Protein 4Y66 (pdb70)

Foldseek 3Di:
DVVVVVVVVVVVVVVVVVVVVVVVVVVVVVVVVCVVPPDDPVVVVVVVVVVVVVVVVVVVVVVVVVVVPDDVVVVVVVVVVVVVVLVVVLVVVVVLVVVVVCCCVPVVDDPVVSCVVSVPDVVDDRDD/DVCCVVVVVCVVVVVVVVVVVVVVVVVVVVVVVVVVDDDPVVVVVVVVVVVVVVVVVVVVVVVCVVVVVDAAPLRVQVVLAVVVVVLCVVVPVVVVVVVVLVVVQCVVDHDSVVVCVVVVNDPDDDCVVSVVCCVVPNRDHHDPVNSVVSVD/DVLVLLLVLLVVVLAVVQDKAWLQRSLVCCVVSVPPSVCRSVSVVVCVVVPQWDWDDDDVIIIIGDYDCRVVVVVVVVVVVVVVVVVVVVVVVVVVVVVVVVVCVVPDDDDCVVVVVVVVVVVVVVVVVVVVVVVVVVVDDPVVVVVVVVVCVVVQVVVQVVLVVLVVVLVCCCPVVVDDPVVSCVVSVHDPPDHGD/DLVLLVVVQVVDQPAADQVVSCVPSPVPDDRVVSVVSQVVCVVVDCWDDNIGGNCVPPDDDDPVVVVVVVVCVVVVVVVVVVVVVVVVVCVVVVCVVVVDDDVVVVVVVVVVVVVVVVVVVVVVVVCVPVDPPADDVRVQVVLQVVQVVLVCVVVVVVVVVVVLVVVCVVVPHDSVVVCVVVVHDDDDDCVVSVVVCVVDPRDDHDDD/DVLLVLLLVVLQVPQDKAADQRLCVCCVSPDSVCSNVSVVVCVVVVQWDWDDNIIIGDYPCPVVVVVVVVVVVVVVVVVVVVVVVVVVVVVVCVVCVPDDDDPVVVVVVVVVVVVVVVVVVVVVVVVVVPVPDDCVVVVVVVVVVVVVVD/DVLVVLLVLQLVVFVVDQDKADLVRSCVVSPVPDDSVSSVVSQVVCVVVPQKPWDQDPVPDIIIGGRCVVPDDADPVRVVVVVVVVVVCVVVVVVVVVVVVVVVVVVVVVVPDDDPVVVVVVVVVVVVVVVVVVVVVVVHCVVVVLVVQLVVAVVVVVVVCVVPPRD

CATH classification: 1.10.10.10

InterPro domains:
  IPR005647 Meiotic nuclear division protein 1 [PIRSF026991] (1-203)
  IPR036388 Winged helix-like DNA-binding domain superfamily [G3DSA:1.10.10.10] (8-116)
  IPR036390 Winged helix DNA-binding domain superfamily [SSF46785] (6-76)
  IPR040453 Mnd1, HTH domain [PF03962] (16-73)
  IPR040661 Leucine zipper with capping helix domain [PF18517] (150-202)

Radius of gyration: 68.26 Å; Cα contacts (8 Å, |Δi|>4): 918; chains: 6; bounding box: 134×153×194 Å

Structure (mmCIF, N/CA/C/O backbone):
data_4Y66
#
_entry.id   4Y66
#
_cell.length_a   117.847
_cell.length_b   69.066
_cell.length_c   292.137
_cell.angle_alpha   90.00
_cell.angle_beta   95.34
_cell.angle_gamma   90.00
#
_symmetry.space_group_name_H-M   'C 1 2 1'
#
loop_
_entity.id
_entity.type
_entity.pdbx_description
1 polymer Mnd1
2 polymer 'Putative tbpip family protein'
#
loop_
_atom_site.group_PDB
_atom_site.id
_atom_site.type_symbol
_atom_site.label_atom_id
_atom_site.label_alt_id
_atom_site.label_comp_id
_atom_site.label_asym_id
_atom_site.label_entity_id
_atom_site.label_seq_id
_atom_site.pdbx_PDB_ins_code
_atom_site.Cartn_x
_atom_site.Cartn_y
_atom_site.Cartn_z
_atom_site.occupancy
_atom_site.B_iso_or_equiv
_atom_site.auth_seq_id
_atom_site.auth_comp_id
_atom_site.auth_asym_id
_atom_site.auth_atom_id
_atom_site.pdbx_PDB_model_num
ATOM 1 N N . ARG A 1 76 ? 58.621 113.728 -115.067 1.00 105.22 76 ARG A N 1
ATOM 2 C CA . ARG A 1 76 ? 57.460 112.873 -115.322 1.00 115.37 76 ARG A CA 1
ATOM 3 C C . ARG A 1 76 ? 57.870 111.515 -115.891 1.00 112.70 76 ARG A C 1
ATOM 4 O O . ARG A 1 76 ? 57.437 110.465 -115.410 1.00 106.14 76 ARG A O 1
ATOM 6 N N . SER A 1 77 ? 58.686 111.545 -116.937 1.00 144.80 77 SER A N 1
ATOM 7 C CA . SER A 1 77 ? 59.178 110.321 -117.552 1.00 139.21 77 SER A CA 1
ATOM 8 C C . SER A 1 77 ? 60.233 109.639 -116.687 1.00 141.85 77 SER A C 1
ATOM 9 O O . SER A 1 77 ? 60.106 108.456 -116.356 1.00 147.11 77 SER A O 1
ATOM 11 N N . GLN A 1 78 ? 61.271 110.386 -116.315 1.00 137.20 78 GLN A N 1
ATOM 12 C CA . GLN A 1 78 ? 62.352 109.830 -115.504 1.00 135.93 78 GLN A CA 1
ATOM 13 C C . GLN A 1 78 ? 61.865 109.552 -114.081 1.00 139.20 78 GLN A C 1
ATOM 14 O O . GLN A 1 78 ? 62.293 108.582 -113.439 1.00 146.12 78 GLN A O 1
ATOM 16 N N . ALA A 1 79 ? 60.960 110.404 -113.600 1.00 109.08 79 ALA A N 1
ATOM 17 C CA . ALA A 1 79 ? 60.335 110.219 -112.294 1.00 110.73 79 ALA A CA 1
ATOM 18 C C . ALA A 1 79 ? 59.625 108.864 -112.212 1.00 114.53 79 ALA A C 1
ATOM 19 O O . ALA A 1 79 ? 59.580 108.228 -111.157 1.00 116.51 79 ALA A O 1
ATOM 21 N N . ALA A 1 80 ? 59.071 108.431 -113.340 1.00 107.68 80 ALA A N 1
ATOM 22 C CA . ALA A 1 80 ? 58.418 107.133 -113.431 1.00 107.53 80 ALA A CA 1
ATOM 23 C C . ALA A 1 80 ? 59.402 106.045 -113.844 1.00 109.17 80 ALA A C 1
ATOM 24 O O . ALA A 1 80 ? 59.088 104.857 -113.777 1.00 107.50 80 ALA A O 1
ATOM 26 N N . ARG A 1 81 ? 60.589 106.456 -114.282 1.00 106.36 81 ARG A N 1
ATOM 27 C CA . ARG A 1 81 ? 61.638 105.509 -114.648 1.00 102.83 81 ARG A CA 1
ATOM 28 C C . ARG A 1 81 ? 62.364 104.986 -113.407 1.00 107.06 81 ARG A C 1
ATOM 29 O O . ARG A 1 81 ? 62.812 103.837 -113.372 1.00 105.64 81 ARG A O 1
ATOM 31 N N . THR A 1 82 ? 62.471 105.839 -112.392 1.00 116.68 82 THR A N 1
ATOM 32 C CA . THR A 1 82 ? 63.159 105.495 -111.146 1.00 116.11 82 THR A CA 1
ATOM 33 C C . THR A 1 82 ? 62.457 104.389 -110.350 1.00 118.88 82 THR A C 1
ATOM 34 O O . THR A 1 82 ? 63.106 103.521 -109.744 1.00 116.74 82 THR A O 1
ATOM 38 N N . GLU A 1 83 ? 61.126 104.426 -110.357 1.00 139.26 83 GLU A N 1
ATOM 39 C CA . GLU A 1 83 ? 60.327 103.447 -109.628 1.00 134.59 83 GLU A CA 1
ATOM 40 C C . GLU A 1 83 ? 60.562 102.039 -110.171 1.00 131.23 83 GLU A C 1
ATOM 41 O O . GLU A 1 83 ? 60.317 101.051 -109.479 1.00 129.31 83 GLU A O 1
ATOM 43 N N . LEU A 1 84 ? 61.014 101.953 -111.420 1.00 124.95 84 LEU A N 1
ATOM 44 C CA . LEU A 1 84 ? 61.383 100.672 -112.014 1.00 121.92 84 LEU A CA 1
ATOM 45 C C . LEU A 1 84 ? 62.825 100.304 -111.680 1.00 125.63 84 LEU A C 1
ATOM 46 O O . LEU A 1 84 ? 63.222 99.146 -111.809 1.00 124.87 84 LEU A O 1
ATOM 48 N N . ALA A 1 85 ? 63.609 101.292 -111.263 1.00 116.35 85 ALA A N 1
ATOM 49 C CA . ALA A 1 85 ? 64.978 101.039 -110.827 1.00 113.93 85 ALA A CA 1
ATOM 50 C C . ALA A 1 85 ? 65.021 100.593 -109.367 1.00 121.09 85 ALA A C 1
ATOM 51 O O . ALA A 1 85 ? 65.978 99.947 -108.932 1.00 115.19 85 ALA A O 1
ATOM 53 N N . ARG A 1 86 ? 63.976 100.935 -108.616 1.00 150.26 86 ARG A N 1
ATOM 54 C CA . ARG A 1 86 ? 63.868 100.523 -107.213 1.00 141.89 86 ARG A CA 1
ATOM 55 C C . ARG A 1 86 ? 63.540 99.036 -107.100 1.00 146.04 86 ARG A C 1
ATOM 56 O O . ARG A 1 86 ? 64.178 98.285 -106.346 1.00 149.14 86 ARG A O 1
ATOM 58 N N . LEU A 1 87 ? 62.544 98.629 -107.880 1.00 133.85 87 LEU A N 1
ATOM 59 C CA . LEU A 1 87 ? 62.007 97.271 -107.855 1.00 130.26 87 LEU A CA 1
ATOM 60 C C . LEU A 1 87 ? 62.919 96.190 -108.453 1.00 129.48 87 LEU A C 1
ATOM 61 O O . LEU A 1 87 ? 62.760 95.003 -108.144 1.00 127.40 87 LEU A O 1
ATOM 66 N N . GLN A 1 88 ? 63.866 96.582 -109.300 1.00 145.44 88 GLN A N 1
ATOM 67 C CA . GLN A 1 88 ? 64.849 95.626 -109.808 1.00 148.55 88 GLN A CA 1
ATOM 68 C C . GLN A 1 88 ? 65.811 95.228 -108.684 1.00 146.27 88 GLN A C 1
ATOM 69 O O . GLN A 1 88 ? 66.062 94.036 -108.438 1.00 144.31 88 GLN A O 1
ATOM 71 N N . LYS A 1 89 ? 66.329 96.243 -107.997 1.00 144.29 89 LYS A N 1
ATOM 72 C CA . LYS A 1 89 ? 67.212 96.037 -106.858 1.00 143.97 89 LYS A CA 1
ATOM 73 C C . LYS A 1 89 ? 66.485 95.263 -105.771 1.00 141.67 89 LYS A C 1
ATOM 74 O O . LYS A 1 89 ? 67.022 94.299 -105.204 1.00 145.50 89 LYS A O 1
ATOM 76 N N . ALA A 1 90 ? 65.259 95.688 -105.488 1.00 99.09 90 ALA A N 1
ATOM 77 C CA . ALA A 1 90 ? 64.437 94.989 -104.516 1.00 102.49 90 ALA A CA 1
ATOM 78 C C . ALA A 1 90 ? 64.293 93.508 -104.887 1.00 101.92 90 ALA A C 1
ATOM 79 O O . ALA A 1 90 ? 64.423 92.633 -104.030 1.00 105.88 90 ALA A O 1
ATOM 81 N N . LEU A 1 91 ? 64.049 93.229 -106.165 1.00 102.03 91 LEU A N 1
ATOM 82 C CA . LEU A 1 91 ? 63.912 91.849 -106.630 1.00 102.46 91 LEU A CA 1
ATOM 83 C C . LEU A 1 91 ? 65.185 91.042 -106.425 1.00 100.45 91 LEU A C 1
ATOM 84 O O . LEU A 1 91 ? 65.129 89.877 -106.032 1.00 98.96 91 LEU A O 1
ATOM 89 N N . GLU A 1 92 ? 66.331 91.649 -106.712 1.00 101.24 92 GLU A N 1
ATOM 90 C CA . GLU A 1 92 ? 67.592 90.949 -106.515 1.00 97.87 92 GLU A CA 1
ATOM 91 C C . GLU A 1 92 ? 67.748 90.588 -105.045 1.00 103.58 92 GLU A C 1
ATOM 92 O O . GLU A 1 92 ? 68.015 89.430 -104.705 1.00 100.42 92 GLU A O 1
ATOM 94 N N . GLU A 1 93 ? 67.553 91.581 -104.178 1.00 166.44 93 GLU A N 1
ATOM 95 C CA . GLU A 1 93 ? 67.695 91.399 -102.729 1.00 167.48 93 GLU A CA 1
ATOM 96 C C . GLU A 1 93 ? 66.776 90.302 -102.177 1.00 162.48 93 GLU A C 1
ATOM 97 O O . GLU A 1 93 ? 67.209 89.431 -101.414 1.00 158.67 93 GLU A O 1
ATOM 103 N N . GLN A 1 94 ? 65.511 90.350 -102.582 1.00 129.60 94 GLN A N 1
ATOM 104 C CA . GLN A 1 94 ? 64.531 89.335 -102.217 1.00 125.10 94 GLN A CA 1
ATOM 105 C C . GLN A 1 94 ? 64.919 87.947 -102.744 1.00 128.59 94 GLN A C 1
ATOM 106 O O . GLN A 1 94 ? 64.714 86.935 -102.067 1.00 127.17 94 GLN A O 1
ATOM 112 N N . THR A 1 95 ? 65.481 87.907 -103.951 1.00 100.45 95 THR A N 1
ATOM 113 C CA . THR A 1 95 ? 65.877 86.648 -104.574 1.00 98.27 95 THR A CA 1
ATOM 114 C C . THR A 1 95 ? 67.016 85.995 -103.799 1.00 103.42 95 THR A C 1
ATOM 115 O O . THR A 1 95 ? 66.978 84.795 -103.493 1.00 104.84 95 THR A O 1
ATOM 117 N N . ASN A 1 96 ? 68.025 86.797 -103.476 1.00 123.25 96 ASN A N 1
ATOM 118 C CA . ASN A 1 96 ? 69.155 86.322 -102.686 1.00 124.78 96 ASN A CA 1
ATOM 119 C C . ASN A 1 96 ? 68.703 85.888 -101.288 1.00 125.31 96 ASN A C 1
ATOM 120 O O . ASN A 1 96 ? 69.192 84.894 -100.745 1.00 131.74 96 ASN A O 1
ATOM 122 N N . PHE A 1 97 ? 67.763 86.634 -100.715 1.00 117.36 97 PHE A N 1
ATOM 123 C CA . PHE A 1 97 ? 67.178 86.290 -99.420 1.00 116.16 97 PHE A CA 1
ATOM 124 C C . PHE A 1 97 ? 66.508 84.912 -99.445 1.00 109.31 97 PHE A C 1
ATOM 125 O O . PHE A 1 97 ? 66.738 84.077 -98.560 1.00 106.29 97 PHE A O 1
ATOM 133 N N . ILE A 1 98 ? 65.679 84.683 -100.460 1.00 76.96 98 ILE A N 1
ATOM 134 C CA . ILE A 1 98 ? 65.023 83.392 -100.631 1.00 74.68 98 ILE A CA 1
ATOM 135 C C . ILE A 1 98 ? 66.055 82.277 -100.814 1.00 80.16 98 ILE A C 1
ATOM 136 O O . ILE A 1 98 ? 65.879 81.159 -100.307 1.00 73.17 98 ILE A O 1
ATOM 141 N N . ASP A 1 99 ? 67.139 82.588 -101.524 1.00 120.05 99 ASP A N 1
ATOM 142 C CA . ASP A 1 99 ? 68.219 81.619 -101.719 1.00 118.90 99 ASP A CA 1
ATOM 143 C C . ASP A 1 99 ? 68.832 81.196 -100.378 1.00 120.35 99 ASP A C 1
ATOM 144 O O . ASP A 1 99 ? 68.946 79.992 -100.080 1.00 122.03 99 ASP A O 1
ATOM 146 N N . LYS A 1 100 ? 69.204 82.194 -99.572 1.00 123.99 100 LYS A N 1
ATOM 147 C CA . LYS A 1 100 ? 69.768 81.965 -98.237 1.00 124.08 100 LYS A CA 1
ATOM 148 C C . LYS A 1 100 ? 68.820 81.138 -97.376 1.00 116.77 100 LYS A C 1
ATOM 149 O O . LYS A 1 100 ? 69.248 80.245 -96.633 1.00 113.79 100 LYS A O 1
ATOM 151 N N . ALA A 1 101 ? 67.528 81.439 -97.496 1.00 109.96 101 ALA A N 1
ATOM 152 C CA . ALA A 1 101 ? 66.499 80.728 -96.738 1.00 108.23 101 ALA A CA 1
ATOM 153 C C . ALA A 1 101 ? 66.393 79.247 -97.110 1.00 106.62 101 ALA A C 1
ATOM 154 O O . ALA A 1 101 ? 66.485 78.376 -96.234 1.00 105.21 101 ALA A O 1
ATOM 156 N N . THR A 1 102 ? 66.194 78.962 -98.396 1.00 95.48 102 THR A N 1
ATOM 157 C CA . THR A 1 102 ? 66.075 77.578 -98.851 1.00 95.41 102 THR A CA 1
ATOM 158 C C . THR A 1 102 ? 67.335 76.795 -98.475 1.00 97.38 102 THR A C 1
ATOM 159 O O . THR A 1 102 ? 67.272 75.596 -98.165 1.00 93.44 102 THR A O 1
ATOM 161 N N . ALA A 1 103 ? 68.475 77.489 -98.484 1.00 134.40 103 ALA A N 1
ATOM 162 C CA . ALA A 1 103 ? 69.747 76.882 -98.084 1.00 136.08 103 ALA A CA 1
ATOM 163 C C . ALA A 1 103 ? 69.741 76.465 -96.614 1.00 133.42 103 ALA A C 1
ATOM 164 O O . ALA A 1 103 ? 69.990 75.294 -96.280 1.00 133.45 103 ALA A O 1
ATOM 166 N N . ARG A 1 104 ? 69.454 77.432 -95.742 1.00 139.32 104 ARG A N 1
ATOM 167 C CA . ARG A 1 104 ? 69.407 77.181 -94.302 1.00 139.63 104 ARG A CA 1
ATOM 168 C C . ARG A 1 104 ? 68.407 76.074 -93.937 1.00 139.70 104 ARG A C 1
ATOM 169 O O . ARG A 1 104 ? 68.662 75.283 -93.025 1.00 142.50 104 ARG A O 1
ATOM 171 N N . ILE A 1 105 ? 67.274 76.010 -94.639 1.00 88.47 105 ILE A N 1
ATOM 172 C CA . ILE A 1 105 ? 66.327 74.925 -94.382 1.00 81.92 105 ILE A CA 1
ATOM 173 C C . ILE A 1 105 ? 66.949 73.616 -94.831 1.00 81.19 105 ILE A C 1
ATOM 174 O O . ILE A 1 105 ? 66.858 72.606 -94.133 1.00 80.37 105 ILE A O 1
ATOM 179 N N . GLU A 1 106 ? 67.591 73.640 -95.995 1.00 96.08 106 GLU A N 1
ATOM 180 C CA . GLU A 1 106 ? 68.201 72.429 -96.531 1.00 101.03 106 GLU A CA 1
ATOM 181 C C . GLU A 1 106 ? 69.180 71.833 -95.525 1.00 104.62 106 GLU A C 1
ATOM 182 O O . GLU A 1 106 ? 69.239 70.614 -95.360 1.00 99.87 106 GLU A O 1
ATOM 184 N N . GLU A 1 107 ? 69.920 72.699 -94.835 1.00 130.08 107 GLU A N 1
ATOM 185 C CA . GLU A 1 107 ? 70.860 72.243 -93.808 1.00 125.49 107 GLU A CA 1
ATOM 186 C C . GLU A 1 107 ? 70.137 71.847 -92.503 1.00 127.39 107 GLU A C 1
ATOM 187 O O . GLU A 1 107 ? 70.581 70.944 -91.798 1.00 130.58 107 GLU A O 1
ATOM 193 N N . LEU A 1 108 ? 69.023 72.507 -92.182 1.00 97.25 108 LEU A N 1
ATOM 194 C CA . LEU A 1 108 ? 68.346 72.256 -90.904 1.00 93.32 108 LEU A CA 1
ATOM 195 C C . LEU A 1 108 ? 67.514 70.977 -90.942 1.00 89.91 108 LEU A C 1
ATOM 196 O O . LEU A 1 108 ? 67.469 70.235 -89.968 1.00 90.83 108 LEU A O 1
ATOM 201 N N . LYS A 1 109 ? 66.879 70.713 -92.080 1.00 85.49 109 LYS A N 1
ATOM 202 C CA . LYS A 1 109 ? 66.036 69.530 -92.266 1.00 80.42 109 LYS A CA 1
ATOM 203 C C . LYS A 1 109 ? 66.852 68.242 -92.216 1.00 85.61 109 LYS A C 1
ATOM 204 O O . LYS A 1 109 ? 66.304 67.148 -92.357 1.00 78.12 109 LYS A O 1
ATOM 206 N N . VAL A 1 110 ? 68.166 68.383 -92.060 1.00 117.24 110 VAL A N 1
ATOM 207 C CA . VAL A 1 110 ? 69.076 67.246 -92.047 1.00 117.74 110 VAL A CA 1
ATOM 208 C C . VAL A 1 110 ? 68.898 66.423 -90.780 1.00 119.35 110 VAL A C 1
ATOM 209 O O . VAL A 1 110 ? 68.442 65.278 -90.841 1.00 118.17 110 VAL A O 1
ATOM 213 N N . GLY A 1 111 ? 69.249 67.008 -89.638 1.00 118.27 111 GLY A N 1
ATOM 214 C CA . GLY A 1 111 ? 69.081 66.333 -88.363 1.00 121.83 111 GLY A CA 1
ATOM 215 C C . GLY A 1 111 ? 67.626 65.999 -88.105 1.00 116.80 111 GLY A C 1
ATOM 216 O O . GLY A 1 111 ? 67.275 64.858 -87.800 1.00 117.49 111 GLY A O 1
ATOM 217 N N . ARG A 1 112 ? 66.769 66.998 -88.276 1.00 91.47 112 ARG A N 1
ATOM 218 C CA . ARG A 1 112 ? 65.360 66.846 -87.962 1.00 89.15 112 ARG A CA 1
ATOM 219 C C . ARG A 1 112 ? 64.629 66.322 -89.186 1.00 88.70 112 ARG A C 1
ATOM 220 O O . ARG A 1 112 ? 64.568 66.998 -90.202 1.00 91.74 112 ARG A O 1
ATOM 228 N N . GLU A 1 113 ? 64.093 65.112 -89.103 1.00 86.12 113 GLU A N 1
ATOM 229 C CA . GLU A 1 113 ? 63.378 64.533 -90.234 1.00 85.21 113 GLU A CA 1
ATOM 230 C C . GLU A 1 113 ? 62.067 63.907 -89.789 1.00 88.57 113 GLU A C 1
ATOM 231 O O . GLU A 1 113 ? 62.069 62.965 -88.995 1.00 92.91 113 GLU A O 1
ATOM 233 N N . GLU A 1 114 ? 60.952 64.417 -90.310 1.00 106.55 114 GLU A N 1
ATOM 234 C CA . GLU A 1 114 ? 59.627 63.928 -89.922 1.00 109.40 114 GLU A CA 1
ATOM 235 C C . GLU A 1 114 ? 59.451 62.444 -90.254 1.00 107.92 114 GLU A C 1
ATOM 236 O O . GLU A 1 114 ? 59.648 62.020 -91.391 1.00 112.98 114 GLU A O 1
ATOM 238 N N . THR A 1 115 ? 59.075 61.662 -89.249 1.00 121.71 115 THR A N 1
ATOM 239 C CA . THR A 1 115 ? 58.965 60.211 -89.379 1.00 124.40 115 THR A CA 1
ATOM 240 C C . THR A 1 115 ? 57.976 59.699 -88.336 1.00 120.22 115 THR A C 1
ATOM 241 O O . THR A 1 115 ? 57.735 60.381 -87.339 1.00 120.83 115 THR A O 1
ATOM 245 N N . GLU A 1 116 ? 57.413 58.508 -88.545 1.00 91.34 116 GLU A N 1
ATOM 246 C CA . GLU A 1 116 ? 56.567 57.887 -87.527 1.00 92.25 116 GLU A CA 1
ATOM 247 C C . GLU A 1 116 ? 57.358 57.723 -86.229 1.00 94.36 116 GLU A C 1
ATOM 248 O O . GLU A 1 116 ? 56.782 57.680 -85.135 1.00 94.75 116 GLU A O 1
ATOM 250 N N . GLU A 1 117 ? 58.683 57.681 -86.355 1.00 102.34 117 GLU A N 1
ATOM 251 C CA . GLU A 1 117 ? 59.563 57.564 -85.200 1.00 97.64 117 GLU A CA 1
ATOM 252 C C . GLU A 1 117 ? 59.585 58.866 -84.403 1.00 95.85 117 GLU A C 1
ATOM 253 O O . GLU A 1 117 ? 59.139 58.904 -83.254 1.00 99.24 117 GLU A O 1
ATOM 255 N N . ARG A 1 118 ? 60.098 59.930 -85.015 1.00 82.99 118 ARG A N 1
ATOM 256 C CA . ARG A 1 118 ? 60.154 61.238 -84.364 1.00 85.53 118 ARG A CA 1
ATOM 257 C C . ARG A 1 118 ? 58.778 61.697 -83.917 1.00 80.54 118 ARG A C 1
ATOM 258 O O . ARG A 1 118 ? 58.630 62.389 -82.897 1.00 74.40 118 ARG A O 1
ATOM 266 N N . SER A 1 119 ? 57.774 61.308 -84.692 1.00 91.12 119 SER A N 1
ATOM 267 C CA . SER A 1 119 ? 56.404 61.596 -84.335 1.00 91.86 119 SER A CA 1
ATOM 268 C C . SER A 1 119 ? 56.056 60.906 -83.021 1.00 97.13 119 SER A C 1
ATOM 269 O O . SER A 1 119 ? 55.650 61.570 -82.066 1.00 101.37 119 SER A O 1
ATOM 271 N N . SER A 1 120 ? 56.252 59.591 -82.939 1.00 95.73 120 SER A N 1
ATOM 272 C CA . SER A 1 120 ? 55.851 58.868 -81.728 1.00 90.85 120 SER A CA 1
ATOM 273 C C . SER A 1 120 ? 56.780 59.197 -80.563 1.00 85.16 120 SER A C 1
ATOM 274 O O . SER A 1 120 ? 56.562 58.770 -79.423 1.00 85.99 120 SER A O 1
ATOM 277 N N . LEU A 1 121 ? 57.822 59.957 -80.878 1.00 79.20 121 LEU A N 1
ATOM 278 C CA . LEU A 1 121 ? 58.846 60.338 -79.919 1.00 82.82 121 LEU A CA 1
ATOM 279 C C . LEU A 1 121 ? 58.510 61.650 -79.195 1.00 77.92 121 LEU A C 1
ATOM 280 O O . LEU A 1 121 ? 58.440 61.669 -77.965 1.00 74.49 121 LEU A O 1
ATOM 285 N N . LEU A 1 122 ? 58.347 62.745 -79.940 1.00 68.97 122 LEU A N 1
ATOM 286 C CA . LEU A 1 122 ? 57.965 64.035 -79.338 1.00 67.64 122 LEU A CA 1
ATOM 287 C C . LEU A 1 122 ? 56.787 63.898 -78.373 1.00 64.65 122 LEU A C 1
ATOM 288 O O . LEU A 1 122 ? 56.744 64.518 -77.293 1.00 60.20 122 LEU A O 1
ATOM 293 N N . LYS A 1 123 ? 55.835 63.068 -78.782 1.00 82.18 123 LYS A N 1
ATOM 294 C CA . LYS A 1 123 ? 54.666 62.779 -77.974 1.00 83.53 123 LYS A CA 1
ATOM 295 C C . LYS A 1 123 ? 55.093 62.214 -76.635 1.00 81.73 123 LYS A C 1
ATOM 296 O O . LYS A 1 123 ? 54.518 62.537 -75.595 1.00 77.92 123 LYS A O 1
ATOM 298 N N . GLU A 1 124 ? 56.120 61.380 -76.656 1.00 68.95 124 GLU A N 1
ATOM 299 C CA . GLU A 1 124 ? 56.591 60.815 -75.411 1.00 66.47 124 GLU A CA 1
ATOM 300 C C . GLU A 1 124 ? 57.383 61.825 -74.577 1.00 59.49 124 GLU A C 1
ATOM 301 O O . GLU A 1 124 ? 57.257 61.843 -73.354 1.00 53.39 124 GLU A O 1
ATOM 307 N N . LYS A 1 125 ? 58.181 62.678 -75.218 1.00 56.07 125 LYS A N 1
ATOM 308 C CA . LYS A 1 125 ? 58.910 63.693 -74.456 1.00 50.86 125 LYS A CA 1
ATOM 309 C C . LYS A 1 125 ? 57.920 64.621 -73.750 1.00 57.03 125 LYS A C 1
ATOM 310 O O . LYS A 1 125 ? 58.272 65.278 -72.767 1.00 56.92 125 LYS A O 1
ATOM 312 N N . LEU A 1 126 ? 56.688 64.694 -74.260 1.00 61.85 126 LEU A N 1
ATOM 313 C CA . LEU A 1 126 ? 55.630 65.403 -73.529 1.00 58.81 126 LEU A CA 1
ATOM 314 C C . LEU A 1 126 ? 54.983 64.537 -72.457 1.00 62.98 126 LEU A C 1
ATOM 315 O O . LEU A 1 126 ? 54.723 64.991 -71.345 1.00 54.88 126 LEU A O 1
ATOM 320 N N . ALA A 1 127 ? 54.704 63.288 -72.813 1.00 68.11 127 ALA A N 1
ATOM 321 C CA . ALA A 1 127 ? 53.972 62.391 -71.930 1.00 64.98 127 ALA A CA 1
ATOM 322 C C . ALA A 1 127 ? 54.711 62.249 -70.629 1.00 57.80 127 ALA A C 1
ATOM 323 O O . ALA A 1 127 ? 54.140 62.413 -69.552 1.00 58.14 127 ALA A O 1
ATOM 325 N N . LEU A 1 128 ? 55.995 61.954 -70.749 1.00 48.61 128 LEU A N 1
ATOM 326 C CA . LEU A 1 128 ? 56.820 61.734 -69.590 1.00 45.70 128 LEU A CA 1
ATOM 327 C C . LEU A 1 128 ? 56.854 63.012 -68.804 1.00 42.32 128 LEU A C 1
ATOM 328 O O . LEU A 1 128 ? 56.586 63.034 -67.594 1.00 38.64 128 LEU A O 1
ATOM 333 N N . GLN A 1 129 ? 57.122 64.084 -69.525 1.00 37.75 129 GLN A N 1
ATOM 334 C CA . GLN A 1 129 ? 57.245 65.391 -68.924 1.00 43.95 129 GLN A CA 1
ATOM 335 C C . GLN A 1 129 ? 56.078 65.689 -67.996 1.00 44.72 129 GLN A C 1
ATOM 336 O O . GLN A 1 129 ? 56.252 66.224 -66.903 1.00 41.32 129 GLN A O 1
ATOM 342 N N . VAL A 1 130 ? 54.888 65.301 -68.438 1.00 51.56 130 VAL A N 1
ATOM 343 C CA . VAL A 1 130 ? 53.672 65.527 -67.678 1.00 49.14 130 VAL A CA 1
ATOM 344 C C . VAL A 1 130 ? 53.609 64.564 -66.498 1.00 46.84 130 VAL A C 1
ATOM 345 O O . VAL A 1 130 ? 53.370 64.978 -65.348 1.00 42.59 130 VAL A O 1
ATOM 349 N N . LYS A 1 131 ? 53.859 63.283 -66.787 1.00 59.35 131 LYS A N 1
ATOM 350 C CA . LYS A 1 131 ? 53.823 62.226 -65.771 1.00 56.03 131 LYS A CA 1
ATOM 351 C C . LYS A 1 131 ? 54.648 62.614 -64.559 1.00 59.32 131 LYS A C 1
ATOM 352 O O . LYS A 1 131 ? 54.250 62.334 -63.428 1.00 59.38 131 LYS A O 1
ATOM 358 N N . LEU A 1 132 ? 55.780 63.282 -64.788 1.00 47.17 132 LEU A N 1
ATOM 359 C CA . LEU A 1 132 ? 56.551 63.830 -63.674 1.00 43.36 132 LEU A CA 1
ATOM 360 C C . LEU A 1 132 ? 55.717 64.750 -62.783 1.00 42.16 132 LEU A C 1
ATOM 361 O O . LEU A 1 132 ? 55.671 64.559 -61.571 1.00 44.24 132 LEU A O 1
ATOM 366 N N . GLU A 1 133 ? 55.078 65.750 -63.378 1.00 38.89 133 GLU A N 1
ATOM 367 C CA . GLU A 1 133 ? 54.345 66.742 -62.609 1.00 41.44 133 GLU A CA 1
ATOM 368 C C . GLU A 1 133 ? 53.255 66.070 -61.808 1.00 43.25 133 GLU A C 1
ATOM 369 O O . GLU A 1 133 ? 52.970 66.434 -60.649 1.00 40.56 133 GLU A O 1
ATOM 375 N N . GLU A 1 134 ? 52.664 65.059 -62.439 1.00 51.47 134 GLU A N 1
ATOM 376 C CA . GLU A 1 134 ? 51.658 64.223 -61.783 1.00 53.73 134 GLU A CA 1
ATOM 377 C C . GLU A 1 134 ? 52.252 63.532 -60.538 1.00 53.07 134 GLU A C 1
ATOM 378 O O . GLU A 1 134 ? 51.662 63.550 -59.457 1.00 45.59 134 GLU A O 1
ATOM 380 N N . GLN A 1 135 ? 53.441 62.955 -60.706 1.00 44.85 135 GLN A N 1
ATOM 381 C CA . GLN A 1 135 ? 54.156 62.290 -59.628 1.00 37.80 135 GLN A CA 1
ATOM 382 C C . GLN A 1 135 ? 54.452 63.217 -58.461 1.00 38.94 135 GLN A C 1
ATOM 383 O O . GLN A 1 135 ? 54.170 62.894 -57.311 1.00 41.66 135 GLN A O 1
ATOM 389 N N . ARG A 1 136 ? 55.012 64.384 -58.731 1.00 62.67 136 ARG A N 1
ATOM 390 C CA . ARG A 1 136 ? 55.348 65.258 -57.616 1.00 70.96 136 ARG A CA 1
ATOM 391 C C . ARG A 1 136 ? 54.095 65.752 -56.913 1.00 67.37 136 ARG A C 1
ATOM 392 O O . ARG A 1 136 ? 54.109 66.014 -55.702 1.00 63.28 136 ARG A O 1
ATOM 400 N N . GLY A 1 137 ? 53.005 65.847 -57.666 1.00 59.64 137 GLY A N 1
ATOM 401 C CA . GLY A 1 137 ? 51.720 66.095 -57.039 1.00 64.96 137 GLY A CA 1
ATOM 402 C C . GLY A 1 137 ? 51.307 64.974 -56.096 1.00 60.97 137 GLY A C 1
ATOM 403 O O . GLY A 1 137 ? 50.894 65.217 -54.949 1.00 61.14 137 GLY A O 1
ATOM 404 N N . THR A 1 138 ? 51.421 63.746 -56.593 1.00 40.22 138 THR A N 1
ATOM 405 C CA . THR A 1 138 ? 51.165 62.555 -55.803 1.00 38.21 138 THR A CA 1
ATOM 406 C C . THR A 1 138 ? 51.922 62.643 -54.480 1.00 40.54 138 THR A C 1
ATOM 407 O O . THR A 1 138 ? 51.325 62.546 -53.410 1.00 39.52 138 THR A O 1
ATOM 411 N N . PHE A 1 139 ? 53.229 62.863 -54.558 1.00 32.99 139 PHE A N 1
ATOM 412 C CA . PHE A 1 139 ? 54.037 62.993 -53.354 1.00 31.71 139 PHE A CA 1
ATOM 413 C C . PHE A 1 139 ? 53.473 64.032 -52.401 1.00 30.21 139 PHE A C 1
ATOM 414 O O . PHE A 1 139 ? 53.169 63.732 -51.241 1.00 29.99 139 PHE A O 1
ATOM 422 N N . ARG A 1 140 ? 53.327 65.248 -52.911 1.00 29.48 140 ARG A N 1
ATOM 423 C CA . ARG A 1 140 ? 52.902 66.367 -52.091 1.00 32.76 140 ARG A CA 1
ATOM 424 C C . ARG A 1 140 ? 51.709 65.966 -51.257 1.00 34.20 140 ARG A C 1
ATOM 425 O O . ARG A 1 140 ? 51.639 66.264 -50.051 1.00 29.79 140 ARG A O 1
ATOM 427 N N . ASP A 1 141 ? 50.803 65.239 -51.921 1.00 50.87 141 ASP A N 1
ATOM 428 C CA . ASP A 1 141 ? 49.504 64.872 -51.358 1.00 50.09 141 ASP A CA 1
ATOM 429 C C . ASP A 1 141 ? 49.610 63.749 -50.350 1.00 55.06 141 ASP A C 1
ATOM 430 O O . ASP A 1 141 ? 48.932 63.755 -49.315 1.00 59.64 141 ASP A O 1
ATOM 435 N N . LEU A 1 142 ? 50.472 62.791 -50.667 1.00 37.15 142 LEU A N 1
ATOM 436 C CA . LEU A 1 142 ? 50.791 61.682 -49.789 1.00 33.88 142 LEU A CA 1
ATOM 437 C C . LEU A 1 142 ? 51.376 62.113 -48.457 1.00 36.04 142 LEU A C 1
ATOM 438 O O . LEU A 1 142 ? 51.165 61.462 -47.439 1.00 43.66 142 LEU A O 1
ATOM 443 N N . LEU A 1 143 ? 52.120 63.207 -48.446 1.00 40.52 143 LEU A N 1
ATOM 444 C CA . LEU A 1 143 ? 52.732 63.608 -47.186 1.00 46.56 143 LEU A CA 1
ATOM 445 C C . LEU A 1 143 ? 51.740 64.351 -46.267 1.00 47.93 143 LEU A C 1
ATOM 446 O O . LEU A 1 143 ? 51.941 64.405 -45.053 1.00 51.35 143 LEU A O 1
ATOM 451 N N . LYS A 1 144 ? 50.622 64.813 -46.827 1.00 55.09 144 LYS A N 1
ATOM 452 C CA . LYS A 1 144 ? 49.550 65.463 -46.053 1.00 65.07 144 LYS A CA 1
ATOM 453 C C . LYS A 1 144 ? 49.131 64.671 -44.769 1.00 66.90 144 LYS A C 1
ATOM 454 O O . LYS A 1 144 ? 48.654 65.252 -43.772 1.00 65.52 144 LYS A O 1
ATOM 456 N N . ASN A 1 145 ? 49.324 63.350 -44.785 1.00 64.43 145 ASN A N 1
ATOM 457 C CA . ASN A 1 145 ? 48.721 62.498 -43.760 1.00 63.66 145 ASN A CA 1
ATOM 458 C C . ASN A 1 145 ? 49.635 62.192 -42.595 1.00 57.22 145 ASN A C 1
ATOM 459 O O . ASN A 1 145 ? 50.517 61.354 -42.719 1.00 53.94 145 ASN A O 1
ATOM 464 N N . ASP A 1 146 ? 49.350 62.793 -41.440 1.00 62.19 146 ASP A N 1
ATOM 465 C CA . ASP A 1 146 ? 50.257 62.716 -40.294 1.00 68.94 146 ASP A CA 1
ATOM 466 C C . ASP A 1 146 ? 50.343 61.327 -39.689 1.00 61.84 146 ASP A C 1
ATOM 467 O O . ASP A 1 146 ? 49.390 60.866 -39.055 1.00 64.57 146 ASP A O 1
ATOM 472 N N . PRO A 1 147 ? 51.521 60.694 -39.804 1.00 30.10 147 PRO A N 1
ATOM 473 C CA . PRO A 1 147 ? 51.638 59.317 -39.315 1.00 34.44 147 PRO A CA 1
ATOM 474 C C . PRO A 1 147 ? 51.594 59.243 -37.789 1.00 32.31 147 PRO A C 1
ATOM 475 O O . PRO A 1 147 ? 51.307 58.170 -37.260 1.00 29.79 147 PRO A O 1
ATOM 479 N N . ASP A 1 148 ? 51.853 60.351 -37.096 1.00 60.40 148 ASP A N 1
ATOM 480 C CA . ASP A 1 148 ? 51.687 60.369 -35.643 1.00 67.28 148 ASP A CA 1
ATOM 481 C C . ASP A 1 148 ? 50.211 60.092 -35.320 1.00 66.99 148 ASP A C 1
ATOM 482 O O . ASP A 1 148 ? 49.889 59.343 -34.391 1.00 66.15 148 ASP A O 1
ATOM 484 N N . VAL A 1 149 ? 49.317 60.666 -36.121 1.00 60.66 149 VAL A N 1
ATOM 485 C CA . VAL A 1 149 ? 47.896 60.391 -35.970 1.00 56.34 149 VAL A CA 1
ATOM 486 C C . VAL A 1 149 ? 47.577 58.952 -36.347 1.00 48.28 149 VAL A C 1
ATOM 487 O O . VAL A 1 149 ? 46.953 58.250 -35.576 1.00 48.69 149 VAL A O 1
ATOM 491 N N . ALA A 1 150 ? 48.017 58.511 -37.515 1.00 28.13 150 ALA A N 1
ATOM 492 C CA . ALA A 1 150 ? 47.831 57.124 -37.912 1.00 28.11 150 ALA A CA 1
ATOM 493 C C . ALA A 1 150 ? 48.216 56.160 -36.787 1.00 29.70 150 ALA A C 1
ATOM 494 O O . ALA A 1 150 ? 47.498 55.194 -36.497 1.00 26.66 150 ALA A O 1
ATOM 496 N N . GLN A 1 151 ? 49.329 56.440 -36.118 1.00 50.66 151 GLN A N 1
ATOM 497 C CA . GLN A 1 151 ? 49.728 55.567 -35.023 1.00 50.74 151 GLN A CA 1
ATOM 498 C C . GLN A 1 151 ? 48.821 55.746 -33.814 1.00 48.84 151 GLN A C 1
ATOM 499 O O . GLN A 1 151 ? 48.406 54.762 -33.223 1.00 50.45 151 GLN A O 1
ATOM 505 N N . LYS A 1 152 ? 48.483 56.981 -33.468 1.00 41.71 152 LYS A N 1
ATOM 506 C CA . LYS A 1 152 ? 47.592 57.208 -32.344 1.00 37.00 152 LYS A CA 1
ATOM 507 C C . LYS A 1 152 ? 46.309 56.376 -32.495 1.00 40.52 152 LYS A C 1
ATOM 508 O O . LYS A 1 152 ? 45.958 55.572 -31.618 1.00 40.28 152 LYS A O 1
ATOM 514 N N . LEU A 1 153 ? 45.655 56.534 -33.642 1.00 36.56 153 LEU A N 1
ATOM 515 C CA . LEU A 1 153 ? 44.544 55.682 -34.032 1.00 33.36 153 LEU A CA 1
ATOM 516 C C . LEU A 1 153 ? 44.880 54.209 -33.862 1.00 35.33 153 LEU A C 1
ATOM 517 O O . LEU A 1 153 ? 44.157 53.493 -33.170 1.00 36.89 153 LEU A O 1
ATOM 522 N N . ARG A 1 154 ? 45.987 53.766 -34.464 1.00 41.29 154 ARG A N 1
ATOM 523 C CA . ARG A 1 154 ? 46.341 52.350 -34.432 1.00 39.87 154 ARG A CA 1
ATOM 524 C C . ARG A 1 154 ? 46.361 51.810 -33.014 1.00 42.25 154 ARG A C 1
ATOM 525 O O . ARG A 1 154 ? 45.868 50.707 -32.779 1.00 44.85 154 ARG A O 1
ATOM 533 N N . ASN A 1 155 ? 46.886 52.603 -32.077 1.00 38.46 155 ASN A N 1
ATOM 534 C CA . ASN A 1 155 ? 47.048 52.197 -30.676 1.00 38.28 155 ASN A CA 1
ATOM 535 C C . ASN A 1 155 ? 45.730 52.192 -29.926 1.00 37.59 155 ASN A C 1
ATOM 536 O O . ASN A 1 155 ? 45.340 51.169 -29.305 1.00 44.15 155 ASN A O 1
ATOM 541 N N . TYR A 1 156 ? 45.027 53.327 -29.999 1.00 26.56 156 TYR A N 1
ATOM 542 C CA . TYR A 1 156 ? 43.701 53.407 -29.395 1.00 33.06 156 TYR A CA 1
ATOM 543 C C . TYR A 1 156 ? 42.817 52.256 -29.817 1.00 34.12 156 TYR A C 1
ATOM 544 O O . TYR A 1 156 ? 42.213 51.621 -28.961 1.00 31.68 156 TYR A O 1
ATOM 553 N N . THR A 1 157 ? 42.726 51.987 -31.121 1.00 33.24 157 THR A N 1
ATOM 554 C CA . THR A 1 157 ? 41.804 50.948 -31.541 1.00 33.38 157 THR A CA 1
ATOM 555 C C . THR A 1 157 ? 42.234 49.637 -30.909 1.00 37.88 157 THR A C 1
ATOM 556 O O . THR A 1 157 ? 41.398 48.953 -30.399 1.00 38.96 157 THR A O 1
ATOM 560 N N . ASP A 1 158 ? 43.522 49.310 -30.880 1.00 51.26 158 ASP A N 1
ATOM 561 C CA . ASP A 1 158 ? 43.965 48.059 -30.235 1.00 54.60 158 ASP A CA 1
ATOM 562 C C . ASP A 1 158 ? 43.439 47.926 -28.811 1.00 54.45 158 ASP A C 1
ATOM 563 O O . ASP A 1 158 ? 42.992 46.837 -28.389 1.00 54.23 158 ASP A O 1
ATOM 568 N N . ILE A 1 159 ? 43.497 49.049 -28.088 1.00 35.24 159 ILE A N 1
ATOM 569 C CA . ILE A 1 159 ? 42.939 49.138 -26.730 1.00 35.16 159 ILE A CA 1
ATOM 570 C C . ILE A 1 159 ? 41.448 48.850 -26.676 1.00 36.92 159 ILE A C 1
ATOM 571 O O . ILE A 1 159 ? 41.001 47.953 -25.950 1.00 38.97 159 ILE A O 1
ATOM 576 N N . ALA A 1 160 ? 40.683 49.622 -27.447 1.00 40.78 160 ALA A N 1
ATOM 577 C CA . ALA A 1 160 ? 39.241 49.473 -27.452 1.00 37.73 160 ALA A CA 1
ATOM 578 C C . ALA A 1 160 ? 38.883 48.066 -27.886 1.00 32.92 160 ALA A C 1
ATOM 579 O O . ALA A 1 160 ? 38.000 47.487 -27.311 1.00 33.96 160 ALA A O 1
ATOM 581 N N . LYS A 1 161 ? 39.565 47.486 -28.863 1.00 26.43 161 LYS A N 1
ATOM 582 C CA . LYS A 1 161 ? 39.166 46.149 -29.263 1.00 31.39 161 LYS A CA 1
ATOM 583 C C . LYS A 1 161 ? 39.487 45.150 -28.180 1.00 37.90 161 LYS A C 1
ATOM 584 O O . LYS A 1 161 ? 38.739 44.197 -28.014 1.00 42.36 161 LYS A O 1
ATOM 590 N N . GLN A 1 162 ? 40.583 45.315 -27.443 1.00 47.19 162 GLN A N 1
ATOM 591 C CA . GLN A 1 162 ? 40.797 44.330 -26.392 1.00 44.99 162 GLN A CA 1
ATOM 592 C C . GLN A 1 162 ? 39.711 44.514 -25.335 1.00 43.88 162 GLN A C 1
ATOM 593 O O . GLN A 1 162 ? 39.265 43.556 -24.741 1.00 46.59 162 GLN A O 1
ATOM 599 N N . GLU A 1 163 ? 39.242 45.739 -25.140 1.00 43.68 163 GLU A N 1
ATOM 600 C CA . GLU A 1 163 ? 38.179 45.989 -24.169 1.00 47.70 163 GLU A CA 1
ATOM 601 C C . GLU A 1 163 ? 36.812 45.434 -24.608 1.00 47.79 163 GLU A C 1
ATOM 602 O O . GLU A 1 163 ? 36.057 44.850 -23.820 1.00 45.98 163 GLU A O 1
ATOM 608 N N . ALA A 1 164 ? 36.504 45.637 -25.878 1.00 35.90 164 ALA A N 1
ATOM 609 C CA . ALA A 1 164 ? 35.328 45.100 -26.504 1.00 32.02 164 ALA A CA 1
ATOM 610 C C . ALA A 1 164 ? 35.394 43.591 -26.462 1.00 30.77 164 ALA A C 1
ATOM 611 O O . ALA A 1 164 ? 34.372 42.934 -26.356 1.00 35.12 164 ALA A O 1
ATOM 613 N N . ASN A 1 165 ? 36.590 43.029 -26.526 1.00 26.67 165 ASN A N 1
ATOM 614 C CA . ASN A 1 165 ? 36.711 41.579 -26.465 1.00 32.30 165 ASN A CA 1
ATOM 615 C C . ASN A 1 165 ? 36.546 41.097 -25.046 1.00 36.75 165 ASN A C 1
ATOM 616 O O . ASN A 1 165 ? 36.055 39.982 -24.816 1.00 39.13 165 ASN A O 1
ATOM 621 N N . LEU A 1 166 ? 36.964 41.945 -24.104 1.00 34.46 166 LEU A N 1
ATOM 622 C CA . LEU A 1 166 ? 36.749 41.701 -22.681 1.00 35.51 166 LEU A CA 1
ATOM 623 C C . LEU A 1 166 ? 35.264 41.556 -22.434 1.00 39.37 166 LEU A C 1
ATOM 624 O O . LEU A 1 166 ? 34.786 40.469 -22.125 1.00 40.32 166 LEU A O 1
ATOM 629 N N . TRP A 1 167 ? 34.520 42.639 -22.615 1.00 45.40 167 TRP A N 1
ATOM 630 C CA . TRP A 1 167 ? 33.082 42.552 -22.432 1.00 41.53 167 TRP A CA 1
ATOM 631 C C . TRP A 1 167 ? 32.398 41.502 -23.322 1.00 38.96 167 TRP A C 1
ATOM 632 O O . TRP A 1 167 ? 31.336 41.008 -22.961 1.00 42.72 167 TRP A O 1
ATOM 643 N N . THR A 1 168 ? 32.986 41.132 -24.459 1.00 29.96 168 THR A N 1
ATOM 644 C CA . THR A 1 168 ? 32.445 39.980 -25.173 1.00 31.51 168 THR A CA 1
ATOM 645 C C . THR A 1 168 ? 32.592 38.732 -24.319 1.00 38.55 168 THR A C 1
ATOM 646 O O . THR A 1 168 ? 31.641 37.960 -24.157 1.00 44.67 168 THR A O 1
ATOM 650 N N . ASP A 1 169 ? 33.779 38.534 -23.761 1.00 48.66 169 ASP A N 1
ATOM 651 C CA . ASP A 1 169 ? 34.022 37.351 -22.944 1.00 52.09 169 ASP A CA 1
ATOM 652 C C . ASP A 1 169 ? 33.069 37.340 -21.732 1.00 51.16 169 ASP A C 1
ATOM 653 O O . ASP A 1 169 ? 32.493 36.294 -21.389 1.00 53.09 169 ASP A O 1
ATOM 655 N N . ASN A 1 170 ? 32.869 38.509 -21.122 1.00 45.41 170 ASN A N 1
ATOM 656 C CA . ASN A 1 170 ? 31.927 38.648 -20.010 1.00 49.01 170 ASN A CA 1
ATOM 657 C C . ASN A 1 170 ? 30.505 38.290 -20.450 1.00 51.84 170 ASN A C 1
ATOM 658 O O . ASN A 1 170 ? 29.735 37.681 -19.702 1.00 60.91 170 ASN A O 1
ATOM 663 N N . ILE A 1 171 ? 30.159 38.638 -21.677 1.00 37.99 171 ILE A N 1
ATOM 664 C CA . ILE A 1 171 ? 28.822 38.346 -22.155 1.00 37.81 171 ILE A CA 1
ATOM 665 C C . ILE A 1 171 ? 28.634 36.849 -22.371 1.00 46.40 171 ILE A C 1
ATOM 666 O O . ILE A 1 171 ? 27.594 36.291 -22.007 1.00 55.60 171 ILE A O 1
ATOM 671 N N . PHE A 1 172 ? 29.632 36.178 -22.927 1.00 62.53 172 PHE A N 1
ATOM 672 C CA . PHE A 1 172 ? 29.507 34.728 -23.107 1.00 67.52 172 PHE A CA 1
ATOM 673 C C . PHE A 1 172 ? 29.469 33.977 -21.783 1.00 68.72 172 PHE A C 1
ATOM 674 O O . PHE A 1 172 ? 28.825 32.918 -21.653 1.00 71.15 172 PHE A O 1
ATOM 682 N N . CYS A 1 173 ? 30.166 34.540 -20.805 1.00 65.75 173 CYS A N 1
ATOM 683 C CA . CYS A 1 173 ? 30.136 34.020 -19.450 1.00 71.96 173 CYS A CA 1
ATOM 684 C C . CYS A 1 173 ? 28.750 34.185 -18.798 1.00 80.70 173 CYS A C 1
ATOM 685 O O . CYS A 1 173 ? 28.277 33.284 -18.100 1.00 87.68 173 CYS A O 1
ATOM 688 N N . LEU A 1 174 ? 28.095 35.323 -19.025 1.00 63.20 174 LEU A N 1
ATOM 689 C CA . LEU A 1 174 ? 26.713 35.478 -18.567 1.00 61.43 174 LEU A CA 1
ATOM 690 C C . LEU A 1 174 ? 25.768 34.541 -19.277 1.00 65.93 174 LEU A C 1
ATOM 691 O O . LEU A 1 174 ? 24.736 34.181 -18.723 1.00 71.83 174 LEU A O 1
ATOM 696 N N . GLN A 1 175 ? 26.084 34.199 -20.524 1.00 71.75 175 GLN A N 1
ATOM 697 C CA . GLN A 1 175 ? 25.318 33.179 -21.238 1.00 72.65 175 GLN A CA 1
ATOM 698 C C . GLN A 1 175 ? 25.440 31.816 -20.565 1.00 78.89 175 GLN A C 1
ATOM 699 O O . GLN A 1 175 ? 24.452 31.070 -20.456 1.00 85.09 175 GLN A O 1
ATOM 705 N N . LYS A 1 176 ? 26.649 31.482 -20.120 1.00 67.08 176 LYS A N 1
ATOM 706 C CA . LYS A 1 176 ? 26.827 30.190 -19.464 1.00 69.95 176 LYS A CA 1
ATOM 707 C C . LYS A 1 176 ? 25.940 30.129 -18.224 1.00 74.04 176 LYS A C 1
ATOM 708 O O . LYS A 1 176 ? 25.032 29.303 -18.162 1.00 70.82 176 LYS A O 1
ATOM 714 N N . TYR A 1 177 ? 26.167 31.042 -17.277 1.00 97.64 177 TYR A N 1
ATOM 715 C CA . TYR A 1 177 ? 25.390 31.105 -16.029 1.00 98.59 177 TYR A CA 1
ATOM 716 C C . TYR A 1 177 ? 23.888 31.156 -16.286 1.00 97.32 177 TYR A C 1
ATOM 717 O O . TYR A 1 177 ? 23.154 30.299 -15.812 1.00 95.16 177 TYR A O 1
ATOM 719 N N . MET A 1 178 ? 23.425 32.178 -16.999 1.00 118.98 178 MET A N 1
ATOM 720 C CA . MET A 1 178 ? 21.993 32.302 -17.289 1.00 120.45 178 MET A CA 1
ATOM 721 C C . MET A 1 178 ? 21.368 31.038 -17.912 1.00 123.16 178 MET A C 1
ATOM 722 O O . MET A 1 178 ? 20.250 30.653 -17.550 1.00 129.82 178 MET A O 1
ATOM 727 N N . LEU A 1 179 ? 22.078 30.370 -18.818 1.00 85.33 179 LEU A N 1
ATOM 728 C CA . LEU A 1 179 ? 21.498 29.168 -19.414 1.00 85.24 179 LEU A CA 1
ATOM 729 C C . LEU A 1 179 ? 21.551 27.948 -18.484 1.00 85.74 179 LEU A C 1
ATOM 730 O O . LEU A 1 179 ? 20.542 27.274 -18.313 1.00 89.69 179 LEU A O 1
ATOM 735 N N . THR A 1 180 ? 22.701 27.675 -17.869 1.00 80.49 180 THR A N 1
ATOM 736 C CA . THR A 1 180 ? 22.898 26.420 -17.132 1.00 83.20 180 THR A CA 1
ATOM 737 C C . THR A 1 180 ? 22.657 26.505 -15.614 1.00 81.30 180 THR A C 1
ATOM 738 O O . THR A 1 180 ? 22.769 25.499 -14.911 1.00 78.16 180 THR A O 1
ATOM 740 N N . LYS A 1 181 ? 22.331 27.688 -15.106 1.00 106.59 181 LYS A N 1
ATOM 741 C CA . LYS A 1 181 ? 22.078 27.852 -13.672 1.00 110.31 181 LYS A CA 1
ATOM 742 C C . LYS A 1 181 ? 20.663 28.389 -13.444 1.00 110.86 181 LYS A C 1
ATOM 743 O O . LYS A 1 181 ? 19.855 27.742 -12.774 1.00 114.05 181 LYS A O 1
ATOM 745 N N . LEU A 1 182 ? 20.364 29.565 -13.986 1.00 79.29 182 LEU A N 1
ATOM 746 C CA . LEU A 1 182 ? 19.041 30.167 -13.816 1.00 78.91 182 LEU A CA 1
ATOM 747 C C . LEU A 1 182 ? 18.056 29.579 -14.813 1.00 79.94 182 LEU A C 1
ATOM 748 O O . LEU A 1 182 ? 16.903 30.020 -14.887 1.00 78.15 182 LEU A O 1
ATOM 753 N N . GLN A 1 183 ? 18.537 28.613 -15.599 1.00 98.42 183 GLN A N 1
ATOM 754 C CA . GLN A 1 183 ? 17.718 27.861 -16.558 1.00 100.94 183 GLN A CA 1
ATOM 755 C C . GLN A 1 183 ? 16.832 28.769 -17.423 1.00 100.34 183 GLN A C 1
ATOM 756 O O . GLN A 1 183 ? 15.669 28.446 -17.705 1.00 99.47 183 GLN A O 1
ATOM 758 N N . MET A 1 184 ? 17.401 29.898 -17.846 1.00 132.17 184 MET A N 1
ATOM 759 C CA . MET A 1 184 ? 16.654 30.893 -18.604 1.00 130.56 184 MET A CA 1
ATOM 760 C C . MET A 1 184 ? 16.496 30.449 -20.041 1.00 130.41 184 MET A C 1
ATOM 761 O O . MET A 1 184 ? 17.123 29.476 -20.474 1.00 126.53 184 MET A O 1
ATOM 766 N N . ASP A 1 185 ? 15.719 31.222 -20.797 1.00 109.91 185 ASP A N 1
ATOM 767 C CA . ASP A 1 185 ? 15.300 30.800 -22.144 1.00 109.99 185 ASP A CA 1
ATOM 768 C C . ASP A 1 185 ? 16.392 31.059 -23.210 1.00 110.43 185 ASP A C 1
ATOM 769 O O . ASP A 1 185 ? 16.934 32.178 -23.328 1.00 110.54 185 ASP A O 1
ATOM 771 N N . LYS A 1 186 ? 16.732 30.023 -23.979 1.00 141.45 186 LYS A N 1
ATOM 772 C CA . LYS A 1 186 ? 17.792 30.162 -24.984 1.00 139.57 186 LYS A CA 1
ATOM 773 C C . LYS A 1 186 ? 17.418 31.230 -26.025 1.00 139.64 186 LYS A C 1
ATOM 774 O O . LYS A 1 186 ? 18.292 31.826 -26.656 1.00 136.46 186 LYS A O 1
ATOM 776 N N . LYS A 1 187 ? 16.121 31.476 -26.197 1.00 116.16 187 LYS A N 1
ATOM 777 C CA . LYS A 1 187 ? 15.674 32.578 -27.033 1.00 116.44 187 LYS A CA 1
ATOM 778 C C . LYS A 1 187 ? 15.794 33.896 -26.270 1.00 112.60 187 LYS A C 1
ATOM 779 O O . LYS A 1 187 ? 16.321 34.882 -26.794 1.00 113.34 187 LYS A O 1
ATOM 781 N N . THR A 1 188 ? 15.324 33.910 -25.026 1.00 94.05 188 THR A N 1
ATOM 782 C CA . THR A 1 188 ? 15.254 35.165 -24.287 1.00 93.19 188 THR A CA 1
ATOM 783 C C . THR A 1 188 ? 16.649 35.682 -23.984 1.00 92.63 188 THR A C 1
ATOM 784 O O . THR A 1 188 ? 16.860 36.889 -23.856 1.00 94.79 188 THR A O 1
ATOM 788 N N . VAL A 1 189 ? 17.605 34.763 -23.879 1.00 107.47 189 VAL A N 1
ATOM 789 C CA . VAL A 1 189 ? 18.942 35.118 -23.422 1.00 105.22 189 VAL A CA 1
ATOM 790 C C . VAL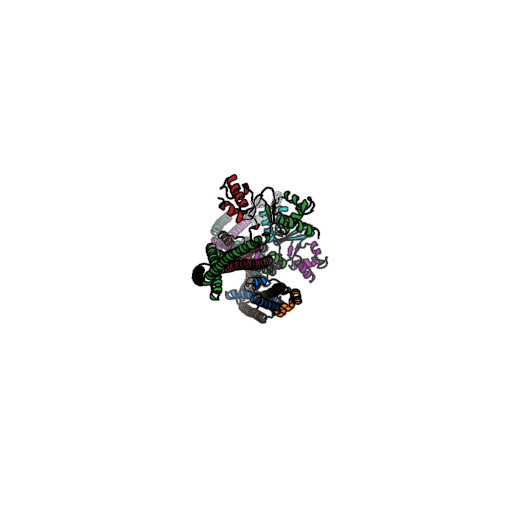 A 1 189 ? 19.639 35.982 -24.479 1.00 104.19 189 VAL A C 1
ATOM 791 O O . VAL A 1 189 ? 20.115 37.093 -24.174 1.00 101.43 189 VAL A O 1
ATOM 795 N N . SER A 1 190 ? 19.624 35.503 -25.723 1.00 100.95 190 SER A N 1
ATOM 796 C CA . SER A 1 190 ? 20.283 36.175 -26.829 1.00 94.49 190 SER A CA 1
ATOM 797 C C . SER A 1 190 ? 19.782 37.600 -26.898 1.00 94.18 190 SER A C 1
ATOM 798 O O . SER A 1 190 ? 20.550 38.545 -26.727 1.00 95.27 190 SER A O 1
ATOM 801 N N . THR A 1 191 ? 18.473 37.736 -27.069 1.00 90.90 191 THR A N 1
ATOM 802 C CA . THR A 1 191 ? 17.845 39.037 -27.249 1.00 92.55 191 THR A CA 1
ATOM 803 C C . THR A 1 191 ? 18.183 40.031 -26.121 1.00 94.58 191 THR A C 1
ATOM 804 O O . THR A 1 191 ? 18.304 41.236 -26.359 1.00 93.80 191 THR A O 1
ATOM 808 N N . ALA A 1 192 ? 18.351 39.523 -24.904 1.00 97.92 192 ALA A N 1
ATOM 809 C CA . ALA A 1 192 ? 18.585 40.381 -23.749 1.00 96.47 192 ALA A CA 1
ATOM 810 C C . ALA A 1 192 ? 20.037 40.829 -23.664 1.00 95.36 192 ALA A C 1
ATOM 811 O O . ALA A 1 192 ? 20.325 41.965 -23.264 1.00 92.04 192 ALA A O 1
ATOM 813 N N . LEU A 1 193 ? 20.943 39.923 -24.030 1.00 93.05 193 LEU A N 1
ATOM 814 C CA . LEU A 1 193 ? 22.379 40.188 -23.961 1.00 91.24 193 LEU A CA 1
ATOM 815 C C . LEU A 1 193 ? 22.823 41.098 -25.087 1.00 85.93 193 LEU A C 1
ATOM 816 O O . LEU A 1 193 ? 23.715 41.931 -24.914 1.00 78.48 193 LEU A O 1
ATOM 821 N N . GLY A 1 194 ? 22.169 40.933 -26.235 1.00 84.73 194 GLY A N 1
ATOM 822 C CA . GLY A 1 194 ? 22.565 41.592 -27.465 1.00 80.99 194 GLY A CA 1
ATOM 823 C C . GLY A 1 194 ? 23.269 40.667 -28.443 1.00 74.83 194 GLY A C 1
ATOM 824 O O . GLY A 1 194 ? 23.855 41.122 -29.428 1.00 81.44 194 GLY A O 1
ATOM 825 N N . ILE A 1 195 ? 23.217 39.365 -28.188 1.00 38.47 195 ILE A N 1
ATOM 826 C CA . ILE A 1 195 ? 23.841 38.432 -29.113 1.00 44.85 195 ILE A CA 1
ATOM 827 C C . ILE A 1 195 ? 23.068 38.378 -30.406 1.00 50.55 195 ILE A C 1
ATOM 828 O O . ILE A 1 195 ? 21.866 38.124 -30.437 1.00 54.49 195 ILE A O 1
ATOM 833 N N . THR A 1 196 ? 23.798 38.611 -31.478 1.00 93.33 196 THR A N 1
ATOM 834 C CA . THR A 1 196 ? 23.234 38.770 -32.795 1.00 94.48 196 THR A CA 1
ATOM 835 C C . THR A 1 196 ? 23.652 37.626 -33.711 1.00 96.06 196 THR A C 1
ATOM 836 O O . THR A 1 196 ? 24.348 36.687 -33.297 1.00 91.27 196 THR A O 1
ATOM 840 N N . GLY A 1 197 ? 23.186 37.690 -34.951 1.00 111.06 197 GLY A N 1
ATOM 841 C CA . GLY A 1 197 ? 23.723 36.833 -35.990 1.00 116.37 197 GLY A CA 1
ATOM 842 C C . GLY A 1 197 ? 25.081 37.373 -36.401 1.00 117.04 197 GLY A C 1
ATOM 843 O O . GLY A 1 197 ? 25.227 38.580 -36.642 1.00 120.05 197 GLY A O 1
ATOM 844 N N . GLU A 1 198 ? 26.058 36.478 -36.508 1.00 99.03 198 GLU A N 1
ATOM 845 C CA . GLU A 1 198 ? 27.445 36.863 -36.734 1.00 100.42 198 GLU A CA 1
ATOM 846 C C . GLU A 1 198 ? 27.988 37.736 -35.583 1.00 94.26 198 GLU A C 1
ATOM 847 O O . GLU A 1 19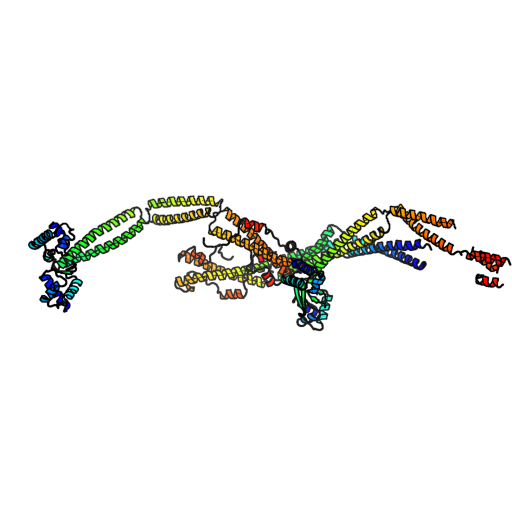8 ? 28.728 38.698 -35.807 1.00 94.52 198 GLU A O 1
ATOM 849 N N . PHE A 1 199 ? 27.629 37.383 -34.348 1.00 73.33 199 PHE A N 1
ATOM 850 C CA . PHE A 1 199 ? 28.244 37.980 -33.157 1.00 64.61 199 PHE A CA 1
ATOM 851 C C . PHE A 1 199 ? 29.589 37.334 -32.904 1.00 66.62 199 PHE A C 1
ATOM 852 O O . PHE A 1 199 ? 29.653 36.135 -32.632 1.00 71.14 199 PHE A O 1
ATOM 860 N N . ASP A 1 200 ? 30.657 38.122 -32.959 1.00 62.98 200 ASP A N 1
ATOM 861 C CA . ASP A 1 200 ? 31.998 37.547 -32.898 1.00 57.89 200 ASP A CA 1
ATOM 862 C C . ASP A 1 200 ? 32.950 38.488 -32.181 1.00 56.23 200 ASP A C 1
ATOM 863 O O . ASP A 1 200 ? 32.630 39.661 -31.970 1.00 54.77 200 ASP A O 1
ATOM 868 N N . TYR A 1 201 ? 34.101 37.948 -31.779 1.00 64.39 201 TYR A N 1
ATOM 869 C CA . TYR A 1 201 ? 35.189 38.738 -31.207 1.00 58.56 201 TYR A CA 1
ATOM 870 C C . TYR A 1 201 ? 35.864 39.547 -32.305 1.00 60.88 201 TYR A C 1
ATOM 871 O O . TYR A 1 201 ? 35.832 39.154 -33.473 1.00 65.76 201 TYR A O 1
ATOM 880 N N . LEU A 1 202 ? 36.519 40.645 -31.941 1.00 47.00 202 LEU A N 1
ATOM 881 C CA . LEU A 1 202 ? 37.172 41.469 -32.957 1.00 47.78 202 LEU A CA 1
ATOM 882 C C . LEU A 1 202 ? 38.642 41.103 -33.144 1.00 54.25 202 LEU A C 1
ATOM 883 O O . LEU A 1 202 ? 39.471 41.398 -32.282 1.00 55.25 202 LEU A O 1
ATOM 888 N N . GLU A 1 203 ? 38.948 40.491 -34.293 1.00 64.44 203 GLU A N 1
ATOM 889 C CA . GLU A 1 203 ? 40.300 40.041 -34.634 1.00 63.60 203 GLU A CA 1
ATOM 890 C C . GLU A 1 203 ? 41.007 41.093 -35.497 1.00 76.86 203 GLU A C 1
ATOM 891 O O . 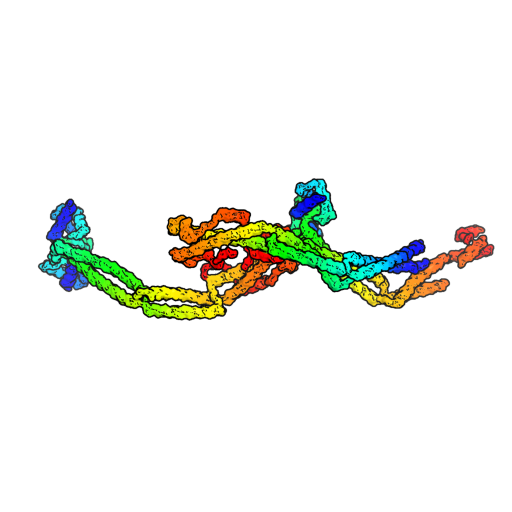GLU A 1 203 ? 40.925 42.302 -35.234 1.00 85.85 203 GLU A O 1
ATOM 893 N N . ALA B 2 79 ? 55.092 109.094 -124.691 1.00 74.36 79 ALA B N 1
ATOM 894 C CA . ALA B 2 79 ? 56.296 108.593 -125.344 1.00 81.24 79 ALA B CA 1
ATOM 895 C C . ALA B 2 79 ? 56.182 107.092 -125.540 1.00 92.10 79 ALA B C 1
ATOM 896 O O . ALA B 2 79 ? 57.196 106.379 -125.589 1.00 89.61 79 ALA B O 1
ATOM 898 N N . GLN B 2 80 ? 54.935 106.636 -125.663 1.00 105.65 80 GLN B N 1
ATOM 899 C CA . GLN B 2 80 ? 54.596 105.215 -125.694 1.00 105.86 80 GLN B CA 1
ATOM 900 C C . GLN B 2 80 ? 55.242 104.514 -124.514 1.00 107.81 80 GLN B C 1
ATOM 901 O O . GLN B 2 80 ? 55.870 103.465 -124.666 1.00 105.96 80 GLN B O 1
ATOM 903 N N . LEU B 2 81 ? 55.078 105.115 -123.337 1.00 117.02 81 LEU B N 1
ATOM 904 C CA . LEU B 2 81 ? 55.697 104.622 -122.114 1.00 114.91 81 LEU B CA 1
ATOM 905 C C . LEU B 2 81 ? 54.903 103.468 -121.546 1.00 111.16 81 LEU B C 1
ATOM 906 O O . LEU B 2 81 ? 55.317 102.859 -120.572 1.00 109.82 81 LEU B O 1
ATOM 911 N N . MET B 2 82 ? 53.761 103.177 -122.164 1.00 96.62 82 MET B N 1
ATOM 912 C CA . MET B 2 82 ? 52.961 102.014 -121.808 1.00 90.97 82 MET B CA 1
ATOM 913 C C . MET B 2 82 ? 53.829 100.767 -121.769 1.00 95.18 82 MET B C 1
ATOM 914 O O . MET B 2 82 ? 53.597 99.871 -120.966 1.00 93.87 82 MET B O 1
ATOM 919 N N . GLU B 2 83 ? 54.830 100.717 -122.642 1.00 161.35 83 GLU B N 1
ATOM 920 C CA . GLU B 2 83 ? 55.752 99.589 -122.675 1.00 163.75 83 GLU B CA 1
ATOM 921 C C . GLU B 2 83 ? 56.461 99.443 -121.334 1.00 162.10 83 GLU B C 1
ATOM 922 O O . GLU B 2 83 ? 56.500 98.353 -120.761 1.00 164.77 83 GLU B O 1
ATOM 924 N N . VAL B 2 84 ? 57.014 100.549 -120.841 1.00 106.06 84 VAL B N 1
ATOM 925 C CA . VAL B 2 84 ? 57.752 100.564 -119.576 1.00 103.63 84 VAL B CA 1
ATOM 926 C C . VAL B 2 84 ? 56.844 100.603 -118.328 1.00 96.40 84 VAL B C 1
ATOM 927 O O . VAL B 2 84 ? 57.048 99.836 -117.388 1.00 89.67 84 VAL B O 1
ATOM 931 N N . ASN B 2 85 ? 55.833 101.471 -118.328 1.00 106.74 85 ASN B N 1
ATOM 932 C CA . ASN B 2 85 ? 54.898 101.565 -117.201 1.00 99.82 85 ASN B CA 1
ATOM 933 C C . ASN B 2 85 ? 54.015 100.325 -117.054 1.00 100.02 85 ASN B C 1
ATOM 934 O O . ASN B 2 85 ? 53.283 100.205 -116.075 1.00 100.78 85 ASN B O 1
ATOM 936 N N . ALA B 2 86 ? 54.037 99.429 -118.038 1.00 103.39 86 ALA B N 1
ATOM 937 C CA . ALA B 2 86 ? 53.441 98.109 -117.850 1.00 103.08 86 ALA B CA 1
ATOM 938 C C . ALA B 2 86 ? 54.419 97.189 -117.130 1.00 101.86 86 ALA B C 1
ATOM 939 O O . ALA B 2 86 ? 54.036 96.449 -116.217 1.00 104.16 86 ALA B O 1
ATOM 941 N N . GLN B 2 87 ? 55.686 97.252 -117.531 1.00 111.43 87 GLN B N 1
ATOM 942 C CA . GLN B 2 87 ? 56.679 96.333 -116.997 1.00 111.40 87 GLN B CA 1
ATOM 943 C C . GLN B 2 87 ? 56.783 96.476 -115.489 1.00 115.86 87 GLN B C 1
ATOM 944 O O . GLN B 2 87 ? 56.774 95.463 -114.787 1.00 119.25 87 GLN B O 1
ATOM 950 N N . ILE B 2 88 ? 56.845 97.713 -114.989 1.00 96.95 88 ILE B N 1
ATOM 951 C CA . ILE B 2 88 ? 56.865 97.929 -113.544 1.00 95.51 88 ILE B CA 1
ATOM 952 C C . ILE B 2 88 ? 55.716 97.133 -112.910 1.00 94.48 88 ILE B C 1
ATOM 953 O O . ILE B 2 88 ? 55.962 96.295 -112.031 1.00 92.78 88 ILE B O 1
ATOM 958 N N . ASN B 2 89 ? 54.497 97.304 -113.430 1.00 97.49 89 ASN B N 1
ATOM 959 C CA . ASN B 2 89 ? 53.339 96.588 -112.902 1.00 96.87 89 ASN B CA 1
ATOM 960 C C . ASN B 2 89 ? 53.560 95.090 -112.912 1.00 96.00 89 ASN B C 1
ATOM 961 O O . ASN B 2 89 ? 53.337 94.437 -111.895 1.00 91.01 89 ASN B O 1
ATOM 966 N N . ASP B 2 90 ? 54.060 94.560 -114.027 1.00 99.87 90 ASP B N 1
ATOM 967 C CA . ASP B 2 90 ? 54.382 93.137 -114.109 1.00 100.05 90 ASP B CA 1
ATOM 968 C C . ASP B 2 90 ? 55.245 92.727 -112.932 1.00 103.20 90 ASP B C 1
ATOM 969 O O . ASP B 2 90 ? 54.869 91.854 -112.145 1.00 107.24 90 ASP B O 1
ATOM 971 N N . LEU B 2 91 ? 56.371 93.402 -112.755 1.00 103.65 91 LEU B N 1
ATOM 972 C CA . LEU B 2 91 ? 57.292 92.938 -111.738 1.00 100.04 91 LEU B CA 1
ATOM 973 C C . LEU B 2 91 ? 56.786 93.352 -110.349 1.00 100.44 91 LEU B C 1
ATOM 974 O O . LEU B 2 91 ? 57.148 92.731 -109.342 1.00 100.79 91 LEU B O 1
ATOM 979 N N . LYS B 2 92 ? 55.917 94.364 -110.288 1.00 102.65 92 LYS B N 1
ATOM 980 C CA . LYS B 2 92 ? 55.373 94.758 -108.992 1.00 97.06 92 LYS B CA 1
ATOM 981 C C . LYS B 2 92 ? 54.499 93.625 -108.494 1.00 95.77 92 LYS B C 1
ATOM 982 O O . LYS B 2 92 ? 54.280 93.481 -107.300 1.00 101.47 92 LYS B O 1
ATOM 984 N N . ALA B 2 93 ? 54.003 92.814 -109.422 1.00 75.33 93 ALA B N 1
ATOM 985 C CA . ALA B 2 93 ? 53.256 91.637 -109.034 1.00 75.27 93 ALA B CA 1
ATOM 986 C C . ALA B 2 93 ? 54.226 90.534 -108.662 1.00 81.44 93 ALA B C 1
ATOM 987 O O . ALA B 2 93 ? 53.984 89.785 -107.722 1.00 82.87 93 ALA B O 1
ATOM 989 N N . GLN B 2 94 ? 55.328 90.438 -109.400 1.00 132.07 94 GLN B N 1
ATOM 990 C CA . GLN B 2 94 ? 56.263 89.337 -109.194 1.00 127.79 94 GLN B CA 1
ATOM 991 C C . GLN B 2 94 ? 56.958 89.440 -107.842 1.00 124.26 94 GLN B C 1
ATOM 992 O O . GLN B 2 94 ? 56.878 88.502 -107.044 1.00 121.52 94 GLN B O 1
ATOM 994 N N . VAL B 2 95 ? 57.606 90.574 -107.572 1.00 105.49 95 VAL B N 1
ATOM 995 C CA . VAL B 2 95 ? 58.336 90.739 -106.318 1.00 104.72 95 VAL B CA 1
ATOM 996 C C . VAL B 2 95 ? 57.420 90.382 -105.155 1.00 107.20 95 VAL B C 1
ATOM 997 O O . VAL B 2 95 ? 57.773 89.511 -104.344 1.00 108.61 95 VAL B O 1
ATOM 1001 N N . GLU B 2 96 ? 56.221 90.977 -105.133 1.00 110.13 96 GLU B N 1
ATOM 1002 C CA . GLU B 2 96 ? 55.260 90.738 -104.059 1.00 110.16 96 GLU B CA 1
ATOM 1003 C C . GLU B 2 96 ? 55.082 89.245 -103.828 1.00 110.05 96 GLU B C 1
ATOM 1004 O O . GLU B 2 96 ? 55.238 88.784 -102.694 1.00 109.39 96 GLU B O 1
ATOM 1006 N N . LYS B 2 97 ? 54.836 88.488 -104.900 1.00 85.41 97 LYS B N 1
ATOM 1007 C CA . LYS B 2 97 ? 54.642 87.048 -104.762 1.00 82.55 97 LYS B CA 1
ATOM 1008 C C . LYS B 2 97 ? 55.789 86.459 -103.982 1.00 83.00 97 LYS B C 1
ATOM 1009 O O . LYS B 2 97 ? 55.568 85.915 -102.900 1.00 87.77 97 LYS B O 1
ATOM 1011 N N . LEU B 2 98 ? 57.018 86.642 -104.461 1.00 94.81 98 LEU B N 1
ATOM 1012 C CA . LEU B 2 98 ? 58.143 86.036 -103.758 1.00 97.12 98 LEU B CA 1
ATOM 1013 C C . LEU B 2 98 ? 58.240 86.516 -102.317 1.00 102.90 98 LEU B C 1
ATOM 1014 O O . LEU B 2 98 ? 58.453 85.692 -101.421 1.00 106.37 98 LEU B O 1
ATOM 1019 N N . THR B 2 99 ? 58.027 87.807 -102.058 1.00 82.46 99 THR B N 1
ATOM 1020 C CA . THR B 2 99 ? 58.157 88.250 -100.672 1.00 79.27 99 THR B CA 1
ATOM 1021 C C . THR B 2 99 ? 57.104 87.572 -99.794 1.00 77.32 99 THR B C 1
ATOM 1022 O O . THR B 2 99 ? 57.416 87.106 -98.701 1.00 79.07 99 THR B O 1
ATOM 1026 N N . GLN B 2 100 ? 55.880 87.448 -100.292 1.00 115.21 100 GLN B N 1
ATOM 1027 C CA . GLN B 2 100 ? 54.837 86.835 -99.480 1.00 118.68 100 GLN B CA 1
ATOM 1028 C C . GLN B 2 100 ? 55.066 85.335 -99.383 1.00 118.87 100 GLN B C 1
ATOM 1029 O O . GLN B 2 100 ? 54.508 84.672 -98.511 1.00 119.50 100 GLN B O 1
ATOM 1031 N N . GLN B 2 101 ? 55.856 84.797 -100.306 1.00 102.42 101 GLN B N 1
ATOM 1032 C CA . GLN B 2 101 ? 56.313 83.425 -100.183 1.00 101.62 101 GLN B CA 1
ATOM 1033 C C . GLN B 2 101 ? 57.520 83.393 -99.266 1.00 100.41 101 GLN B C 1
ATOM 1034 O O . GLN B 2 101 ? 57.668 82.474 -98.461 1.00 105.89 101 GLN B O 1
ATOM 1036 N N . GLY B 2 102 ? 58.364 84.418 -99.374 1.00 80.85 102 GLY B N 1
ATOM 1037 C CA . GLY B 2 102 ? 59.606 84.470 -98.622 1.00 80.59 102 GLY B CA 1
ATOM 1038 C C . GLY B 2 102 ? 59.367 84.321 -97.138 1.00 76.88 102 GLY B C 1
ATOM 1039 O O . GLY B 2 102 ? 59.894 83.397 -96.501 1.00 75.35 102 GLY B O 1
ATOM 1040 N N . GLU B 2 103 ? 58.523 85.203 -96.609 1.00 83.90 103 GLU B N 1
ATOM 1041 C CA . GLU B 2 103 ? 58.163 85.165 -95.204 1.00 85.06 103 GLU B CA 1
ATOM 1042 C C . GLU B 2 103 ? 57.717 83.767 -94.782 1.00 84.49 103 GLU B C 1
ATOM 1043 O O . GLU B 2 103 ? 58.062 83.344 -93.682 1.00 89.49 103 GLU B O 1
ATOM 1045 N N . THR B 2 104 ? 57.007 83.030 -95.645 1.00 84.02 104 THR B N 1
ATOM 1046 C CA . THR B 2 104 ? 56.508 81.712 -95.236 1.00 84.84 104 THR B CA 1
ATOM 1047 C C . THR B 2 104 ? 57.683 80.834 -94.859 1.00 90.28 104 THR B C 1
ATOM 1048 O O . THR B 2 104 ? 57.681 80.220 -93.782 1.00 92.73 104 THR B O 1
ATOM 1052 N N . LEU B 2 105 ? 58.700 80.813 -95.724 1.00 87.00 105 LEU B N 1
ATOM 1053 C CA . LEU B 2 105 ? 59.911 80.053 -95.448 1.00 86.60 105 LEU B CA 1
ATOM 1054 C C . LEU B 2 105 ? 60.429 80.417 -94.053 1.00 88.16 105 LEU B C 1
ATOM 1055 O O . LEU B 2 105 ? 60.639 79.525 -93.210 1.00 90.10 105 LEU B O 1
ATOM 1057 N N . ARG B 2 106 ? 60.554 81.725 -93.794 1.00 105.57 106 ARG B N 1
ATOM 1058 C CA . ARG B 2 106 ? 61.057 82.215 -92.507 1.00 106.02 106 ARG B CA 1
ATOM 1059 C C . ARG B 2 106 ? 60.296 81.539 -91.384 1.00 106.08 106 ARG B C 1
ATOM 1060 O O . ARG B 2 106 ? 60.908 80.912 -90.513 1.00 107.63 106 ARG B O 1
ATOM 1062 N N . ILE B 2 107 ? 58.967 81.603 -91.457 1.00 93.92 107 ILE B N 1
ATOM 1063 C CA . ILE B 2 107 ? 58.134 81.022 -90.422 1.00 91.45 107 ILE B CA 1
ATOM 1064 C C . ILE B 2 107 ? 58.559 79.583 -90.190 1.00 100.28 107 ILE B C 1
ATOM 1065 O O . ILE B 2 107 ? 58.929 79.237 -89.064 1.00 109.68 107 ILE B O 1
ATOM 1067 N N . THR B 2 108 ? 58.591 78.760 -91.237 1.00 147.28 108 THR B N 1
ATOM 1068 C CA . THR B 2 108 ? 58.896 77.344 -91.008 1.00 148.09 108 THR B CA 1
ATOM 1069 C C . THR B 2 108 ? 60.307 77.151 -90.458 1.00 152.14 108 THR B C 1
ATOM 1070 O O . THR B 2 108 ? 60.521 76.276 -89.606 1.00 155.49 108 THR B O 1
ATOM 1074 N N . GLN B 2 109 ? 61.262 77.970 -90.906 1.00 129.76 109 GLN B N 1
ATOM 1075 C CA . GLN B 2 109 ? 62.632 77.772 -90.438 1.00 133.58 109 GLN B CA 1
ATOM 1076 C C . GLN B 2 109 ? 62.702 78.144 -88.955 1.00 139.90 109 GLN B C 1
ATOM 1077 O O . GLN B 2 109 ? 63.465 77.533 -88.196 1.00 140.25 109 GLN B O 1
ATOM 1083 N N . ARG B 2 110 ? 61.875 79.107 -88.537 1.00 114.19 110 ARG B N 1
ATOM 1084 C CA . ARG B 2 110 ? 61.769 79.432 -87.119 1.00 112.02 110 ARG B CA 1
ATOM 1085 C C . ARG B 2 110 ? 61.357 78.170 -86.383 1.00 115.40 110 ARG B C 1
ATOM 1086 O O . ARG B 2 110 ? 61.995 77.783 -85.403 1.00 119.16 110 ARG B O 1
ATOM 1094 N N . ASN B 2 111 ? 60.324 77.501 -86.895 1.00 90.21 111 ASN B N 1
ATOM 1095 C CA . ASN B 2 111 ? 59.860 76.250 -86.308 1.00 87.92 111 ASN B CA 1
ATOM 1096 C C . ASN B 2 111 ? 60.953 75.195 -86.294 1.00 93.87 111 ASN B C 1
ATOM 1097 O O . ASN B 2 111 ? 61.005 74.351 -85.396 1.00 90.88 111 ASN B O 1
ATOM 1102 N N . LEU B 2 112 ? 61.832 75.252 -87.289 1.00 129.57 112 LEU B N 1
ATOM 1103 C CA . LEU B 2 112 ? 62.927 74.298 -87.378 1.00 126.92 112 LEU B CA 1
ATOM 1104 C C . LEU B 2 112 ? 64.010 74.619 -86.345 1.00 122.93 112 LEU B C 1
ATOM 1105 O O . LEU B 2 112 ? 64.658 73.718 -85.809 1.00 121.83 112 LEU B O 1
ATOM 1107 N N . GLU B 2 113 ? 64.190 75.902 -86.049 1.00 90.76 113 GLU B N 1
ATOM 1108 C CA . GLU B 2 113 ? 65.227 76.302 -85.111 1.00 90.59 113 GLU B CA 1
ATOM 1109 C C . GLU B 2 113 ? 64.742 76.138 -83.674 1.00 93.51 113 GLU B C 1
ATOM 1110 O O . GLU B 2 113 ? 65.536 76.140 -82.736 1.00 92.80 113 GLU B O 1
ATOM 1112 N N . ALA B 2 114 ? 63.431 75.988 -83.513 1.00 142.00 114 ALA B N 1
ATOM 1113 C CA . ALA B 2 114 ? 62.820 75.867 -82.192 1.00 144.73 114 ALA B CA 1
ATOM 1114 C C . ALA B 2 114 ? 62.609 74.408 -81.781 1.00 146.86 114 ALA B C 1
ATOM 1115 O O . ALA B 2 114 ? 62.060 74.130 -80.714 1.00 150.73 114 ALA B O 1
ATOM 1117 N N . ALA B 2 115 ? 63.044 73.477 -82.626 1.00 132.00 115 ALA B N 1
ATOM 1118 C CA . ALA B 2 115 ? 62.903 72.054 -82.322 1.00 123.23 115 ALA B CA 1
ATOM 1119 C C . ALA B 2 115 ? 64.267 71.363 -82.217 1.00 119.63 115 ALA B C 1
ATOM 1120 O O . ALA B 2 115 ? 65.219 71.757 -82.899 1.00 116.98 115 ALA B O 1
ATOM 1122 N N . PRO B 2 116 ? 64.368 70.340 -81.344 1.00 101.37 116 PRO B N 1
ATOM 1123 C CA . PRO B 2 116 ? 65.602 69.575 -81.148 1.00 96.79 116 PRO B CA 1
ATOM 1124 C C . PRO B 2 116 ? 65.785 68.567 -82.266 1.00 96.72 116 PRO B C 1
ATOM 1125 O O . PRO B 2 116 ? 64.796 68.209 -82.905 1.00 97.18 116 PRO B O 1
ATOM 1129 N N . ILE B 2 117 ? 67.002 68.089 -82.493 1.00 99.34 117 ILE B N 1
ATOM 1130 C CA . ILE B 2 117 ? 67.183 67.065 -83.512 1.00 98.22 117 ILE B CA 1
ATOM 1131 C C . ILE B 2 117 ? 66.574 65.753 -83.034 1.00 98.65 117 ILE B C 1
ATOM 1132 O O . ILE B 2 117 ? 66.057 65.675 -81.928 1.00 100.20 117 ILE B O 1
ATOM 1137 N N . THR B 2 118 ? 66.629 64.722 -83.863 1.00 81.50 118 THR B N 1
ATOM 1138 C CA . THR B 2 118 ? 65.984 63.467 -83.506 1.00 81.51 118 THR B CA 1
ATOM 1139 C C . THR B 2 118 ? 66.930 62.519 -82.760 1.00 80.19 118 THR B C 1
ATOM 1140 O O . THR B 2 118 ? 66.500 61.501 -82.212 1.00 81.27 118 THR B O 1
ATOM 1144 N N . GLU B 2 119 ? 68.217 62.839 -82.731 1.00 96.52 119 GLU B N 1
ATOM 1145 C CA . GLU B 2 119 ? 69.132 62.098 -81.865 1.00 97.74 119 GLU B CA 1
ATOM 1146 C C . GLU B 2 119 ? 69.095 62.626 -80.433 1.00 93.55 119 GLU B C 1
ATOM 1147 O O . GLU B 2 119 ? 69.153 61.848 -79.486 1.00 95.23 119 GLU B O 1
ATOM 1153 N N . VAL B 2 120 ? 69.005 63.945 -80.277 1.00 64.50 120 VAL B N 1
ATOM 1154 C CA . VAL B 2 120 ? 68.915 64.553 -78.950 1.00 64.42 120 VAL B CA 1
ATOM 1155 C C . VAL B 2 120 ? 67.547 64.297 -78.304 1.00 68.05 120 VAL B C 1
ATOM 1156 O O . VAL B 2 120 ? 67.425 64.101 -77.079 1.00 64.67 120 VAL B O 1
ATOM 1160 N N . LEU B 2 121 ? 66.512 64.278 -79.130 1.00 94.20 121 LEU B N 1
ATOM 1161 C CA . LEU B 2 121 ? 65.187 64.006 -78.617 1.00 94.35 121 LEU B CA 1
ATOM 1162 C C . LEU B 2 121 ? 65.118 62.543 -78.210 1.00 90.38 121 LEU B C 1
ATOM 1163 O O . LEU B 2 121 ? 64.360 62.181 -77.321 1.00 93.88 121 LEU B O 1
ATOM 1165 N N . LYS B 2 122 ? 65.941 61.701 -78.821 1.00 83.26 122 LYS B N 1
ATOM 1166 C CA . LYS B 2 122 ? 65.944 60.292 -78.445 1.00 86.47 122 LYS B CA 1
ATOM 1167 C C . LYS B 2 122 ? 66.654 60.109 -77.094 1.00 84.51 122 LYS B C 1
ATOM 1168 O O . LYS B 2 122 ? 66.361 59.186 -76.336 1.00 84.34 122 LYS B O 1
ATOM 1174 N N . GLN B 2 123 ? 67.553 61.032 -76.780 1.00 99.69 123 GLN B N 1
ATOM 1175 C CA . GLN B 2 123 ? 68.229 61.029 -75.493 1.00 97.90 123 GLN B CA 1
ATOM 1176 C C . GLN B 2 123 ? 67.284 61.485 -74.400 1.00 101.64 123 GLN B C 1
ATOM 1177 O O . GLN B 2 123 ? 66.980 60.723 -73.483 1.00 109.73 123 GLN B O 1
ATOM 1183 N N . GLU B 2 124 ? 66.819 62.729 -74.501 1.00 85.67 124 GLU B N 1
ATOM 1184 C CA . GLU B 2 124 ? 66.006 63.339 -73.442 1.00 84.02 124 GLU B CA 1
ATOM 1185 C C . GLU B 2 124 ? 64.866 62.452 -72.962 1.00 81.53 124 GLU B C 1
ATOM 1186 O O . GLU B 2 124 ? 64.457 62.535 -71.800 1.00 81.74 124 GLU B O 1
ATOM 1192 N N . VAL B 2 125 ? 64.340 61.629 -73.870 1.00 73.41 125 VAL B N 1
ATOM 1193 C CA . VAL B 2 125 ? 63.295 60.669 -73.529 1.00 74.68 125 VAL B CA 1
ATOM 1194 C C . VAL B 2 125 ? 63.811 59.537 -72.652 1.00 76.96 125 VAL B C 1
ATOM 1195 O O . VAL B 2 125 ? 63.251 59.284 -71.601 1.00 76.70 125 VAL B O 1
ATOM 1199 N N . ASP B 2 126 ? 64.875 58.855 -73.073 1.00 120.08 126 ASP B N 1
ATOM 1200 C CA . ASP B 2 126 ? 65.414 57.750 -72.275 1.00 124.20 126 ASP B CA 1
ATOM 1201 C C . ASP B 2 126 ? 66.055 58.254 -70.984 1.00 118.16 126 ASP B C 1
ATOM 1202 O O . ASP B 2 126 ? 66.395 57.472 -70.108 1.00 120.26 126 ASP B O 1
ATOM 1207 N N . GLU B 2 127 ? 66.238 59.563 -70.876 1.00 76.84 127 GLU B N 1
ATOM 1208 C CA . GLU B 2 127 ? 66.544 60.164 -69.589 1.00 74.31 127 GLU B CA 1
ATOM 1209 C C . GLU B 2 127 ? 65.301 60.427 -68.743 1.00 73.59 127 GLU B C 1
ATOM 1210 O O . GLU B 2 127 ? 65.318 60.281 -67.523 1.00 73.47 127 GLU B O 1
ATOM 1216 N N . LEU B 2 128 ? 64.223 60.852 -69.385 1.00 79.47 128 LEU B N 1
ATOM 1217 C CA . LEU B 2 128 ? 62.985 61.080 -68.655 1.00 73.91 128 LEU B CA 1
ATOM 1218 C C . LEU B 2 128 ? 62.359 59.780 -68.180 1.00 70.46 128 LEU B C 1
ATOM 1219 O O . LEU B 2 128 ? 61.785 59.734 -67.108 1.00 73.65 128 LEU B O 1
ATOM 1224 N N . ARG B 2 129 ? 62.466 58.736 -68.988 1.00 54.44 129 ARG B N 1
ATOM 1225 C CA . ARG B 2 129 ? 62.024 57.405 -68.615 1.00 57.92 129 ARG B CA 1
ATOM 1226 C C . ARG B 2 129 ? 62.673 56.972 -67.304 1.00 61.80 129 ARG B C 1
ATOM 1227 O O . ARG B 2 129 ? 61.994 56.581 -66.345 1.00 59.68 129 ARG B O 1
ATOM 1235 N N . GLN B 2 130 ? 63.997 57.059 -67.271 1.00 60.37 130 GLN B N 1
ATOM 1236 C CA . GLN B 2 130 ? 64.739 56.726 -66.076 1.00 57.60 130 GLN B CA 1
ATOM 1237 C C . GLN B 2 130 ? 64.337 57.635 -64.920 1.00 58.21 130 GLN B C 1
ATOM 1238 O O . GLN B 2 130 ? 64.253 57.188 -63.776 1.00 65.79 130 GLN B O 1
ATOM 1244 N N . GLN B 2 131 ? 64.056 58.895 -65.230 1.00 56.40 131 GLN B N 1
ATOM 1245 C CA . GLN B 2 131 ? 63.706 59.885 -64.214 1.00 54.40 131 GLN B CA 1
ATOM 1246 C C . GLN B 2 131 ? 62.350 59.611 -63.570 1.00 57.29 131 GLN B C 1
ATOM 1247 O O . GLN B 2 131 ? 62.121 59.955 -62.411 1.00 57.03 131 GLN B O 1
ATOM 1253 N N . VAL B 2 132 ? 61.442 59.033 -64.352 1.00 77.43 132 VAL B N 1
ATOM 1254 C CA . VAL B 2 132 ? 60.111 58.655 -63.888 1.00 73.93 132 VAL B CA 1
ATOM 1255 C C . VAL B 2 132 ? 60.115 57.364 -63.117 1.00 75.40 132 VAL B C 1
ATOM 1256 O O . VAL B 2 132 ? 59.546 57.261 -62.022 1.00 73.45 132 VAL B O 1
ATOM 1260 N N . SER B 2 133 ? 60.758 56.375 -63.727 1.00 73.78 133 SER B N 1
ATOM 1261 C CA . SER B 2 133 ? 60.976 55.075 -63.115 1.00 71.61 133 SER B CA 1
ATOM 1262 C C . SER B 2 133 ? 61.595 55.255 -61.729 1.00 67.76 133 SER B C 1
ATOM 1263 O O . SER B 2 133 ? 61.252 54.544 -60.783 1.00 65.38 133 SER B O 1
ATOM 1266 N N . ALA B 2 134 ? 62.481 56.241 -61.626 1.00 36.42 134 ALA B N 1
ATOM 1267 C CA . ALA B 2 134 ? 63.034 56.683 -60.359 1.00 30.69 134 ALA B CA 1
ATOM 1268 C C . ALA B 2 134 ? 61.962 56.949 -59.315 1.00 34.14 134 ALA B C 1
ATOM 1269 O O . ALA B 2 134 ? 62.022 56.431 -58.208 1.00 35.47 134 ALA B O 1
ATOM 1271 N N . ASN B 2 135 ? 60.983 57.766 -59.662 1.00 57.75 135 ASN B N 1
ATOM 1272 C CA . ASN B 2 135 ? 59.907 58.095 -58.732 1.00 55.51 135 ASN B CA 1
ATOM 1273 C C . ASN B 2 135 ? 59.008 56.922 -58.429 1.00 55.15 135 ASN B C 1
ATOM 1274 O O . ASN B 2 135 ? 58.363 56.863 -57.384 1.00 48.78 135 ASN B O 1
ATOM 1279 N N . ASP B 2 136 ? 58.931 56.003 -59.379 1.00 87.06 136 ASP B N 1
ATOM 1280 C CA . ASP B 2 136 ? 58.139 54.812 -59.167 1.00 88.11 136 ASP B CA 1
ATOM 1281 C C . ASP B 2 136 ? 58.833 53.970 -58.089 1.00 84.79 136 ASP B C 1
ATOM 1282 O O . ASP B 2 136 ? 58.189 53.407 -57.206 1.00 85.08 136 ASP B O 1
ATOM 1284 N N . GLU B 2 137 ? 60.159 53.946 -58.123 1.00 69.15 137 GLU B N 1
ATOM 1285 C CA . GLU B 2 137 ? 60.924 53.267 -57.073 1.00 70.53 137 GLU B CA 1
ATOM 1286 C C . GLU B 2 137 ? 60.845 53.981 -55.721 1.00 67.35 137 GLU B C 1
ATOM 1287 O O . GLU B 2 137 ? 60.733 53.327 -54.688 1.00 69.59 137 GLU B O 1
ATOM 1293 N N . LYS B 2 138 ? 60.906 55.309 -55.719 1.00 46.02 138 LYS B N 1
ATOM 1294 C CA . LYS B 2 138 ? 60.822 56.058 -54.466 1.00 42.10 138 LYS B CA 1
ATOM 1295 C C . LYS B 2 138 ? 59.463 55.847 -53.840 1.00 47.68 138 LYS B C 1
ATOM 1296 O O . LYS B 2 138 ? 59.348 55.715 -52.616 1.00 47.44 138 LYS B O 1
ATOM 1302 N N . LEU B 2 139 ? 58.427 55.805 -54.673 1.00 68.29 139 LEU B N 1
ATOM 1303 C CA . LEU B 2 139 ? 57.093 55.516 -54.156 1.00 69.42 139 LEU B CA 1
ATOM 1304 C C . LEU B 2 139 ? 57.019 54.112 -53.604 1.00 68.31 139 LEU B C 1
ATOM 1305 O O . LEU B 2 139 ? 56.484 53.916 -52.504 1.00 68.41 139 LEU B O 1
ATOM 1310 N N . ARG B 2 140 ? 57.565 53.144 -54.339 1.00 37.72 140 ARG B N 1
ATOM 1311 C CA . ARG B 2 140 ? 57.554 51.773 -53.851 1.00 37.18 140 ARG B CA 1
ATOM 1312 C C . ARG B 2 140 ? 58.207 51.670 -52.480 1.00 42.61 140 ARG B C 1
ATOM 1313 O O . ARG B 2 140 ? 57.730 50.941 -51.623 1.00 40.82 140 ARG B O 1
ATOM 1321 N N . LEU B 2 141 ? 59.287 52.418 -52.271 1.00 61.59 141 LEU B N 1
ATOM 1322 C CA . LEU B 2 141 ? 60.031 52.360 -51.009 1.00 59.66 141 LEU B CA 1
ATOM 1323 C C . LEU B 2 141 ? 59.364 53.037 -49.820 1.00 55.07 141 LEU B C 1
ATOM 1324 O O . LEU B 2 141 ? 59.192 52.424 -48.770 1.00 57.39 141 LEU B O 1
ATOM 1329 N N . VAL B 2 142 ? 58.998 54.301 -49.970 1.00 51.98 142 VAL B N 1
ATOM 1330 C CA . VAL B 2 142 ? 58.358 54.973 -48.854 1.00 48.90 142 VAL B CA 1
ATOM 1331 C C . VAL B 2 142 ? 57.039 54.268 -48.545 1.00 57.06 142 VAL B C 1
ATOM 1332 O O . VAL B 2 142 ? 56.580 54.249 -47.392 1.00 57.72 142 VAL B O 1
ATOM 1336 N N . ARG B 2 143 ? 56.426 53.666 -49.565 1.00 91.83 143 ARG B N 1
ATOM 1337 C CA . ARG B 2 143 ? 55.235 52.877 -49.295 1.00 94.18 143 ARG B CA 1
ATOM 1338 C C . ARG B 2 143 ? 55.543 51.588 -48.546 1.00 94.69 143 ARG B C 1
ATOM 1339 O O . ARG B 2 143 ? 55.002 51.383 -47.459 1.00 100.41 143 ARG B O 1
ATOM 1347 N N . GLU B 2 144 ? 56.415 50.740 -49.099 1.00 46.52 144 GLU B N 1
ATOM 1348 C CA . GLU B 2 144 ? 56.749 49.447 -48.475 1.00 48.75 144 GLU B CA 1
ATOM 1349 C C . GLU B 2 144 ? 57.272 49.599 -47.037 1.00 49.61 144 GLU B C 1
ATOM 1350 O O . GLU B 2 144 ? 57.178 48.670 -46.229 1.00 51.33 144 GLU B O 1
ATOM 1352 N N . SER B 2 145 ? 57.801 50.771 -46.708 1.00 53.68 145 SER B N 1
ATOM 1353 C CA . SER B 2 145 ? 58.389 50.976 -45.395 1.00 52.93 145 SER B CA 1
ATOM 1354 C C . SER B 2 145 ? 57.391 51.541 -44.392 1.00 47.94 145 SER B C 1
ATOM 1355 O O . SER B 2 145 ? 57.760 51.838 -43.258 1.00 49.67 145 SER B O 1
ATOM 1358 N N . ASN B 2 146 ? 56.141 51.697 -44.813 1.00 45.50 146 ASN B N 1
ATOM 1359 C CA . ASN B 2 146 ? 55.092 52.247 -43.948 1.00 49.71 146 ASN B CA 1
ATOM 1360 C C . ASN B 2 146 ? 55.505 53.570 -43.323 1.00 51.30 146 ASN B C 1
ATOM 1361 O O . ASN B 2 146 ? 55.179 53.863 -42.165 1.00 48.13 146 ASN B O 1
ATOM 1366 N N . ALA B 2 147 ? 56.228 54.358 -44.114 1.00 42.84 147 ALA B N 1
ATOM 1367 C CA . ALA B 2 147 ? 56.685 55.677 -43.706 1.00 43.70 147 ALA B CA 1
ATOM 1368 C C . ALA B 2 147 ? 55.569 56.697 -43.835 1.00 43.04 147 ALA B C 1
ATOM 1369 O O . ALA B 2 147 ? 55.640 57.809 -43.303 1.00 44.29 147 ALA B O 1
ATOM 1371 N N . ILE B 2 148 ? 54.520 56.273 -44.529 1.00 58.03 148 ILE B N 1
ATOM 1372 C CA . ILE B 2 148 ? 53.487 57.156 -45.066 1.00 56.07 148 ILE B CA 1
ATOM 1373 C C . ILE B 2 148 ? 52.061 56.594 -44.938 1.00 56.21 148 ILE B C 1
ATOM 1374 O O . ILE B 2 148 ? 51.856 55.378 -44.870 1.00 57.99 148 ILE B O 1
ATOM 1379 N N . VAL B 2 149 ? 51.063 57.467 -44.905 1.00 52.36 149 VAL B N 1
ATOM 1380 C CA . VAL B 2 149 ? 49.690 56.972 -44.836 1.00 55.80 149 VAL B CA 1
ATOM 1381 C C . VAL B 2 149 ? 48.784 57.505 -45.946 1.00 55.54 149 VAL B C 1
ATOM 1382 O O . VAL B 2 149 ? 48.562 58.706 -46.044 1.00 50.39 149 VAL B O 1
ATOM 1386 N N . SER B 2 150 ? 48.253 56.606 -46.773 1.00 51.43 150 SER B N 1
ATOM 1387 C CA . SER B 2 150 ? 47.346 57.008 -47.842 1.00 49.93 150 SER B CA 1
ATOM 1388 C C . SER B 2 150 ? 46.001 57.429 -47.279 1.00 47.94 150 SER B C 1
ATOM 1389 O O . SER B 2 150 ? 45.608 56.963 -46.217 1.00 49.98 150 SER B O 1
ATOM 1392 N N . ASP B 2 151 ? 45.307 58.305 -48.006 1.00 55.76 151 ASP B N 1
ATOM 1393 C CA . ASP B 2 151 ? 43.973 58.819 -47.649 1.00 56.25 151 ASP B CA 1
ATOM 1394 C C . ASP B 2 151 ? 42.945 57.739 -47.340 1.00 52.42 151 ASP B C 1
ATOM 1395 O O . ASP B 2 151 ? 42.131 57.879 -46.426 1.00 50.35 151 ASP B O 1
ATOM 1400 N N . ALA B 2 152 ? 42.970 56.676 -48.130 1.00 40.01 152 ALA B N 1
ATOM 1401 C CA . ALA B 2 152 ? 42.123 55.521 -47.878 1.00 39.40 152 ALA B CA 1
ATOM 1402 C C . ALA B 2 152 ? 42.460 54.830 -46.555 1.00 39.64 152 ALA B C 1
ATOM 1403 O O . ALA B 2 152 ? 41.563 54.487 -45.792 1.00 35.09 152 ALA B O 1
ATOM 1405 N N . ASP B 2 153 ? 43.753 54.614 -46.305 1.00 46.69 153 ASP B N 1
ATOM 1406 C CA . ASP B 2 153 ? 44.227 54.006 -45.061 1.00 42.89 153 ASP B CA 1
ATOM 1407 C C . ASP B 2 153 ? 43.961 54.865 -43.852 1.00 40.00 153 ASP B C 1
ATOM 1408 O O . ASP B 2 153 ? 43.641 54.373 -42.766 1.00 42.54 153 ASP B O 1
ATOM 1413 N N . MET B 2 154 ? 44.105 56.161 -44.043 1.00 25.03 154 MET B N 1
ATOM 1414 C CA . MET B 2 154 ? 43.866 57.091 -42.973 1.00 23.99 154 MET B CA 1
ATOM 1415 C C . MET B 2 154 ? 42.381 57.095 -42.653 1.00 30.31 154 MET B C 1
ATOM 1416 O O . MET B 2 154 ? 41.988 57.398 -41.533 1.00 30.64 154 MET B O 1
ATOM 1421 N N . LEU B 2 155 ? 41.557 56.743 -43.639 1.00 45.45 155 LEU B N 1
ATOM 1422 C CA . LEU B 2 155 ? 40.117 56.576 -43.415 1.00 43.42 155 LEU B CA 1
ATOM 1423 C C . LEU B 2 155 ? 39.769 55.259 -42.718 1.00 37.28 155 LEU B C 1
ATOM 1424 O O . LEU B 2 155 ? 39.005 55.221 -41.762 1.00 37.04 155 LEU B O 1
ATOM 1429 N N . THR B 2 156 ? 40.340 54.181 -43.220 1.00 24.80 156 THR B N 1
ATOM 1430 C CA . THR B 2 156 ? 40.145 52.866 -42.648 1.00 23.05 156 THR B CA 1
ATOM 1431 C C . THR B 2 156 ? 40.555 52.766 -41.183 1.00 30.66 156 THR B C 1
ATOM 1432 O O . THR B 2 156 ? 39.779 52.258 -40.387 1.00 30.49 156 THR B O 1
ATOM 1436 N N . LEU B 2 157 ? 41.743 53.236 -40.802 1.00 33.65 157 LEU B N 1
ATOM 1437 C CA . LEU B 2 157 ? 42.090 53.203 -39.365 1.00 38.73 157 LEU B CA 1
ATOM 1438 C C . LEU B 2 157 ? 41.053 53.966 -38.562 1.00 37.80 157 LEU B C 1
ATOM 1439 O O . LEU B 2 157 ? 40.674 53.593 -37.448 1.00 44.19 157 LEU B O 1
ATOM 1444 N N . GLN B 2 158 ? 40.576 55.029 -39.177 1.00 34.68 158 GLN B N 1
ATOM 1445 C CA . GLN B 2 158 ? 39.665 55.944 -38.548 1.00 36.10 158 GLN B CA 1
ATOM 1446 C C . GLN B 2 158 ? 38.312 55.325 -38.272 1.00 33.06 158 GLN B C 1
ATOM 1447 O O . GLN B 2 158 ? 37.669 55.612 -37.250 1.00 33.07 158 GLN B O 1
ATOM 1453 N N . LYS B 2 159 ? 37.887 54.501 -39.223 1.00 31.47 159 LYS B N 1
ATOM 1454 C CA . LYS B 2 159 ? 36.643 53.770 -39.155 1.00 32.97 159 LYS B CA 1
ATOM 1455 C C . LYS B 2 159 ? 36.751 52.638 -38.167 1.00 39.87 159 LYS B C 1
ATOM 1456 O O . LYS B 2 159 ? 35.900 52.466 -37.308 1.00 42.80 159 LYS B O 1
ATOM 1462 N N . ASN B 2 160 ? 37.809 51.860 -38.289 1.00 34.79 160 ASN B N 1
ATOM 1463 C CA . ASN B 2 160 ? 38.039 50.753 -37.374 1.00 35.25 160 ASN B CA 1
ATOM 1464 C C . ASN B 2 160 ? 38.016 51.148 -35.911 1.00 35.29 160 ASN B C 1
ATOM 1465 O O . ASN B 2 160 ? 37.646 50.377 -35.026 1.00 31.58 160 ASN B O 1
ATOM 1470 N N . TYR B 2 161 ? 38.464 52.362 -35.676 1.00 31.44 161 TYR B N 1
ATOM 1471 C CA . TYR B 2 161 ? 38.407 52.933 -34.373 1.00 31.02 161 TYR B CA 1
ATOM 1472 C C . TYR B 2 161 ? 36.954 53.068 -33.974 1.00 33.60 161 TYR B C 1
ATOM 1473 O O . TYR B 2 161 ? 36.566 52.586 -32.916 1.00 37.16 161 TYR B O 1
ATOM 1482 N N . LYS B 2 162 ? 36.135 53.684 -34.821 1.00 42.60 162 LYS B N 1
ATOM 1483 C CA . LYS B 2 162 ? 34.719 53.816 -34.476 1.00 47.87 162 LYS B CA 1
ATOM 1484 C C . LYS B 2 162 ? 34.141 52.445 -34.193 1.00 45.81 162 LYS B C 1
ATOM 1485 O O . LYS B 2 162 ? 33.532 52.248 -33.162 1.00 45.76 162 LYS B O 1
ATOM 1491 N N . ASP B 2 163 ? 34.360 51.494 -35.085 1.00 40.60 163 ASP B N 1
ATOM 1492 C CA . ASP B 2 163 ? 33.882 50.146 -34.850 1.00 42.88 163 ASP B CA 1
ATOM 1493 C C . ASP B 2 163 ? 34.278 49.607 -33.496 1.00 46.65 163 ASP B C 1
ATOM 1494 O O . ASP B 2 163 ? 33.445 49.042 -32.794 1.00 51.46 163 ASP B O 1
ATOM 1499 N N . ALA B 2 164 ? 35.534 49.768 -33.107 1.00 37.82 164 ALA B N 1
ATOM 1500 C CA . ALA B 2 164 ? 35.922 49.194 -31.830 1.00 32.77 164 ALA B CA 1
ATOM 1501 C C . ALA B 2 164 ? 35.241 49.944 -30.700 1.00 34.03 164 ALA B C 1
ATOM 1502 O O . ALA B 2 164 ? 34.519 49.322 -29.947 1.00 37.91 164 ALA B O 1
ATOM 1504 N N . MET B 2 165 ? 35.420 51.262 -30.610 1.00 34.22 165 MET B N 1
ATOM 1505 C CA . MET B 2 165 ? 34.884 52.038 -29.485 1.00 36.85 165 MET B CA 1
ATOM 1506 C C . MET B 2 165 ? 33.363 51.868 -29.323 1.00 45.95 165 MET B C 1
ATOM 1507 O O . MET B 2 165 ? 32.835 51.836 -28.194 1.00 53.17 165 MET B O 1
ATOM 1512 N N . THR B 2 166 ? 32.666 51.751 -30.450 1.00 40.15 166 THR B N 1
ATOM 1513 C CA . THR B 2 166 ? 31.270 51.349 -30.439 1.00 38.95 166 THR B CA 1
ATOM 1514 C C . THR B 2 166 ? 31.121 49.950 -29.842 1.00 37.47 166 THR B C 1
ATOM 1515 O O . THR B 2 166 ? 30.401 49.785 -28.871 1.00 39.85 166 THR B O 1
ATOM 1519 N N . ALA B 2 167 ? 31.813 48.956 -30.395 1.00 33.05 167 ALA B N 1
ATOM 1520 C CA . ALA B 2 167 ? 31.662 47.573 -29.939 1.00 33.19 167 ALA B CA 1
ATOM 1521 C C . ALA B 2 167 ? 31.844 47.476 -28.435 1.00 36.13 167 ALA B C 1
ATOM 1522 O O . ALA B 2 167 ? 31.159 46.713 -27.740 1.00 36.00 167 ALA B O 1
ATOM 1524 N N . TRP B 2 168 ? 32.746 48.312 -27.942 1.00 43.43 168 TRP B N 1
ATOM 1525 C CA . TRP B 2 168 ? 33.132 48.326 -26.551 1.00 42.66 168 TRP B CA 1
ATOM 1526 C C . TRP B 2 168 ? 32.006 48.925 -25.736 1.00 46.24 168 TRP B C 1
ATOM 1527 O O . TRP B 2 168 ? 31.317 48.211 -24.987 1.00 47.27 168 TRP B O 1
ATOM 1538 N N . ALA B 2 169 ? 31.782 50.223 -25.924 1.00 47.64 169 ALA B N 1
ATOM 1539 C CA . ALA B 2 169 ? 30.753 50.926 -25.162 1.00 49.36 169 ALA B CA 1
ATOM 1540 C C . ALA B 2 169 ? 29.394 50.208 -25.210 1.00 45.69 169 ALA B C 1
ATOM 1541 O O . ALA B 2 169 ? 28.601 50.311 -24.279 1.00 48.69 169 ALA B O 1
ATOM 1543 N N . THR B 2 170 ? 29.166 49.454 -26.280 1.00 30.35 170 THR B N 1
ATOM 1544 C CA . THR B 2 170 ? 27.944 48.680 -26.476 1.00 30.34 170 THR B CA 1
ATOM 1545 C C . THR B 2 170 ? 27.900 47.408 -25.628 1.00 37.02 170 THR B C 1
ATOM 1546 O O . THR B 2 170 ? 26.939 47.193 -24.879 1.00 39.72 170 THR B O 1
ATOM 1550 N N . ARG B 2 171 ? 28.897 46.535 -25.800 1.00 41.64 171 ARG B N 1
ATOM 1551 C CA . ARG B 2 171 ? 28.936 45.255 -25.067 1.00 41.10 171 ARG B CA 1
ATOM 1552 C C . ARG B 2 171 ? 29.076 45.427 -23.553 1.00 43.43 171 ARG B C 1
ATOM 1553 O O . ARG B 2 171 ? 28.456 44.683 -22.775 1.00 40.63 171 ARG B O 1
ATOM 1561 N N . ARG B 2 172 ? 29.853 46.419 -23.135 1.00 45.86 172 ARG B N 1
ATOM 1562 C CA . ARG B 2 172 ? 29.800 46.780 -21.742 1.00 50.03 172 ARG B CA 1
ATOM 1563 C C . ARG B 2 172 ? 28.356 47.050 -21.317 1.00 55.94 172 ARG B C 1
ATOM 1564 O O . ARG B 2 172 ? 27.865 46.392 -20.414 1.00 61.12 172 ARG B O 1
ATOM 1572 N N . ALA B 2 173 ? 27.672 47.988 -21.974 1.00 40.66 173 ALA B N 1
ATOM 1573 C CA . ALA B 2 173 ? 26.343 48.412 -21.528 1.00 46.81 173 ALA B CA 1
ATOM 1574 C C . ALA B 2 173 ? 25.344 47.252 -21.479 1.00 45.61 173 ALA B C 1
ATOM 1575 O O . ALA B 2 173 ? 24.785 46.923 -20.428 1.00 47.47 173 ALA B O 1
ATOM 1577 N N . LYS B 2 174 ? 25.167 46.602 -22.621 1.00 50.54 174 LYS B N 1
ATOM 1578 C CA . LYS B 2 174 ? 24.230 45.495 -22.733 1.00 57.39 174 LYS B CA 1
ATOM 1579 C C . LYS B 2 174 ? 24.677 44.312 -21.878 1.00 60.78 174 LYS B C 1
ATOM 1580 O O . LYS B 2 174 ? 24.019 43.278 -21.866 1.00 65.21 174 LYS B O 1
ATOM 1582 N N . CYS B 2 175 ? 25.835 44.434 -21.229 1.00 58.90 175 CYS B N 1
ATOM 1583 C CA . CYS B 2 175 ? 26.218 43.476 -20.187 1.00 58.98 175 CYS B CA 1
ATOM 1584 C C . CYS B 2 175 ? 25.784 43.994 -18.801 1.00 65.65 175 CYS B C 1
ATOM 1585 O O . CYS B 2 175 ? 25.086 43.303 -18.070 1.00 71.37 175 CYS B O 1
ATOM 1588 N N . ARG B 2 176 ? 26.251 45.182 -18.423 1.00 74.84 176 ARG B N 1
ATOM 1589 C CA . ARG B 2 176 ? 25.958 45.782 -17.114 1.00 79.72 176 ARG B CA 1
ATOM 1590 C C . ARG B 2 176 ? 24.458 45.986 -16.843 1.00 87.64 176 ARG B C 1
ATOM 1591 O O . ARG B 2 176 ? 24.052 46.119 -15.683 1.00 89.55 176 ARG B O 1
ATOM 1593 N N . GLU B 2 177 ? 23.646 46.004 -17.904 1.00 99.24 177 GLU B N 1
ATOM 1594 C CA . GLU B 2 177 ? 22.187 46.131 -17.763 1.00 98.78 177 GLU B CA 1
ATOM 1595 C C . GLU B 2 177 ? 21.568 44.786 -17.354 1.00 104.00 177 GLU B C 1
ATOM 1596 O O . GLU B 2 177 ? 20.548 44.744 -16.663 1.00 114.19 177 GLU B O 1
ATOM 1602 N N . VAL B 2 178 ? 22.181 43.688 -17.782 1.00 61.51 178 VAL B N 1
ATOM 1603 C CA . VAL B 2 178 ? 21.736 42.374 -17.347 1.00 55.91 178 VAL B CA 1
ATOM 1604 C C . VAL B 2 178 ? 22.310 42.121 -15.958 1.00 61.22 178 VAL B C 1
ATOM 1605 O O . VAL B 2 178 ? 21.655 41.533 -15.092 1.00 73.50 178 VAL B O 1
ATOM 1609 N N . ILE B 2 179 ? 23.529 42.595 -15.737 1.00 84.97 179 ILE B N 1
ATOM 1610 C CA . ILE B 2 179 ? 24.142 42.494 -14.421 1.00 92.58 179 ILE B CA 1
ATOM 1611 C C . ILE B 2 179 ? 23.284 43.237 -13.405 1.00 97.49 179 ILE B C 1
ATOM 1612 O O . ILE B 2 179 ? 23.145 42.795 -12.270 1.00 103.08 179 ILE B O 1
ATOM 1617 N N . ASP B 2 180 ? 22.697 44.355 -13.819 1.00 95.52 180 ASP B N 1
ATOM 1618 C CA . ASP B 2 180 ? 21.769 45.092 -12.962 1.00 100.41 180 ASP B CA 1
ATOM 1619 C C . ASP B 2 180 ? 20.632 44.200 -12.431 1.00 101.40 180 ASP B C 1
ATOM 1620 O O . ASP B 2 180 ? 20.527 43.975 -11.216 1.00 102.24 180 ASP B O 1
ATOM 1622 N N . THR B 2 181 ? 19.788 43.699 -13.336 1.00 94.49 181 THR B N 1
ATOM 1623 C CA . THR B 2 181 ? 18.670 42.848 -12.934 1.00 95.80 181 THR B CA 1
ATOM 1624 C C . THR B 2 181 ? 19.184 41.674 -12.098 1.00 100.29 181 THR B C 1
ATOM 1625 O O . THR B 2 181 ? 18.735 41.458 -10.965 1.00 111.67 181 THR B O 1
ATOM 1629 N N . LEU B 2 182 ? 20.159 40.948 -12.634 1.00 76.49 182 LEU B N 1
ATOM 1630 C CA . LEU B 2 182 ? 20.659 39.756 -11.955 1.00 84.90 182 LEU B CA 1
ATOM 1631 C C . LEU B 2 182 ? 21.290 40.055 -10.567 1.00 91.99 182 LEU B C 1
ATOM 1632 O O . LEU B 2 182 ? 21.431 39.155 -9.742 1.00 94.88 182 LEU B O 1
ATOM 1637 N N . SER B 2 183 ? 21.654 41.308 -10.302 1.00 140.29 183 SER B N 1
ATOM 1638 C CA . SER B 2 183 ? 22.218 41.661 -8.994 1.00 139.92 183 SER B CA 1
ATOM 1639 C C . SER B 2 183 ? 21.193 41.590 -7.886 1.00 150.35 183 SER B C 1
ATOM 1640 O O . SER B 2 183 ? 21.441 40.980 -6.843 1.00 156.86 183 SER B O 1
ATOM 1643 N N . GLU B 2 184 ? 20.056 42.247 -8.102 1.00 121.02 184 GLU B N 1
ATOM 1644 C CA . GLU B 2 184 ? 19.009 42.297 -7.091 1.00 119.54 184 GLU B CA 1
ATOM 1645 C C . GLU B 2 184 ? 18.071 41.100 -7.217 1.00 117.44 184 GLU B C 1
ATOM 1646 O O . GLU B 2 184 ? 17.211 40.895 -6.359 1.00 116.25 184 GLU B O 1
ATOM 1652 N N . GLY B 2 185 ? 18.231 40.320 -8.288 1.00 83.89 185 GLY B N 1
ATOM 1653 C CA . GLY B 2 185 ? 17.567 39.031 -8.375 1.00 86.68 185 GLY B CA 1
ATOM 1654 C C . GLY B 2 185 ? 17.983 38.206 -7.168 1.00 92.37 185 GLY B C 1
ATOM 1655 O O . GLY B 2 185 ? 17.150 37.618 -6.474 1.00 92.35 185 GLY B O 1
ATOM 1656 N N . MET B 2 186 ? 19.288 38.190 -6.910 1.00 139.03 186 MET B N 1
ATOM 1657 C CA . MET B 2 186 ? 19.857 37.523 -5.741 1.00 136.87 186 MET B CA 1
ATOM 1658 C C . MET B 2 186 ? 19.968 38.481 -4.553 1.00 135.35 186 MET B C 1
ATOM 1659 O O . MET B 2 186 ? 20.499 38.109 -3.507 1.00 140.65 186 MET B O 1
ATOM 1661 N N . GLY B 2 187 ? 19.478 39.710 -4.726 1.00 129.38 187 GLY B N 1
ATOM 1662 C CA . GLY B 2 187 ? 19.531 40.737 -3.695 1.00 129.06 187 GLY B CA 1
ATOM 1663 C C . GLY B 2 187 ? 20.933 41.010 -3.170 1.00 135.83 187 GLY B C 1
ATOM 1664 O O . GLY B 2 187 ? 21.171 40.970 -1.960 1.00 133.86 187 GLY B O 1
ATOM 1665 N N . VAL B 2 188 ? 21.864 41.295 -4.077 1.00 130.82 188 VAL B N 1
ATOM 1666 C CA . VAL B 2 188 ? 23.267 41.462 -3.705 1.00 125.88 188 VAL B CA 1
ATOM 1667 C C . VAL B 2 188 ? 23.957 42.506 -4.605 1.00 123.96 188 VAL B C 1
ATOM 1668 O O . VAL B 2 188 ? 23.495 42.774 -5.723 1.00 125.03 188 VAL B O 1
ATOM 1672 N N . LYS B 2 189 ? 25.034 43.111 -4.092 1.00 112.31 189 LYS B N 1
ATOM 1673 C CA . LYS B 2 189 ? 25.843 44.083 -4.835 1.00 106.91 189 LYS B CA 1
ATOM 1674 C C . LYS B 2 189 ? 26.327 43.504 -6.175 1.00 112.04 189 LYS B C 1
ATOM 1675 O O . LYS B 2 189 ? 26.623 42.312 -6.275 1.00 113.57 189 LYS B O 1
ATOM 1677 N N . PRO B 2 190 ? 26.395 44.339 -7.221 1.00 98.70 190 PRO B N 1
ATOM 1678 C CA . PRO B 2 190 ? 26.862 43.802 -8.504 1.00 92.80 190 PRO B CA 1
ATOM 1679 C C . PRO B 2 190 ? 28.285 43.254 -8.434 1.00 89.83 190 PRO B C 1
ATOM 1680 O O . PRO B 2 190 ? 28.592 42.227 -9.058 1.00 81.80 190 PRO B O 1
ATOM 1684 N N . SER B 2 191 ? 29.127 43.945 -7.668 1.00 90.6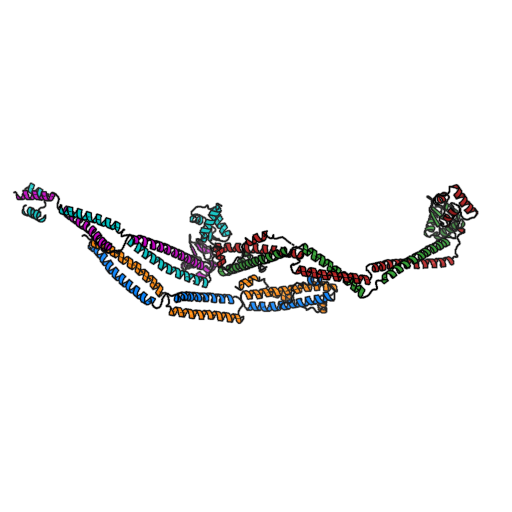5 191 SER B N 1
ATOM 1685 C CA . SER B 2 191 ? 30.533 43.604 -7.512 1.00 86.87 191 SER B CA 1
ATOM 1686 C C . SER B 2 191 ? 30.763 42.134 -7.160 1.00 86.34 191 SER B C 1
ATOM 1687 O O . SER B 2 191 ? 31.519 41.429 -7.845 1.00 84.40 191 SER B O 1
ATOM 1690 N N . ALA B 2 192 ? 30.103 41.669 -6.101 1.00 102.61 192 ALA B N 1
ATOM 1691 C CA . ALA B 2 192 ? 30.288 40.293 -5.640 1.00 100.38 192 ALA B CA 1
ATOM 1692 C C . ALA B 2 192 ? 29.695 39.286 -6.629 1.00 102.05 192 ALA B C 1
ATOM 1693 O O . ALA B 2 192 ? 30.136 38.134 -6.693 1.00 101.01 192 ALA B O 1
ATOM 1695 N N . PHE B 2 193 ? 28.698 39.727 -7.397 1.00 84.82 193 PHE B N 1
ATOM 1696 C CA . PHE B 2 193 ? 28.102 38.908 -8.453 1.00 82.03 193 PHE B CA 1
ATOM 1697 C C . PHE B 2 193 ? 29.111 38.644 -9.564 1.00 78.33 193 PHE B C 1
ATOM 1698 O O . PHE B 2 193 ? 29.236 37.520 -10.078 1.00 71.01 193 PHE B O 1
ATOM 1706 N N . MET B 2 194 ? 29.829 39.700 -9.927 1.00 99.11 194 MET B N 1
ATOM 1707 C CA . MET B 2 194 ? 30.888 39.589 -10.914 1.00 97.15 194 MET B CA 1
ATOM 1708 C C . MET B 2 194 ? 32.037 38.784 -10.324 1.00 91.91 194 MET B C 1
ATOM 1709 O O . MET B 2 194 ? 32.803 38.163 -11.061 1.00 90.79 194 MET B O 1
ATOM 1714 N N . ASP B 2 195 ? 32.157 38.796 -8.996 1.00 65.11 195 ASP B N 1
ATOM 1715 C CA . ASP B 2 195 ? 33.245 38.075 -8.345 1.00 66.06 195 ASP B CA 1
ATOM 1716 C C . ASP B 2 195 ? 32.950 36.585 -8.369 1.00 65.15 195 ASP B C 1
ATOM 1717 O O . ASP B 2 195 ? 33.851 35.752 -8.509 1.00 69.56 195 ASP B O 1
ATOM 1719 N N . GLN B 2 196 ? 31.670 36.258 -8.251 1.00 59.68 196 GLN B N 1
ATOM 1720 C CA . GLN B 2 196 ? 31.240 34.869 -8.206 1.00 62.61 196 GLN B CA 1
ATOM 1721 C C . GLN B 2 196 ? 31.233 34.250 -9.592 1.00 62.32 196 GLN B C 1
ATOM 1722 O O . GLN B 2 196 ? 31.737 33.144 -9.788 1.00 62.27 196 GLN B O 1
ATOM 1724 N N . LEU B 2 197 ? 30.660 34.966 -10.556 1.00 61.29 197 LEU B N 1
ATOM 1725 C CA . LEU B 2 197 ? 30.541 34.420 -11.899 1.00 58.30 197 LEU B CA 1
ATOM 1726 C C . LEU B 2 197 ? 31.868 34.419 -12.629 1.00 55.26 197 LEU B C 1
ATOM 1727 O O . LEU B 2 197 ? 32.026 33.735 -13.633 1.00 49.75 197 LEU B O 1
ATOM 1732 N N . GLY B 2 198 ? 32.840 35.157 -12.113 1.00 67.79 198 GLY B N 1
ATOM 1733 C CA . GLY B 2 198 ? 34.103 35.271 -12.809 1.00 70.02 198 GLY B CA 1
ATOM 1734 C C . GLY B 2 198 ? 33.939 36.141 -14.036 1.00 62.68 198 GLY B C 1
ATOM 1735 O O . GLY B 2 198 ? 34.225 35.718 -15.153 1.00 64.30 198 GLY B O 1
ATOM 1736 N N . LEU B 2 199 ? 33.411 37.342 -13.823 1.00 55.61 199 LEU B N 1
ATOM 1737 C CA . LEU B 2 199 ? 33.366 38.373 -14.852 1.00 55.46 199 LEU B CA 1
ATOM 1738 C C . LEU B 2 199 ? 34.467 39.375 -14.589 1.00 56.31 199 LEU B C 1
ATOM 1739 O O . LEU B 2 199 ? 34.748 39.689 -13.426 1.00 61.65 199 LEU B O 1
ATOM 1744 N N . GLU B 2 200 ? 35.087 39.890 -15.648 1.00 57.82 200 GLU B N 1
ATOM 1745 C CA . GLU B 2 200 ? 36.231 40.770 -15.451 1.00 57.85 200 GLU B CA 1
ATOM 1746 C C . GLU B 2 200 ? 35.809 42.207 -15.158 1.00 52.90 200 GLU B C 1
ATOM 1747 O O . GLU B 2 200 ? 34.803 42.709 -15.668 1.00 50.78 200 GLU B O 1
ATOM 1749 N N . GLU B 2 201 ? 36.630 42.837 -14.322 1.00 66.68 201 GLU B N 1
ATOM 1750 C CA . GLU B 2 201 ? 36.481 44.211 -13.875 1.00 67.97 201 GLU B CA 1
ATOM 1751 C C . GLU B 2 201 ? 36.151 45.128 -15.036 1.00 65.22 201 GLU B C 1
ATOM 1752 O O . GLU B 2 201 ? 35.237 45.962 -14.990 1.00 58.64 201 GLU B O 1
ATOM 1754 N N . GLY B 2 202 ? 36.912 44.933 -16.101 1.00 64.70 202 GLY B N 1
ATOM 1755 C CA . GLY B 2 202 ? 36.905 45.846 -17.216 1.00 64.79 202 GLY B CA 1
ATOM 1756 C C . GLY B 2 202 ? 38.008 46.855 -16.978 1.00 65.07 202 GLY B C 1
ATOM 1757 O O . GLY B 2 202 ? 38.842 46.734 -16.072 1.00 65.24 202 GLY B O 1
ATOM 1758 N N . LEU B 2 203 ? 38.014 47.847 -17.846 1.00 59.37 203 LEU B N 1
ATOM 1759 C CA . LEU B 2 203 ? 38.708 49.074 -17.604 1.00 59.53 203 LEU B CA 1
ATOM 1760 C C . LEU B 2 203 ? 37.599 50.043 -17.166 1.00 59.17 203 LEU B C 1
ATOM 1761 O O . LEU B 2 203 ? 36.399 49.730 -17.328 1.00 58.84 203 LEU B O 1
ATOM 1766 N N . PRO B 2 204 ? 37.967 51.238 -16.667 1.00 56.26 204 PRO B N 1
ATOM 1767 C CA . PRO B 2 204 ? 36.936 52.246 -16.350 1.00 55.94 204 PRO B CA 1
ATOM 1768 C C . PRO B 2 204 ? 36.386 52.971 -17.576 1.00 55.89 204 PRO B C 1
ATOM 1769 O O . PRO B 2 204 ? 37.044 53.010 -18.615 1.00 56.17 204 PRO B O 1
ATOM 1773 N N . MET B 2 205 ? 35.216 53.576 -17.449 1.00 78.05 205 MET B N 1
ATOM 1774 C CA . MET B 2 205 ? 34.739 54.429 -18.528 1.00 81.04 205 MET B CA 1
ATOM 1775 C C . MET B 2 205 ? 35.424 55.800 -18.480 1.00 81.92 205 MET B C 1
ATOM 1776 O O . MET B 2 205 ? 35.324 56.591 -19.428 1.00 77.85 205 MET B O 1
ATOM 1781 N N . THR B 2 206 ? 36.139 56.049 -17.381 1.00 96.83 206 THR B N 1
ATOM 1782 C CA . THR B 2 206 ? 36.895 57.288 -17.170 1.00 96.29 206 THR B CA 1
ATOM 1783 C C . THR B 2 206 ? 37.896 57.506 -18.277 1.00 96.42 206 THR B C 1
ATOM 1784 O O . THR B 2 206 ? 38.098 58.627 -18.759 1.00 98.73 206 THR B O 1
ATOM 1788 N N . THR B 2 207 ? 38.525 56.402 -18.657 1.00 87.07 207 THR B N 1
ATOM 1789 C CA . THR B 2 207 ? 39.479 56.372 -19.749 1.00 87.01 207 THR B CA 1
ATOM 1790 C C . THR B 2 207 ? 38.803 56.345 -21.126 1.00 84.87 207 THR B C 1
ATOM 1791 O O . THR B 2 207 ? 39.345 56.889 -22.083 1.00 86.25 207 THR B O 1
ATOM 1795 N N . TYR B 2 208 ? 37.625 55.729 -21.223 1.00 74.74 208 TYR B N 1
ATOM 1796 C CA . TYR B 2 208 ? 36.922 55.627 -22.508 1.00 72.30 208 TYR B CA 1
ATOM 1797 C C . TYR B 2 208 ? 36.497 56.990 -22.995 1.00 74.91 208 TYR B C 1
ATOM 1798 O O . TYR B 2 208 ? 36.682 57.345 -24.161 1.00 72.79 208 TYR B O 1
ATOM 1807 N N . THR B 2 209 ? 35.872 57.737 -22.098 1.00 89.63 209 THR B N 1
ATOM 1808 C CA . THR B 2 209 ? 35.329 59.027 -22.477 1.00 83.65 209 THR B CA 1
ATOM 1809 C C . THR B 2 209 ? 36.461 60.004 -22.704 1.00 89.20 209 THR B C 1
ATOM 1810 O O . THR B 2 209 ? 36.400 60.839 -23.605 1.00 85.57 209 THR B O 1
ATOM 1814 N N . GLU B 2 210 ? 37.508 59.887 -21.897 1.00 89.73 210 GLU B N 1
ATOM 1815 C CA . GLU B 2 210 ? 38.660 60.748 -22.081 1.00 85.90 210 GLU B CA 1
ATOM 1816 C C . GLU B 2 210 ? 39.369 60.354 -23.371 1.00 82.06 210 GLU B C 1
ATOM 1817 O O . GLU B 2 210 ? 40.148 61.136 -23.904 1.00 84.06 210 GLU B O 1
ATOM 1823 N N . MET B 2 211 ? 39.098 59.147 -23.870 1.00 63.91 211 MET B N 1
ATOM 1824 C CA . MET B 2 211 ? 39.633 58.717 -25.167 1.00 64.30 211 MET B CA 1
ATOM 1825 C C . MET B 2 211 ? 38.832 59.279 -26.335 1.00 61.74 211 MET B C 1
ATOM 1826 O O . MET B 2 211 ? 39.401 59.772 -27.313 1.00 58.27 211 MET B O 1
ATOM 1831 N N . LYS B 2 212 ? 37.511 59.211 -26.216 1.00 61.19 212 LYS B N 1
ATOM 1832 C CA . LYS B 2 212 ? 36.635 59.869 -27.165 1.00 62.64 212 LYS B CA 1
ATOM 1833 C C . LYS B 2 212 ? 36.992 61.358 -27.225 1.00 63.11 212 LYS B C 1
ATOM 1834 O O . LYS B 2 212 ? 36.934 61.989 -28.296 1.00 60.37 212 LYS B O 1
ATOM 1836 N N . LYS B 2 213 ? 37.384 61.907 -26.073 1.00 57.43 213 LYS B N 1
ATOM 1837 C CA . LYS B 2 213 ? 37.713 63.324 -25.978 1.00 53.06 213 LYS B CA 1
ATOM 1838 C C . LYS B 2 213 ? 39.037 63.600 -26.671 1.00 52.29 213 LYS B C 1
ATOM 1839 O O . LYS B 2 213 ? 39.108 64.420 -27.594 1.00 57.98 213 LYS B O 1
ATOM 1841 N N . ALA B 2 214 ? 40.067 62.877 -26.239 1.00 54.64 214 ALA B N 1
ATOM 1842 C CA . ALA B 2 214 ? 41.383 62.965 -26.847 1.00 58.08 214 ALA B CA 1
ATOM 1843 C C . ALA B 2 214 ? 41.237 62.842 -28.335 1.00 66.25 214 ALA B C 1
ATOM 1844 O O . ALA B 2 214 ? 41.380 63.815 -29.071 1.00 69.30 214 ALA B O 1
ATOM 1846 N N . LEU B 2 215 ? 40.902 61.635 -28.768 1.00 79.64 215 LEU B N 1
ATOM 1847 C CA . LEU B 2 215 ? 40.696 61.368 -30.184 1.00 75.66 215 LEU B CA 1
ATOM 1848 C C . LEU B 2 215 ? 39.238 61.001 -30.496 1.00 74.92 215 LEU B C 1
ATOM 1849 O O . LEU B 2 215 ? 38.796 59.876 -30.224 1.00 72.49 215 LEU B O 1
ATOM 1854 N N . PRO B 2 216 ? 38.489 61.953 -31.089 1.00 71.79 216 PRO B N 1
ATOM 1855 C CA . PRO B 2 216 ? 37.063 61.707 -31.355 1.00 71.47 216 PRO B CA 1
ATOM 1856 C C . PRO B 2 216 ? 36.821 60.681 -32.454 1.00 63.10 216 PRO B C 1
ATOM 1857 O O . PRO B 2 216 ? 37.332 60.844 -33.565 1.00 58.63 216 PRO B O 1
ATOM 1861 N N . PRO B 2 217 ? 35.993 59.665 -32.171 1.00 58.11 217 PRO B N 1
ATOM 1862 C CA . PRO B 2 217 ? 35.588 58.769 -33.253 1.00 59.45 217 PRO B CA 1
ATOM 1863 C C . PRO B 2 217 ? 34.763 59.564 -34.258 1.00 56.21 217 PRO B C 1
ATOM 1864 O O . PRO B 2 217 ? 34.422 60.724 -33.990 1.00 56.43 217 PRO B O 1
ATOM 1868 N N . VAL B 2 218 ? 34.547 58.986 -35.434 1.00 52.04 218 VAL B N 1
ATOM 1869 C CA . VAL B 2 218 ? 33.985 59.686 -36.583 1.00 45.58 218 VAL B CA 1
ATOM 1870 C C . VAL B 2 218 ? 33.350 58.572 -37.423 1.00 45.59 218 VAL B C 1
ATOM 1871 O O . VAL B 2 218 ? 33.675 57.399 -37.217 1.00 44.14 218 VAL B O 1
ATOM 1875 N N . ASN B 2 219 ? 32.436 58.901 -38.327 1.00 55.67 219 ASN B N 1
ATOM 1876 C CA . ASN B 2 219 ? 31.998 57.847 -39.133 1.00 55.31 219 ASN B CA 1
ATOM 1877 C C . ASN B 2 219 ? 32.454 57.973 -40.563 1.00 48.52 219 ASN B C 1
ATOM 1878 O O . ASN B 2 219 ? 32.613 59.072 -41.080 1.00 47.25 219 ASN B O 1
ATOM 1883 N N . VAL B 2 220 ? 32.714 56.818 -41.151 1.00 29.52 220 VAL B N 1
ATOM 1884 C CA . VAL B 2 220 ? 33.480 56.719 -42.357 1.00 27.87 220 VAL B CA 1
ATOM 1885 C C . VAL B 2 220 ? 32.737 55.713 -43.202 1.00 26.48 220 VAL B C 1
ATOM 1886 O O . VAL B 2 220 ? 32.622 54.557 -42.806 1.00 22.62 220 VAL B O 1
ATOM 1890 N N . SER B 2 221 ? 32.242 56.133 -44.363 1.00 20.20 221 SER B N 1
ATOM 1891 C CA . SER B 2 221 ? 31.560 55.198 -45.235 1.00 20.51 221 SER B CA 1
ATOM 1892 C C . SER B 2 221 ? 32.496 54.299 -45.977 1.00 22.20 221 SER B C 1
ATOM 1893 O O . SER B 2 221 ? 33.491 54.745 -46.501 1.00 23.13 221 SER B O 1
ATOM 1896 N N . LYS B 2 222 ? 32.140 53.033 -46.068 1.00 40.15 222 LYS B N 1
ATOM 1897 C CA . LYS B 2 222 ? 32.867 52.101 -46.906 1.00 42.38 222 LYS B CA 1
ATOM 1898 C C . LYS B 2 222 ? 33.012 52.613 -48.350 1.00 44.91 222 LYS B C 1
ATOM 1899 O O . LYS B 2 222 ? 34.026 52.384 -49.014 1.00 47.51 222 LYS B O 1
ATOM 1905 N N . ALA B 2 223 ? 32.004 53.319 -48.837 1.00 42.63 223 ALA B N 1
ATOM 1906 C CA . ALA B 2 223 ? 32.053 53.823 -50.208 1.00 44.55 223 ALA B CA 1
ATOM 1907 C C . ALA B 2 223 ? 33.045 54.972 -50.372 1.00 44.65 223 ALA B C 1
ATOM 1908 O O . ALA B 2 223 ? 33.673 55.119 -51.421 1.00 49.66 223 ALA B O 1
ATOM 1910 N N . ASP B 2 224 ? 33.143 55.794 -49.333 1.00 40.09 224 ASP B N 1
ATOM 1911 C CA . ASP B 2 224 ? 34.116 56.874 -49.236 1.00 36.51 224 ASP B CA 1
ATOM 1912 C C . ASP B 2 224 ? 35.529 56.309 -49.394 1.00 33.90 224 ASP B C 1
ATOM 1913 O O . ASP B 2 224 ? 36.353 56.824 -50.144 1.00 31.27 224 ASP B O 1
ATOM 1918 N N . ILE B 2 225 ? 35.779 55.229 -48.669 1.00 31.76 225 ILE B N 1
ATOM 1919 C CA . ILE B 2 225 ? 37.034 54.504 -48.717 1.00 31.85 225 ILE B CA 1
ATOM 1920 C C . ILE B 2 225 ? 37.283 53.892 -50.089 1.00 34.35 225 ILE B C 1
ATOM 1921 O O . ILE B 2 225 ? 38.411 53.878 -50.532 1.00 43.28 225 ILE B O 1
ATOM 1926 N N . LYS B 2 226 ? 36.260 53.392 -50.781 1.00 32.60 226 LYS B N 1
ATOM 1927 C CA . LYS B 2 226 ? 36.489 52.960 -52.172 1.00 29.79 226 LYS B CA 1
ATOM 1928 C C . LYS B 2 226 ? 36.820 54.149 -53.095 1.00 32.13 226 LYS B C 1
ATOM 1929 O O . LYS B 2 226 ? 37.597 54.028 -54.038 1.00 37.56 226 LYS B O 1
ATOM 1935 N N . ALA B 2 227 ? 36.238 55.304 -52.815 1.00 31.00 227 ALA B N 1
ATOM 1936 C CA . ALA B 2 227 ? 36.475 56.472 -53.649 1.00 31.18 227 ALA B CA 1
ATOM 1937 C C . ALA B 2 227 ? 37.870 56.994 -53.464 1.00 35.95 227 ALA B C 1
ATOM 1938 O O . ALA B 2 227 ? 38.473 57.465 -54.408 1.00 43.34 227 ALA B O 1
ATOM 1940 N N . ALA B 2 228 ? 38.382 56.929 -52.242 1.00 44.79 228 ALA B N 1
ATOM 1941 C CA . ALA B 2 228 ? 39.769 57.322 -51.975 1.00 42.02 228 ALA B CA 1
ATOM 1942 C C . ALA B 2 228 ? 40.794 56.394 -52.620 1.00 42.49 228 ALA B C 1
ATOM 1943 O O . ALA B 2 228 ? 41.883 56.832 -52.966 1.00 48.21 228 ALA B O 1
ATOM 1945 N N . LEU B 2 229 ? 40.433 55.132 -52.823 1.00 34.78 229 LEU B N 1
ATOM 1946 C CA . LEU B 2 229 ? 41.374 54.154 -53.353 1.00 38.47 229 LEU B CA 1
ATOM 1947 C C . LEU B 2 229 ? 41.501 54.245 -54.898 1.00 48.36 229 LEU B C 1
ATOM 1948 O O . LEU B 2 229 ? 42.170 53.418 -55.503 1.00 58.79 229 LEU B O 1
ATOM 1950 N N . LYS B 2 230 ? 40.870 55.227 -55.547 1.00 54.60 230 LYS B N 1
ATOM 1951 C CA . LYS B 2 230 ? 41.076 55.391 -56.999 1.00 64.23 230 LYS B CA 1
ATOM 1952 C C . LYS B 2 230 ? 41.443 56.822 -57.480 1.00 69.92 230 LYS B C 1
ATOM 1953 O O . LYS B 2 230 ? 41.959 57.003 -58.603 1.00 64.29 230 LYS B O 1
ATOM 1955 N N . THR C 1 6 ? -28.361 30.739 38.475 1.00 123.16 6 THR C N 1
ATOM 1956 C CA . THR C 1 6 ? -29.034 32.030 38.592 1.00 135.07 6 THR C CA 1
ATOM 1957 C C . THR C 1 6 ? -30.549 31.892 38.455 1.00 128.98 6 THR C C 1
ATOM 1958 O O . THR C 1 6 ? -31.092 30.786 38.501 1.00 122.70 6 THR C O 1
ATOM 1962 N N . SER C 1 7 ? -31.220 33.026 38.266 1.00 117.65 7 SER C N 1
ATOM 1963 C CA . SER C 1 7 ? -32.672 33.049 38.095 1.00 106.03 7 SER C CA 1
ATOM 1964 C C . SER C 1 7 ? -33.124 32.381 36.785 1.00 106.85 7 SER C C 1
ATOM 1965 O O . SER C 1 7 ? -34.113 31.629 36.787 1.00 101.26 7 SER C O 1
ATOM 1968 N N . LEU C 1 8 ? -32.406 32.641 35.682 1.00 79.84 8 LEU C N 1
ATOM 1969 C CA . LEU C 1 8 ? -32.840 32.174 34.356 1.00 70.34 8 LEU C CA 1
ATOM 1970 C C . LEU C 1 8 ? -32.803 30.656 34.289 1.00 63.41 8 LEU C C 1
ATOM 1971 O O . LEU C 1 8 ? -33.720 30.025 33.754 1.00 63.83 8 LEU C O 1
ATOM 1976 N N . ASP C 1 9 ? -31.779 30.063 34.879 1.00 63.12 9 ASP C N 1
ATOM 1977 C CA . ASP C 1 9 ? -31.694 28.616 34.859 1.00 65.02 9 ASP C CA 1
ATOM 1978 C C . ASP C 1 9 ? -32.768 27.964 35.740 1.00 66.48 9 ASP C C 1
ATOM 1979 O O . ASP C 1 9 ? -33.280 26.877 35.431 1.00 66.64 9 ASP C O 1
ATOM 1984 N N . GLU C 1 10 ? -33.126 28.641 36.822 1.00 89.64 10 GLU C N 1
ATOM 1985 C CA . GLU C 1 10 ? -34.223 28.168 37.653 1.00 92.29 10 GLU C CA 1
ATOM 1986 C C . GLU C 1 10 ? -35.513 28.177 36.859 1.00 85.20 10 GLU C C 1
ATOM 1987 O O . GLU C 1 10 ? -36.244 27.182 36.862 1.00 79.94 10 GLU C O 1
ATOM 1993 N N . LYS C 1 11 ? -35.780 29.295 36.179 1.00 59.10 11 LYS C N 1
ATOM 1994 C CA . LYS C 1 11 ? -36.984 29.419 35.360 1.00 58.18 11 LYS C CA 1
ATOM 1995 C C . LYS C 1 11 ? -37.045 28.271 34.342 1.00 58.80 11 LYS C C 1
ATOM 1996 O O . LYS C 1 11 ? -38.004 27.468 34.360 1.00 58.40 11 LYS C O 1
ATOM 2002 N N . LYS C 1 12 ? -35.997 28.155 33.515 1.00 46.20 12 LYS C N 1
ATOM 2003 C CA . LYS C 1 12 ? -35.884 27.071 32.531 1.00 38.29 12 LYS C CA 1
ATOM 2004 C C . LYS C 1 12 ? -36.223 25.709 33.146 1.00 42.20 12 LYS C C 1
ATOM 2005 O O . LYS C 1 12 ? -37.055 24.962 32.626 1.00 42.78 12 LYS C O 1
ATOM 2011 N N . GLU C 1 13 ? -35.578 25.414 34.272 1.00 58.29 13 GLU C N 1
ATOM 2012 C CA . GLU C 1 13 ? -35.683 24.112 34.926 1.00 62.02 13 GLU C CA 1
ATOM 2013 C C . GLU C 1 13 ? -37.111 23.834 35.341 1.00 60.50 13 GLU C C 1
ATOM 2014 O O . GLU C 1 13 ? -37.613 22.708 35.217 1.00 59.46 13 GLU C O 1
ATOM 2016 N N . ARG C 1 14 ? -37.753 24.890 35.827 1.00 60.47 14 ARG C N 1
ATOM 2017 C CA . ARG C 1 14 ? -39.107 24.806 36.344 1.00 63.36 14 ARG C CA 1
ATOM 2018 C C . ARG C 1 14 ? -40.068 24.458 35.216 1.00 61.89 14 ARG C C 1
ATOM 2019 O O . ARG C 1 14 ? -40.812 23.452 35.282 1.00 61.76 14 ARG C O 1
ATOM 2021 N N . LEU C 1 15 ? -40.010 25.292 34.174 1.00 54.09 15 LEU C N 1
ATOM 2022 C CA . LEU C 1 15 ? -40.889 25.178 33.002 1.00 50.03 15 LEU C CA 1
ATOM 2023 C C . LEU C 1 15 ? -40.746 23.843 32.294 1.00 48.91 15 LEU C C 1
ATOM 2024 O O . LEU C 1 15 ? -41.738 23.238 31.884 1.00 56.77 15 LEU C O 1
ATOM 2029 N N . LEU C 1 16 ? -39.509 23.390 32.148 1.00 48.87 16 LEU C N 1
ATOM 2030 C CA . LEU C 1 16 ? -39.270 22.056 31.630 1.00 47.60 16 LEU C CA 1
ATOM 2031 C C . LEU C 1 16 ? -39.859 20.960 32.523 1.00 54.24 16 LEU C C 1
ATOM 2032 O O . LEU C 1 16 ? -40.519 20.055 32.018 1.00 56.27 16 LEU C O 1
ATOM 2037 N N . GLU C 1 17 ? -39.624 21.026 33.835 1.00 72.07 17 GLU C N 1
ATOM 2038 C CA . GLU C 1 17 ? -40.081 19.932 34.700 1.00 73.80 17 GLU C CA 1
ATOM 2039 C C . GLU C 1 17 ? -41.595 19.824 34.616 1.00 77.19 17 GLU C C 1
ATOM 2040 O O . GLU C 1 17 ? -42.163 18.715 34.616 1.00 74.47 17 GLU C O 1
ATOM 2042 N N . GLU C 1 18 ? -42.236 20.985 34.498 1.00 77.23 18 GLU C N 1
ATOM 2043 C CA . GLU C 1 18 ? -43.658 21.018 34.188 1.00 76.97 18 GLU C CA 1
ATOM 2044 C C . GLU C 1 18 ? -43.998 20.379 32.834 1.00 81.18 18 GLU C C 1
ATOM 2045 O O . GLU C 1 18 ? -44.928 19.566 32.750 1.00 88.43 18 GLU C O 1
ATOM 2051 N N . MET C 1 19 ? -43.267 20.737 31.777 1.00 52.61 19 MET C N 1
ATOM 2052 C CA . MET C 1 19 ? -43.636 20.262 30.440 1.00 49.47 19 MET C CA 1
ATOM 2053 C C . MET C 1 19 ? -43.446 18.757 30.309 1.00 53.75 19 MET C C 1
ATOM 2054 O O . MET C 1 19 ? -44.193 18.076 29.600 1.00 58.12 19 MET C O 1
ATOM 2059 N N . LEU C 1 20 ? -42.428 18.252 30.987 1.00 51.33 20 LEU C N 1
ATOM 2060 C CA . LEU C 1 20 ? -42.246 16.828 31.140 1.00 55.67 20 LEU C CA 1
ATOM 2061 C C . LEU C 1 20 ? -43.463 16.225 31.804 1.00 61.21 20 LEU C C 1
ATOM 2062 O O . LEU C 1 20 ? -44.114 15.365 31.214 1.00 57.19 20 LEU C O 1
ATOM 2067 N N . LYS C 1 21 ? -43.772 16.708 33.016 1.00 72.79 21 LYS C N 1
ATOM 2068 C CA . LYS C 1 21 ? -44.863 16.155 33.839 1.00 69.79 21 LYS C CA 1
ATOM 2069 C C . LYS C 1 21 ? -46.219 16.102 33.142 1.00 72.32 21 LYS C C 1
ATOM 2070 O O . LYS C 1 21 ? -46.881 15.063 33.152 1.00 75.76 21 LYS C O 1
ATOM 2076 N N . ARG C 1 22 ? -46.640 17.224 32.560 1.00 80.04 22 ARG C N 1
ATOM 2077 C CA . ARG C 1 22 ? -47.946 17.276 31.919 1.00 81.15 22 ARG C CA 1
ATOM 2078 C C . ARG C 1 22 ? -47.923 16.521 30.605 1.00 85.79 22 ARG C C 1
ATOM 2079 O O . ARG C 1 22 ? -48.957 16.024 30.160 1.00 95.28 22 ARG C O 1
ATOM 2087 N N . GLY C 1 23 ? -46.745 16.425 29.992 1.00 72.88 23 GLY C N 1
ATOM 2088 C CA . GLY C 1 23 ? -46.566 15.647 28.774 1.00 64.66 23 GLY C CA 1
ATOM 2089 C C . GLY C 1 23 ? -47.534 16.069 27.690 1.00 58.76 23 GLY C C 1
ATOM 2090 O O . GLY C 1 23 ? -47.968 15.265 26.874 1.00 63.23 23 GLY C O 1
ATOM 2091 N N . GLU C 1 24 ? -47.868 17.351 27.703 1.00 70.04 24 GLU C N 1
ATOM 2092 C CA . GLU C 1 24 ? -48.899 17.907 26.845 1.00 69.72 24 GLU C CA 1
ATOM 2093 C C . GLU C 1 24 ? -48.229 18.707 25.723 1.00 61.39 24 GLU C C 1
ATOM 2094 O O . GLU C 1 24 ? -47.246 19.387 25.982 1.00 62.73 24 GLU C O 1
ATOM 2096 N N . ILE C 1 25 ? -48.706 18.627 24.478 1.00 30.65 25 ILE C N 1
ATOM 2097 C CA . ILE C 1 25 ? -48.159 19.534 23.451 1.00 31.24 25 ILE C CA 1
ATOM 2098 C C . ILE C 1 25 ? -48.609 20.952 23.835 1.00 28.75 25 ILE C C 1
ATOM 2099 O O . ILE C 1 25 ? -49.545 21.105 24.610 1.00 35.82 25 ILE C O 1
ATOM 2104 N N . TYR C 1 26 ? -47.932 21.987 23.349 1.00 46.01 26 TYR C N 1
ATOM 2105 C CA . TYR C 1 26 ? -48.342 23.365 23.658 1.00 50.03 26 TYR C CA 1
ATOM 2106 C C . TYR C 1 26 ? -48.345 24.254 22.424 1.00 51.21 26 TYR C C 1
ATOM 2107 O O . TYR C 1 26 ? -47.641 24.012 21.453 1.00 45.87 26 TYR C O 1
ATOM 2116 N N . SER C 1 27 ? -49.190 25.270 22.453 1.00 64.96 27 SER C N 1
ATOM 2117 C CA . SER C 1 27 ? -49.162 26.298 21.428 1.00 67.29 27 SER C CA 1
ATOM 2118 C C . SER C 1 27 ? -48.372 27.481 21.921 1.00 67.77 27 SER C C 1
ATOM 2119 O O . SER C 1 27 ? -47.927 27.511 23.078 1.00 65.59 27 SER C O 1
ATOM 2122 N N . ASN C 1 28 ? -48.235 28.460 21.036 1.00 62.09 28 ASN C N 1
ATOM 2123 C CA . ASN C 1 28 ? -47.653 29.735 21.378 1.00 66.28 28 ASN C CA 1
ATOM 2124 C C . ASN C 1 28 ? -48.279 30.285 22.641 1.00 74.31 28 ASN C C 1
ATOM 2125 O O . ASN C 1 28 ? -47.575 30.622 23.592 1.00 80.11 28 ASN C O 1
ATOM 2130 N N . LYS C 1 29 ? -49.605 30.389 22.647 1.00 110.59 29 LYS C N 1
ATOM 2131 C CA . LYS C 1 29 ? -50.294 30.914 23.817 1.00 117.26 29 LYS C CA 1
ATOM 2132 C C . LYS C 1 29 ? -50.725 29.851 24.838 1.00 112.24 29 LYS C C 1
ATOM 2133 O O . LYS C 1 29 ? -50.962 30.198 25.996 1.00 116.28 29 LYS C O 1
ATOM 2135 N N . THR C 1 30 ? -50.786 28.573 24.448 1.00 56.11 30 THR C N 1
ATOM 2136 C CA . THR C 1 30 ? -51.225 27.527 25.391 1.00 56.92 30 THR C CA 1
ATOM 2137 C C . THR C 1 30 ? -50.235 27.449 26.525 1.00 53.72 30 THR C C 1
ATOM 2138 O O . THR C 1 30 ? -50.594 27.166 27.668 1.00 49.14 30 THR C O 1
ATOM 2142 N N . ILE C 1 31 ? -48.978 27.716 26.176 1.00 67.45 31 ILE C N 1
ATOM 2143 C CA . ILE C 1 31 ? -47.850 27.580 27.081 1.00 64.30 31 ILE C CA 1
ATOM 2144 C C . ILE C 1 31 ? -47.989 28.503 28.283 1.00 66.11 31 ILE C C 1
ATOM 2145 O O . ILE C 1 31 ? -47.412 28.250 29.340 1.00 70.15 31 ILE C O 1
ATOM 2150 N N . GLU C 1 32 ? -48.783 29.558 28.122 1.00 69.36 32 GLU C N 1
ATOM 2151 C CA . GLU C 1 32 ? -49.006 30.531 29.185 1.00 69.89 32 GLU C CA 1
ATOM 2152 C C . GLU C 1 32 ? -49.899 29.971 30.283 1.00 61.71 32 GLU C C 1
ATOM 2153 O O . GLU C 1 32 ? -50.167 30.651 31.264 1.00 62.38 32 GLU C O 1
ATOM 2159 N N . THR C 1 33 ? -50.392 28.751 30.082 1.00 51.10 33 THR C N 1
ATOM 2160 C CA . THR C 1 33 ? -51.096 28.016 31.124 1.00 50.88 33 THR C CA 1
ATOM 2161 C C . THR C 1 33 ? -50.141 27.802 32.270 1.00 48.56 33 THR C C 1
ATOM 2162 O O . THR C 1 33 ? -50.502 27.861 33.446 1.00 51.22 33 THR C O 1
ATOM 2166 N N . LEU C 1 34 ? -48.898 27.544 31.883 1.00 58.45 34 LEU C N 1
ATOM 2167 C CA . LEU C 1 34 ? -47.888 27.040 32.793 1.00 61.37 34 LEU C CA 1
ATOM 2168 C C . LEU C 1 34 ? -47.257 28.169 33.582 1.00 62.26 34 LEU C C 1
ATOM 2169 O O . LEU C 1 34 ? -46.432 27.925 34.451 1.00 62.85 34 LEU C O 1
ATOM 2174 N N . SER C 1 35 ? -47.661 29.403 33.300 1.00 60.90 35 SER C N 1
ATOM 2175 C CA . SER C 1 35 ? -47.208 30.520 34.115 1.00 62.20 35 SER C CA 1
ATOM 2176 C C . SER C 1 35 ? -47.644 30.277 35.567 1.00 61.88 35 SER C C 1
ATOM 2177 O O . SER C 1 35 ? -46.914 30.595 36.519 1.00 58.43 35 SER C O 1
ATOM 2180 N N . LYS C 1 36 ? -48.823 29.666 35.713 1.00 100.56 36 LYS C N 1
ATOM 2181 C CA . LYS C 1 36 ? -49.380 29.379 37.033 1.00 105.46 36 LYS C CA 1
ATOM 2182 C C . LYS C 1 36 ? -48.494 28.382 37.819 1.00 102.46 36 LYS C C 1
ATOM 2183 O O . LYS C 1 36 ? -47.972 28.745 38.877 1.00 106.26 36 LYS C O 1
ATOM 2185 N N . PRO C 1 37 ? -48.270 27.154 37.297 1.00 73.96 37 PRO C N 1
ATOM 2186 C CA . PRO C 1 37 ? -47.421 26.244 38.084 1.00 77.07 37 PRO C CA 1
ATOM 2187 C C . PRO C 1 37 ? -45.930 26.607 38.134 1.00 70.55 37 PRO C C 1
ATOM 2188 O O . PRO C 1 37 ? -45.275 26.194 39.087 1.00 72.42 37 PRO C O 1
ATOM 2192 N N . THR C 1 38 ? -45.408 27.338 37.148 1.00 88.41 38 THR C N 1
ATOM 2193 C CA . THR C 1 38 ? -43.979 27.697 37.137 1.00 88.30 38 THR C CA 1
ATOM 2194 C C . THR C 1 38 ? -43.627 28.980 37.859 1.00 88.24 38 THR C C 1
ATOM 2195 O O . THR C 1 38 ? -42.445 29.233 38.112 1.00 86.64 38 THR C O 1
ATOM 2199 N N . GLY C 1 39 ? -44.638 29.796 38.156 1.00 82.47 39 GLY C N 1
ATOM 2200 C CA . GLY C 1 39 ? -44.417 31.118 38.727 1.00 80.02 39 GLY C CA 1
ATOM 2201 C C . GLY C 1 39 ? -43.566 32.032 37.851 1.00 73.68 39 GLY C C 1
ATOM 2202 O O . GLY C 1 39 ? -42.705 32.788 38.326 1.00 76.42 39 GLY C O 1
ATOM 2203 N N . ILE C 1 40 ? -43.798 31.969 36.550 1.00 57.34 40 ILE C N 1
ATOM 2204 C CA . ILE C 1 40 ? -43.083 32.860 35.655 1.00 63.17 40 ILE C CA 1
ATOM 2205 C C . ILE C 1 40 ? -44.096 33.830 35.037 1.00 60.05 40 ILE C C 1
ATOM 2206 O O . ILE C 1 40 ? -45.225 33.440 34.725 1.00 58.41 40 ILE C O 1
ATOM 2211 N N . SER C 1 41 ? -43.714 35.102 34.927 1.00 54.96 41 SER C N 1
ATOM 2212 C CA . SER C 1 41 ? -44.630 36.119 34.422 1.00 60.78 41 SER C CA 1
ATOM 2213 C C . SER C 1 41 ? -45.160 35.695 33.087 1.00 60.75 41 SER C C 1
ATOM 2214 O O . SER C 1 41 ? -44.376 35.403 32.193 1.00 64.33 41 SER C O 1
ATOM 2217 N N . SER C 1 42 ? -46.479 35.677 32.934 1.00 65.10 42 SER C N 1
ATOM 2218 C CA . SER C 1 42 ? -47.050 35.220 31.678 1.00 70.62 42 SER C CA 1
ATOM 2219 C C . SER C 1 42 ? -46.584 36.136 30.531 1.00 73.55 42 SER C C 1
ATOM 2220 O O . SER C 1 42 ? -46.719 35.778 29.361 1.00 70.47 42 SER C O 1
ATOM 2223 N N . MET C 1 43 ? -46.013 37.297 30.882 1.00 83.99 43 MET C N 1
ATOM 2224 C CA . MET C 1 43 ? -45.310 38.182 29.937 1.00 87.75 43 MET C CA 1
ATOM 2225 C C . MET C 1 43 ? -43.945 37.620 29.520 1.00 82.18 43 MET C C 1
ATOM 2226 O O . MET C 1 43 ? -43.482 37.834 28.397 1.00 81.16 43 MET C O 1
ATOM 2231 N N . VAL C 1 44 ? -43.272 36.951 30.448 1.00 67.30 44 VAL C N 1
ATOM 2232 C CA . VAL C 1 44 ? -41.974 36.362 30.133 1.00 63.86 44 VAL C CA 1
ATOM 2233 C C . VAL C 1 44 ? -41.915 34.857 29.722 1.00 62.24 44 VAL C C 1
ATOM 2234 O O . VAL C 1 44 ? -40.932 34.466 29.076 1.00 58.50 44 VAL C O 1
ATOM 2238 N N . ILE C 1 45 ? -42.959 34.048 29.977 1.00 44.90 45 ILE C N 1
ATOM 2239 C CA . ILE C 1 45 ? -42.875 32.590 29.703 1.00 38.27 45 ILE C CA 1
ATOM 2240 C C . ILE C 1 45 ? -42.371 32.272 28.309 1.00 39.45 45 ILE C C 1
ATOM 2241 O O . ILE C 1 45 ? -41.430 31.489 28.153 1.00 41.10 45 ILE C O 1
ATOM 2246 N N . LYS C 1 46 ? -42.993 32.912 27.314 1.00 55.59 46 LYS C N 1
ATOM 2247 C CA . LYS C 1 46 ? -42.695 32.701 25.900 1.00 57.26 46 LYS C CA 1
ATOM 2248 C C . LYS C 1 46 ? -41.181 32.759 25.694 1.00 53.45 46 LYS C C 1
ATOM 2249 O O . LYS C 1 46 ? -40.597 31.978 24.918 1.00 49.42 46 LYS C O 1
ATOM 2255 N N . ASN C 1 47 ? -40.557 33.670 26.437 1.00 49.20 47 ASN C N 1
ATOM 2256 C CA . ASN C 1 47 ? -39.129 33.910 26.356 1.00 49.77 47 ASN C CA 1
ATOM 2257 C C . ASN C 1 47 ? -38.306 32.804 27.008 1.00 43.31 47 ASN C C 1
ATOM 2258 O O . ASN C 1 47 ? -37.254 32.402 26.492 1.00 42.94 47 ASN C O 1
ATOM 2263 N N . VAL C 1 48 ? -38.798 32.294 28.126 1.00 36.63 48 VAL C N 1
ATOM 2264 C CA . VAL C 1 48 ? -38.175 31.135 28.751 1.00 33.41 48 VAL C CA 1
ATOM 2265 C C . VAL C 1 48 ? -38.269 29.922 27.807 1.00 39.59 48 VAL C C 1
ATOM 2266 O O . VAL C 1 48 ? -37.360 29.068 27.752 1.00 46.47 48 VAL C O 1
ATOM 2270 N N . LEU C 1 49 ? -39.350 29.863 27.034 1.00 36.11 49 LEU C N 1
ATOM 2271 C CA . LEU C 1 49 ? -39.500 28.807 26.041 1.00 30.54 49 LEU C CA 1
ATOM 2272 C C . LEU C 1 49 ? -38.397 28.964 25.003 1.00 28.21 49 LEU C C 1
ATOM 2273 O O . LEU C 1 49 ? -37.655 28.018 24.715 1.00 28.78 49 LEU C O 1
ATOM 2278 N N . GLN C 1 50 ? -38.277 30.185 24.484 1.00 50.97 50 GLN C N 1
ATOM 2279 C CA . GLN C 1 50 ? -37.307 30.469 23.438 1.00 51.35 50 GLN C CA 1
ATOM 2280 C C . GLN C 1 50 ? -35.917 30.060 23.877 1.00 56.22 50 GLN C C 1
ATOM 2281 O O . GLN C 1 50 ? -35.194 29.374 23.136 1.00 63.87 50 GLN C O 1
ATOM 2287 N N . ALA C 1 51 ? -35.534 30.456 25.087 1.00 60.09 51 ALA C N 1
ATOM 2288 C CA . ALA C 1 51 ? -34.242 30.001 25.601 1.00 63.74 51 ALA C CA 1
ATOM 2289 C C . ALA C 1 51 ? -34.167 28.450 25.665 1.00 58.27 51 ALA C C 1
ATOM 2290 O O . ALA C 1 51 ? -33.139 27.856 25.349 1.00 61.20 51 ALA C O 1
ATOM 2292 N N . LEU C 1 52 ? -35.258 27.792 26.032 1.00 30.11 52 LEU C N 1
ATOM 2293 C CA . LEU C 1 52 ? -35.229 26.342 26.019 1.00 32.78 52 LEU C CA 1
ATOM 2294 C C . LEU C 1 52 ? -34.988 25.723 24.620 1.00 40.03 52 LEU C C 1
ATOM 2295 O O . LEU C 1 52 ? -34.295 24.707 24.475 1.00 42.79 52 LEU C O 1
ATOM 2300 N N . VAL C 1 53 ? -35.573 26.311 23.584 1.00 50.67 53 VAL C N 1
ATOM 2301 C CA . VAL C 1 53 ? -35.474 25.692 22.264 1.00 46.61 53 VAL C CA 1
ATOM 2302 C C . VAL C 1 53 ? -34.098 25.961 21.676 1.00 47.98 53 VAL C C 1
ATOM 2303 O O . VAL C 1 53 ? -33.530 25.114 20.978 1.00 50.52 53 VAL C O 1
ATOM 2307 N N . ASN C 1 54 ? -33.560 27.138 21.978 1.00 34.12 54 ASN C N 1
ATOM 2308 C CA . ASN C 1 54 ? -32.200 27.451 21.576 1.00 34.63 54 ASN C CA 1
ATOM 2309 C C . ASN C 1 54 ? -31.217 26.358 22.035 1.00 36.76 54 ASN C C 1
ATOM 2310 O O . ASN C 1 54 ? -30.288 26.007 21.314 1.00 40.72 54 ASN C O 1
ATOM 2315 N N . GLU C 1 55 ? -31.456 25.816 23.229 1.00 48.92 55 GLU C N 1
ATOM 2316 C CA . GLU C 1 55 ? -30.649 24.745 23.829 1.00 46.41 55 GLU C CA 1
ATOM 2317 C C . GLU C 1 55 ? -31.192 23.331 23.590 1.00 41.35 55 GLU C C 1
ATOM 2318 O O . GLU C 1 55 ? -30.792 22.389 24.277 1.00 42.42 55 GLU C O 1
ATOM 2324 N N . ASP C 1 56 ? -32.166 23.212 22.692 1.00 34.80 56 ASP C N 1
ATOM 2325 C CA . ASP C 1 56 ? -32.668 21.915 22.242 1.00 36.58 56 ASP C CA 1
ATOM 2326 C C . ASP C 1 56 ? -32.947 20.997 23.409 1.00 38.13 56 ASP C C 1
ATOM 2327 O O . ASP C 1 56 ? -32.437 19.875 23.467 1.00 40.14 56 ASP C O 1
ATOM 2332 N N . LEU C 1 57 ? -33.678 21.512 24.389 1.00 38.31 57 LEU C N 1
ATOM 2333 C CA . LEU C 1 57 ? -34.143 20.665 25.481 1.00 40.42 57 LEU C CA 1
ATOM 2334 C C . LEU C 1 57 ? -35.594 20.231 25.296 1.00 45.10 57 LEU C C 1
ATOM 2335 O O . LEU C 1 57 ? -36.114 19.360 26.015 1.00 44.90 57 LEU C O 1
ATOM 2340 N N . VAL C 1 58 ? -36.204 20.809 24.271 1.00 52.18 58 VAL C N 1
ATOM 2341 C CA . VAL C 1 58 ? -37.630 20.710 24.019 1.00 44.95 58 VAL C CA 1
ATOM 2342 C C . VAL C 1 58 ? -37.889 20.588 22.518 1.00 49.64 58 VAL C C 1
ATOM 2343 O O . VAL C 1 58 ? -37.275 21.314 21.721 1.00 50.10 58 VAL C O 1
ATOM 2347 N N . ASP C 1 59 ? -38.752 19.653 22.121 1.00 36.30 59 ASP C N 1
ATOM 2348 C CA . ASP C 1 59 ? -39.085 19.485 20.700 1.00 39.21 59 ASP C CA 1
ATOM 2349 C C . ASP C 1 59 ? -40.013 20.571 20.166 1.00 37.94 59 ASP C C 1
ATOM 2350 O O . ASP C 1 59 ? -41.133 20.700 20.632 1.00 39.03 59 ASP C O 1
ATOM 2355 N N . THR C 1 60 ? -39.593 21.312 19.149 1.00 32.11 60 THR C N 1
ATOM 2356 C CA . THR C 1 60 ? -40.505 22.286 18.564 1.00 33.74 60 THR C CA 1
ATOM 2357 C C . THR C 1 60 ? -40.818 21.941 17.124 1.00 43.40 60 THR C C 1
ATOM 2358 O O . THR C 1 60 ? -40.081 21.181 16.484 1.00 44.17 60 THR C O 1
ATOM 2362 N N . ASP C 1 61 ? -41.915 22.505 16.622 1.00 68.92 61 ASP C N 1
ATOM 2363 C CA . ASP C 1 61 ? -42.277 22.334 15.222 1.00 70.58 61 ASP C CA 1
ATOM 2364 C C . ASP C 1 61 ? -43.489 23.155 14.818 1.00 68.73 61 ASP C C 1
ATOM 2365 O O . ASP C 1 61 ? -44.289 23.561 15.655 1.00 65.66 61 ASP C O 1
ATOM 2370 N N . LYS C 1 62 ? -43.631 23.369 13.512 1.00 66.66 62 LYS C N 1
ATOM 2371 C CA . LYS C 1 62 ? -44.739 24.158 12.994 1.00 65.69 62 LYS C CA 1
ATOM 2372 C C . LYS C 1 62 ? -45.737 23.304 12.219 1.00 69.08 62 LYS C C 1
ATOM 2373 O O . LYS C 1 62 ? -45.382 22.550 11.294 1.00 63.36 62 LYS C O 1
ATOM 2379 N N . ILE C 1 63 ? -46.998 23.440 12.601 1.00 75.54 63 ILE C N 1
ATOM 2380 C CA . ILE C 1 63 ? -48.060 22.823 11.842 1.00 72.06 63 ILE C CA 1
ATOM 2381 C C . ILE C 1 63 ? -48.805 23.917 11.070 1.00 78.43 63 ILE C C 1
ATOM 2382 O O . ILE C 1 63 ? -48.494 24.207 9.902 1.00 85.59 63 ILE C O 1
ATOM 2387 N N . GLY C 1 64 ? -49.693 24.612 11.773 1.00 53.97 64 GLY C N 1
ATOM 2388 C CA . GLY C 1 64 ? -50.565 25.602 11.166 1.00 57.10 64 GLY C CA 1
ATOM 2389 C C . GLY C 1 64 ? -49.875 26.944 11.044 1.00 58.97 64 GLY C C 1
ATOM 2390 O O . GLY C 1 64 ? -48.703 27.046 10.643 1.00 55.27 64 GLY C O 1
ATOM 2391 N N . ALA C 1 65 ? -50.654 27.990 11.286 1.00 77.09 65 ALA C N 1
ATOM 2392 C CA . ALA C 1 65 ? -50.074 29.295 11.584 1.00 77.13 65 ALA C CA 1
ATOM 2393 C C . ALA C 1 65 ? -49.363 29.228 12.915 1.00 71.54 65 ALA C C 1
ATOM 2394 O O . ALA C 1 65 ? -48.528 30.082 13.201 1.00 74.46 65 ALA C O 1
ATOM 2396 N N . SER C 1 66 ? -49.714 28.219 13.721 1.00 52.30 66 SER C N 1
ATOM 2397 C CA . SER C 1 66 ? -49.169 28.035 15.077 1.00 60.46 66 SER C CA 1
ATOM 2398 C C . SER C 1 66 ? -47.874 27.187 15.207 1.00 62.77 66 SER C C 1
ATOM 2399 O O . SER C 1 66 ? -47.619 26.230 14.453 1.00 64.92 66 SER C O 1
ATOM 2402 N N . THR C 1 67 ? -47.045 27.565 16.172 1.00 48.77 67 THR C N 1
ATOM 2403 C CA . THR C 1 67 ? -45.897 26.740 16.511 1.00 46.70 67 THR C CA 1
ATOM 2404 C C . THR C 1 67 ? -46.152 25.941 17.780 1.00 44.13 67 THR C C 1
ATOM 2405 O O . THR C 1 67 ? -46.717 26.436 18.757 1.00 47.91 67 THR C O 1
ATOM 2409 N N . TYR C 1 68 ? -45.751 24.685 17.757 1.00 51.55 68 TYR C N 1
ATOM 2410 C CA . TYR C 1 68 ? -46.093 23.801 18.840 1.00 51.94 68 TYR C CA 1
ATOM 2411 C C . TYR C 1 68 ? -44.821 23.268 19.494 1.00 53.39 68 TYR C C 1
ATOM 2412 O O . TYR C 1 68 ? -43.811 23.010 18.827 1.00 57.39 68 TYR C O 1
ATOM 2421 N N . TYR C 1 69 ? -44.889 23.159 20.820 1.00 43.49 69 TYR C N 1
ATOM 2422 C CA . TYR C 1 69 ? -43.753 22.892 21.686 1.00 36.96 69 TYR C CA 1
ATOM 2423 C C . TYR C 1 69 ? -44.100 21.720 22.561 1.00 34.84 69 TYR C C 1
ATOM 2424 O O . TYR C 1 69 ? -45.147 21.723 23.181 1.00 42.36 69 TYR C O 1
ATOM 2433 N N . TRP C 1 70 ? -43.239 20.720 22.642 1.00 32.98 70 TRP C N 1
ATOM 2434 C CA . TRP C 1 70 ? -43.542 19.598 23.519 1.00 32.83 70 TRP C CA 1
ATOM 2435 C C . TRP C 1 70 ? -42.290 18.886 23.993 1.00 34.03 70 TRP C C 1
ATOM 2436 O O . TRP C 1 70 ? -41.208 19.040 23.430 1.00 32.81 70 TRP C O 1
ATOM 2447 N N . CYS C 1 71 ? -42.441 18.119 25.063 1.00 51.16 71 CYS C N 1
ATOM 2448 C CA . CYS C 1 71 ? -41.281 17.467 25.651 1.00 50.55 71 CYS C CA 1
ATOM 2449 C C . CYS C 1 71 ? -41.553 16.184 26.424 1.00 49.87 71 CYS C C 1
ATOM 2450 O O . CYS C 1 71 ? -42.513 16.089 27.185 1.00 57.88 71 CYS C O 1
ATOM 2453 N N . PHE C 1 72 ? -40.658 15.223 26.284 1.00 33.17 72 PHE C N 1
ATOM 2454 C CA . PHE C 1 72 ? -40.794 13.984 27.022 1.00 36.39 72 PHE C CA 1
ATOM 2455 C C . PHE C 1 72 ? -39.434 13.433 27.421 1.00 42.96 72 PHE C C 1
ATOM 2456 O O . PHE C 1 72 ? -38.401 14.110 27.295 1.00 39.66 72 PHE C O 1
ATOM 2464 N N . ALA C 1 73 ? -39.463 12.186 27.901 1.00 49.61 73 ALA C N 1
ATOM 2465 C CA . ALA C 1 73 ? -38.287 11.508 28.440 1.00 45.27 73 ALA C CA 1
ATOM 2466 C C . ALA C 1 73 ? -37.401 11.017 27.349 1.00 43.22 73 ALA C C 1
ATOM 2467 O O . ALA C 1 73 ? -36.191 11.201 27.402 1.00 49.83 73 ALA C O 1
ATOM 2469 N N . SER C 1 74 ? -38.029 10.397 26.358 1.00 41.88 74 SER C N 1
ATOM 2470 C CA . SER C 1 74 ? -37.342 9.791 25.226 1.00 43.97 74 SER C CA 1
ATOM 2471 C C . SER C 1 74 ? -36.591 10.792 24.330 1.00 40.47 74 SER C C 1
ATOM 2472 O O . SER C 1 74 ? -35.920 10.394 23.405 1.00 38.79 74 SER C O 1
ATOM 2475 N N . LYS C 1 75 ? -36.724 12.082 24.596 1.00 31.11 75 LYS C N 1
ATOM 2476 C CA . LYS C 1 75 ? -36.188 13.107 23.722 1.00 26.37 75 LYS C CA 1
ATOM 2477 C C . LYS C 1 75 ? -34.768 12.827 23.272 1.00 30.20 75 LYS C C 1
ATOM 2478 O O . LYS C 1 75 ? -34.528 12.552 22.086 1.00 36.56 75 LYS C O 1
ATOM 2484 N N . ARG C 1 76 ? -33.833 12.873 24.219 1.00 48.66 76 ARG C N 1
ATOM 2485 C CA . ARG C 1 76 ? -32.405 12.727 23.909 1.00 47.85 76 ARG C CA 1
ATOM 2486 C C . ARG C 1 76 ? -32.123 11.315 23.427 1.00 43.16 76 ARG C C 1
ATOM 2487 O O . ARG C 1 76 ? -31.306 11.108 22.517 1.00 38.81 76 ARG C O 1
ATOM 2495 N N . SER C 1 77 ? -32.827 10.359 24.035 1.00 33.39 77 SER C N 1
ATOM 2496 C CA . SER C 1 77 ? -32.694 8.947 23.688 1.00 42.21 77 SER C CA 1
ATOM 2497 C C . SER C 1 77 ? -33.115 8.626 22.232 1.00 39.85 77 SER C C 1
ATOM 2498 O O . SER C 1 77 ? -32.675 7.633 21.642 1.00 38.55 77 SER C O 1
ATOM 2501 N N . GLN C 1 78 ? -33.940 9.498 21.663 1.00 39.27 78 GLN C N 1
ATOM 2502 C CA . GLN C 1 78 ? -34.471 9.344 20.321 1.00 34.77 78 GLN C CA 1
ATOM 2503 C C . GLN C 1 78 ? -33.564 10.057 19.389 1.00 34.30 78 GLN C C 1
ATOM 2504 O O . GLN C 1 78 ? -33.032 9.446 18.475 1.00 35.82 78 GLN C O 1
ATOM 2510 N N . ALA C 1 79 ? -33.408 11.359 19.607 1.00 27.76 79 ALA C N 1
ATOM 2511 C CA . ALA C 1 79 ? -32.527 12.151 18.764 1.00 28.45 79 ALA C CA 1
ATOM 2512 C C . ALA C 1 79 ? -31.192 11.433 18.558 1.00 32.74 79 ALA C C 1
ATOM 2513 O O . ALA C 1 79 ? -30.669 11.358 17.430 1.00 33.20 79 ALA C O 1
ATOM 2515 N N . ALA C 1 80 ? -30.677 10.860 19.651 1.00 49.91 80 ALA C N 1
ATOM 2516 C CA . ALA C 1 80 ? -29.446 10.056 19.623 1.00 44.28 80 ALA C CA 1
ATOM 2517 C C . ALA C 1 80 ? -29.521 8.882 18.626 1.00 41.97 80 ALA C C 1
ATOM 2518 O O . ALA C 1 80 ? -28.809 8.880 17.623 1.00 39.82 80 ALA C O 1
ATOM 2520 N N . ARG C 1 81 ? -30.391 7.908 18.894 1.00 33.39 81 ARG C N 1
ATOM 2521 C CA . ARG C 1 81 ? -30.547 6.748 18.017 1.00 36.82 81 ARG C CA 1
ATOM 2522 C C . ARG C 1 81 ? -30.705 7.136 16.556 1.00 38.58 81 ARG C C 1
ATOM 2523 O O . ARG C 1 81 ? -30.008 6.613 15.667 1.00 39.43 81 ARG C O 1
ATOM 2531 N N . THR C 1 82 ? -31.625 8.062 16.326 1.00 35.59 82 THR C N 1
ATOM 2532 C CA . THR C 1 82 ? -31.851 8.620 15.012 1.00 33.75 82 THR C CA 1
ATOM 2533 C C . THR C 1 82 ? -30.532 8.997 14.351 1.00 37.17 82 THR C C 1
ATOM 2534 O O . THR C 1 82 ? -30.223 8.581 13.227 1.00 40.92 82 THR C O 1
ATOM 2538 N N . GLU C 1 83 ? -29.744 9.767 15.087 1.00 55.77 83 GLU C N 1
ATOM 2539 C CA . GLU C 1 83 ? -28.444 10.217 14.631 1.00 54.76 83 GLU C CA 1
ATOM 2540 C C . GLU C 1 83 ? -27.449 9.099 14.326 1.00 56.03 83 GLU C C 1
ATOM 2541 O O . GLU C 1 83 ? -26.678 9.168 13.370 1.00 56.75 83 GLU C O 1
ATOM 2547 N N . LEU C 1 84 ? -27.458 8.077 15.167 1.00 30.36 84 LEU C N 1
ATOM 2548 C CA . LEU C 1 84 ? -26.585 6.929 14.981 1.00 29.61 84 LEU C CA 1
ATOM 2549 C C . LEU C 1 84 ? -26.902 6.245 13.677 1.00 30.27 84 LEU C C 1
ATOM 2550 O O . LEU C 1 84 ? -26.003 5.935 12.915 1.00 31.74 84 LEU C O 1
ATOM 2555 N N . ALA C 1 85 ? -28.177 5.971 13.422 1.00 36.96 85 ALA C N 1
ATOM 2556 C CA . ALA C 1 85 ? -28.488 5.129 12.264 1.00 37.36 85 ALA C CA 1
ATOM 2557 C C . ALA C 1 85 ? -28.427 5.931 10.959 1.00 37.57 85 ALA C C 1
ATOM 2558 O O . ALA C 1 85 ? -28.105 5.390 9.889 1.00 37.34 85 ALA C O 1
ATOM 2560 N N . ARG C 1 86 ? -28.707 7.227 11.065 1.00 36.66 86 ARG C N 1
ATOM 2561 C CA . ARG C 1 86 ? -28.470 8.139 9.959 1.00 31.93 86 ARG C CA 1
ATOM 2562 C C . ARG C 1 86 ? -27.015 8.118 9.530 1.00 40.20 86 ARG C C 1
ATOM 2563 O O . ARG C 1 86 ? -26.676 8.050 8.336 1.00 46.18 86 ARG C O 1
ATOM 2571 N N . LEU C 1 87 ? -26.160 8.211 10.540 1.00 38.70 87 LEU C N 1
ATOM 2572 C CA . LEU C 1 87 ? -24.752 8.502 10.330 1.00 35.89 87 LEU C CA 1
ATOM 2573 C C . LEU C 1 87 ? -24.045 7.215 9.951 1.00 43.23 87 LEU C C 1
ATOM 2574 O O . LEU C 1 87 ? -22.998 7.204 9.314 1.00 48.06 87 LEU C O 1
ATOM 2579 N N . GLN C 1 88 ? -24.681 6.122 10.341 1.00 45.24 88 GLN C N 1
ATOM 2580 C CA . GLN C 1 88 ? -24.190 4.791 10.104 1.00 49.96 88 GLN C CA 1
ATOM 2581 C C . GLN C 1 88 ? -24.550 4.298 8.705 1.00 58.27 88 GLN C C 1
ATOM 2582 O O . GLN C 1 88 ? -23.766 3.560 8.091 1.00 58.94 88 GLN C O 1
ATOM 2588 N N . LYS C 1 89 ? -25.715 4.722 8.191 1.00 43.14 89 LYS C N 1
ATOM 2589 C CA . LYS C 1 89 ? -26.054 4.455 6.779 1.00 45.11 89 LYS C CA 1
ATOM 2590 C C . LYS C 1 89 ? -25.297 5.427 5.886 1.00 44.87 89 LYS C C 1
ATOM 2591 O O . LYS C 1 89 ? -24.951 5.099 4.768 1.00 51.98 89 LYS C O 1
ATOM 2593 N N . ALA C 1 90 ? -25.047 6.628 6.384 1.00 36.43 90 ALA C N 1
ATOM 2594 C CA . ALA C 1 90 ? -24.151 7.548 5.696 1.00 34.29 90 ALA C CA 1
ATOM 2595 C C . ALA C 1 90 ? -22.810 6.888 5.479 1.00 37.63 90 ALA C C 1
ATOM 2596 O O . ALA C 1 90 ? -22.217 6.978 4.402 1.00 38.75 90 ALA C O 1
ATOM 2598 N N . LEU C 1 91 ? -22.339 6.207 6.513 1.00 43.68 91 LEU C N 1
ATOM 2599 C CA . LEU C 1 91 ? -21.060 5.509 6.423 1.00 44.61 91 LEU C CA 1
ATOM 2600 C C . LEU C 1 91 ? -21.098 4.267 5.524 1.00 50.60 91 LEU C C 1
ATOM 2601 O O . LEU C 1 91 ? -20.178 4.021 4.719 1.00 51.56 91 LEU C O 1
ATOM 2606 N N . GLU C 1 92 ? -22.158 3.478 5.685 1.00 77.44 92 GLU C N 1
ATOM 2607 C CA . GLU C 1 92 ? -22.407 2.296 4.850 1.00 79.17 92 GLU C CA 1
ATOM 2608 C C . GLU C 1 92 ? -22.524 2.640 3.336 1.00 75.04 92 GLU C C 1
ATOM 2609 O O . GLU C 1 92 ? -22.157 1.834 2.482 1.00 78.74 92 GLU C O 1
ATOM 2615 N N . GLU C 1 93 ? -23.044 3.824 3.008 1.00 64.83 93 GLU C N 1
ATOM 2616 C CA . GLU C 1 93 ? -23.128 4.272 1.618 1.00 64.17 93 GLU C CA 1
ATOM 2617 C C . GLU C 1 93 ? -21.833 4.858 1.113 1.00 67.94 93 GLU C C 1
ATOM 2618 O O . GLU C 1 93 ? -21.521 4.729 -0.059 1.00 75.99 93 GLU C O 1
ATOM 2624 N N . GLN C 1 94 ? -21.093 5.538 1.979 1.00 50.93 94 GLN C N 1
ATOM 2625 C CA . GLN C 1 94 ? -19.819 6.121 1.556 1.00 46.38 94 GLN C CA 1
ATOM 2626 C C . GLN C 1 94 ? -18.741 5.077 1.289 1.00 50.32 94 GLN C C 1
ATOM 2627 O O . GLN C 1 94 ? -17.921 5.243 0.391 1.00 56.82 94 GLN C O 1
ATOM 2633 N N . THR C 1 95 ? -18.719 4.013 2.082 1.00 38.73 95 THR C N 1
ATOM 2634 C CA . THR C 1 95 ? -17.698 2.987 1.890 1.00 37.26 95 THR C CA 1
ATOM 2635 C C . THR C 1 95 ? -17.855 2.308 0.543 1.00 40.88 95 THR C C 1
ATOM 2636 O O . THR C 1 95 ? -16.872 2.000 -0.130 1.00 41.83 95 THR C O 1
ATOM 2640 N N . ASN C 1 96 ? -19.103 2.090 0.149 1.00 75.78 96 ASN C N 1
ATOM 2641 C CA . ASN C 1 96 ? -19.410 1.650 -1.203 1.00 78.75 96 ASN C CA 1
ATOM 2642 C C . ASN C 1 96 ? -18.774 2.594 -2.252 1.00 77.83 96 ASN C C 1
ATOM 2643 O O . ASN C 1 96 ? -18.008 2.144 -3.098 1.00 79.32 96 ASN C O 1
ATOM 2648 N N . PHE C 1 97 ? -19.041 3.895 -2.166 1.00 54.75 97 PHE C N 1
ATOM 2649 C CA . PHE C 1 97 ? -18.482 4.852 -3.125 1.00 56.58 97 PHE C CA 1
ATOM 2650 C C . PHE C 1 97 ? -16.945 4.923 -3.150 1.00 54.12 97 PHE C C 1
ATOM 2651 O O . PHE C 1 97 ? -16.339 5.113 -4.213 1.00 57.18 97 PHE C O 1
ATOM 2659 N N . ILE C 1 98 ? -16.298 4.759 -2.008 1.00 44.47 98 ILE C N 1
ATOM 2660 C CA . ILE C 1 98 ? -14.840 4.811 -2.030 1.00 44.93 98 ILE C CA 1
ATOM 2661 C C . ILE C 1 98 ? -14.275 3.508 -2.590 1.00 48.04 98 ILE C C 1
ATOM 2662 O O . ILE C 1 98 ? -13.223 3.497 -3.251 1.00 47.01 98 ILE C O 1
ATOM 2667 N N . ASP C 1 99 ? -14.995 2.417 -2.344 1.00 48.52 99 ASP C N 1
ATOM 2668 C CA . ASP C 1 99 ? -14.557 1.116 -2.802 1.00 49.55 99 ASP C CA 1
ATO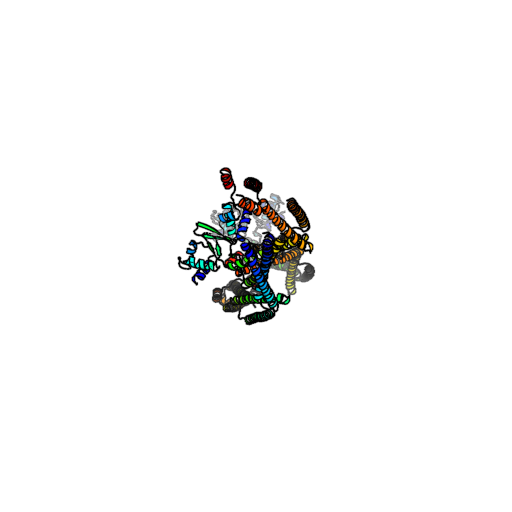M 2669 C C . ASP C 1 99 ? -14.658 1.078 -4.303 1.00 53.65 99 ASP C C 1
ATOM 2670 O O . ASP C 1 99 ? -13.777 0.559 -4.979 1.00 61.08 99 ASP C O 1
ATOM 2675 N N . LYS C 1 100 ? -15.730 1.659 -4.819 1.00 53.31 100 LYS C N 1
ATOM 2676 C CA . LYS C 1 100 ? -15.896 1.804 -6.251 1.00 49.43 100 LYS C CA 1
ATOM 2677 C C . LYS C 1 100 ? -14.801 2.663 -6.818 1.00 46.56 100 LYS C C 1
ATOM 2678 O O . LYS C 1 100 ? -14.298 2.388 -7.905 1.00 49.87 100 LYS C O 1
ATOM 2684 N N . ALA C 1 101 ? -14.428 3.706 -6.089 1.00 35.60 101 ALA C N 1
ATOM 2685 C CA . ALA C 1 101 ? -13.377 4.589 -6.589 1.00 38.21 101 ALA C CA 1
ATOM 2686 C C . ALA C 1 101 ? -12.030 3.889 -6.728 1.00 37.29 101 ALA C C 1
ATOM 2687 O O . ALA C 1 101 ? -11.383 3.995 -7.779 1.00 36.83 101 ALA C O 1
ATOM 2689 N N . THR C 1 102 ? -11.590 3.190 -5.682 1.00 39.76 102 THR C N 1
ATOM 2690 C CA . THR C 1 102 ? -10.309 2.494 -5.784 1.00 43.13 102 THR C CA 1
ATOM 2691 C C . THR C 1 102 ? -10.405 1.331 -6.758 1.00 42.57 102 THR C C 1
ATOM 2692 O O . THR C 1 102 ? -9.405 0.906 -7.314 1.00 41.38 102 THR C O 1
ATOM 2696 N N . ALA C 1 103 ? -11.605 0.806 -6.965 1.00 64.30 103 ALA C N 1
ATOM 2697 C CA . ALA C 1 103 ? -11.754 -0.192 -8.003 1.00 60.78 103 ALA C CA 1
ATOM 2698 C C . ALA C 1 103 ? -11.418 0.452 -9.327 1.00 62.25 103 ALA C C 1
ATOM 2699 O O . ALA C 1 103 ? -10.498 0.006 -10.004 1.00 66.50 103 ALA C O 1
ATOM 2701 N N . ARG C 1 104 ? -12.124 1.521 -9.688 1.00 66.03 104 ARG C N 1
ATOM 2702 C CA . ARG C 1 104 ? -11.919 2.111 -11.013 1.00 69.24 104 ARG C CA 1
ATOM 2703 C C . ARG C 1 104 ? -10.479 2.629 -11.203 1.00 67.47 104 ARG C C 1
ATOM 2704 O O . ARG C 1 104 ? -9.911 2.505 -12.307 1.00 68.23 104 ARG C O 1
ATOM 2706 N N . ILE C 1 105 ? -9.869 3.159 -10.138 1.00 52.72 105 ILE C N 1
ATOM 2707 C CA . ILE C 1 105 ? -8.437 3.487 -10.193 1.00 43.55 105 ILE C CA 1
ATOM 2708 C C . ILE C 1 105 ? -7.567 2.252 -10.398 1.00 44.95 105 ILE C C 1
ATOM 2709 O O . ILE C 1 105 ? -6.607 2.289 -11.160 1.00 48.49 105 ILE C O 1
ATOM 2714 N N . GLU C 1 106 ? -7.888 1.157 -9.721 1.00 46.35 106 GLU C N 1
ATOM 2715 C CA . GLU C 1 106 ? -7.068 -0.045 -9.861 1.00 54.85 106 GLU C CA 1
ATOM 2716 C C . GLU C 1 106 ? -7.136 -0.597 -11.277 1.00 50.62 106 GLU C C 1
ATOM 2717 O O . GLU C 1 106 ? -6.131 -1.077 -11.818 1.00 48.91 106 GLU C O 1
ATOM 2723 N N . GLU C 1 107 ? -8.326 -0.513 -11.864 1.00 46.03 107 GLU C N 1
ATOM 2724 C CA . GLU C 1 107 ? -8.529 -0.873 -13.255 1.00 45.30 107 GLU C CA 1
ATOM 2725 C C . GLU C 1 107 ? -7.667 0.003 -14.148 1.00 40.18 107 GLU C C 1
ATOM 2726 O O . GLU C 1 107 ? -7.066 -0.481 -15.101 1.00 37.99 107 GLU C O 1
ATOM 2728 N N . LEU C 1 108 ? -7.594 1.294 -13.852 1.00 33.33 108 LEU C N 1
ATOM 2729 C CA . LEU C 1 108 ? -6.778 2.151 -14.711 1.00 32.01 108 LEU C CA 1
ATOM 2730 C C . LEU C 1 108 ? -5.282 1.864 -14.614 1.00 36.36 108 LEU C C 1
ATOM 2731 O O . LEU C 1 108 ? -4.621 1.670 -15.640 1.00 39.68 108 LEU C O 1
ATOM 2736 N N . LYS C 1 109 ? -4.772 1.771 -13.384 1.00 66.79 109 LYS C N 1
ATOM 2737 C CA . LYS C 1 109 ? -3.336 1.645 -13.124 1.00 65.13 109 LYS C CA 1
ATOM 2738 C C . LYS C 1 109 ? -2.748 0.499 -13.930 1.00 72.01 109 LYS C C 1
ATOM 2739 O O . LYS C 1 109 ? -1.527 0.437 -14.103 1.00 75.43 109 LYS C O 1
ATOM 2745 N N . VAL C 1 110 ? -3.619 -0.404 -14.404 1.00 61.04 110 VAL C N 1
ATOM 2746 C CA . VAL C 1 110 ? -3.199 -1.581 -15.159 1.00 52.95 110 VAL C CA 1
ATOM 2747 C C . VAL C 1 110 ? -2.296 -1.151 -16.280 1.00 60.37 110 VAL C C 1
ATOM 2748 O O . VAL C 1 110 ? -1.072 -1.298 -16.198 1.00 68.55 110 VAL C O 1
ATOM 2752 N N . GLY C 1 111 ? -2.894 -0.546 -17.296 1.00 63.95 111 GLY C N 1
ATOM 2753 C CA . GLY C 1 111 ? -2.148 -0.203 -18.485 1.00 64.72 111 GLY C CA 1
ATOM 2754 C C . GLY C 1 111 ? -1.015 0.787 -18.283 1.00 64.18 111 GLY C C 1
ATOM 2755 O O . GLY C 1 111 ? -0.142 0.880 -19.139 1.00 67.38 111 GLY C O 1
ATOM 2756 N N . ARG C 1 112 ? -1.026 1.550 -17.202 1.00 47.52 112 ARG C N 1
ATOM 2757 C CA . ARG C 1 112 ? -0.032 2.604 -17.031 1.00 51.03 112 ARG C CA 1
ATOM 2758 C C . ARG C 1 112 ? 0.803 2.492 -15.773 1.00 52.33 112 ARG C C 1
ATOM 2759 O O . ARG C 1 112 ? 0.367 2.855 -14.690 1.00 48.90 112 ARG C O 1
ATOM 2767 N N . GLU C 1 113 ? 2.042 2.088 -15.919 1.00 77.80 113 GLU C N 1
ATOM 2768 C CA . GLU C 1 113 ? 2.927 2.029 -14.779 1.00 78.49 113 GLU C CA 1
ATOM 2769 C C . GLU C 1 113 ? 3.991 3.087 -14.943 1.00 80.84 113 GLU C C 1
ATOM 2770 O O . GLU C 1 113 ? 4.775 2.992 -15.884 1.00 88.09 113 GLU C O 1
ATOM 2776 N N . GLU C 1 114 ? 4.024 4.083 -14.052 1.00 51.18 114 GLU C N 1
ATOM 2777 C CA . GLU C 1 114 ? 5.019 5.150 -14.153 1.00 49.92 114 GLU C CA 1
ATOM 2778 C C . GLU C 1 114 ? 6.397 4.516 -14.274 1.00 53.29 114 GLU C C 1
ATOM 2779 O O . GLU C 1 114 ? 6.675 3.490 -13.657 1.00 54.82 114 GLU C O 1
ATOM 2785 N N . THR C 1 115 ? 7.204 5.071 -15.172 1.00 64.21 115 THR C N 1
ATOM 2786 C CA . THR C 1 115 ? 8.519 4.539 -15.512 1.00 65.30 115 THR C CA 1
ATOM 2787 C C . THR C 1 115 ? 9.257 5.518 -16.429 1.00 72.96 115 THR C C 1
ATOM 2788 O O . THR C 1 115 ? 8.766 6.616 -16.696 1.00 72.09 115 THR C O 1
ATOM 2792 N N . GLU C 1 116 ? 10.443 5.122 -16.891 1.00 96.10 116 GLU C N 1
ATOM 2793 C CA . GLU C 1 116 ? 11.180 5.918 -17.867 1.00 95.97 116 GLU C CA 1
ATOM 2794 C C . GLU C 1 116 ? 10.512 5.862 -19.236 1.00 90.85 116 GLU C C 1
ATOM 2795 O O . GLU C 1 116 ? 10.297 6.907 -19.853 1.00 86.96 116 GLU C O 1
ATOM 2797 N N . GLU C 1 117 ? 10.197 4.652 -19.711 1.00 78.60 117 GLU C N 1
ATOM 2798 C CA . GLU C 1 117 ? 9.531 4.500 -21.004 1.00 74.14 117 GLU C CA 1
ATOM 2799 C C . GLU C 1 117 ? 8.302 5.398 -21.050 1.00 75.40 117 GLU C C 1
ATOM 2800 O O . GLU C 1 117 ? 8.084 6.072 -22.043 1.00 72.70 117 GLU C O 1
ATOM 2802 N N . ARG C 1 118 ? 7.527 5.438 -19.965 1.00 71.49 118 ARG C N 1
ATOM 2803 C CA . ARG C 1 118 ? 6.343 6.297 -19.898 1.00 62.74 118 ARG C CA 1
ATOM 2804 C C . ARG C 1 118 ? 6.617 7.793 -19.973 1.00 59.13 118 ARG C C 1
ATOM 2805 O O . ARG C 1 118 ? 6.122 8.475 -20.859 1.00 58.59 118 ARG C O 1
ATOM 2813 N N . SER C 1 119 ? 7.388 8.323 -19.049 1.00 91.57 119 SER C N 1
ATOM 2814 C CA . SER C 1 119 ? 7.643 9.754 -19.083 1.00 97.66 119 SER C CA 1
ATOM 2815 C C . SER C 1 119 ? 8.324 10.196 -20.396 1.00 97.64 119 SER C C 1
ATOM 2816 O O . SER C 1 119 ? 8.091 11.304 -20.905 1.00 93.46 119 SER C O 1
ATOM 2819 N N . SER C 1 120 ? 9.126 9.297 -20.957 1.00 82.86 120 SER C N 1
ATOM 2820 C CA . SER C 1 120 ? 9.837 9.551 -22.208 1.00 82.18 120 SER C CA 1
ATOM 2821 C C . SER C 1 120 ? 8.893 9.570 -23.407 1.00 81.90 120 SER C C 1
ATOM 2822 O O . SER C 1 120 ? 8.924 10.508 -24.211 1.00 77.66 120 SER C O 1
ATOM 2825 N N . LEU C 1 121 ? 8.073 8.523 -23.517 1.00 48.47 121 LEU C N 1
ATOM 2826 C CA . LEU C 1 121 ? 7.085 8.397 -24.578 1.00 37.44 121 LEU C CA 1
ATOM 2827 C C . LEU C 1 121 ? 6.147 9.579 -24.537 1.00 38.91 121 LEU C C 1
ATOM 2828 O O . LEU C 1 121 ? 5.804 10.126 -25.580 1.00 42.43 121 LEU C O 1
ATOM 2833 N N . LEU C 1 122 ? 5.757 10.000 -23.341 1.00 40.02 122 LEU C N 1
ATOM 2834 C CA . LEU C 1 122 ? 4.947 11.205 -23.218 1.00 38.81 122 LEU C CA 1
ATOM 2835 C C . LEU C 1 122 ? 5.650 12.438 -23.787 1.00 39.74 122 LEU C C 1
ATOM 2836 O O . LEU C 1 122 ? 5.092 13.127 -24.670 1.00 43.74 122 LEU C O 1
ATOM 2841 N N . LYS C 1 123 ? 6.855 12.736 -23.292 1.00 57.75 123 LYS C N 1
ATOM 2842 C CA . LYS C 1 123 ? 7.513 13.970 -23.738 1.00 59.02 123 LYS C CA 1
ATOM 2843 C C . LYS C 1 123 ? 7.698 13.947 -25.252 1.00 49.43 123 LYS C C 1
ATOM 2844 O O . LYS C 1 123 ? 7.538 14.977 -25.928 1.00 43.35 123 LYS C O 1
ATOM 2850 N N . GLU C 1 124 ? 7.991 12.755 -25.773 1.00 53.61 124 GLU C N 1
ATOM 2851 C CA . GLU C 1 124 ? 8.334 12.600 -27.183 1.00 54.31 124 GLU C CA 1
ATOM 2852 C C . GLU C 1 124 ? 7.127 12.739 -28.085 1.00 54.44 124 GLU C C 1
ATOM 2853 O O . GLU C 1 124 ? 7.212 13.395 -29.125 1.00 53.01 124 GLU C O 1
ATOM 2859 N N . LYS C 1 125 ? 6.018 12.107 -27.702 1.00 35.97 125 LYS C N 1
ATOM 2860 C CA . LYS C 1 125 ? 4.746 12.381 -28.362 1.00 31.99 125 LYS C CA 1
ATOM 2861 C C . LYS C 1 125 ? 4.555 13.898 -28.427 1.00 28.06 125 LYS C C 1
ATOM 2862 O O . LYS C 1 125 ? 4.648 14.466 -29.517 1.00 28.22 125 LYS C O 1
ATOM 2868 N N . LEU C 1 126 ? 4.393 14.563 -27.282 1.00 26.48 126 LEU C N 1
ATOM 2869 C CA . LEU C 1 126 ? 4.107 16.000 -27.319 1.00 25.01 126 LEU C CA 1
ATOM 2870 C C . LEU C 1 126 ? 5.103 16.747 -28.221 1.00 27.40 126 LEU C C 1
ATOM 2871 O O . LEU C 1 126 ? 4.759 17.720 -28.907 1.00 29.30 126 LEU C O 1
ATOM 2876 N N . ALA C 1 127 ? 6.329 16.243 -28.253 1.00 35.31 127 ALA C N 1
ATOM 2877 C CA . ALA C 1 127 ? 7.396 16.831 -29.053 1.00 34.12 127 ALA C CA 1
ATOM 2878 C C . ALA C 1 127 ? 7.121 16.721 -30.542 1.00 34.44 127 ALA C C 1
ATOM 2879 O O . ALA C 1 127 ? 7.197 17.718 -31.289 1.00 34.31 127 ALA C O 1
ATOM 2881 N N . LEU C 1 128 ? 6.806 15.496 -30.957 1.00 32.39 128 LEU C N 1
ATOM 2882 C CA . LEU C 1 128 ? 6.446 15.182 -32.331 1.00 30.45 128 LEU C CA 1
ATOM 2883 C C . LEU C 1 128 ? 5.279 16.039 -32.755 1.00 32.38 128 LEU C C 1
ATOM 2884 O O . LEU C 1 128 ? 5.312 16.665 -33.804 1.00 36.91 128 LEU C O 1
ATOM 2889 N N . GLN C 1 129 ? 4.257 16.076 -31.914 1.00 26.15 129 GLN C N 1
ATOM 2890 C CA . GLN C 1 129 ? 3.093 16.888 -32.182 1.00 22.85 129 GLN C CA 1
ATOM 2891 C C . GLN C 1 129 ? 3.502 18.307 -32.522 1.00 23.75 129 GLN C C 1
ATOM 2892 O O . GLN C 1 129 ? 3.173 18.806 -33.593 1.00 27.82 129 GLN C O 1
ATOM 2898 N N . VAL C 1 130 ? 4.262 18.941 -31.646 1.00 29.88 130 VAL C N 1
ATOM 2899 C CA . VAL C 1 130 ? 4.761 20.269 -31.983 1.00 35.00 130 VAL C CA 1
ATOM 2900 C C . VAL C 1 130 ? 5.443 20.344 -33.356 1.00 37.86 130 VAL C C 1
ATOM 2901 O O . VAL C 1 130 ? 5.179 21.268 -34.146 1.00 37.95 130 VAL C O 1
ATOM 2905 N N . LYS C 1 131 ? 6.325 19.389 -33.640 1.00 34.80 131 LYS C N 1
ATOM 2906 C CA . LYS C 1 131 ? 6.984 19.397 -34.945 1.00 34.30 131 LYS C CA 1
ATOM 2907 C C . LYS C 1 131 ? 5.920 19.437 -36.044 1.00 37.85 131 LYS C C 1
ATOM 2908 O O . LYS C 1 131 ? 5.912 20.345 -36.867 1.00 42.25 131 LYS C O 1
ATOM 2914 N N . LEU C 1 132 ? 4.991 18.485 -36.013 1.00 25.85 132 LEU C N 1
ATOM 2915 C CA . LEU C 1 132 ? 3.926 18.396 -37.006 1.00 22.94 132 LEU C CA 1
ATOM 2916 C C . LEU C 1 132 ? 3.103 19.676 -37.160 1.00 28.60 132 LEU C C 1
ATOM 2917 O O . LEU C 1 132 ? 2.769 20.054 -38.283 1.00 30.67 132 LEU C O 1
ATOM 2922 N N . GLU C 1 133 ? 2.770 20.342 -36.056 1.00 31.14 133 GLU C N 1
ATOM 2923 C CA . GLU C 1 133 ? 2.067 21.613 -36.179 1.00 32.97 133 GLU C CA 1
ATOM 2924 C C . GLU C 1 133 ? 2.955 22.593 -36.911 1.00 30.70 133 GLU C C 1
ATOM 2925 O O . GLU C 1 133 ? 2.479 23.373 -37.743 1.00 36.74 133 GLU C O 1
ATOM 2927 N N . GLU C 1 134 ? 4.250 22.543 -36.632 1.00 29.49 134 GLU C N 1
ATOM 2928 C CA . GLU C 1 134 ? 5.170 23.453 -37.314 1.00 34.33 134 GLU C CA 1
ATOM 2929 C C . GLU C 1 134 ? 5.206 23.202 -38.819 1.00 32.03 134 GLU C C 1
ATOM 2930 O O . GLU C 1 134 ? 5.199 24.148 -39.610 1.00 33.38 134 GLU C O 1
ATOM 2932 N N . GLN C 1 135 ? 5.247 21.921 -39.189 1.00 32.45 135 GLN C N 1
ATOM 2933 C CA . GLN C 1 135 ? 5.278 21.477 -40.576 1.00 30.61 135 GLN C CA 1
ATOM 2934 C C . GLN C 1 135 ? 4.028 21.840 -41.361 1.00 35.16 135 GLN C C 1
ATOM 2935 O O . GLN C 1 135 ? 4.122 22.290 -42.501 1.00 36.20 135 GLN C O 1
ATOM 2941 N N . ARG C 1 136 ? 2.856 21.600 -40.778 1.00 53.21 136 ARG C N 1
ATOM 2942 C CA . ARG C 1 136 ? 1.626 22.084 -41.394 1.00 48.05 136 ARG C CA 1
ATOM 2943 C C . ARG C 1 136 ? 1.829 23.569 -41.650 1.00 46.39 136 ARG C C 1
ATOM 2944 O O . ARG C 1 136 ? 1.676 23.994 -42.790 1.00 47.06 136 ARG C O 1
ATOM 2952 N N . GLY C 1 137 ? 2.246 24.329 -40.625 1.00 32.09 137 GLY C N 1
ATOM 2953 C CA . GLY C 1 137 ? 2.529 25.754 -40.792 1.00 37.23 137 GLY C CA 1
ATOM 2954 C C . GLY C 1 137 ? 3.402 26.036 -42.016 1.00 38.55 137 GLY C C 1
ATOM 2955 O O . GLY C 1 137 ? 3.154 26.960 -42.811 1.00 34.70 137 GLY C O 1
ATOM 2956 N N . THR C 1 138 ? 4.421 25.202 -42.186 1.00 44.32 138 THR C N 1
ATOM 2957 C CA . THR C 1 138 ? 5.351 25.338 -43.302 1.00 46.05 138 THR C CA 1
ATOM 2958 C C . THR C 1 138 ? 4.631 25.134 -44.639 1.00 44.97 138 THR C C 1
ATOM 2959 O O . THR C 1 138 ? 4.777 25.952 -45.542 1.00 50.49 138 THR C O 1
ATOM 2963 N N . PHE C 1 139 ? 3.843 24.068 -44.751 1.00 31.32 139 PHE C N 1
ATOM 2964 C CA . PHE C 1 139 ? 3.052 23.785 -45.950 1.00 29.58 139 PHE C CA 1
ATOM 2965 C C . PHE C 1 139 ? 2.029 24.894 -46.338 1.00 30.28 139 PHE C C 1
ATOM 2966 O O . PHE C 1 139 ? 1.942 25.297 -47.513 1.00 26.43 139 PHE C O 1
ATOM 2974 N N . ARG C 1 140 ? 1.248 25.358 -45.361 1.00 32.12 140 ARG C N 1
ATOM 2975 C CA . ARG C 1 140 ? 0.393 26.527 -45.554 1.00 33.55 140 ARG C CA 1
ATOM 2976 C C . ARG C 1 140 ? 1.231 27.653 -46.143 1.00 40.97 140 ARG C C 1
ATOM 2977 O O . ARG C 1 140 ? 0.825 28.370 -47.072 1.00 43.38 140 ARG C O 1
ATOM 2985 N N . ASP C 1 141 ? 2.415 27.838 -45.579 1.00 69.46 141 ASP C N 1
ATOM 2986 C CA . ASP C 1 141 ? 3.232 28.936 -46.053 1.00 68.79 141 ASP C CA 1
ATOM 2987 C C . ASP C 1 141 ? 3.641 28.666 -47.518 1.00 68.04 141 ASP C C 1
ATOM 2988 O O . ASP C 1 141 ? 3.623 29.571 -48.332 1.00 74.89 141 ASP C O 1
ATOM 2993 N N . LEU C 1 142 ? 3.916 27.411 -47.862 1.00 27.55 142 LEU C N 1
ATOM 2994 C CA . LEU C 1 142 ? 4.274 27.015 -49.226 1.00 23.41 142 LEU C CA 1
ATOM 2995 C C . LEU C 1 142 ? 3.179 27.278 -50.262 1.00 27.46 142 LEU C C 1
ATOM 2996 O O . LEU C 1 142 ? 3.464 27.462 -51.442 1.00 31.57 142 LEU C O 1
ATOM 3001 N N . LEU C 1 143 ? 1.920 27.250 -49.866 1.00 49.23 143 LEU C N 1
ATOM 3002 C CA . LEU C 1 143 ? 0.900 27.722 -50.813 1.00 48.63 143 LEU C CA 1
ATOM 3003 C C . LEU C 1 143 ? 0.830 29.247 -50.835 1.00 49.89 143 LEU C C 1
ATOM 3004 O O . LEU C 1 143 ? 0.941 29.868 -51.891 1.00 54.65 143 LEU C O 1
ATOM 3009 N N . LYS C 1 144 ? 0.700 29.838 -49.642 1.00 26.75 144 LYS C N 1
ATOM 3010 C CA . LYS C 1 144 ? 0.403 31.260 -49.501 1.00 29.40 144 LYS C CA 1
ATOM 3011 C C . LYS C 1 144 ? 1.390 32.196 -50.220 1.00 46.94 144 LYS C C 1
ATOM 3012 O O . LYS C 1 144 ? 0.982 33.260 -50.699 1.00 51.46 144 LYS C O 1
ATOM 3018 N N . ASN C 1 145 ? 2.674 31.801 -50.287 1.00 44.61 145 ASN C N 1
ATOM 3019 C CA . ASN C 1 145 ? 3.775 32.642 -50.809 1.00 35.98 145 ASN C CA 1
ATOM 3020 C C . ASN C 1 145 ? 4.494 32.032 -52.031 1.00 38.67 145 ASN C C 1
ATOM 3021 O O . ASN C 1 145 ? 5.307 31.111 -51.899 1.00 34.21 145 ASN C O 1
ATOM 3026 N N . ASP C 1 146 ? 4.238 32.609 -53.206 1.00 50.76 146 ASP C N 1
ATOM 3027 C CA . ASP C 1 146 ? 4.751 32.093 -54.483 1.00 52.64 146 ASP C CA 1
ATOM 3028 C C . ASP C 1 146 ? 6.269 32.189 -54.617 1.00 53.10 146 ASP C C 1
ATOM 3029 O O . ASP C 1 146 ? 6.825 33.286 -54.712 1.00 58.90 146 ASP C O 1
ATOM 3034 N N . PRO C 1 147 ? 6.939 31.033 -54.694 1.00 62.30 147 PRO C N 1
ATOM 3035 C CA . PRO C 1 147 ? 8.396 31.039 -54.849 1.00 67.66 147 PRO C CA 1
ATOM 3036 C C . PRO C 1 147 ? 8.890 31.945 -55.981 1.00 65.99 147 PRO C C 1
ATOM 3037 O O . PRO C 1 147 ? 9.775 32.774 -55.766 1.00 69.05 147 PRO C O 1
ATOM 3041 N N . ASP C 1 148 ? 8.280 31.837 -57.147 1.00 69.17 148 ASP C N 1
ATOM 3042 C CA . ASP C 1 148 ? 8.727 32.598 -58.299 1.00 71.95 148 ASP C CA 1
ATOM 3043 C C . ASP C 1 148 ? 8.583 34.118 -58.097 1.00 68.10 148 ASP C C 1
ATOM 3044 O O . ASP C 1 148 ? 9.345 34.900 -58.666 1.00 72.48 148 ASP C O 1
ATOM 3049 N N . VAL C 1 149 ? 7.629 34.538 -57.275 1.00 44.03 149 VAL C N 1
ATOM 3050 C CA . VAL C 1 149 ? 7.479 35.954 -56.965 1.00 39.61 149 VAL C CA 1
ATOM 3051 C C . VAL C 1 149 ? 8.543 36.425 -55.986 1.00 51.11 149 VAL C C 1
ATOM 3052 O O . VAL C 1 149 ? 9.072 37.525 -56.128 1.00 57.36 149 VAL C O 1
ATOM 3056 N N . ALA C 1 150 ? 8.868 35.604 -54.993 1.00 70.24 150 ALA C N 1
ATOM 3057 C CA . ALA C 1 150 ? 9.999 35.921 -54.115 1.00 68.27 150 ALA C CA 1
ATOM 3058 C C . ALA C 1 150 ? 11.285 36.071 -54.942 1.00 71.72 150 ALA C C 1
ATOM 3059 O O . ALA C 1 150 ? 12.014 37.042 -54.792 1.00 67.67 150 ALA C O 1
ATOM 3061 N N . GLN C 1 151 ? 11.541 35.114 -55.830 1.00 76.30 151 GLN C N 1
ATOM 3062 C CA . GLN C 1 151 ? 12.718 35.178 -56.693 1.00 78.35 151 GLN C CA 1
ATOM 3063 C C . GLN C 1 151 ? 12.715 36.458 -57.531 1.00 75.13 151 GLN C C 1
ATOM 3064 O O . GLN C 1 151 ? 13.713 37.155 -57.546 1.00 78.37 151 GLN C O 1
ATOM 3070 N N . LYS C 1 152 ? 11.606 36.790 -58.201 1.00 63.47 152 LYS C N 1
ATOM 3071 C CA . LYS C 1 152 ? 11.553 38.062 -58.953 1.00 64.79 152 LYS C CA 1
ATOM 3072 C C . LYS C 1 152 ? 11.765 39.260 -58.023 1.00 58.37 152 LYS C C 1
ATOM 3073 O O . LYS C 1 152 ? 12.259 40.315 -58.439 1.00 56.29 152 LYS C O 1
ATOM 3075 N N . LEU C 1 153 ? 11.432 39.086 -56.755 1.00 51.20 153 LEU C N 1
ATOM 3076 C CA . LEU C 1 153 ? 11.731 40.115 -55.776 1.00 49.96 153 LEU C CA 1
ATOM 3077 C C . LEU C 1 153 ? 13.233 40.235 -55.515 1.00 53.25 153 LEU C C 1
ATOM 3078 O O . LEU C 1 153 ? 13.775 41.331 -55.545 1.00 49.43 153 LEU C O 1
ATOM 3083 N N . ARG C 1 154 ? 13.901 39.119 -55.243 1.00 73.50 154 ARG C N 1
ATOM 3084 C CA . ARG C 1 154 ? 15.334 39.137 -54.974 1.00 71.38 154 ARG C CA 1
ATOM 3085 C C . ARG C 1 154 ? 16.105 39.624 -56.199 1.00 75.84 154 ARG C C 1
ATOM 3086 O O . ARG C 1 154 ? 16.893 40.541 -56.077 1.00 72.86 154 ARG C O 1
ATOM 3094 N N . ASN C 1 155 ? 15.856 39.050 -57.376 1.00 70.39 155 ASN C N 1
ATOM 3095 C CA . ASN C 1 155 ? 16.493 39.521 -58.610 1.00 69.21 155 ASN C CA 1
ATOM 3096 C C . ASN C 1 155 ? 16.269 41.011 -58.847 1.00 62.82 155 ASN C C 1
ATOM 3097 O O . ASN C 1 155 ? 17.237 41.771 -58.977 1.00 61.14 155 ASN C O 1
ATOM 3102 N N . TYR C 1 156 ? 15.017 41.452 -58.864 1.00 47.18 156 TYR C N 1
ATOM 3103 C CA . TYR C 1 156 ? 14.796 42.892 -58.977 1.00 47.45 156 TYR C CA 1
ATOM 3104 C C . TYR C 1 156 ? 15.485 43.714 -57.869 1.00 44.98 156 TYR C C 1
ATOM 3105 O O . TYR C 1 156 ? 15.848 44.868 -58.099 1.00 43.28 156 TYR C O 1
ATOM 3114 N N . THR C 1 157 ? 15.662 43.131 -56.682 1.00 46.23 157 THR C N 1
ATOM 3115 C CA . THR C 1 157 ? 16.232 43.869 -55.559 1.00 44.19 157 THR C CA 1
ATOM 3116 C C . THR C 1 157 ? 17.734 43.963 -55.669 1.00 46.01 157 THR C C 1
ATOM 3117 O O . THR C 1 157 ? 18.279 45.023 -55.451 1.00 46.27 157 THR C O 1
ATOM 3121 N N . ASP C 1 158 ? 18.400 42.865 -56.010 1.00 63.05 158 ASP C N 1
ATOM 3122 C CA . ASP C 1 158 ? 19.845 42.858 -56.232 1.00 59.08 158 ASP C CA 1
ATOM 3123 C C . ASP C 1 158 ? 20.172 43.848 -57.319 1.00 56.31 158 ASP C C 1
ATOM 3124 O O . ASP C 1 158 ? 21.061 44.682 -57.164 1.00 57.69 158 ASP C O 1
ATOM 3129 N N . ILE C 1 159 ? 19.423 43.766 -58.410 1.00 46.22 159 ILE C N 1
ATOM 3130 C CA . ILE C 1 159 ? 19.581 44.733 -59.477 1.00 44.09 159 ILE C CA 1
ATOM 3131 C C . ILE C 1 159 ? 19.424 46.171 -58.982 1.00 40.70 159 ILE C C 1
ATOM 3132 O O . ILE C 1 159 ? 20.356 46.969 -59.112 1.00 45.00 159 ILE C O 1
ATOM 3137 N N . ALA C 1 160 ? 18.282 46.497 -58.390 1.00 35.91 160 ALA C N 1
ATOM 3138 C CA . ALA C 1 160 ? 18.040 47.866 -57.948 1.00 35.47 160 ALA C CA 1
ATOM 3139 C C . ALA C 1 160 ? 19.117 48.325 -57.016 1.00 38.01 160 ALA C C 1
ATOM 3140 O O . ALA C 1 160 ? 19.598 49.450 -57.124 1.00 42.52 160 ALA C O 1
ATOM 3142 N N . LYS C 1 161 ? 19.491 47.434 -56.107 1.00 45.39 161 LYS C N 1
ATOM 3143 C CA . LYS C 1 161 ? 20.465 47.717 -55.056 1.00 47.11 161 LYS C CA 1
ATOM 3144 C C . LYS C 1 161 ? 21.772 48.128 -55.691 1.00 43.29 161 LYS C C 1
ATOM 3145 O O . LYS C 1 161 ? 22.256 49.237 -55.465 1.00 39.94 161 LYS C O 1
ATOM 3151 N N . GLN C 1 162 ? 22.299 47.234 -56.521 1.00 49.67 162 GLN C N 1
ATOM 3152 C CA . GLN C 1 162 ? 23.504 47.489 -57.272 1.00 47.21 162 GLN C CA 1
ATOM 3153 C C . GLN C 1 162 ? 23.408 48.898 -57.839 1.00 44.53 162 GLN C C 1
ATOM 3154 O O . GLN C 1 162 ? 24.145 49.772 -57.402 1.00 43.95 162 GLN C O 1
ATOM 3160 N N . GLU C 1 163 ? 22.444 49.142 -58.720 1.00 60.90 163 GLU C N 1
ATOM 3161 C CA . GLU C 1 163 ? 22.266 50.488 -59.288 1.00 66.59 163 GLU C CA 1
ATOM 3162 C C . GLU C 1 163 ? 22.333 51.638 -58.288 1.00 63.40 163 GLU C C 1
ATOM 3163 O O . GLU C 1 163 ? 22.916 52.690 -58.574 1.00 64.29 163 GLU C O 1
ATOM 3169 N N . ALA C 1 164 ? 21.736 51.445 -57.119 1.00 38.34 164 ALA C N 1
ATOM 3170 C CA . ALA C 1 164 ? 21.741 52.481 -56.096 1.00 33.67 164 ALA C CA 1
ATOM 3171 C C . ALA C 1 164 ? 23.159 52.722 -55.618 1.00 35.83 164 ALA C C 1
ATOM 3172 O O . ALA C 1 164 ? 23.606 53.867 -55.501 1.00 33.78 164 ALA C O 1
ATOM 3174 N N . ASN C 1 165 ? 23.858 51.619 -55.352 1.00 37.23 165 ASN C N 1
ATOM 3175 C CA . ASN C 1 165 ? 25.271 51.630 -54.979 1.00 35.65 165 ASN C CA 1
ATOM 3176 C C . ASN C 1 165 ? 26.124 52.391 -56.009 1.00 39.85 165 ASN C C 1
ATOM 3177 O O . ASN C 1 165 ? 26.870 53.295 -55.653 1.00 33.56 165 ASN C O 1
ATOM 3182 N N . LEU C 1 166 ? 25.978 52.038 -57.286 1.00 31.76 166 LEU C N 1
ATOM 3183 C CA . LEU C 1 166 ? 26.582 52.786 -58.397 1.00 23.34 166 LEU C CA 1
ATOM 3184 C C . LEU C 1 166 ? 26.304 54.285 -58.343 1.00 19.84 166 LEU C C 1
ATOM 3185 O O . LEU C 1 166 ? 27.171 55.085 -58.662 1.00 23.69 166 LEU C O 1
ATOM 3190 N N . TRP C 1 167 ? 25.105 54.705 -57.992 1.00 31.34 167 TRP C N 1
ATOM 3191 C CA . TRP C 1 167 ? 24.944 56.155 -57.954 1.00 33.02 167 TRP C CA 1
ATOM 3192 C C . TRP C 1 167 ? 25.624 56.739 -56.709 1.00 33.74 167 TRP C C 1
ATOM 3193 O O . TRP C 1 167 ? 26.032 57.894 -56.712 1.00 30.32 167 TRP C O 1
ATOM 3204 N N . THR C 1 168 ? 25.809 55.910 -55.684 1.00 33.32 168 THR C N 1
ATOM 3205 C CA . THR C 1 168 ? 26.596 56.296 -54.512 1.00 31.27 168 THR C CA 1
ATOM 3206 C C . THR C 1 168 ? 28.067 56.541 -54.926 1.00 32.36 168 THR C C 1
ATOM 3207 O O . THR C 1 168 ? 28.701 57.564 -54.559 1.00 30.57 168 THR C O 1
ATOM 3211 N N . ASP C 1 169 ? 28.597 55.596 -55.708 1.00 31.12 169 ASP C N 1
ATOM 3212 C CA . ASP C 1 169 ? 29.958 55.685 -56.233 1.00 28.22 169 ASP C CA 1
ATOM 3213 C C . ASP C 1 169 ? 30.110 57.001 -56.995 1.00 30.86 169 ASP C C 1
ATOM 3214 O O . ASP C 1 169 ? 30.950 57.853 -56.633 1.00 36.51 169 ASP C O 1
ATOM 3219 N N . ASN C 1 170 ? 29.244 57.204 -57.989 1.00 34.93 170 ASN C N 1
ATOM 3220 C CA . ASN C 1 170 ? 29.181 58.493 -58.686 1.00 33.93 170 ASN C CA 1
ATOM 3221 C C . ASN C 1 170 ? 29.138 59.730 -57.741 1.00 37.26 170 ASN C C 1
ATOM 3222 O O . ASN C 1 170 ? 29.889 60.703 -57.939 1.00 40.90 170 ASN C O 1
ATOM 3227 N N . ILE C 1 171 ? 28.301 59.703 -56.702 1.00 30.83 171 ILE C N 1
ATOM 3228 C CA . ILE C 1 171 ? 28.223 60.864 -55.811 1.00 30.97 171 ILE C CA 1
ATOM 3229 C C . ILE C 1 171 ? 29.572 61.139 -55.164 1.00 29.96 171 ILE C C 1
ATOM 3230 O O . ILE C 1 171 ? 29.965 62.314 -55.027 1.00 35.03 171 ILE C O 1
ATOM 3235 N N . PHE C 1 172 ? 30.308 60.081 -54.810 1.00 39.64 172 PHE C N 1
ATOM 3236 C CA . PHE C 1 172 ? 31.628 60.311 -54.190 1.00 45.15 172 PHE C CA 1
ATOM 3237 C C . PHE C 1 172 ? 32.715 60.808 -55.162 1.00 47.99 172 PHE C C 1
ATOM 3238 O O . PHE C 1 172 ? 33.588 61.604 -54.767 1.00 46.74 172 PHE C O 1
ATOM 3246 N N . CYS C 1 173 ? 32.644 60.359 -56.418 1.00 39.99 173 CYS C N 1
ATOM 3247 C CA . CYS C 1 173 ? 33.465 60.954 -57.471 1.00 35.72 173 CYS C CA 1
ATOM 3248 C C . CYS C 1 173 ? 33.251 62.445 -57.574 1.00 36.42 173 CYS C C 1
ATOM 3249 O O . CYS C 1 173 ? 34.198 63.243 -57.507 1.00 41.39 173 CYS C O 1
ATOM 3252 N N . LEU C 1 174 ? 31.993 62.814 -57.752 1.00 42.69 174 LEU C N 1
ATOM 3253 C CA . LEU C 1 174 ? 31.648 64.217 -57.805 1.00 45.69 174 LEU C CA 1
ATOM 3254 C C . LEU C 1 174 ? 32.291 64.928 -56.633 1.00 49.36 174 LEU C C 1
ATOM 3255 O O . LEU C 1 174 ? 32.902 65.978 -56.812 1.00 50.52 174 LEU C O 1
ATOM 3260 N N . GLN C 1 175 ? 32.190 64.328 -55.445 1.00 39.22 175 GLN C N 1
ATOM 3261 C CA . GLN C 1 175 ? 32.674 65.004 -54.250 1.00 37.83 175 GLN C CA 1
ATOM 3262 C C . GLN C 1 175 ? 34.163 65.276 -54.342 1.00 39.26 175 GLN C C 1
ATOM 3263 O O . GLN C 1 175 ? 34.649 66.371 -54.012 1.00 36.76 175 GLN C O 1
ATOM 3269 N N . LYS C 1 176 ? 34.885 64.257 -54.785 1.00 35.29 176 LYS C N 1
ATOM 3270 C CA . LYS C 1 176 ? 36.303 64.396 -55.059 1.00 30.58 176 LYS C CA 1
ATOM 3271 C C . LYS C 1 176 ? 36.534 65.640 -55.909 1.00 33.34 176 LYS C C 1
ATOM 3272 O O . LYS C 1 176 ? 37.179 66.590 -55.465 1.00 32.38 176 LYS C O 1
ATOM 3278 N N . TYR C 1 177 ? 35.957 65.638 -57.110 1.00 48.61 177 TYR C N 1
ATOM 3279 C CA . TYR C 1 177 ? 36.046 66.786 -58.025 1.00 45.23 177 TYR C CA 1
ATOM 3280 C C . TYR C 1 177 ? 35.719 68.145 -57.369 1.00 39.51 177 TYR C C 1
ATOM 3281 O O . TYR C 1 177 ? 36.449 69.109 -57.526 1.00 43.33 177 TYR C O 1
ATOM 3290 N N . MET C 1 178 ? 34.614 68.239 -56.658 1.00 33.12 178 MET C N 1
ATOM 3291 C CA . MET C 1 178 ? 34.210 69.516 -56.097 1.00 40.69 178 MET C CA 1
ATOM 3292 C C . MET C 1 178 ? 35.140 69.993 -54.996 1.00 43.53 178 MET C C 1
ATOM 3293 O O . MET C 1 178 ? 35.152 71.176 -54.642 1.00 43.27 178 MET C O 1
ATOM 3298 N N . LEU C 1 179 ? 35.883 69.043 -54.433 1.00 34.82 179 LEU C N 1
ATOM 3299 C CA . LEU C 1 179 ? 36.835 69.316 -53.360 1.00 30.50 179 LEU C CA 1
ATOM 3300 C C . LEU C 1 179 ? 38.150 69.786 -53.912 1.00 32.14 179 LEU C C 1
ATOM 3301 O O . LEU C 1 179 ? 38.631 70.860 -53.554 1.00 36.20 179 LEU C O 1
ATOM 3306 N N . THR C 1 180 ? 38.747 68.936 -54.739 1.00 33.44 180 THR C N 1
ATOM 3307 C CA . THR C 1 180 ? 40.038 69.214 -55.341 1.00 34.37 180 THR C CA 1
ATOM 3308 C C . THR C 1 180 ? 39.978 70.148 -56.573 1.00 41.08 180 THR C C 1
ATOM 3309 O O . THR C 1 180 ? 40.433 71.288 -56.507 1.00 43.58 180 THR C O 1
ATOM 3313 N N . LYS C 1 181 ? 39.427 69.687 -57.693 1.00 35.12 181 LYS C N 1
ATOM 3314 C CA . LYS C 1 181 ? 39.423 70.510 -58.896 1.00 30.66 181 LYS C CA 1
ATOM 3315 C C . LYS C 1 181 ? 38.548 71.752 -58.836 1.00 33.60 181 LYS C C 1
ATOM 3316 O O . LYS C 1 181 ? 38.745 72.661 -59.630 1.00 39.37 181 LYS C O 1
ATOM 3322 N N . LEU C 1 182 ? 37.554 71.800 -57.958 1.00 37.48 182 LEU C N 1
ATOM 3323 C CA . LEU C 1 182 ? 36.806 73.047 -57.833 1.00 41.86 182 LEU C CA 1
ATOM 3324 C C . LEU C 1 182 ? 37.171 73.855 -56.599 1.00 43.09 182 LEU C C 1
ATOM 3325 O O . LEU C 1 182 ? 36.765 75.010 -56.480 1.00 42.70 182 LEU C O 1
ATOM 3330 N N . GLN C 1 183 ? 37.975 73.263 -55.718 1.00 37.14 183 GLN C N 1
ATOM 3331 C CA . GLN C 1 183 ? 38.392 73.895 -54.454 1.00 40.74 183 GLN C CA 1
ATOM 3332 C C . GLN C 1 183 ? 37.270 74.449 -53.589 1.00 45.09 183 GLN C C 1
ATOM 3333 O O . GLN C 1 183 ? 37.185 75.654 -53.353 1.00 47.87 183 GLN C O 1
ATOM 3339 N N . MET C 1 184 ? 36.424 73.568 -53.087 1.00 60.64 184 MET C N 1
ATOM 3340 C CA . MET C 1 184 ? 35.204 74.030 -52.455 1.00 62.24 184 MET C CA 1
ATOM 3341 C C . MET C 1 184 ? 35.183 73.651 -50.974 1.00 65.37 184 MET C C 1
ATOM 3342 O O . MET C 1 184 ? 35.888 72.735 -50.537 1.00 60.22 184 MET C O 1
ATOM 3347 N N . ASP C 1 185 ? 34.391 74.381 -50.201 1.00 58.05 185 ASP C N 1
ATOM 3348 C CA . ASP C 1 185 ? 34.277 74.089 -48.784 1.00 60.18 185 ASP C CA 1
ATOM 3349 C C . ASP C 1 185 ? 33.732 72.683 -48.520 1.00 56.83 185 ASP C C 1
ATOM 3350 O O . ASP C 1 185 ? 32.761 72.255 -49.143 1.00 56.78 185 ASP C O 1
ATOM 3355 N N . LYS C 1 186 ? 34.354 71.986 -47.568 1.00 53.90 186 LYS C N 1
ATOM 3356 C CA . LYS C 1 186 ? 33.951 70.626 -47.176 1.00 54.57 186 LYS C CA 1
ATOM 3357 C C . LYS C 1 186 ? 32.482 70.514 -46.731 1.00 49.99 186 LYS C C 1
ATOM 3358 O O . LYS C 1 186 ? 31.752 69.629 -47.180 1.00 46.10 186 LYS C O 1
ATOM 3360 N N . LYS C 1 187 ? 32.064 71.408 -45.841 1.00 56.27 187 LYS C N 1
ATOM 3361 C CA . LYS C 1 187 ? 30.691 71.419 -45.360 1.00 57.81 187 LYS C CA 1
ATOM 3362 C C . LYS C 1 187 ? 29.759 71.780 -46.502 1.00 59.16 187 LYS C C 1
ATOM 3363 O O . LYS C 1 187 ? 28.644 71.266 -46.581 1.00 62.70 187 LYS C O 1
ATOM 3365 N N . THR C 1 188 ? 30.227 72.645 -47.400 1.00 54.59 188 THR C N 1
ATOM 3366 C CA . THR C 1 188 ? 29.420 73.067 -48.540 1.00 53.40 188 THR C CA 1
ATOM 3367 C C . THR C 1 188 ? 29.238 71.914 -49.526 1.00 51.17 188 THR C C 1
ATOM 3368 O O . THR C 1 188 ? 28.117 71.659 -49.984 1.00 58.18 188 THR C O 1
ATOM 3372 N N . VAL C 1 189 ? 30.311 71.185 -49.818 1.00 32.50 189 VAL C N 1
ATOM 3373 C CA . VAL C 1 189 ? 30.202 70.051 -50.733 1.00 30.20 189 VAL C CA 1
ATOM 3374 C C . VAL C 1 189 ? 29.379 68.931 -50.082 1.00 33.99 189 VAL C C 1
ATOM 3375 O O . VAL C 1 189 ? 28.636 68.203 -50.758 1.00 31.26 189 VAL C O 1
ATOM 3379 N N . SER C 1 190 ? 29.481 68.802 -48.763 1.00 52.84 190 SER C N 1
ATOM 3380 C CA . SER C 1 190 ? 28.849 67.665 -48.114 1.00 54.76 190 SER C CA 1
ATOM 3381 C C . SER C 1 190 ? 27.339 67.892 -47.965 1.00 55.90 190 SER C C 1
ATOM 3382 O O . SER C 1 190 ? 26.543 66.986 -48.248 1.00 55.43 190 SER C O 1
ATOM 3385 N N . THR C 1 191 ? 26.920 69.091 -47.567 1.00 51.50 191 THR C N 1
ATOM 3386 C CA . THR C 1 191 ? 25.482 69.296 -47.466 1.00 52.65 191 THR C CA 1
ATOM 3387 C C . THR C 1 191 ? 24.911 69.503 -48.855 1.00 49.63 191 THR C C 1
ATOM 3388 O O . THR C 1 191 ? 23.715 69.355 -49.046 1.00 59.44 191 THR C O 1
ATOM 3392 N N . ALA C 1 192 ? 25.758 69.790 -49.837 1.00 30.24 192 ALA C N 1
ATOM 3393 C CA . ALA C 1 192 ? 25.256 69.893 -51.211 1.00 30.84 192 ALA C CA 1
ATOM 3394 C C . ALA C 1 192 ? 24.940 68.510 -51.803 1.00 32.68 192 ALA C C 1
ATOM 3395 O O . ALA C 1 192 ? 23.822 68.263 -52.238 1.00 38.25 192 ALA C O 1
ATOM 3397 N N . LEU C 1 193 ? 25.931 67.627 -51.871 1.00 50.52 193 LEU C N 1
ATOM 3398 C CA . LEU C 1 193 ? 25.687 66.272 -52.365 1.00 46.42 193 LEU C CA 1
ATOM 3399 C C . LEU C 1 193 ? 24.731 65.519 -51.452 1.00 49.40 193 LEU C C 1
ATOM 3400 O O . LEU C 1 193 ? 24.268 64.431 -51.795 1.00 48.10 193 LEU C O 1
ATOM 3405 N N . GLY C 1 194 ? 24.457 66.088 -50.278 1.00 58.08 194 GLY C N 1
ATOM 3406 C CA . GLY C 1 194 ? 23.684 65.401 -49.255 1.00 57.73 194 GLY C CA 1
ATOM 3407 C C . GLY C 1 194 ? 24.397 64.175 -48.698 1.00 61.31 194 GLY C C 1
ATOM 3408 O O . GLY C 1 194 ? 23.874 63.054 -48.771 1.00 54.38 194 GLY C O 1
ATOM 3409 N N . ILE C 1 195 ? 25.603 64.391 -48.165 1.00 40.15 195 ILE C N 1
ATOM 3410 C CA . ILE C 1 195 ? 26.413 63.316 -47.608 1.00 35.42 195 ILE C CA 1
ATOM 3411 C C . ILE C 1 195 ? 26.577 63.494 -46.118 1.00 41.93 195 ILE C C 1
ATOM 3412 O O . ILE C 1 195 ? 26.738 64.624 -45.648 1.00 46.92 195 ILE C O 1
ATOM 3417 N N . THR C 1 196 ? 26.519 62.379 -45.384 1.00 71.23 196 THR C N 1
ATOM 3418 C CA . THR C 1 196 ? 26.978 62.323 -43.995 1.00 76.68 196 THR C CA 1
ATOM 3419 C C . THR C 1 196 ? 28.065 61.244 -43.887 1.00 74.07 196 THR C C 1
ATOM 3420 O O . THR C 1 196 ? 28.477 60.652 -44.888 1.00 64.93 196 THR C O 1
ATOM 3424 N N . GLY C 1 197 ? 28.526 60.961 -42.678 1.00 64.70 197 GLY C N 1
ATOM 3425 C CA . GLY C 1 197 ? 29.377 59.799 -42.507 1.00 58.86 197 GLY C CA 1
ATOM 3426 C C . GLY C 1 197 ? 28.600 58.492 -42.496 1.00 62.20 197 GLY C C 1
ATOM 3427 O O . GLY C 1 197 ? 29.187 57.409 -42.631 1.00 51.37 197 GLY C O 1
ATOM 3428 N N . GLU C 1 198 ? 27.283 58.599 -42.293 1.00 67.18 198 GLU C N 1
ATOM 3429 C CA . GLU C 1 198 ? 26.390 57.439 -42.347 1.00 56.89 198 GLU C CA 1
ATOM 3430 C C . GLU C 1 198 ? 25.972 57.076 -43.776 1.00 48.13 198 GLU C C 1
ATOM 3431 O O . GLU C 1 198 ? 25.633 55.928 -44.033 1.00 49.18 198 GLU C O 1
ATOM 3437 N N . PHE C 1 199 ? 26.022 58.030 -44.705 1.00 33.71 199 PHE C N 1
ATOM 3438 C CA . PHE C 1 199 ? 25.767 57.737 -46.121 1.00 33.11 199 PHE C CA 1
ATOM 3439 C C . PHE C 1 199 ? 26.664 56.583 -46.555 1.00 27.05 199 PHE C C 1
ATOM 3440 O O . PHE C 1 199 ? 27.849 56.665 -46.367 1.00 34.37 199 PHE C O 1
ATOM 3448 N N . ASP C 1 200 ? 26.121 55.528 -47.150 1.00 37.49 200 ASP C N 1
ATOM 3449 C CA . ASP C 1 200 ? 26.950 54.404 -47.600 1.00 38.49 200 ASP C CA 1
ATOM 3450 C C . ASP C 1 200 ? 26.250 53.518 -48.599 1.00 35.92 200 ASP C C 1
ATOM 3451 O O . ASP C 1 200 ? 25.158 53.825 -49.025 1.00 44.00 200 ASP C O 1
ATOM 3456 N N . TYR C 1 201 ? 26.869 52.390 -48.922 1.00 25.14 201 TYR C N 1
ATOM 3457 C CA . TYR C 1 201 ? 26.270 51.357 -49.761 1.00 27.98 201 TYR C CA 1
ATOM 3458 C C . TYR C 1 201 ? 25.014 50.750 -49.130 1.00 32.89 201 TYR C C 1
ATOM 3459 O O . TYR C 1 201 ? 24.722 50.962 -47.937 1.00 31.87 201 TYR C O 1
ATOM 3468 N N . LEU C 1 202 ? 24.239 50.037 -49.947 1.00 31.41 202 LEU C N 1
ATOM 3469 C CA . LEU C 1 202 ? 23.177 49.210 -49.395 1.00 33.98 202 LEU C CA 1
ATOM 3470 C C . LEU C 1 202 ? 23.657 47.764 -49.219 1.00 39.81 202 LEU C C 1
ATOM 3471 O O . LEU C 1 202 ? 24.412 47.251 -50.039 1.00 43.26 202 LEU C O 1
ATOM 3476 N N . ALA D 2 8 ? -54.581 2.000 5.079 1.00 108.42 8 ALA D N 1
ATOM 3477 C CA . ALA D 2 8 ? -55.528 2.023 6.189 1.00 117.69 8 ALA D CA 1
ATOM 3478 C C . ALA D 2 8 ? -54.873 2.463 7.528 1.00 123.02 8 ALA D C 1
ATOM 3479 O O . ALA D 2 8 ? -53.950 3.279 7.532 1.00 112.55 8 ALA D O 1
ATOM 3481 N N . PHE D 2 9 ? -55.378 1.931 8.647 1.00 110.24 9 PHE D N 1
ATOM 3482 C CA . PHE D 2 9 ? -54.925 2.244 10.017 1.00 94.60 9 PHE D CA 1
ATOM 3483 C C . PHE D 2 9 ? -53.416 2.147 10.091 1.00 83.35 9 PHE D C 1
ATOM 3484 O O . PHE D 2 9 ? -52.742 2.991 10.705 1.00 73.31 9 PHE D O 1
ATOM 3492 N N . ALA D 2 10 ? -52.885 1.133 9.414 1.00 140.69 10 ALA D N 1
ATOM 3493 C CA . ALA D 2 10 ? -51.440 0.922 9.341 1.00 144.43 10 ALA D CA 1
ATOM 3494 C C . ALA D 2 10 ? -50.748 1.852 8.322 1.00 145.59 10 ALA D C 1
ATOM 3495 O O . ALA D 2 10 ? -49.520 2.040 8.372 1.00 138.24 10 ALA D O 1
ATOM 3497 N N . ALA D 2 11 ? -51.530 2.443 7.417 1.00 104.51 11 ALA D N 1
ATOM 3498 C CA . ALA D 2 11 ? -50.988 3.407 6.461 1.00 102.59 11 ALA D CA 1
ATOM 3499 C C . ALA D 2 11 ? -50.749 4.774 7.131 1.00 104.65 11 ALA D C 1
ATOM 3500 O O . ALA D 2 11 ? -49.817 5.512 6.759 1.00 105.08 11 ALA D O 1
ATOM 3502 N N . VAL D 2 12 ? -51.589 5.107 8.117 1.00 133.24 12 VAL D N 1
ATOM 3503 C CA . VAL D 2 12 ? -51.356 6.292 8.954 1.00 133.55 12 VAL D CA 1
ATOM 3504 C C . VAL D 2 12 ? -50.240 5.976 9.948 1.00 131.47 12 VAL D C 1
ATOM 3505 O O . VAL D 2 12 ? -49.270 6.747 10.069 1.00 123.96 12 VAL D O 1
ATOM 3509 N N . LYS D 2 13 ? -50.360 4.830 10.629 1.00 91.91 13 LYS D N 1
ATOM 3510 C CA . LYS D 2 13 ? -49.373 4.466 11.635 1.00 82.57 13 LYS D CA 1
ATOM 3511 C C . LYS D 2 13 ? -47.978 4.564 11.023 1.00 75.33 13 LYS D C 1
ATOM 3512 O O . LYS D 2 13 ? -47.115 5.231 11.573 1.00 75.37 13 LYS D O 1
ATOM 3514 N N . GLU D 2 14 ? -47.787 3.980 9.844 1.00 89.34 14 GLU D N 1
ATOM 3515 C CA . GLU D 2 14 ? -46.454 3.959 9.236 1.00 94.79 14 GLU D CA 1
ATOM 3516 C C . GLU D 2 14 ? -45.916 5.364 8.988 1.00 90.28 14 GLU D C 1
ATOM 3517 O O . GLU D 2 14 ? -44.712 5.537 8.802 1.00 82.49 14 GLU D O 1
ATOM 3519 N N . LEU D 2 15 ? -46.816 6.349 8.958 1.00 159.19 15 LEU D N 1
ATOM 3520 C CA . LEU D 2 15 ? -46.436 7.766 8.859 1.00 156.51 15 LEU D CA 1
ATOM 3521 C C . LEU D 2 15 ? -46.026 8.330 10.199 1.00 155.65 15 LEU D C 1
ATOM 3522 O O . LEU D 2 15 ? -44.989 8.988 10.339 1.00 154.86 15 LEU D O 1
ATOM 3524 N N . MET D 2 16 ? -46.870 8.079 11.188 1.00 73.84 16 MET D N 1
ATOM 3525 C CA . MET D 2 16 ? -46.710 8.774 12.446 1.00 77.46 16 MET D CA 1
ATOM 3526 C C . MET D 2 16 ? -45.739 8.119 13.443 1.00 77.81 16 MET D C 1
ATOM 3527 O O . MET D 2 16 ? -45.335 8.743 14.428 1.00 78.19 16 MET D O 1
ATOM 3532 N N . GLN D 2 17 ? -45.381 6.864 13.206 1.00 85.38 17 GLN D N 1
ATOM 3533 C CA . GLN D 2 17 ? -44.264 6.256 13.917 1.00 79.43 17 GLN D CA 1
ATOM 3534 C C . GLN D 2 17 ? -42.934 6.654 13.279 1.00 73.07 17 GLN D C 1
ATOM 3535 O O . GLN D 2 17 ? -42.011 7.079 13.968 1.00 75.93 17 GLN D O 1
ATOM 3541 N N . THR D 2 18 ? -42.848 6.541 11.960 1.00 58.13 18 THR D N 1
ATOM 3542 C CA . THR D 2 18 ? -41.605 6.840 11.263 1.00 63.34 18 THR D CA 1
ATOM 3543 C C . THR D 2 18 ? -41.166 8.301 11.398 1.00 60.78 18 THR D C 1
ATOM 3544 O O . THR D 2 18 ? -39.976 8.603 11.342 1.00 62.84 18 THR D O 1
ATOM 3548 N N . SER D 2 19 ? -42.112 9.213 11.575 1.00 71.52 19 SER D N 1
ATOM 3549 C CA . SER D 2 19 ? -41.734 10.592 11.880 1.00 73.49 19 SER D CA 1
ATOM 3550 C C . SER D 2 19 ? -42.475 11.079 13.107 1.00 76.59 19 SER D C 1
ATOM 3551 O O . SER D 2 19 ? -43.707 11.149 13.112 1.00 78.24 19 SER D O 1
ATOM 3554 N N . ASN D 2 20 ? -41.708 11.438 14.132 1.00 73.79 20 ASN D N 1
ATOM 3555 C CA . ASN D 2 20 ? -42.273 11.857 15.406 1.00 72.43 20 ASN D CA 1
ATOM 3556 C C . ASN D 2 20 ? -42.737 13.280 15.368 1.00 75.68 20 ASN D C 1
ATOM 3557 O O . ASN D 2 20 ? -43.197 13.802 16.383 1.00 82.18 20 ASN D O 1
ATOM 3562 N N . LYS D 2 21 ? -42.568 13.938 14.231 1.00 71.11 21 LYS D N 1
ATOM 3563 C CA . LYS D 2 21 ? -43.190 15.238 14.075 1.00 72.24 21 LYS D CA 1
ATOM 3564 C C . LYS D 2 21 ? -44.733 15.036 14.181 1.00 72.66 21 LYS D C 1
ATOM 3565 O O . LYS D 2 21 ? -45.300 14.154 13.530 1.00 71.76 21 LYS D O 1
ATOM 3567 N N . PRO D 2 22 ? -45.396 15.811 15.057 1.00 66.04 22 PRO D N 1
ATOM 3568 C CA . PRO D 2 22 ? -46.774 15.594 15.540 1.00 70.35 22 PRO D CA 1
ATOM 3569 C C . PRO D 2 22 ? -47.847 15.962 14.529 1.00 73.84 22 PRO D C 1
ATOM 3570 O O . PRO D 2 22 ? -47.501 16.721 13.609 1.00 64.38 22 PRO D O 1
ATOM 3574 N N . GLN D 2 23 ? -49.083 15.450 14.686 1.00 57.92 23 GLN D N 1
ATOM 3575 C CA . GLN D 2 23 ? -50.156 15.743 13.726 1.00 54.96 23 GLN D CA 1
ATOM 3576 C C . GLN D 2 23 ? -51.645 15.628 14.178 1.00 55.73 23 GLN D C 1
ATOM 3577 O O . GLN D 2 23 ? -52.025 14.750 14.946 1.00 49.93 23 GLN D O 1
ATOM 3583 N N . ASN D 2 24 ? -52.478 16.505 13.606 1.00 89.96 24 ASN D N 1
ATOM 3584 C CA . ASN D 2 24 ? -53.947 16.577 13.802 1.00 103.07 24 ASN D CA 1
ATOM 3585 C C . ASN D 2 24 ? -54.689 15.637 12.808 1.00 105.36 24 ASN D C 1
ATOM 3586 O O . ASN D 2 24 ? -54.098 14.649 12.346 1.00 97.27 24 ASN D O 1
ATOM 3591 N N . VAL D 2 25 ? -55.992 15.856 12.575 1.00 76.60 25 VAL D N 1
ATOM 3592 C CA . VAL D 2 25 ? -56.747 15.146 11.494 1.00 76.78 25 VAL D CA 1
ATOM 3593 C C . VAL D 2 25 ? -56.465 15.606 9.987 1.00 76.69 25 VAL D C 1
ATOM 3594 O O . VAL D 2 25 ? -56.142 14.777 9.101 1.00 76.69 25 VAL D O 1
ATOM 3596 N N . GLN D 2 26 ? -56.566 16.893 9.664 1.00 71.84 26 GLN D N 1
ATOM 3597 C CA . GLN D 2 26 ? -56.360 17.221 8.254 1.00 65.21 26 GLN D CA 1
ATOM 3598 C C . GLN D 2 26 ? -54.917 17.050 7.876 1.00 61.88 26 GLN D C 1
ATOM 3599 O O . GLN D 2 26 ? -54.645 16.814 6.729 1.00 65.26 26 GLN D O 1
ATOM 3601 N N . THR D 2 27 ? -53.985 17.152 8.816 1.00 97.33 27 THR D N 1
ATOM 3602 C CA . THR D 2 27 ? -52.591 17.072 8.380 1.00 101.84 27 THR D CA 1
ATOM 3603 C C . THR D 2 27 ? -52.262 15.634 8.046 1.00 106.33 27 THR D C 1
ATOM 3604 O O . THR D 2 27 ? -51.436 15.355 7.153 1.00 111.43 27 THR D O 1
ATOM 3608 N N . ALA D 2 28 ? -52.936 14.727 8.749 1.00 75.43 28 ALA D N 1
ATOM 3609 C CA . ALA D 2 28 ? -52.820 13.317 8.442 1.00 81.56 28 ALA D CA 1
ATOM 3610 C C . ALA D 2 28 ? -53.191 13.119 6.968 1.00 87.75 28 ALA D C 1
ATOM 3611 O O . ALA D 2 28 ? -52.344 12.764 6.127 1.00 81.87 28 ALA D O 1
ATOM 3613 N N . ILE D 2 29 ? -54.430 13.474 6.649 1.00 102.37 29 ILE D N 1
ATOM 3614 C CA . ILE D 2 29 ? -54.980 13.293 5.317 1.00 99.70 29 ILE D CA 1
ATOM 3615 C C . ILE D 2 29 ? -54.297 14.199 4.259 1.00 99.57 29 ILE D C 1
ATOM 3616 O O . ILE D 2 29 ? -54.458 13.982 3.050 1.00 100.24 29 ILE D O 1
ATOM 3618 N N . ASN D 2 30 ? -53.537 15.203 4.718 1.00 71.00 30 ASN D N 1
ATOM 3619 C CA . ASN D 2 30 ? -52.818 16.121 3.811 1.00 70.76 30 ASN D CA 1
ATOM 3620 C C . ASN D 2 30 ? -51.862 15.350 2.900 1.00 70.63 30 ASN D C 1
ATOM 3621 O O . ASN D 2 30 ? -52.182 15.152 1.708 1.00 68.58 30 ASN D O 1
ATOM 3626 N N . ASN D 2 31 ? -50.736 14.854 3.413 1.00 92.87 31 ASN D N 1
ATOM 3627 C CA . ASN D 2 31 ? -50.182 13.744 2.672 1.00 97.65 31 ASN D CA 1
ATOM 3628 C C . ASN D 2 31 ? -50.194 12.534 3.587 1.00 98.31 31 ASN D C 1
ATOM 3629 O O . ASN D 2 31 ? -49.570 12.489 4.649 1.00 92.02 31 ASN D O 1
ATOM 3634 N N . THR D 2 32 ? -51.117 11.655 3.221 1.00 102.85 32 THR D N 1
ATOM 3635 C CA . THR D 2 32 ? -50.966 10.196 3.222 1.00 102.96 32 THR D CA 1
ATOM 3636 C C . THR D 2 32 ? -50.119 9.781 1.968 1.00 102.86 32 THR D C 1
ATOM 3637 O O . THR D 2 32 ? -49.037 9.159 2.138 1.00 102.75 32 THR D O 1
ATOM 3639 N N . GLY D 2 33 ? -50.488 10.218 0.738 1.00 120.51 33 GLY D N 1
ATOM 3640 C CA . GLY D 2 33 ? -51.550 11.187 0.450 1.00 122.77 33 GLY D CA 1
ATOM 3641 C C . GLY D 2 33 ? -52.998 10.791 0.127 1.00 120.87 33 GLY D C 1
ATOM 3642 O O . GLY D 2 33 ? -53.248 9.795 -0.595 1.00 121.01 33 GLY D O 1
ATOM 3643 N N . SER D 2 34 ? -53.939 11.625 0.613 1.00 89.11 34 SER D N 1
ATOM 3644 C CA . SER D 2 34 ? -55.339 11.742 0.140 1.00 73.05 34 SER D CA 1
ATOM 3645 C C . SER D 2 34 ? -56.132 10.440 0.051 1.00 72.53 34 SER D C 1
ATOM 3646 O O . SER D 2 34 ? -57.090 10.359 -0.696 1.00 77.86 34 SER D O 1
ATOM 3649 N N . LYS D 2 35 ? -55.758 9.433 0.828 1.00 93.08 35 LYS D N 1
ATOM 3650 C CA . LYS D 2 35 ? -56.354 8.108 0.668 1.00 103.31 35 LYS D CA 1
ATOM 3651 C C . LYS D 2 35 ? -57.575 7.884 1.564 1.00 105.48 35 LYS D C 1
ATOM 3652 O O . LYS D 2 35 ? -58.346 6.943 1.356 1.00 105.14 35 LYS D O 1
ATOM 3658 N N . TYR D 2 36 ? -57.784 8.771 2.525 1.00 55.01 36 TYR D N 1
ATOM 3659 C CA . TYR D 2 36 ? -58.801 8.523 3.532 1.00 49.73 36 TYR D CA 1
ATOM 3660 C C . TYR D 2 36 ? -59.623 9.788 3.798 1.00 48.61 36 TYR D C 1
ATOM 3661 O O . TYR D 2 36 ? -59.180 10.914 3.566 1.00 46.08 36 TYR D O 1
ATOM 3663 N N . GLY D 2 37 ? -60.839 9.595 4.278 1.00 66.76 37 GLY D N 1
ATOM 3664 C CA . GLY D 2 37 ? -61.743 10.706 4.465 1.00 69.40 37 GLY D CA 1
ATOM 3665 C C . GLY D 2 37 ? -61.344 11.525 5.666 1.00 70.09 37 GLY D C 1
ATOM 3666 O O . GLY D 2 37 ? -60.188 11.514 6.070 1.00 73.60 37 GLY D O 1
ATOM 3667 N N . LYS D 2 38 ? -62.288 12.286 6.208 1.00 103.77 38 LYS D N 1
ATOM 3668 C CA . LYS D 2 38 ? -62.050 13.032 7.441 1.00 101.67 38 LYS D CA 1
ATOM 3669 C C . LYS D 2 38 ? -62.159 12.136 8.677 1.00 107.19 38 LYS D C 1
ATOM 3670 O O . LYS D 2 38 ? -61.259 12.112 9.531 1.00 108.62 38 LYS D O 1
ATOM 3672 N N . THR D 2 39 ? -63.259 11.384 8.740 1.00 112.77 39 THR D N 1
ATOM 3673 C CA . THR D 2 39 ? -63.660 10.671 9.957 1.00 119.64 39 THR D CA 1
ATOM 3674 C C . THR D 2 39 ? -62.851 9.387 10.178 1.00 116.34 39 THR D C 1
ATOM 3675 O O . THR D 2 39 ? -62.368 9.118 11.293 1.00 113.42 39 THR D O 1
ATOM 3679 N N . THR D 2 40 ? -62.695 8.610 9.107 1.00 102.99 40 THR D N 1
ATOM 3680 C CA . THR D 2 40 ? -61.979 7.336 9.155 1.00 100.78 40 THR D CA 1
ATOM 3681 C C . THR D 2 40 ? -60.528 7.491 9.616 1.00 99.14 40 THR D C 1
ATOM 3682 O O . THR D 2 40 ? -59.934 6.548 10.123 1.00 91.95 40 THR D O 1
ATOM 3686 N N . VAL D 2 41 ? -59.965 8.681 9.442 1.00 79.53 41 VAL D N 1
ATOM 3687 C CA . VAL D 2 41 ? -58.647 8.977 9.965 1.00 70.82 41 VAL D CA 1
ATOM 3688 C C . VAL D 2 41 ? -58.743 9.109 11.491 1.00 77.95 41 VAL D C 1
ATOM 3689 O O . VAL D 2 41 ? -57.987 8.469 12.245 1.00 83.08 41 VAL D O 1
ATOM 3693 N N . GLN D 2 42 ? -59.708 9.907 11.942 1.00 104.00 42 GLN D N 1
ATOM 3694 C CA . GLN D 2 42 ? -59.879 10.172 13.370 1.00 109.95 42 GLN D CA 1
ATOM 3695 C C . GLN D 2 42 ? -60.171 8.916 14.199 1.00 113.90 42 GLN D C 1
ATOM 3696 O O . GLN D 2 42 ? -59.686 8.799 15.327 1.00 107.99 42 GLN D O 1
ATOM 3702 N N . LYS D 2 43 ? -60.971 7.999 13.645 1.00 123.25 43 LYS D N 1
ATOM 3703 C CA . LYS D 2 43 ? -61.202 6.678 14.253 1.00 119.89 43 LYS D CA 1
ATOM 3704 C C . LYS D 2 43 ? -59.885 5.978 14.567 1.00 121.55 43 LYS D C 1
ATOM 3705 O O . LYS D 2 43 ? -59.658 5.494 15.687 1.00 123.64 43 LYS D O 1
ATOM 3711 N N . ALA D 2 44 ? -59.031 5.927 13.549 1.00 84.56 44 ALA D N 1
ATOM 3712 C CA . ALA D 2 44 ? -57.717 5.331 13.662 1.00 80.46 44 ALA D CA 1
ATOM 3713 C C . ALA D 2 44 ? -56.932 5.986 14.778 1.00 82.92 44 ALA D C 1
ATOM 3714 O O . ALA D 2 44 ? -56.468 5.288 15.667 1.00 81.36 44 ALA D O 1
ATOM 3716 N N . LEU D 2 45 ? -56.798 7.315 14.748 1.00 84.99 45 LEU D N 1
ATOM 3717 C CA . LEU D 2 45 ? -56.019 8.013 15.791 1.00 86.43 45 LEU D CA 1
ATOM 3718 C C . LEU D 2 45 ? -56.569 7.841 17.212 1.00 84.06 45 LEU D C 1
ATOM 3719 O O . LEU D 2 45 ? -55.815 7.828 18.201 1.00 72.51 45 LEU D O 1
ATOM 3724 N N . ASP D 2 46 ? -57.884 7.692 17.299 1.00 123.89 46 ASP D N 1
ATOM 3725 C CA . ASP D 2 46 ? -58.558 7.462 18.570 1.00 126.93 46 ASP D CA 1
ATOM 3726 C C . ASP D 2 46 ? -58.271 6.052 19.120 1.00 120.33 46 ASP D C 1
ATOM 3727 O O . ASP D 2 46 ? -58.020 5.876 20.315 1.00 119.48 46 ASP D O 1
ATOM 3729 N N . GLU D 2 47 ? -58.307 5.048 18.249 1.00 86.98 47 GLU D N 1
ATOM 3730 C CA . GLU D 2 47 ? -57.992 3.692 18.681 1.00 88.44 47 GLU D CA 1
ATOM 3731 C C . GLU D 2 47 ? -56.503 3.621 18.972 1.00 90.43 47 GLU D C 1
ATOM 3732 O O . GLU D 2 47 ? -56.044 2.812 19.771 1.00 90.45 47 GLU D O 1
ATOM 3738 N N . LEU D 2 48 ? -55.756 4.500 18.322 1.00 86.04 48 LEU D N 1
ATOM 3739 C CA . LEU D 2 48 ? -54.354 4.684 18.631 1.00 82.17 48 LEU D CA 1
ATOM 3740 C C . LEU D 2 48 ? -54.226 5.153 20.077 1.00 86.16 48 LEU D C 1
ATOM 3741 O O . LEU D 2 48 ? -53.344 4.695 20.798 1.00 87.91 48 LEU D O 1
ATOM 3746 N N . VAL D 2 49 ? -55.131 6.030 20.512 1.00 121.40 49 VAL D N 1
ATOM 3747 C CA . VAL D 2 49 ? -55.095 6.534 21.899 1.00 122.03 49 VAL D CA 1
ATOM 3748 C C . VAL D 2 49 ? -55.684 5.567 22.965 1.00 122.34 49 VAL D C 1
ATOM 3749 O O . VAL D 2 49 ? -55.232 5.562 24.118 1.00 117.52 49 VAL D O 1
ATOM 3753 N N . ALA D 2 50 ? -56.667 4.747 22.590 1.00 118.77 50 ALA D N 1
ATOM 3754 C CA . ALA D 2 50 ? -57.250 3.772 23.525 1.00 117.67 50 ALA D CA 1
ATOM 3755 C C . ALA D 2 50 ? -56.231 2.706 23.909 1.00 117.81 50 ALA D C 1
ATOM 3756 O O . ALA D 2 50 ? -56.224 2.211 25.040 1.00 118.09 50 ALA D O 1
ATOM 3758 N N . GLN D 2 51 ? -55.383 2.364 22.940 1.00 112.44 51 GLN D N 1
ATOM 3759 C CA . GLN D 2 51 ? -54.282 1.418 23.111 1.00 114.42 51 GLN D CA 1
ATOM 3760 C C . GLN D 2 51 ? -53.014 2.159 23.559 1.00 111.76 51 GLN D C 1
ATOM 3761 O O . GLN D 2 51 ? -51.974 1.551 23.829 1.00 102.99 51 GLN D O 1
ATOM 3767 N N . ASN D 2 52 ? -53.136 3.481 23.644 1.00 112.15 52 ASN D N 1
ATOM 3768 C CA . ASN D 2 52 ? -52.033 4.380 23.961 1.00 105.72 52 ASN D CA 1
ATOM 3769 C C . ASN D 2 52 ? -50.898 4.267 22.954 1.00 107.99 52 ASN D C 1
ATOM 3770 O O . ASN D 2 52 ? -49.726 4.298 23.331 1.00 108.98 52 ASN D O 1
ATOM 3775 N N . LEU D 2 53 ? -51.249 4.132 21.675 1.00 110.04 53 LEU D N 1
ATOM 3776 C CA . LEU D 2 53 ? -50.253 4.156 20.608 1.00 106.69 53 LEU D CA 1
ATOM 3777 C C . LEU D 2 53 ? -50.097 5.561 20.053 1.00 103.70 53 LEU D C 1
ATOM 3778 O O . LEU D 2 53 ? -49.348 5.761 19.102 1.00 103.89 53 LEU D O 1
ATOM 3783 N N . CYS D 2 54 ? -50.814 6.516 20.650 1.00 84.51 54 CYS D N 1
ATOM 3784 C CA . CYS D 2 54 ? -50.651 7.950 20.365 1.00 86.52 54 CYS D CA 1
ATOM 3785 C C . CYS D 2 54 ? -51.107 8.811 21.543 1.00 84.55 54 CYS D C 1
ATOM 3786 O O . CYS D 2 54 ? -51.433 8.286 22.607 1.00 83.65 54 CYS D O 1
ATOM 3789 N N . ILE D 2 55 ? -51.146 10.128 21.342 1.00 97.30 55 ILE D N 1
ATOM 3790 C CA . ILE D 2 55 ? -51.458 11.058 22.431 1.00 103.34 55 ILE D CA 1
ATOM 3791 C C . ILE D 2 55 ? -52.156 12.341 21.928 1.00 103.27 55 ILE D C 1
ATOM 3792 O O . ILE D 2 55 ? -52.011 12.703 20.756 1.00 91.69 55 ILE D O 1
ATOM 3794 N N . TYR D 2 56 ? -52.926 13.007 22.801 1.00 94.15 56 TYR D N 1
ATOM 3795 C CA . TYR D 2 56 ? -53.589 14.266 22.424 1.00 93.90 56 TYR D CA 1
ATOM 3796 C C . TYR D 2 56 ? -53.482 15.381 23.474 1.00 85.75 56 TYR D C 1
ATOM 3797 O O . TYR D 2 56 ? -52.589 15.391 24.319 1.00 82.55 56 TYR D O 1
ATOM 3806 N N . LEU D 2 65 ? -54.853 17.690 19.417 1.00 57.11 65 LEU D N 1
ATOM 3807 C CA . LEU D 2 65 ? -53.731 17.501 18.508 1.00 61.33 65 LEU D CA 1
ATOM 3808 C C . LEU D 2 65 ? -53.018 16.200 18.844 1.00 65.67 65 LEU D C 1
ATOM 3809 O O . LEU D 2 65 ? -52.738 15.934 20.004 1.00 61.36 65 LEU D O 1
ATOM 3814 N N . TYR D 2 66 ? -52.715 15.385 17.844 1.00 90.58 66 TYR D N 1
ATOM 3815 C CA . TYR D 2 66 ? -52.233 14.049 18.161 1.00 92.86 66 TYR D CA 1
ATOM 3816 C C . TYR D 2 66 ? -50.824 13.693 17.640 1.00 91.27 66 TYR D C 1
ATOM 3817 O O . TYR D 2 66 ? -50.318 14.223 16.640 1.00 81.62 66 TYR D O 1
ATOM 3819 N N . LEU D 2 67 ? -50.192 12.774 18.356 1.00 92.43 67 LEU D N 1
ATOM 3820 C CA . LEU D 2 67 ? -48.778 12.496 18.150 1.00 95.14 67 LEU D CA 1
ATOM 3821 C C . LEU D 2 67 ? -48.459 11.063 18.577 1.00 92.13 67 LEU D C 1
ATOM 3822 O O . LEU D 2 67 ? -49.197 10.484 19.372 1.00 96.24 67 LEU D O 1
ATOM 3827 N N . TRP D 2 68 ? -47.388 10.488 18.027 1.00 73.62 68 TRP D N 1
ATOM 3828 C CA . TRP D 2 68 ? -46.920 9.169 18.433 1.00 79.63 68 TRP D CA 1
ATOM 3829 C C . TRP D 2 68 ? -46.543 9.199 19.898 1.00 70.44 68 TRP D C 1
ATOM 3830 O O . TRP D 2 68 ? -45.745 10.044 20.294 1.00 64.03 68 TRP D O 1
ATOM 3841 N N . ASN D 2 69 ? -47.067 8.286 20.710 1.00 57.33 69 ASN D N 1
ATOM 3842 C CA . ASN D 2 69 ? -46.896 8.509 22.134 1.00 60.27 69 ASN D CA 1
ATOM 3843 C C . ASN D 2 69 ? -45.419 8.375 22.474 1.00 63.57 69 ASN D C 1
ATOM 3844 O O . ASN D 2 69 ? -44.883 7.289 22.402 1.00 68.05 69 ASN D O 1
ATOM 3849 N N . GLN D 2 70 ? -44.773 9.450 22.932 1.00 69.04 70 GLN D N 1
ATOM 3850 C CA . GLN D 2 70 ? -43.331 9.346 23.131 1.00 65.43 70 GLN D CA 1
ATOM 3851 C C . GLN D 2 70 ? -42.928 8.477 24.272 1.00 60.77 70 GLN D C 1
ATOM 3852 O O . GLN D 2 70 ? -41.756 8.162 24.416 1.00 64.69 70 GLN D O 1
ATOM 3858 N N . ASN D 2 71 ? -43.874 8.075 25.090 1.00 80.84 71 ASN D N 1
ATOM 3859 C CA . ASN D 2 71 ? -43.500 7.335 26.271 1.00 89.80 71 ASN D CA 1
ATOM 3860 C C . ASN D 2 71 ? -43.248 5.889 25.929 1.00 89.59 71 ASN D C 1
ATOM 3861 O O . ASN D 2 71 ? -42.727 5.156 26.761 1.00 96.92 71 ASN D O 1
ATOM 3866 N N . LEU D 2 72 ? -43.600 5.489 24.702 1.00 59.03 72 LEU D N 1
ATOM 3867 C CA . LEU D 2 72 ? -43.315 4.136 24.196 1.00 67.87 72 LEU D CA 1
ATOM 3868 C C . LEU D 2 72 ? -41.849 3.957 23.771 1.00 68.92 72 LEU D C 1
ATOM 3869 O O . LEU D 2 72 ? -41.278 2.864 23.875 1.00 67.50 72 LEU D O 1
ATOM 3874 N N . LEU D 2 73 ? -41.243 5.044 23.308 1.00 57.96 73 LEU D N 1
ATOM 3875 C CA . LEU D 2 73 ? -39.862 5.021 22.863 1.00 50.48 73 LEU D CA 1
ATOM 3876 C C . LEU D 2 73 ? -38.940 4.800 24.048 1.00 52.93 73 LEU D C 1
ATOM 3877 O O . LEU D 2 73 ? -38.972 5.572 25.009 1.00 49.56 73 LEU D O 1
ATOM 3882 N N . GLU D 2 74 ? -38.125 3.744 23.975 1.00 77.37 74 GLU D N 1
ATOM 3883 C CA . GLU D 2 74 ? -37.217 3.388 25.069 1.00 78.88 74 GLU D CA 1
ATOM 3884 C C . GLU D 2 74 ? -36.314 4.541 25.423 1.00 71.57 74 GLU D C 1
ATOM 3885 O O . GLU D 2 74 ? -35.830 5.259 24.549 1.00 70.59 74 GLU D O 1
ATOM 3891 N N . VAL D 2 75 ? -36.086 4.711 26.717 1.00 58.82 75 VAL D N 1
ATOM 3892 C CA . VAL D 2 75 ? -35.218 5.777 27.176 1.00 58.35 75 VAL D CA 1
ATOM 3893 C C . VAL D 2 75 ? -33.903 5.222 27.690 1.00 59.75 75 VAL D C 1
ATOM 3894 O O . VAL D 2 75 ? -33.888 4.389 28.598 1.00 69.66 75 VAL D O 1
ATOM 3898 N N . LEU D 2 76 ? -32.800 5.672 27.094 1.00 52.56 76 LEU D N 1
ATOM 3899 C CA . LEU D 2 76 ? -31.498 5.115 27.431 1.00 55.41 76 LEU D CA 1
ATOM 3900 C C . LEU D 2 76 ? -31.021 5.639 28.782 1.00 57.22 76 LEU D C 1
ATOM 3901 O O . LEU D 2 76 ? -31.336 6.759 29.178 1.00 51.54 76 LEU D O 1
ATOM 3906 N N . SER D 2 77 ? -30.263 4.803 29.484 1.00 65.10 77 SER D N 1
ATOM 3907 C CA . SER D 2 77 ? -29.653 5.182 30.749 1.00 69.21 77 SER D CA 1
ATOM 3908 C C . SER D 2 77 ? -28.701 6.331 30.498 1.00 65.84 77 SER D C 1
ATOM 3909 O O . SER D 2 77 ? -28.218 6.501 29.378 1.00 68.42 77 SER D O 1
ATOM 3912 N N . ASP D 2 78 ? -28.430 7.107 31.542 1.00 49.87 78 ASP D N 1
ATOM 3913 C CA . ASP D 2 78 ? -27.588 8.290 31.430 1.00 55.92 78 ASP D CA 1
ATOM 3914 C C . ASP D 2 78 ? -26.181 7.880 30.983 1.00 56.82 78 ASP D C 1
ATOM 3915 O O . ASP D 2 78 ? -25.473 8.603 30.264 1.00 57.14 78 ASP D O 1
ATOM 3920 N N . ALA D 2 79 ? -25.819 6.673 31.401 1.00 66.81 79 ALA D N 1
ATOM 3921 C CA . ALA D 2 79 ? -24.581 6.026 31.008 1.00 63.59 79 ALA D CA 1
ATOM 3922 C C . ALA D 2 79 ? -24.557 5.582 29.535 1.00 72.91 79 ALA D C 1
ATOM 3923 O O . ALA D 2 79 ? -23.659 6.042 28.817 1.00 69.63 79 ALA D O 1
ATOM 3925 N N . GLN D 2 80 ? -25.538 4.752 29.099 1.00 56.25 80 GLN D N 1
ATOM 3926 C CA . GLN D 2 80 ? -25.780 4.357 27.669 1.00 49.61 80 GLN D CA 1
ATOM 3927 C C . GLN D 2 80 ? -25.685 5.494 26.648 1.00 45.71 80 GLN D C 1
ATOM 3928 O O . GLN D 2 80 ? -25.077 5.354 25.581 1.00 43.52 80 GLN D O 1
ATOM 3934 N N . LEU D 2 81 ? -26.274 6.631 26.991 1.00 75.01 81 LEU D N 1
ATOM 3935 C CA . LEU D 2 81 ? -26.306 7.747 26.059 1.00 74.21 81 LEU D CA 1
ATOM 3936 C C . LEU D 2 81 ? -24.894 8.247 25.820 1.00 74.05 81 LEU D C 1
ATOM 3937 O O . LEU D 2 81 ? -24.600 8.829 24.775 1.00 73.02 81 LEU D O 1
ATOM 3939 N N . MET D 2 82 ? -24.002 7.968 26.767 1.00 86.78 82 MET D N 1
ATOM 3940 C CA . MET D 2 82 ? -22.611 8.388 26.606 1.00 86.18 82 MET D CA 1
ATOM 3941 C C . MET D 2 82 ? -21.891 7.478 25.639 1.00 80.27 82 MET D C 1
ATOM 3942 O O . MET D 2 82 ? -21.138 7.945 24.784 1.00 74.23 82 MET D O 1
ATOM 3947 N N . GLU D 2 83 ? -22.141 6.182 25.767 1.00 53.14 83 GLU D N 1
ATOM 3948 C CA . GLU D 2 83 ? -21.569 5.225 24.837 1.00 57.45 83 GLU D CA 1
ATOM 3949 C C . GLU D 2 83 ? -22.112 5.477 23.433 1.00 53.28 83 GLU D C 1
ATOM 3950 O O . GLU D 2 83 ? -21.354 5.592 22.471 1.00 53.18 83 GLU D O 1
ATOM 3952 N N . VAL D 2 84 ? -23.428 5.587 23.316 1.00 64.83 84 VAL D N 1
ATOM 3953 C CA . VAL D 2 84 ? -24.041 5.842 22.017 1.00 57.38 84 VAL D CA 1
ATOM 3954 C C . VAL D 2 84 ? -23.465 7.109 21.418 1.00 54.79 84 VAL D C 1
ATOM 3955 O O . VAL D 2 84 ? -23.102 7.136 20.243 1.00 57.14 84 VAL D O 1
ATOM 3959 N N . ASN D 2 85 ? -23.339 8.148 22.228 1.00 46.27 85 ASN D N 1
ATOM 3960 C CA . ASN D 2 85 ? -22.694 9.341 21.730 1.00 48.62 85 ASN D CA 1
ATOM 3961 C C . ASN D 2 85 ? -21.218 9.125 21.392 1.00 51.10 85 ASN D C 1
ATOM 3962 O O . ASN D 2 85 ? -20.639 9.886 20.610 1.00 52.30 85 ASN D O 1
ATOM 3967 N N . ALA D 2 86 ? -20.606 8.086 21.956 1.00 45.82 86 ALA D N 1
ATOM 3968 C CA . ALA D 2 86 ? -19.237 7.760 21.563 1.00 53.04 86 ALA D CA 1
ATOM 3969 C C . ALA D 2 86 ? -19.240 7.260 20.131 1.00 51.02 86 ALA D C 1
ATOM 3970 O O . ALA D 2 86 ? -18.551 7.821 19.269 1.00 51.21 86 ALA D O 1
ATOM 3972 N N . GLN D 2 87 ? -20.052 6.233 19.886 1.00 46.45 87 GLN D N 1
ATOM 3973 C CA . GLN D 2 87 ? -20.212 5.675 18.541 1.00 44.70 87 GLN D CA 1
ATOM 3974 C C . GLN D 2 87 ? -20.469 6.788 17.524 1.00 45.44 87 GLN D C 1
ATOM 3975 O O . GLN D 2 87 ? -19.802 6.874 16.487 1.00 41.93 87 GLN D O 1
ATOM 3981 N N . ILE D 2 88 ? -21.410 7.667 17.859 1.00 28.30 88 ILE D N 1
ATOM 3982 C CA . ILE D 2 88 ? -21.775 8.770 16.974 1.00 29.57 88 ILE D CA 1
ATOM 3983 C C . ILE D 2 88 ? -20.637 9.774 16.775 1.00 32.94 88 ILE D C 1
ATOM 3984 O O . ILE D 2 88 ? -20.471 10.356 15.682 1.00 34.11 88 ILE D O 1
ATOM 3989 N N . ASN D 2 89 ? -19.858 9.992 17.828 1.00 48.32 89 ASN D N 1
ATOM 3990 C CA . ASN D 2 89 ? -18.805 10.979 17.722 1.00 54.35 89 ASN D CA 1
ATOM 3991 C C . ASN D 2 89 ? -17.696 10.394 16.863 1.00 54.06 89 ASN D C 1
ATOM 3992 O O . ASN D 2 89 ? -17.069 11.103 16.043 1.00 51.88 89 ASN D O 1
ATOM 3997 N N . ASP D 2 90 ? -17.513 9.079 17.022 1.00 62.13 90 ASP D N 1
ATOM 3998 C CA . ASP D 2 90 ? -16.555 8.309 16.222 1.00 72.10 90 ASP D CA 1
ATOM 3999 C C . ASP D 2 90 ? -17.021 8.158 14.805 1.00 67.51 90 ASP D C 1
ATOM 4000 O O . ASP D 2 90 ? -16.208 7.911 13.923 1.00 63.85 90 ASP D O 1
ATOM 4002 N N . LEU D 2 91 ? -18.337 8.221 14.599 1.00 40.19 91 LEU D N 1
ATOM 4003 C CA . LEU D 2 91 ? -18.873 7.919 13.283 1.00 32.95 91 LEU D CA 1
ATOM 4004 C C . LEU D 2 91 ? -18.749 9.098 12.351 1.00 30.84 91 LEU D C 1
ATOM 4005 O O . LEU D 2 91 ? -18.433 8.909 11.181 1.00 35.19 91 LEU D O 1
ATOM 4010 N N . LYS D 2 92 ? -18.945 10.311 12.857 1.00 65.43 92 LYS D N 1
ATOM 4011 C CA . LYS D 2 92 ? -18.715 11.481 12.013 1.00 67.07 92 LYS D CA 1
ATOM 4012 C C . LYS D 2 92 ? -17.263 11.494 11.592 1.00 71.16 92 LYS D C 1
ATOM 4013 O O . LYS D 2 92 ? -16.900 12.076 10.569 1.00 69.93 92 LYS D O 1
ATOM 4019 N N . ALA D 2 93 ? -16.437 10.862 12.423 1.00 52.84 93 ALA D N 1
ATOM 4020 C CA . ALA D 2 93 ? -15.007 10.743 12.177 1.00 53.35 93 ALA D CA 1
ATOM 4021 C C . ALA D 2 93 ? -14.713 9.945 10.892 1.00 57.96 93 ALA D C 1
ATOM 4022 O O . ALA D 2 93 ? -13.991 10.421 9.980 1.00 59.95 93 ALA D O 1
ATOM 4024 N N . GLN D 2 94 ? -15.305 8.748 10.814 1.00 46.42 94 GLN D N 1
ATOM 4025 C CA . GLN D 2 94 ? -15.127 7.876 9.657 1.00 40.88 94 GLN D CA 1
ATOM 4026 C C . GLN D 2 94 ? -15.626 8.627 8.416 1.00 48.80 94 GLN D C 1
ATOM 4027 O O . GLN D 2 94 ? -14.876 8.826 7.456 1.00 54.88 94 GLN D O 1
ATOM 4033 N N . VAL D 2 95 ? -16.862 9.109 8.468 1.00 38.34 95 VAL D N 1
ATOM 4034 C CA . VAL D 2 95 ? -17.462 9.803 7.335 1.00 38.69 95 VAL D CA 1
ATOM 4035 C C . VAL D 2 95 ? -16.651 10.996 6.862 1.00 47.74 95 VAL D C 1
ATOM 4036 O O . VAL D 2 95 ? -16.418 11.162 5.654 1.00 54.96 95 VAL D O 1
ATOM 4040 N N . GLU D 2 96 ? -16.213 11.820 7.806 1.00 39.37 96 GLU D N 1
ATOM 4041 C CA . GLU D 2 96 ? -15.472 13.027 7.462 1.00 41.69 96 GLU D CA 1
ATOM 4042 C C . GLU D 2 96 ? -14.197 12.648 6.714 1.00 43.97 96 GLU D C 1
ATOM 4043 O O . GLU D 2 96 ? -13.830 13.293 5.722 1.00 42.94 96 GLU D O 1
ATOM 4049 N N . LYS D 2 97 ? -13.553 11.570 7.168 1.00 58.11 97 LYS D N 1
ATOM 4050 C CA . LYS D 2 97 ? -12.346 11.078 6.495 1.00 64.30 97 LYS D CA 1
ATOM 4051 C C . LYS D 2 97 ? -12.627 10.603 5.058 1.00 68.19 97 LYS D C 1
ATOM 4052 O O . LYS D 2 97 ? -11.961 11.032 4.083 1.00 67.52 97 LYS D O 1
ATOM 4054 N N . LEU D 2 98 ? -13.611 9.708 4.952 1.00 54.29 98 LEU D N 1
ATOM 4055 C CA . LEU D 2 98 ? -14.045 9.149 3.677 1.00 49.12 98 LEU D CA 1
ATOM 4056 C C . LEU D 2 98 ? -14.366 10.204 2.640 1.00 51.49 98 LEU D C 1
ATOM 4057 O O . LEU D 2 98 ? -14.033 10.023 1.473 1.00 57.87 98 LEU D O 1
ATOM 4062 N N . THR D 2 99 ? -15.008 11.299 3.034 1.00 67.95 99 THR D N 1
ATOM 4063 C CA . THR D 2 99 ? -15.329 12.309 2.028 1.00 73.66 99 THR D CA 1
ATOM 4064 C C . THR D 2 99 ? -14.033 12.842 1.397 1.00 75.24 99 THR D C 1
ATOM 4065 O O . THR D 2 99 ? -13.845 12.753 0.177 1.00 76.81 99 THR D O 1
ATOM 4069 N N . GLN D 2 100 ? -13.131 13.352 2.232 1.00 85.38 100 GLN D N 1
ATOM 4070 C CA . GLN D 2 100 ? -11.845 13.871 1.761 1.00 90.32 100 GLN D CA 1
ATOM 4071 C C . GLN D 2 100 ? -11.130 12.893 0.830 1.00 91.79 100 GLN D C 1
ATOM 4072 O O . GLN D 2 100 ? -10.693 13.273 -0.269 1.00 90.12 100 GLN D O 1
ATOM 4078 N N . GLN D 2 101 ? -11.018 11.638 1.273 1.00 63.14 101 GLN D N 1
ATOM 4079 C CA . GLN D 2 101 ? -10.456 10.606 0.408 1.00 60.59 101 GLN D CA 1
ATOM 4080 C C . GLN D 2 101 ? -11.199 10.575 -0.917 1.00 59.21 101 GLN D C 1
ATOM 4081 O O . GLN D 2 101 ? -10.594 10.413 -1.961 1.00 60.15 101 GLN D O 1
ATOM 4087 N N . GLY D 2 102 ? -12.518 10.724 -0.870 1.00 65.38 102 GLY D N 1
ATOM 4088 C CA . GLY D 2 102 ? -13.321 10.675 -2.076 1.00 70.92 102 GLY D CA 1
ATOM 4089 C C . GLY D 2 102 ? -12.915 11.779 -3.029 1.00 76.64 102 GLY D C 1
ATOM 4090 O O . GLY D 2 102 ? -12.927 11.612 -4.259 1.00 75.81 102 GLY D O 1
ATOM 4091 N N . GLU D 2 103 ? -12.540 12.913 -2.447 1.00 88.37 103 GLU D N 1
ATOM 4092 C CA . GLU D 2 103 ? -12.064 14.040 -3.224 1.00 86.35 103 GLU D CA 1
ATOM 4093 C C . GLU D 2 103 ? -10.674 13.749 -3.834 1.00 85.51 103 GLU D C 1
ATOM 4094 O O . GLU D 2 103 ? -10.428 13.997 -5.030 1.00 86.67 103 GLU D O 1
ATOM 4100 N N . THR D 2 104 ? -9.777 13.190 -3.029 1.00 66.58 104 THR D N 1
ATOM 4101 C CA . THR D 2 104 ? -8.431 12.923 -3.515 1.00 67.13 104 THR D CA 1
ATOM 4102 C C . THR D 2 104 ? -8.464 11.835 -4.599 1.00 67.59 104 THR D C 1
ATOM 4103 O O . THR D 2 104 ? -7.685 11.865 -5.551 1.00 68.21 104 THR D O 1
ATOM 4107 N N . LEU D 2 105 ? -9.389 10.894 -4.474 1.00 50.56 105 LEU D N 1
ATOM 4108 C CA . LEU D 2 105 ? -9.564 9.877 -5.495 1.00 48.02 105 LEU D CA 1
ATOM 4109 C C . LEU D 2 105 ? -10.178 10.490 -6.762 1.00 53.18 105 LEU D C 1
ATOM 4110 O O . LEU D 2 105 ? -9.805 10.121 -7.884 1.00 50.62 105 LEU D O 1
ATOM 4115 N N . ARG D 2 106 ? -11.102 11.436 -6.586 1.00 95.85 106 ARG D N 1
ATOM 4116 C CA . ARG D 2 106 ? -11.638 12.179 -7.728 1.00 94.47 106 ARG D CA 1
ATOM 4117 C C . ARG D 2 106 ? -10.506 12.831 -8.508 1.00 93.83 106 ARG D C 1
ATOM 4118 O O . ARG D 2 106 ? -10.569 12.903 -9.734 1.00 93.89 106 ARG D O 1
ATOM 4126 N N . ILE D 2 107 ? -9.478 13.298 -7.794 1.00 82.22 107 ILE D N 1
ATOM 4127 C CA . ILE D 2 107 ? -8.268 13.856 -8.437 1.00 78.24 107 ILE D CA 1
ATOM 4128 C C . ILE D 2 107 ? -7.332 12.833 -9.121 1.00 75.75 107 ILE D C 1
ATOM 4129 O O . ILE D 2 107 ? -7.002 12.976 -10.317 1.00 77.94 107 ILE D O 1
ATOM 4134 N N . THR D 2 108 ? -6.896 11.810 -8.382 1.00 53.64 108 THR D N 1
ATOM 4135 C CA . THR D 2 108 ? -5.924 10.877 -8.951 1.00 55.86 108 THR D CA 1
ATOM 4136 C C . THR D 2 108 ? -6.540 10.135 -10.149 1.00 57.44 108 THR D C 1
ATOM 4137 O O . THR D 2 108 ? -5.825 9.749 -11.091 1.00 55.44 108 THR D O 1
ATOM 4141 N N . GLN D 2 109 ? -7.865 9.960 -10.117 1.00 48.55 109 GLN D N 1
ATOM 4142 C CA . GLN D 2 109 ? -8.570 9.332 -11.225 1.00 43.67 109 GLN D CA 1
ATOM 4143 C C . GLN D 2 109 ? -8.348 10.120 -12.492 1.00 45.77 109 GLN D C 1
ATOM 4144 O O . GLN D 2 109 ? -7.834 9.581 -13.476 1.00 47.83 109 GLN D O 1
ATOM 4150 N N . ARG D 2 110 ? -8.720 11.401 -12.448 1.00 62.31 110 ARG D N 1
ATOM 4151 C CA . ARG D 2 110 ? -8.548 12.311 -13.580 1.00 61.67 110 ARG D CA 1
ATOM 4152 C C . ARG D 2 110 ? -7.114 12.256 -14.080 1.00 61.80 110 ARG D C 1
ATOM 4153 O O . ARG D 2 110 ? -6.868 12.035 -15.277 1.00 60.54 110 ARG D O 1
ATOM 4161 N N . ASN D 2 111 ? -6.173 12.425 -13.148 1.00 53.01 111 ASN D N 1
ATOM 4162 C CA . ASN D 2 111 ? -4.753 12.438 -13.503 1.00 49.76 111 ASN D CA 1
ATOM 4163 C C . ASN D 2 111 ? -4.321 11.154 -14.188 1.00 40.94 111 ASN D C 1
ATOM 4164 O O . ASN D 2 111 ? -3.384 11.169 -14.967 1.00 47.61 111 ASN D O 1
ATOM 4169 N N . LEU D 2 112 ? -5.001 10.046 -13.918 1.00 47.42 112 LEU D N 1
ATOM 4170 C CA . LEU D 2 112 ? -4.700 8.826 -14.666 1.00 51.59 112 LEU D CA 1
ATOM 4171 C C . LEU D 2 112 ? -5.335 8.820 -16.052 1.00 50.89 112 LEU D C 1
ATOM 4172 O O . LEU D 2 112 ? -4.704 8.375 -17.011 1.00 48.16 112 LEU D O 1
ATOM 4177 N N . GLU D 2 113 ? -6.577 9.297 -16.166 1.00 59.55 113 GLU D N 1
ATOM 4178 C CA . GLU D 2 113 ? -7.273 9.211 -17.458 1.00 58.04 113 GLU D CA 1
ATOM 4179 C C . GLU D 2 113 ? -6.756 10.263 -18.449 1.00 61.19 113 GLU D C 1
ATOM 4180 O O . GLU D 2 113 ? -7.060 10.196 -19.651 1.00 60.49 113 GLU D O 1
ATOM 4186 N N . ALA D 2 114 ? -5.947 11.203 -17.956 1.00 47.21 114 ALA D N 1
ATOM 4187 C CA . ALA D 2 114 ? -5.400 12.271 -18.800 1.00 46.73 114 ALA D CA 1
ATOM 4188 C C . ALA D 2 114 ? -4.550 11.733 -19.944 1.00 46.97 114 ALA D C 1
ATOM 4189 O O . ALA D 2 114 ? -4.391 12.395 -20.956 1.00 48.16 114 ALA D O 1
ATOM 4191 N N . ALA D 2 115 ? -4.014 10.530 -19.774 1.00 53.46 115 ALA D N 1
ATOM 4192 C CA . ALA D 2 115 ? -3.137 9.909 -20.764 1.00 49.87 115 ALA D CA 1
ATOM 4193 C C . ALA D 2 115 ? -3.531 8.439 -20.989 1.00 43.45 115 ALA D C 1
ATOM 4194 O O . ALA D 2 115 ? -4.122 7.818 -20.111 1.00 44.57 115 ALA D O 1
ATOM 4196 N N . PRO D 2 116 ? -3.199 7.875 -22.161 1.00 21.81 116 PRO D N 1
ATOM 4197 C CA . PRO D 2 116 ? -3.551 6.493 -22.501 1.00 21.88 116 PRO D CA 1
ATOM 4198 C C . PRO D 2 116 ? -2.541 5.471 -21.983 1.00 32.93 116 PRO D C 1
ATOM 4199 O O . PRO D 2 116 ? -1.526 5.881 -21.426 1.00 34.02 116 PRO D O 1
ATOM 4203 N N . ILE D 2 117 ? -2.818 4.178 -22.200 1.00 45.18 117 ILE D N 1
ATOM 4204 C CA . ILE D 2 117 ? -1.939 3.041 -21.852 1.00 42.63 117 ILE D CA 1
ATOM 4205 C C . ILE D 2 117 ? -0.579 3.151 -22.528 1.00 50.26 117 ILE D C 1
ATOM 4206 O O . ILE D 2 117 ? -0.512 3.523 -23.700 1.00 52.19 117 ILE D O 1
ATOM 4211 N N . THR D 2 118 ? 0.496 2.785 -21.831 1.00 42.47 118 THR D N 1
ATOM 4212 C CA . THR D 2 118 ? 1.842 2.818 -22.421 1.00 44.11 118 THR D CA 1
ATOM 4213 C C . THR D 2 118 ? 1.993 1.939 -23.693 1.00 42.47 118 THR D C 1
ATOM 4214 O O . THR D 2 118 ? 2.785 2.256 -24.602 1.00 42.79 118 THR D O 1
ATOM 4218 N N . GLU D 2 119 ? 1.182 0.883 -23.774 1.00 56.02 119 GLU D N 1
ATOM 4219 C CA . GLU D 2 119 ? 1.154 -0.023 -24.928 1.00 60.41 119 GLU D CA 1
ATOM 4220 C C . GLU D 2 119 ? 0.478 0.545 -26.182 1.00 62.07 119 GLU D C 1
ATOM 4221 O O . GLU D 2 119 ? 0.835 0.151 -27.295 1.00 63.93 119 GLU D O 1
ATOM 4227 N N . VAL D 2 120 ? -0.528 1.409 -26.024 1.00 50.47 120 VAL D N 1
ATOM 4228 C CA . VAL D 2 120 ? -1.037 2.157 -27.182 1.00 47.93 120 VAL D CA 1
ATOM 4229 C C . VAL D 2 120 ? -0.155 3.366 -27.422 1.00 49.63 120 VAL D C 1
ATOM 4230 O O . VAL D 2 120 ? 0.017 3.810 -28.548 1.00 51.55 120 VAL D O 1
ATOM 4234 N N . LEU D 2 121 ? 0.404 3.886 -26.340 1.00 37.51 121 LEU D N 1
ATOM 4235 C CA . LEU D 2 121 ? 1.238 5.057 -26.384 1.00 31.40 121 LEU D CA 1
ATOM 4236 C C . LEU D 2 121 ? 2.411 4.839 -27.327 1.00 39.86 121 LEU D C 1
ATOM 4237 O O . LEU D 2 121 ? 2.800 5.731 -28.099 1.00 37.87 121 LEU D O 1
ATOM 4242 N N . LYS D 2 122 ? 2.966 3.633 -27.283 1.00 70.00 122 LYS D N 1
ATOM 4243 C CA . LYS D 2 122 ? 4.054 3.309 -28.200 1.00 70.76 122 LYS D CA 1
ATOM 4244 C C . LYS D 2 122 ? 3.544 3.207 -29.642 1.00 73.30 122 LYS D C 1
ATOM 4245 O O . LYS D 2 122 ? 4.278 3.483 -30.589 1.00 85.20 122 LYS D O 1
ATOM 4251 N N . GLN D 2 123 ? 2.283 2.842 -29.818 1.00 72.85 123 GLN D N 1
ATOM 4252 C CA . GLN D 2 123 ? 1.711 2.837 -31.159 1.00 77.70 123 GLN D CA 1
ATOM 4253 C C . GLN D 2 123 ? 1.634 4.257 -31.725 1.00 72.59 123 GLN D C 1
ATOM 4254 O O . GLN D 2 123 ? 2.080 4.535 -32.850 1.00 74.95 123 GLN D O 1
ATOM 4260 N N . GLU D 2 124 ? 1.086 5.148 -30.908 1.00 50.69 124 GLU D N 1
ATOM 4261 C CA . GLU D 2 124 ? 0.930 6.549 -31.252 1.00 49.55 124 GLU D CA 1
ATOM 4262 C C . GLU D 2 124 ? 2.258 7.226 -31.573 1.00 48.79 124 GLU D C 1
ATOM 4263 O O . GLU D 2 124 ? 2.348 8.012 -32.524 1.00 48.38 124 GLU D O 1
ATOM 4269 N N . VAL D 2 125 ? 3.298 6.949 -30.797 1.00 43.27 125 VAL D N 1
ATOM 4270 C CA . VAL D 2 125 ? 4.559 7.616 -31.114 1.00 46.29 125 VAL D CA 1
ATOM 4271 C C . VAL D 2 125 ? 5.222 6.916 -32.305 1.00 49.40 125 VAL D C 1
ATOM 4272 O O . VAL D 2 125 ? 5.935 7.551 -33.083 1.00 53.51 125 VAL D O 1
ATOM 4276 N N . ASP D 2 126 ? 4.953 5.632 -32.496 1.00 48.43 126 ASP D N 1
ATOM 4277 C CA . ASP D 2 126 ? 5.464 4.982 -33.694 1.00 54.50 126 ASP D CA 1
ATOM 4278 C C . ASP D 2 126 ? 4.963 5.685 -34.951 1.00 57.34 126 ASP D C 1
ATOM 4279 O O . ASP D 2 126 ? 5.767 6.152 -35.786 1.00 60.08 126 ASP D O 1
ATOM 4284 N N . GLU D 2 127 ? 3.642 5.792 -35.074 1.00 57.47 127 GLU D N 1
ATOM 4285 C CA . GLU D 2 127 ? 3.074 6.453 -36.247 1.00 60.82 127 GLU D CA 1
ATOM 4286 C C . GLU D 2 127 ? 3.471 7.914 -36.340 1.00 54.37 127 GLU D C 1
ATOM 4287 O O . GLU D 2 127 ? 3.828 8.369 -37.407 1.00 56.21 127 GLU D O 1
ATOM 4293 N N . LEU D 2 128 ? 3.400 8.652 -35.241 1.00 32.50 128 LEU D N 1
ATOM 4294 C CA . LEU D 2 128 ? 3.833 10.045 -35.276 1.00 31.66 128 LEU D CA 1
ATOM 4295 C C . LEU D 2 128 ? 5.247 10.218 -35.800 1.00 32.52 128 LEU D C 1
ATOM 4296 O O . LEU D 2 128 ? 5.525 11.148 -36.563 1.00 31.66 128 LEU D O 1
ATOM 4301 N N . ARG D 2 129 ? 6.144 9.334 -35.379 1.00 38.48 129 ARG D N 1
ATOM 4302 C CA . ARG D 2 129 ? 7.491 9.330 -35.921 1.00 42.96 129 ARG D CA 1
ATOM 4303 C C . ARG D 2 129 ? 7.389 9.195 -37.438 1.00 46.27 129 ARG D C 1
ATOM 4304 O O . ARG D 2 129 ? 7.834 10.075 -38.204 1.00 43.04 129 ARG D O 1
ATOM 4306 N N . GLN D 2 130 ? 6.726 8.116 -37.856 1.00 70.53 130 GLN D N 1
ATOM 4307 C CA . GLN D 2 130 ? 6.651 7.756 -39.272 1.00 69.97 130 GLN D CA 1
ATOM 4308 C C . GLN D 2 130 ? 6.004 8.841 -40.113 1.00 59.67 130 GLN D C 1
ATOM 4309 O O . GLN D 2 130 ? 6.218 8.898 -41.308 1.00 65.18 130 GLN D O 1
ATOM 4315 N N . GLN D 2 131 ? 5.237 9.717 -39.483 1.00 46.13 131 GLN D N 1
ATOM 4316 C CA . GLN D 2 131 ? 4.678 10.870 -40.171 1.00 46.32 131 GLN D CA 1
ATOM 4317 C C . GLN D 2 131 ? 5.742 11.931 -40.300 1.00 50.19 131 GLN D C 1
ATOM 4318 O O . GLN D 2 131 ? 6.151 12.238 -41.415 1.00 54.88 131 GLN D O 1
ATOM 4324 N N . VAL D 2 132 ? 6.203 12.479 -39.171 1.00 40.96 132 VAL D N 1
ATOM 4325 C CA . VAL D 2 132 ? 7.175 13.579 -39.223 1.00 43.59 132 VAL D CA 1
ATOM 4326 C C . VAL D 2 132 ? 8.344 13.306 -40.196 1.00 49.01 132 VAL D C 1
ATOM 4327 O O . VAL D 2 132 ? 8.787 14.214 -40.913 1.00 46.99 132 VAL D O 1
ATOM 4331 N N . SER D 2 133 ? 8.835 12.062 -40.210 1.00 56.22 133 SER D N 1
ATOM 4332 C CA . SER D 2 133 ? 9.887 11.656 -41.146 1.00 54.34 133 SER D CA 1
ATOM 4333 C C . SER D 2 133 ? 9.513 11.876 -42.619 1.00 54.18 133 SER D C 1
ATOM 4334 O O . SER D 2 133 ? 10.155 12.664 -43.337 1.00 53.18 133 SER D O 1
ATOM 4337 N N . ALA D 2 134 ? 8.484 11.155 -43.067 1.00 42.04 134 ALA D N 1
ATOM 4338 C CA . ALA D 2 134 ? 7.996 11.253 -44.443 1.00 43.63 134 ALA D CA 1
ATOM 4339 C C . ALA D 2 134 ? 7.682 12.708 -44.829 1.00 41.36 134 ALA D C 1
ATOM 4340 O O . ALA D 2 134 ? 8.031 13.176 -45.916 1.00 41.38 134 ALA D O 1
ATOM 4342 N N . ASN D 2 135 ? 7.037 13.417 -43.917 1.00 42.24 135 ASN D N 1
ATOM 4343 C CA . ASN D 2 135 ? 6.831 14.846 -44.053 1.00 40.75 135 ASN D CA 1
ATOM 4344 C C . ASN D 2 135 ? 8.132 15.590 -44.339 1.00 45.33 135 ASN D C 1
ATOM 4345 O O . ASN D 2 135 ? 8.186 16.523 -45.154 1.00 43.29 135 ASN D O 1
ATOM 4350 N N . ASP D 2 136 ? 9.190 15.180 -43.651 1.00 71.34 136 ASP D N 1
ATOM 4351 C CA . ASP D 2 136 ? 10.463 15.859 -43.822 1.00 70.15 136 ASP D CA 1
ATOM 4352 C C . ASP D 2 136 ? 10.952 15.586 -45.224 1.00 70.59 136 ASP D C 1
ATOM 4353 O O . ASP D 2 136 ? 11.353 16.517 -45.904 1.00 72.55 136 ASP D O 1
ATOM 4358 N N . GLU D 2 137 ? 10.873 14.338 -45.684 1.00 62.21 137 GLU D N 1
ATOM 4359 C CA . GLU D 2 137 ? 11.307 14.051 -47.060 1.00 63.09 137 GLU D CA 1
ATOM 4360 C C . GLU D 2 137 ? 10.532 14.837 -48.124 1.00 62.16 137 GLU D C 1
ATOM 4361 O O . GLU D 2 137 ? 11.131 15.424 -49.044 1.00 65.48 137 GLU D O 1
ATOM 4367 N N . LYS D 2 138 ? 9.211 14.852 -47.991 1.00 60.09 138 LYS D N 1
ATOM 4368 C CA . LYS D 2 138 ? 8.360 15.636 -48.886 1.00 62.77 138 LYS D CA 1
ATOM 4369 C C . LYS D 2 138 ? 8.846 17.071 -48.938 1.00 56.55 138 LYS D C 1
ATOM 4370 O O . LYS D 2 138 ? 9.076 17.641 -50.007 1.00 54.43 138 LYS D O 1
ATOM 4376 N N . LEU D 2 139 ? 9.013 17.633 -47.754 1.00 40.42 139 LEU D N 1
ATOM 4377 C CA . LEU D 2 139 ? 9.519 18.976 -47.620 1.00 41.65 139 LEU D CA 1
ATOM 4378 C C . LEU D 2 139 ? 10.905 19.214 -48.259 1.00 54.10 139 LEU D C 1
ATOM 4379 O O . LEU D 2 139 ? 11.160 20.283 -48.827 1.00 56.85 139 LEU D O 1
ATOM 4384 N N . ARG D 2 140 ? 11.801 18.235 -48.164 1.00 57.70 140 ARG D N 1
ATOM 4385 C CA . ARG D 2 140 ? 13.144 18.388 -48.719 1.00 62.65 140 ARG D CA 1
ATOM 4386 C C . ARG D 2 140 ? 13.079 18.480 -50.236 1.00 58.94 140 ARG D C 1
ATOM 4387 O O . ARG D 2 140 ? 13.611 19.422 -50.861 1.00 63.02 140 ARG D O 1
ATOM 4395 N N . LEU D 2 141 ? 12.426 17.478 -50.816 1.00 42.70 141 LEU D N 1
ATOM 4396 C CA . LEU D 2 141 ? 12.215 17.454 -52.247 1.00 48.96 141 LEU D CA 1
ATOM 4397 C C . LEU D 2 141 ? 11.618 18.764 -52.734 1.00 57.68 141 LEU D C 1
ATOM 4398 O O . LEU D 2 141 ? 12.100 19.327 -53.715 1.00 63.44 141 LEU D O 1
ATOM 4403 N N . VAL D 2 142 ? 10.586 19.259 -52.050 1.00 55.83 142 VAL D N 1
ATOM 4404 C CA . VAL D 2 142 ? 10.005 20.546 -52.443 1.00 53.95 142 VAL D CA 1
ATOM 4405 C C . VAL D 2 142 ? 11.018 21.664 -52.352 1.00 62.37 142 VAL D C 1
ATOM 4406 O O . VAL D 2 142 ? 11.024 22.581 -53.174 1.00 68.03 142 VAL D O 1
ATOM 4410 N N . ARG D 2 143 ? 11.885 21.565 -51.349 1.00 80.64 143 ARG D N 1
ATOM 4411 C CA . ARG D 2 143 ? 12.929 22.557 -51.130 1.00 81.81 143 ARG D CA 1
ATOM 4412 C C . ARG D 2 143 ? 14.028 22.524 -52.188 1.00 81.73 143 ARG D C 1
ATOM 4413 O O . ARG D 2 143 ? 14.849 23.444 -52.255 1.00 82.48 143 ARG D O 1
ATOM 4421 N N . GLU D 2 144 ? 14.049 21.495 -53.031 1.00 73.86 144 GLU D N 1
ATOM 4422 C CA . GLU D 2 144 ? 14.995 21.556 -54.143 1.00 77.87 144 GLU D CA 1
ATOM 4423 C C . GLU D 2 144 ? 14.529 22.612 -55.151 1.00 80.11 144 GLU D C 1
ATOM 4424 O O . GLU D 2 144 ? 15.112 23.690 -55.238 1.00 88.17 144 GLU D O 1
ATOM 4430 N N . SER D 2 145 ? 13.447 22.329 -55.863 1.00 65.27 145 SER D N 1
ATOM 4431 C CA . SER D 2 145 ? 12.974 23.212 -56.923 1.00 62.15 145 SER D CA 1
ATOM 4432 C C . SER D 2 145 ? 12.292 24.486 -56.406 1.00 57.97 145 SER D C 1
ATOM 4433 O O . SER D 2 145 ? 11.943 25.374 -57.189 1.00 56.63 145 SER D O 1
ATOM 4436 N N . ASN D 2 146 ? 12.087 24.565 -55.093 1.00 89.71 146 ASN D N 1
ATOM 4437 C CA . ASN D 2 146 ? 11.407 25.718 -54.493 1.00 96.28 146 ASN D CA 1
ATOM 4438 C C . ASN D 2 146 ? 12.177 26.264 -53.296 1.00 85.93 146 ASN D C 1
ATOM 4439 O O . ASN D 2 146 ? 13.039 25.582 -52.742 1.00 83.03 146 ASN D O 1
ATOM 4444 N N . ALA D 2 147 ? 11.882 27.511 -52.936 1.00 91.66 147 ALA D N 1
ATOM 4445 C CA . ALA D 2 147 ? 12.405 28.146 -51.727 1.00 89.98 147 ALA D CA 1
ATOM 4446 C C . ALA D 2 147 ? 11.602 27.825 -50.430 1.00 93.65 147 ALA D C 1
ATOM 4447 O O . ALA D 2 147 ? 12.178 27.665 -49.342 1.00 96.54 147 ALA D O 1
ATOM 4449 N N . ILE D 2 148 ? 10.283 27.717 -50.568 1.00 62.88 148 ILE D N 1
ATOM 4450 C CA . ILE D 2 148 ? 9.330 27.774 -49.444 1.00 59.52 148 ILE D CA 1
ATOM 4451 C C . ILE D 2 148 ? 9.647 28.937 -48.493 1.00 53.11 148 ILE D C 1
ATOM 4452 O O . ILE D 2 148 ? 10.230 28.760 -47.427 1.00 52.69 148 ILE D O 1
ATOM 4457 N N . VAL D 2 149 ? 9.303 30.131 -48.950 1.00 54.11 149 VAL D N 1
ATOM 4458 C CA . VAL D 2 149 ? 9.379 31.375 -48.201 1.00 49.86 149 VAL D CA 1
ATOM 4459 C C . VAL D 2 149 ? 8.256 31.557 -47.181 1.00 49.95 149 VAL D C 1
ATOM 4460 O O . VAL D 2 149 ? 7.097 31.279 -47.494 1.00 51.71 149 VAL D O 1
ATOM 4464 N N . SER D 2 150 ? 8.589 32.072 -45.993 1.00 42.02 150 SER D N 1
ATOM 4465 C CA . SER D 2 150 ? 7.602 32.319 -44.937 1.00 40.23 150 SER D CA 1
ATOM 4466 C C . SER D 2 150 ? 6.772 33.577 -45.166 1.00 37.50 150 SER D C 1
A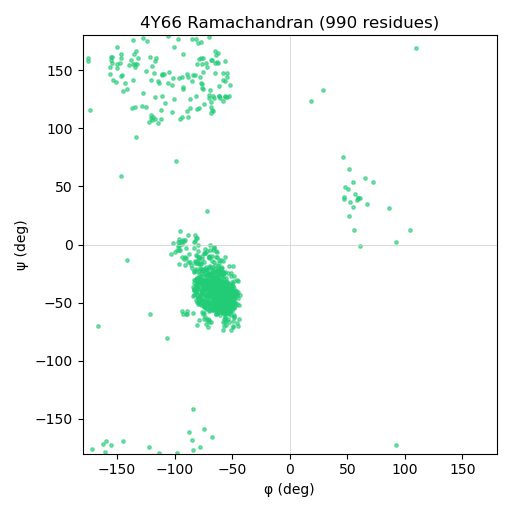TOM 4467 O O . SER D 2 150 ? 6.862 34.198 -46.209 1.00 35.47 150 SER D O 1
ATOM 4470 N N . ASP D 2 151 ? 5.940 33.925 -44.189 1.00 55.28 151 ASP D N 1
ATOM 4471 C CA . ASP D 2 151 ? 5.103 35.123 -44.248 1.00 56.13 151 ASP D CA 1
ATOM 4472 C C . ASP D 2 151 ? 5.901 36.405 -43.934 1.00 56.38 151 ASP D C 1
ATOM 4473 O O . ASP D 2 151 ? 5.892 37.383 -44.721 1.00 55.28 151 ASP D O 1
ATOM 4478 N N . ALA D 2 152 ? 6.620 36.381 -42.804 1.00 64.60 152 ALA D N 1
ATOM 4479 C CA . ALA D 2 152 ? 7.515 37.487 -42.430 1.00 65.94 152 ALA D CA 1
ATOM 4480 C C . ALA D 2 152 ? 8.651 37.599 -43.431 1.00 58.07 152 ALA D C 1
ATOM 4481 O O . ALA D 2 152 ? 9.116 38.692 -43.741 1.00 56.48 152 ALA D O 1
ATOM 4483 N N . ASP D 2 153 ? 9.082 36.453 -43.935 1.00 64.62 153 ASP D N 1
ATOM 4484 C CA . ASP D 2 153 ? 10.067 36.387 -44.999 1.00 65.58 153 ASP D CA 1
ATOM 4485 C C . ASP D 2 153 ? 9.711 37.243 -46.230 1.00 66.69 153 ASP D C 1
ATOM 4486 O O . ASP D 2 153 ? 10.527 38.035 -46.735 1.00 66.64 153 ASP D O 1
ATOM 4491 N N . MET D 2 154 ? 8.487 37.067 -46.714 1.00 51.19 154 MET D N 1
ATOM 4492 C CA . MET D 2 154 ? 8.021 37.747 -47.905 1.00 41.87 154 MET D CA 1
ATOM 4493 C C . MET D 2 154 ? 7.795 39.192 -47.564 1.00 41.94 154 MET D C 1
ATOM 4494 O O . MET D 2 154 ? 7.970 40.086 -48.402 1.00 39.89 154 MET D O 1
ATOM 4499 N N . LEU D 2 155 ? 7.439 39.424 -46.307 1.00 56.49 155 LEU D N 1
ATOM 4500 C CA . LEU D 2 155 ? 7.354 40.797 -45.821 1.00 60.01 155 LEU D CA 1
ATOM 4501 C C . LEU D 2 155 ? 8.659 41.585 -46.011 1.00 58.99 155 LEU D C 1
ATOM 4502 O O . LEU D 2 155 ? 8.693 42.584 -46.762 1.00 57.71 155 LEU D O 1
ATOM 4507 N N . THR D 2 156 ? 9.719 41.153 -45.316 1.00 49.47 156 THR D N 1
ATOM 4508 C CA . THR D 2 156 ? 11.027 41.803 -45.445 1.00 41.47 156 THR D CA 1
ATOM 4509 C C . THR D 2 156 ? 11.431 41.866 -46.888 1.00 40.98 156 THR D C 1
ATOM 4510 O O . THR D 2 156 ? 11.764 42.937 -47.381 1.00 44.23 156 THR D O 1
ATOM 4514 N N . LEU D 2 157 ? 11.378 40.717 -47.561 1.00 27.43 157 LEU D N 1
ATOM 4515 C CA . LEU D 2 157 ? 11.800 40.613 -48.947 1.00 26.15 157 LEU D CA 1
ATOM 4516 C C . LEU D 2 157 ? 11.227 41.746 -49.808 1.00 28.47 157 LEU D C 1
ATOM 4517 O O . LEU D 2 157 ? 11.922 42.326 -50.639 1.00 28.24 157 LEU D O 1
ATOM 4522 N N . GLN D 2 158 ? 9.969 42.094 -49.567 1.00 46.66 158 GLN D N 1
ATOM 4523 C CA . GLN D 2 158 ? 9.391 43.249 -50.245 1.00 46.40 158 GLN D CA 1
ATOM 4524 C C . GLN D 2 158 ? 9.901 44.568 -49.725 1.00 41.23 158 GLN D C 1
ATOM 4525 O O . GLN D 2 158 ? 10.184 45.464 -50.514 1.00 48.44 158 GLN D O 1
ATOM 4531 N N . LYS D 2 159 ? 10.004 44.714 -48.408 1.00 33.01 159 LYS D N 1
ATOM 4532 C CA . LYS D 2 159 ? 10.495 45.984 -47.861 1.00 37.35 159 LYS D CA 1
ATOM 4533 C C . LYS D 2 159 ? 11.824 46.377 -48.482 1.00 40.64 159 LYS D C 1
ATOM 4534 O O . LYS D 2 159 ? 12.079 47.552 -48.774 1.00 41.36 159 LYS D O 1
ATOM 4540 N N . ASN D 2 160 ? 12.660 45.366 -48.685 1.00 43.44 160 ASN D N 1
ATOM 4541 C CA . ASN D 2 160 ? 13.939 45.531 -49.349 1.00 40.26 160 ASN D CA 1
ATOM 4542 C C . ASN D 2 160 ? 13.807 46.120 -50.745 1.00 43.02 160 ASN D C 1
ATOM 4543 O O . ASN D 2 160 ? 14.400 47.152 -51.048 1.00 43.03 160 ASN D O 1
ATOM 4548 N N . TYR D 2 161 ? 13.019 45.473 -51.588 1.00 37.52 161 TYR D N 1
ATOM 4549 C CA . TYR D 2 161 ? 12.767 46.002 -52.917 1.00 36.72 161 TYR D CA 1
ATOM 4550 C C . TYR D 2 161 ? 12.284 47.465 -52.842 1.00 33.15 161 TYR D C 1
ATOM 4551 O O . TYR D 2 161 ? 12.639 48.299 -53.691 1.00 34.11 161 TYR D O 1
ATOM 4560 N N . LYS D 2 162 ? 11.521 47.795 -51.806 1.00 33.72 162 LYS D N 1
ATOM 4561 C CA . LYS D 2 162 ? 11.030 49.159 -51.714 1.00 37.38 162 LYS D CA 1
ATOM 4562 C C . LYS D 2 162 ? 12.131 50.140 -51.370 1.00 41.96 162 LYS D C 1
ATOM 4563 O O . LYS D 2 162 ? 12.144 51.258 -51.885 1.00 44.74 162 LYS D O 1
ATOM 4569 N N . ASP D 2 163 ? 13.035 49.745 -50.475 1.00 49.75 163 ASP D N 1
ATOM 4570 C CA . ASP D 2 163 ? 14.061 50.674 -49.996 1.00 47.13 163 ASP D CA 1
ATOM 4571 C C . ASP D 2 163 ? 15.234 50.785 -50.956 1.00 41.55 163 ASP D C 1
ATOM 4572 O O . ASP D 2 163 ? 15.820 51.867 -51.113 1.00 40.10 163 ASP D O 1
ATOM 4577 N N . ALA D 2 164 ? 15.562 49.660 -51.593 1.00 31.35 164 ALA D N 1
ATOM 4578 C CA . ALA D 2 164 ? 16.537 49.633 -52.676 1.00 33.89 164 ALA D CA 1
ATOM 4579 C C . ALA D 2 164 ? 16.044 50.571 -53.761 1.00 34.60 164 ALA D C 1
ATOM 4580 O O . ALA D 2 164 ? 16.761 51.479 -54.171 1.00 30.59 164 ALA D O 1
ATOM 4582 N N . MET D 2 165 ? 14.791 50.375 -54.177 1.00 42.07 165 MET D N 1
ATOM 4583 C CA . MET D 2 165 ? 14.203 51.181 -55.234 1.00 36.00 165 MET D CA 1
ATOM 4584 C C . MET D 2 165 ? 14.154 52.658 -54.847 1.00 36.83 165 MET D C 1
ATOM 4585 O O . MET D 2 165 ? 14.487 53.538 -55.653 1.00 41.07 165 MET D O 1
ATOM 4590 N N . THR D 2 166 ? 13.769 52.941 -53.612 1.00 26.94 166 THR D N 1
ATOM 4591 C CA . THR D 2 166 ? 13.693 54.330 -53.167 1.00 30.66 166 THR D CA 1
ATOM 4592 C C . THR D 2 166 ? 15.077 54.979 -53.242 1.00 37.43 166 THR D C 1
ATOM 4593 O O . THR D 2 166 ? 15.238 56.084 -53.786 1.00 33.84 166 THR D O 1
ATOM 4597 N N . ALA D 2 167 ? 16.063 54.271 -52.678 1.00 56.81 167 ALA D N 1
ATOM 4598 C CA . ALA D 2 167 ? 17.474 54.652 -52.752 1.00 51.81 167 ALA D CA 1
ATOM 4599 C C . ALA D 2 167 ? 17.829 55.055 -54.164 1.00 47.74 167 ALA D C 1
ATOM 4600 O O . ALA D 2 167 ? 18.001 56.233 -54.442 1.00 48.34 167 ALA D O 1
ATOM 4602 N N . TRP D 2 168 ? 17.851 54.077 -55.058 1.00 31.95 168 TRP D N 1
ATOM 4603 C CA . TRP D 2 168 ? 18.263 54.307 -56.423 1.00 35.36 168 TRP D CA 1
ATOM 4604 C C . TRP D 2 168 ? 17.653 55.588 -56.991 1.00 39.62 168 TRP D C 1
ATOM 4605 O O . TRP D 2 168 ? 18.383 56.462 -57.489 1.00 40.34 168 TRP D O 1
ATOM 4616 N N . ALA D 2 169 ? 16.335 55.733 -56.882 1.00 38.67 169 ALA D N 1
ATOM 4617 C CA . ALA D 2 169 ? 15.735 56.992 -57.325 1.00 37.48 169 ALA D CA 1
ATOM 4618 C C . ALA D 2 169 ? 16.321 58.249 -56.648 1.00 37.32 169 ALA D C 1
ATOM 4619 O O . ALA D 2 169 ? 16.629 59.209 -57.339 1.00 40.93 169 ALA D O 1
ATOM 4621 N N . THR D 2 170 ? 16.484 58.253 -55.323 1.00 32.81 170 THR D N 1
ATOM 4622 C CA . THR D 2 170 ? 16.850 59.498 -54.622 1.00 34.49 170 THR D CA 1
ATOM 4623 C C . THR D 2 170 ? 18.317 59.882 -54.769 1.00 41.79 170 THR D C 1
ATOM 4624 O O . THR D 2 170 ? 18.665 61.073 -54.871 1.00 42.60 170 THR D O 1
ATOM 4628 N N . ARG D 2 171 ? 19.166 58.857 -54.736 1.00 38.54 171 ARG D N 1
ATOM 4629 C CA . ARG D 2 171 ? 20.569 58.963 -55.086 1.00 32.07 171 ARG D CA 1
ATOM 4630 C C . ARG D 2 171 ? 20.720 59.542 -56.483 1.00 37.71 171 ARG D C 1
ATOM 4631 O O . ARG D 2 171 ? 21.137 60.691 -56.620 1.00 38.64 171 ARG D O 1
ATOM 4639 N N . ARG D 2 172 ? 20.336 58.777 -57.511 1.00 27.48 172 ARG D N 1
ATOM 4640 C CA . ARG D 2 172 ? 20.475 59.248 -58.896 1.00 26.41 172 ARG D CA 1
ATOM 4641 C C . ARG D 2 172 ? 19.901 60.655 -59.093 1.00 26.54 172 ARG D C 1
ATOM 4642 O O . ARG D 2 172 ? 20.447 61.482 -59.839 1.00 30.05 172 ARG D O 1
ATOM 4650 N N . ALA D 2 173 ? 18.813 60.925 -58.382 1.00 34.62 173 ALA D N 1
ATOM 4651 C CA . ALA D 2 173 ? 18.185 62.239 -58.375 1.00 35.44 173 ALA D CA 1
ATOM 4652 C C . ALA D 2 173 ? 19.109 63.342 -57.911 1.00 38.82 173 ALA D C 1
ATOM 4653 O O . ALA D 2 173 ? 19.258 64.341 -58.610 1.00 41.14 173 ALA D O 1
ATOM 4655 N N . LYS D 2 174 ? 19.701 63.183 -56.727 1.00 37.24 174 LYS D N 1
ATOM 4656 C CA . LYS D 2 174 ? 20.538 64.249 -56.175 1.00 37.32 174 LYS D CA 1
ATOM 4657 C C . LYS D 2 174 ? 21.845 64.384 -56.925 1.00 35.02 174 LYS D C 1
ATOM 4658 O O . LYS D 2 174 ? 22.395 65.491 -57.110 1.00 33.09 174 LYS D O 1
ATOM 4664 N N . CYS D 2 175 ? 22.329 63.238 -57.375 1.00 49.78 175 CYS D N 1
ATOM 4665 C CA . CYS D 2 175 ? 23.513 63.200 -58.202 1.00 52.03 175 CYS D CA 1
ATOM 4666 C C . CYS D 2 175 ? 23.333 64.099 -59.405 1.00 57.06 175 CYS D C 1
ATOM 4667 O O . CYS D 2 175 ? 24.094 65.047 -59.560 1.00 59.51 175 CYS D O 1
ATOM 4670 N N . ARG D 2 176 ? 22.320 63.848 -60.238 1.00 46.03 176 ARG D N 1
ATOM 4671 C CA . ARG D 2 176 ? 22.186 64.684 -61.439 1.00 43.27 176 ARG D CA 1
ATOM 4672 C C . ARG D 2 176 ? 21.685 66.080 -61.118 1.00 41.97 176 ARG D C 1
ATOM 4673 O O . ARG D 2 176 ? 21.892 66.996 -61.907 1.00 41.03 176 ARG D O 1
ATOM 4681 N N . GLU D 2 177 ? 21.047 66.240 -59.960 1.00 49.28 177 GLU D N 1
ATOM 4682 C CA . GLU D 2 177 ? 20.732 67.571 -59.450 1.00 48.98 177 GLU D CA 1
ATOM 4683 C C . GLU D 2 177 ? 21.984 68.410 -59.410 1.00 57.34 177 GLU D C 1
ATOM 4684 O O . GLU D 2 177 ? 21.937 69.564 -59.825 1.00 60.80 177 GLU D O 1
ATOM 4690 N N . VAL D 2 178 ? 23.096 67.868 -58.892 1.00 40.22 178 VAL D N 1
ATOM 4691 C CA . VAL D 2 178 ? 24.341 68.661 -58.928 1.00 36.47 178 VAL D CA 1
ATOM 4692 C C . VAL D 2 178 ? 25.095 68.576 -60.264 1.00 33.15 178 VAL D C 1
ATOM 4693 O O . VAL D 2 178 ? 25.592 69.585 -60.751 1.00 34.46 178 VAL D O 1
ATOM 4697 N N . ILE D 2 179 ? 25.134 67.390 -60.867 1.00 24.72 179 ILE D N 1
ATOM 4698 C CA . ILE D 2 179 ? 25.838 67.133 -62.114 1.00 23.11 179 ILE D CA 1
ATOM 4699 C C . ILE D 2 179 ? 25.433 68.169 -63.129 1.00 28.25 179 ILE D C 1
ATOM 4700 O O . ILE D 2 179 ? 26.223 68.604 -63.971 1.00 28.53 179 ILE D O 1
ATOM 4705 N N . ASP D 2 180 ? 24.176 68.577 -63.039 1.00 57.80 180 ASP D N 1
ATOM 4706 C CA . ASP D 2 180 ? 23.689 69.540 -63.994 1.00 60.17 180 ASP D CA 1
ATOM 4707 C C . ASP D 2 180 ? 24.257 70.912 -63.646 1.00 56.09 180 ASP D C 1
ATOM 4708 O O . ASP D 2 180 ? 24.834 71.539 -64.514 1.00 58.60 180 ASP D O 1
ATOM 4713 N N . THR D 2 181 ? 24.171 71.361 -62.398 1.00 31.27 181 THR D N 1
ATOM 4714 C CA . THR D 2 181 ? 24.714 72.687 -62.069 1.00 32.41 181 THR D CA 1
ATOM 4715 C C . THR D 2 181 ? 26.197 72.815 -62.433 1.00 30.83 181 THR D C 1
ATOM 4716 O O . THR D 2 181 ? 26.622 73.814 -63.032 1.00 33.74 181 THR D O 1
ATOM 4720 N N . LEU D 2 182 ? 26.977 71.788 -62.117 1.00 32.98 182 LEU D N 1
ATOM 4721 C CA . LEU D 2 182 ? 28.395 71.802 -62.473 1.00 33.65 182 LEU D CA 1
ATOM 4722 C C . LEU D 2 182 ? 28.608 71.779 -63.979 1.00 35.09 182 LEU D C 1
ATOM 4723 O O . LEU D 2 182 ? 29.371 72.586 -64.486 1.00 39.33 182 LEU D O 1
ATOM 4728 N N . SER D 2 183 ? 27.937 70.903 -64.712 1.00 35.43 183 SER D N 1
ATOM 4729 C CA . SER D 2 183 ? 28.199 70.897 -66.135 1.00 38.42 183 SER D CA 1
ATOM 4730 C C . SER D 2 183 ? 27.707 72.208 -66.816 1.00 39.22 183 SER D C 1
ATOM 4731 O O . SER D 2 183 ? 28.334 72.685 -67.759 1.00 40.81 183 SER D O 1
ATOM 4734 N N . GLU D 2 184 ? 26.639 72.835 -66.327 1.00 57.48 184 GLU D N 1
ATOM 4735 C CA . GLU D 2 184 ? 26.191 74.080 -66.973 1.00 62.47 184 GLU D CA 1
ATOM 4736 C C . GLU D 2 184 ? 27.105 75.219 -66.601 1.00 65.41 184 GLU D C 1
ATOM 4737 O O . GLU D 2 184 ? 27.138 76.211 -67.315 1.00 73.70 184 GLU D O 1
ATOM 4743 N N . GLY D 2 185 ? 27.831 75.101 -65.488 1.00 44.35 185 GLY D N 1
ATOM 4744 C CA . GLY D 2 185 ? 28.777 76.152 -65.123 1.00 46.31 185 GLY D CA 1
ATOM 4745 C C . GLY D 2 185 ? 29.984 76.137 -66.045 1.00 45.78 185 GLY D C 1
ATOM 4746 O O . GLY D 2 185 ? 30.631 77.156 -66.326 1.00 45.56 185 GLY D O 1
ATOM 4747 N N . MET D 2 186 ? 30.267 74.927 -66.505 1.00 41.34 186 MET D N 1
ATOM 4748 C CA . MET D 2 186 ? 31.436 74.605 -67.283 1.00 42.73 186 MET D CA 1
ATOM 4749 C C . MET D 2 186 ? 31.032 74.609 -68.723 1.00 45.63 186 MET D C 1
ATOM 4750 O O . MET D 2 186 ? 31.849 74.443 -69.618 1.00 46.19 186 MET D O 1
ATOM 4755 N N . GLY D 2 187 ? 29.734 74.794 -68.921 1.00 60.30 187 GLY D N 1
ATOM 4756 C CA . GLY D 2 187 ? 29.134 74.862 -70.238 1.00 58.11 187 GLY D CA 1
ATOM 4757 C C . GLY D 2 187 ? 29.345 73.636 -71.099 1.00 59.81 187 GLY D C 1
ATOM 4758 O O . GLY D 2 187 ? 29.550 73.753 -72.301 1.00 72.32 187 GLY D O 1
ATOM 4759 N N . VAL D 2 188 ? 29.305 72.454 -70.500 1.00 41.26 188 VAL D N 1
ATOM 4760 C CA . VAL D 2 188 ? 29.393 71.243 -71.294 1.00 44.33 188 VAL D CA 1
ATOM 4761 C C . VAL D 2 188 ? 28.151 70.397 -71.058 1.00 47.76 188 VAL D C 1
ATOM 4762 O O . VAL D 2 188 ? 27.416 70.601 -70.078 1.00 39.63 188 VAL D O 1
ATOM 4766 N N . LYS D 2 189 ? 27.896 69.470 -71.976 1.00 83.96 189 LYS D N 1
ATOM 4767 C CA . LYS D 2 189 ? 26.766 68.572 -71.814 1.00 87.62 189 LYS D CA 1
ATOM 4768 C C . LYS D 2 189 ? 27.046 67.612 -70.661 1.00 86.23 189 LYS D C 1
ATOM 4769 O O . LYS D 2 189 ? 28.145 67.037 -70.561 1.00 82.46 189 LYS D O 1
ATOM 4775 N N . PRO D 2 190 ? 26.045 67.450 -69.780 1.00 61.41 190 PRO D N 1
ATOM 4776 C CA . PRO D 2 190 ? 26.089 66.531 -68.641 1.00 58.14 190 PRO D CA 1
ATOM 4777 C C . PRO D 2 190 ? 26.434 65.114 -69.059 1.00 58.63 190 PRO D C 1
ATOM 4778 O O . PRO D 2 190 ? 26.949 64.361 -68.263 1.00 60.07 190 PRO D O 1
ATOM 4782 N N . SER D 2 191 ? 26.161 64.755 -70.299 1.00 51.66 191 SER D N 1
ATOM 4783 C CA . SER D 2 191 ? 26.514 63.429 -70.770 1.00 56.37 191 SER D CA 1
ATOM 4784 C C . SER D 2 191 ? 28.008 63.338 -71.092 1.00 52.72 191 SER D C 1
ATOM 4785 O O . SER D 2 191 ? 28.578 62.257 -71.129 1.00 55.63 191 SER D O 1
ATOM 4788 N N . ALA D 2 192 ? 28.639 64.484 -71.302 1.00 63.62 192 ALA D N 1
ATOM 4789 C CA . ALA D 2 192 ? 30.062 64.552 -71.662 1.00 72.10 192 ALA D CA 1
ATOM 4790 C C . ALA D 2 192 ? 30.907 64.612 -70.411 1.00 66.68 192 ALA D C 1
ATOM 4791 O O . ALA D 2 192 ? 31.827 63.820 -70.201 1.00 61.16 192 ALA D O 1
ATOM 4793 N N . PHE D 2 193 ? 30.584 65.633 -69.628 1.00 67.60 193 PHE D N 1
ATOM 4794 C CA . PHE D 2 193 ? 31.116 65.925 -68.299 1.00 63.06 193 PHE D CA 1
ATOM 4795 C C . PHE D 2 193 ? 31.168 64.647 -67.444 1.00 58.70 193 PHE D C 1
ATOM 4796 O O . PHE D 2 193 ? 32.036 64.497 -66.587 1.00 56.26 193 PHE D O 1
ATOM 4804 N N . MET D 2 194 ? 30.242 63.726 -67.677 1.00 56.52 194 MET D N 1
ATOM 4805 C CA . MET D 2 194 ? 30.298 62.435 -67.010 1.00 57.10 194 MET D CA 1
ATOM 4806 C C . MET D 2 194 ? 31.390 61.527 -67.572 1.00 56.79 194 MET D C 1
ATOM 4807 O O . MET D 2 194 ? 32.106 60.893 -66.810 1.00 58.24 194 MET D O 1
ATOM 4812 N N . ASP D 2 195 ? 31.544 61.459 -68.887 1.00 68.29 195 ASP D N 1
ATOM 4813 C CA . ASP D 2 195 ? 32.640 60.669 -69.439 1.00 72.65 195 ASP D CA 1
ATOM 4814 C C . ASP D 2 195 ? 33.979 61.267 -69.004 1.00 76.99 195 ASP D C 1
ATOM 4815 O O . ASP D 2 195 ? 34.991 60.560 -68.898 1.00 76.05 195 ASP D O 1
ATOM 4820 N N . GLN D 2 196 ? 33.956 62.567 -68.705 1.00 60.92 196 GLN D N 1
ATOM 4821 C CA . GLN D 2 196 ? 35.139 63.287 -68.251 1.00 62.85 196 GLN D CA 1
ATOM 4822 C C . GLN D 2 196 ? 35.462 62.826 -66.838 1.00 58.22 196 GLN D C 1
ATOM 4823 O O . GLN D 2 196 ? 36.490 62.192 -66.619 1.00 63.34 196 GLN D O 1
ATOM 4829 N N . LEU D 2 197 ? 34.569 63.097 -65.891 1.00 39.43 197 LEU D N 1
ATOM 4830 C CA . LEU D 2 197 ? 34.886 62.848 -64.487 1.00 31.35 197 LEU D CA 1
ATOM 4831 C C . LEU D 2 197 ? 34.985 61.376 -64.098 1.00 37.37 197 LEU D C 1
ATOM 4832 O O . LEU D 2 197 ? 35.342 61.072 -62.954 1.00 44.51 197 LEU D O 1
ATOM 4837 N N . GLY D 2 198 ? 34.686 60.470 -65.028 1.00 56.71 198 GLY D N 1
ATOM 4838 C CA . GLY D 2 198 ? 34.888 59.044 -64.799 1.00 60.52 198 GLY D CA 1
ATOM 4839 C C . GLY D 2 198 ? 33.657 58.341 -64.245 1.00 67.40 198 GLY D C 1
ATOM 4840 O O . GLY D 2 198 ? 33.690 57.142 -63.959 1.00 73.57 198 GLY D O 1
ATOM 4841 N N . LEU D 2 199 ? 32.576 59.109 -64.103 1.00 38.33 199 LEU D N 1
ATOM 4842 C CA . LEU D 2 199 ? 31.250 58.606 -63.767 1.00 32.59 199 LEU D CA 1
ATOM 4843 C C . LEU D 2 199 ? 30.709 57.702 -64.868 1.00 44.01 199 LEU D C 1
ATOM 4844 O O . LEU D 2 199 ? 31.221 57.689 -65.990 1.00 56.85 199 LEU D O 1
ATOM 4849 N N . GLU D 2 200 ? 29.692 56.918 -64.531 1.00 62.51 200 GLU D N 1
ATOM 4850 C CA . GLU D 2 200 ? 28.960 56.130 -65.517 1.00 67.20 200 GLU D CA 1
ATOM 4851 C C . GLU D 2 200 ? 27.547 55.985 -65.040 1.00 71.48 200 GLU D C 1
ATOM 4852 O O . GLU D 2 200 ? 27.327 56.027 -63.838 1.00 71.98 200 GLU D O 1
ATOM 4858 N N . GLU D 2 201 ? 26.588 55.827 -65.951 1.00 80.88 201 GLU D N 1
ATOM 4859 C CA . GLU D 2 201 ? 25.257 55.365 -65.549 1.00 79.63 201 GLU D CA 1
ATOM 4860 C C . GLU D 2 201 ? 24.945 54.076 -66.262 1.00 88.32 201 GLU D C 1
ATOM 4861 O O . GLU D 2 201 ? 24.789 54.092 -67.480 1.00 104.35 201 GLU D O 1
ATOM 4867 N N . GLY D 2 202 ? 24.871 52.955 -65.546 1.00 120.85 202 GLY D N 1
ATOM 4868 C CA . GLY D 2 202 ? 24.626 51.700 -66.238 1.00 122.75 202 GLY D CA 1
ATOM 4869 C C . GLY D 2 202 ? 23.222 51.561 -66.815 1.00 132.53 202 GLY D C 1
ATOM 4870 O O . GLY D 2 202 ? 23.037 51.528 -68.045 1.00 141.82 202 GLY D O 1
ATOM 4871 N N . LEU D 2 203 ? 22.232 51.524 -65.922 1.00 49.36 203 LEU D N 1
ATOM 4872 C CA . LEU D 2 203 ? 20.837 51.357 -66.301 1.00 30.27 203 LEU D CA 1
ATOM 4873 C C . LEU D 2 203 ? 20.162 52.715 -66.374 1.00 38.13 203 LEU D C 1
ATOM 4874 O O . LEU D 2 203 ? 20.506 53.605 -65.603 1.00 33.29 203 LEU D O 1
ATOM 4876 N N . PRO D 2 204 ? 19.235 52.899 -67.338 1.00 62.12 204 PRO D N 1
ATOM 4877 C CA . PRO D 2 204 ? 18.464 54.145 -67.453 1.00 53.93 204 PRO D CA 1
ATOM 4878 C C . PRO D 2 204 ? 17.251 54.124 -66.534 1.00 51.45 204 PRO D C 1
ATOM 4879 O O . PRO D 2 204 ? 17.090 53.159 -65.806 1.00 50.23 204 PRO D O 1
ATOM 4883 N N . MET D 2 205 ? 16.410 55.152 -66.559 1.00 71.10 205 MET D N 1
ATOM 4884 C CA . MET D 2 205 ? 15.183 55.112 -65.760 1.00 65.06 205 MET D CA 1
ATOM 4885 C C . MET D 2 205 ? 13.993 54.551 -66.563 1.00 67.09 205 MET D C 1
ATOM 4886 O O . MET D 2 205 ? 12.859 54.501 -66.075 1.00 69.58 205 MET D O 1
ATOM 4891 N N . THR D 2 206 ? 14.262 54.139 -67.799 1.00 71.94 206 THR D N 1
ATOM 4892 C CA . THR D 2 206 ? 13.353 53.269 -68.519 1.00 66.64 206 THR D CA 1
ATOM 4893 C C . THR D 2 206 ? 13.333 51.932 -67.783 1.00 74.79 206 THR D C 1
ATOM 4894 O O . THR D 2 206 ? 12.282 51.508 -67.326 1.00 82.02 206 THR D O 1
ATOM 4898 N N . THR D 2 207 ? 14.507 51.312 -67.614 1.00 44.82 207 THR D N 1
ATOM 4899 C CA . THR D 2 207 ? 14.655 49.987 -66.979 1.00 46.59 207 THR D CA 1
ATOM 4900 C C . THR D 2 207 ? 14.296 50.009 -65.483 1.00 41.34 207 THR D C 1
ATOM 4901 O O . THR D 2 207 ? 14.296 48.989 -64.801 1.00 40.38 207 THR D O 1
ATOM 4905 N N . TYR D 2 208 ? 14.015 51.191 -64.971 1.00 50.26 208 TYR D N 1
ATOM 4906 C CA . TYR D 2 208 ? 13.528 51.350 -63.615 1.00 51.29 208 TYR D CA 1
ATOM 4907 C C . TYR D 2 208 ? 12.030 51.281 -63.609 1.00 57.08 208 TYR D C 1
ATOM 4908 O O . TYR D 2 208 ? 11.418 50.443 -62.952 1.00 59.21 208 TYR D O 1
ATOM 4917 N N . THR D 2 209 ? 11.445 52.211 -64.345 1.00 68.91 209 THR D N 1
ATOM 4918 C CA . THR D 2 209 ? 10.007 52.391 -64.396 1.00 64.64 209 THR D CA 1
ATOM 4919 C C . THR D 2 209 ? 9.321 51.170 -65.043 1.00 59.22 209 THR D C 1
ATOM 4920 O O . THR D 2 209 ? 8.161 50.869 -64.760 1.00 60.24 209 THR D O 1
ATOM 4924 N N . GLU D 2 210 ? 10.070 50.444 -65.863 1.00 87.06 210 GLU D N 1
ATOM 4925 C CA . GLU D 2 210 ? 9.623 49.175 -66.423 1.00 100.65 210 GLU D CA 1
ATOM 4926 C C . GLU D 2 210 ? 9.696 48.071 -65.368 1.00 101.55 210 GLU D C 1
ATOM 4927 O O . GLU D 2 210 ? 9.028 47.040 -65.469 1.00 106.30 210 GLU D O 1
ATOM 4933 N N . MET D 2 211 ? 10.554 48.283 -64.378 1.00 72.15 211 MET D N 1
ATOM 4934 C CA . MET D 2 211 ? 10.736 47.345 -63.276 1.00 69.41 211 MET D CA 1
ATOM 4935 C C . MET D 2 211 ? 9.708 47.593 -62.172 1.00 62.79 211 MET D C 1
ATOM 4936 O O . MET D 2 211 ? 9.469 46.735 -61.334 1.00 59.61 211 MET D O 1
ATOM 4941 N N . LYS D 2 212 ? 9.143 48.795 -62.161 1.00 58.24 212 LYS D N 1
ATOM 4942 C CA . LYS D 2 212 ? 8.087 49.151 -61.225 1.00 55.93 212 LYS D CA 1
ATOM 4943 C C . LYS D 2 212 ? 6.714 48.648 -61.652 1.00 68.39 212 LYS D C 1
ATOM 4944 O O . LYS D 2 212 ? 5.894 48.304 -60.794 1.00 68.27 212 LYS D O 1
ATOM 4950 N N . LYS D 2 213 ? 6.439 48.632 -62.963 1.00 81.95 213 LYS D N 1
ATOM 4951 C CA . LYS D 2 213 ? 5.196 48.017 -63.431 1.00 78.72 213 LYS D CA 1
ATOM 4952 C C . LYS D 2 213 ? 5.245 46.527 -63.086 1.00 72.27 213 LYS D C 1
ATOM 4953 O O . LYS D 2 213 ? 4.465 46.077 -62.248 1.00 65.46 213 LYS D O 1
ATOM 4959 N N . ALA D 2 214 ? 6.244 45.816 -63.597 1.00 57.71 214 ALA D N 1
ATOM 4960 C CA . ALA D 2 214 ? 6.364 44.367 -63.461 1.00 58.20 214 ALA D CA 1
ATOM 4961 C C . ALA D 2 214 ? 6.356 43.931 -61.994 1.00 60.01 214 ALA D C 1
ATOM 4962 O O . ALA D 2 214 ? 6.223 42.744 -61.683 1.00 58.45 214 ALA D O 1
ATOM 4964 N N . LEU D 2 215 ? 6.463 44.908 -61.100 1.00 50.99 215 LEU D N 1
ATOM 4965 C CA . LEU D 2 215 ? 6.311 44.661 -59.688 1.00 42.81 215 LEU D CA 1
ATOM 4966 C C . LEU D 2 215 ? 6.322 45.936 -58.922 1.00 42.11 215 LEU D C 1
ATOM 4967 O O . LEU D 2 215 ? 7.359 46.554 -58.770 1.00 49.71 215 LEU D O 1
ATOM 4972 N N . PRO D 2 216 ? 5.206 46.242 -58.287 1.00 57.23 216 PRO D N 1
ATOM 4973 C CA . PRO D 2 216 ? 5.113 47.511 -57.569 1.00 59.09 216 PRO D CA 1
ATOM 4974 C C . PRO D 2 216 ? 5.817 47.467 -56.249 1.00 57.35 216 PRO D C 1
ATOM 4975 O O . PRO D 2 216 ? 5.813 46.425 -55.601 1.00 60.46 216 PRO D O 1
ATOM 4979 N N . PRO D 2 217 ? 6.429 48.588 -55.863 1.00 57.77 217 PRO D N 1
ATOM 4980 C CA . PRO D 2 217 ? 6.952 48.787 -54.507 1.00 64.95 217 PRO D CA 1
ATOM 4981 C C . PRO D 2 217 ? 5.816 48.854 -53.487 1.00 66.93 217 PRO D C 1
ATOM 4982 O O . PRO D 2 217 ? 4.915 49.669 -53.671 1.00 62.89 217 PRO D O 1
ATOM 4986 N N . VAL D 2 218 ? 5.877 48.062 -52.420 1.00 66.58 218 VAL D N 1
ATOM 4987 C CA . VAL D 2 218 ? 4.817 48.052 -51.416 1.00 63.10 218 VAL D CA 1
ATOM 4988 C C . VAL D 2 218 ? 5.357 48.652 -50.128 1.00 64.71 218 VAL D C 1
ATOM 4989 O O . VAL D 2 218 ? 6.532 48.471 -49.810 1.00 66.75 218 VAL D O 1
ATOM 4993 N N . ASN D 2 219 ? 4.520 49.348 -49.369 1.00 67.96 219 ASN D N 1
ATOM 4994 C CA . ASN D 2 219 ? 4.994 49.913 -48.106 1.00 75.51 219 ASN D CA 1
ATOM 4995 C C . ASN D 2 219 ? 4.739 48.980 -46.898 1.00 70.57 219 ASN D C 1
ATOM 4996 O O . ASN D 2 219 ? 3.655 48.430 -46.739 1.00 74.59 219 ASN D O 1
ATOM 5001 N N . VAL D 2 220 ? 5.747 48.798 -46.050 1.00 64.30 220 VAL D N 1
ATOM 5002 C CA . VAL D 2 220 ? 5.672 47.804 -44.973 1.00 57.20 220 VAL D CA 1
ATOM 5003 C C . VAL D 2 220 ? 6.011 48.407 -43.579 1.00 63.48 220 VAL D C 1
ATOM 5004 O O . VAL D 2 220 ? 6.976 48.028 -42.877 1.00 52.27 220 VAL D O 1
ATOM 5008 N N . ALA D 2 223 ? 5.177 43.618 -39.966 1.00 69.31 223 ALA D N 1
ATOM 5009 C CA . ALA D 2 223 ? 5.988 43.832 -38.763 1.00 91.86 223 ALA D CA 1
ATOM 5010 C C . ALA D 2 223 ? 6.114 42.550 -37.934 1.00 95.54 223 ALA D C 1
ATOM 5011 O O . ALA D 2 223 ? 7.195 41.942 -37.857 1.00 85.98 223 ALA D O 1
ATOM 5013 N N . ASP D 2 224 ? 4.999 42.148 -37.317 1.00 109.20 224 ASP D N 1
ATOM 5014 C CA . ASP D 2 224 ? 4.931 40.895 -36.553 1.00 111.07 224 ASP D CA 1
ATOM 5015 C C . ASP D 2 224 ? 4.028 39.856 -37.227 1.00 102.04 224 ASP D C 1
ATOM 5016 O O . ASP D 2 224 ? 2.798 39.976 -37.206 1.00 82.46 224 ASP D O 1
ATOM 5018 N N . ILE D 2 225 ? 4.653 38.820 -37.790 1.00 101.28 225 ILE D N 1
ATOM 5019 C CA . ILE D 2 225 ? 3.956 37.834 -38.623 1.00 94.42 225 ILE D CA 1
ATOM 5020 C C . ILE D 2 225 ? 4.747 36.529 -38.769 1.00 83.69 225 ILE D C 1
ATOM 5021 O O . ILE D 2 225 ? 4.806 35.943 -39.855 1.00 75.83 225 ILE D O 1
ATOM 5023 N N . ASP E 1 9 ? 55.096 94.777 -54.856 1.00 80.00 9 ASP E N 1
ATOM 5024 C CA . ASP E 1 9 ? 55.791 93.678 -54.186 1.00 92.28 9 ASP E CA 1
ATOM 5025 C C . ASP E 1 9 ? 54.888 92.917 -53.214 1.00 90.15 9 ASP E C 1
ATOM 5026 O O . ASP E 1 9 ? 53.867 92.383 -53.625 1.00 85.67 9 ASP E O 1
ATOM 5031 N N . GLU E 1 10 ? 55.263 92.846 -51.940 1.00 145.21 10 GLU E N 1
ATOM 5032 C CA . GLU E 1 10 ? 54.459 92.118 -50.955 1.00 147.26 10 GLU E CA 1
ATOM 5033 C C . GLU E 1 10 ? 53.038 92.644 -50.928 1.00 141.63 10 GLU E C 1
ATOM 5034 O O . GLU E 1 10 ? 52.092 91.866 -50.794 1.00 140.27 10 GLU E O 1
ATOM 5036 N N . LYS E 1 11 ? 52.898 93.961 -51.063 1.00 93.40 11 LYS E N 1
ATOM 5037 C CA . LYS E 1 11 ? 51.589 94.604 -51.112 1.00 90.09 11 LYS E CA 1
ATOM 5038 C C . LYS E 1 11 ? 50.651 93.916 -52.143 1.00 91.08 11 LYS E C 1
ATOM 5039 O O . LYS E 1 11 ? 49.491 93.561 -51.833 1.00 83.67 11 LYS E O 1
ATOM 5041 N N . LYS E 1 12 ? 51.184 93.691 -53.346 1.00 115.65 12 LYS E N 1
ATOM 5042 C CA . LYS E 1 12 ? 50.466 92.987 -54.401 1.00 108.38 12 LYS E CA 1
ATOM 5043 C C . LYS E 1 12 ? 49.944 91.637 -53.912 1.00 111.00 12 LYS E C 1
ATOM 5044 O O . LYS E 1 12 ? 48.742 91.407 -53.976 1.00 109.71 12 LYS E O 1
ATOM 5046 N N . GLU E 1 13 ? 50.802 90.755 -53.392 1.00 100.63 13 GLU E N 1
ATOM 5047 C CA . GLU E 1 13 ? 50.303 89.419 -53.045 1.00 96.28 13 GLU E CA 1
ATOM 5048 C C . GLU E 1 13 ? 49.395 89.429 -51.810 1.00 92.63 13 GLU E C 1
ATOM 5049 O O . GLU E 1 13 ? 48.561 88.528 -51.646 1.00 94.65 13 GLU E O 1
ATOM 5055 N N . ARG E 1 14 ? 49.515 90.453 -50.966 1.00 73.27 14 ARG E N 1
ATOM 5056 C CA . ARG E 1 14 ? 48.573 90.598 -49.858 1.00 73.07 14 ARG E CA 1
ATOM 5057 C C . ARG E 1 14 ? 47.174 90.910 -50.391 1.00 75.13 14 ARG E C 1
ATOM 5058 O O . ARG E 1 14 ? 46.215 90.170 -50.111 1.00 79.01 14 ARG E O 1
ATOM 5060 N N . LEU E 1 15 ? 47.059 91.982 -51.181 1.00 79.79 15 LEU E N 1
ATOM 5061 C CA . LEU E 1 15 ? 45.757 92.346 -51.754 1.00 72.67 15 LEU E CA 1
ATOM 5062 C C . LEU E 1 15 ? 45.188 91.196 -52.591 1.00 81.67 15 LEU E C 1
ATOM 5063 O O . LEU E 1 15 ? 44.063 90.753 -52.351 1.00 87.82 15 LEU E O 1
ATOM 5065 N N . LEU E 1 16 ? 45.975 90.703 -53.546 1.00 66.96 16 LEU E N 1
ATOM 5066 C CA . LEU E 1 16 ? 45.585 89.572 -54.387 1.00 62.58 16 LEU E CA 1
ATOM 5067 C C . LEU E 1 16 ? 45.065 88.382 -53.572 1.00 66.78 16 LEU E C 1
ATOM 5068 O O . LEU E 1 16 ? 44.038 87.770 -53.920 1.00 71.60 16 LEU E O 1
ATOM 5073 N N . GLU E 1 17 ? 45.764 88.062 -52.482 1.00 74.41 17 GLU E N 1
ATOM 5074 C CA . GLU E 1 17 ? 45.311 86.997 -51.596 1.00 77.76 17 GLU E CA 1
ATOM 5075 C C . GLU E 1 17 ? 43.939 87.341 -51.042 1.00 80.90 17 GLU E C 1
ATOM 5076 O O . GLU E 1 17 ? 43.073 86.474 -50.919 1.00 81.94 17 GLU E O 1
ATOM 5082 N N . GLU E 1 18 ? 43.732 88.617 -50.732 1.00 64.90 18 GLU E N 1
ATOM 5083 C CA . GLU E 1 18 ? 42.502 89.011 -50.054 1.00 63.01 18 GLU E CA 1
ATOM 5084 C C . GLU E 1 18 ? 41.292 89.058 -51.004 1.00 61.67 18 GLU E C 1
ATOM 5085 O O . GLU E 1 18 ? 40.144 88.860 -50.584 1.00 64.90 18 GLU E O 1
ATOM 5091 N N . MET E 1 19 ? 41.559 89.308 -52.281 1.00 65.38 19 MET E N 1
ATOM 5092 C CA . MET E 1 19 ? 40.530 89.258 -53.309 1.00 63.34 19 MET E CA 1
ATOM 5093 C C . MET E 1 19 ? 40.255 87.826 -53.673 1.00 67.20 19 MET E C 1
ATOM 5094 O O . MET E 1 19 ? 39.215 87.523 -54.250 1.00 65.93 19 MET E O 1
ATOM 5099 N N . LEU E 1 20 ? 41.220 86.951 -53.413 1.00 68.30 20 LEU E N 1
ATOM 5100 C CA . LEU E 1 20 ? 40.978 85.539 -53.648 1.00 68.94 20 LEU E CA 1
ATOM 5101 C C . LEU E 1 20 ? 40.106 85.010 -52.513 1.00 76.48 20 LEU E C 1
ATOM 5102 O O . LEU E 1 20 ? 39.176 84.232 -52.742 1.00 80.28 20 LEU E O 1
ATOM 5107 N N . LYS E 1 21 ? 40.397 85.463 -51.294 1.00 75.08 21 LYS E N 1
ATOM 5108 C CA . LYS E 1 21 ? 39.532 85.202 -50.143 1.00 71.46 21 LYS E CA 1
ATOM 5109 C C . LYS E 1 21 ? 38.086 85.619 -50.431 1.00 73.26 21 LYS E C 1
ATOM 5110 O O . LYS E 1 21 ? 37.212 84.768 -50.568 1.00 73.55 21 LYS E O 1
ATOM 5116 N N . ARG E 1 22 ? 37.857 86.920 -50.588 1.00 69.54 22 ARG E N 1
ATOM 5117 C CA . ARG E 1 22 ? 36.515 87.465 -50.773 1.00 68.53 22 ARG E CA 1
ATOM 5118 C C . ARG E 1 22 ? 36.119 87.488 -52.258 1.00 74.10 22 ARG E C 1
ATOM 5119 O O . ARG E 1 22 ? 36.613 88.312 -53.030 1.00 83.05 22 ARG E O 1
ATOM 5127 N N . GLY E 1 23 ? 35.185 86.640 -52.660 1.00 54.68 23 GLY E N 1
ATOM 5128 C CA . GLY E 1 23 ? 34.912 86.496 -54.080 1.00 52.09 23 GLY E CA 1
ATOM 5129 C C . GLY E 1 23 ? 34.388 87.731 -54.808 1.00 51.10 23 GLY E C 1
ATOM 5130 O O . GLY E 1 23 ? 34.251 87.730 -56.027 1.00 45.51 23 GLY E O 1
ATOM 5131 N N . GLU E 1 24 ? 34.105 88.795 -54.068 1.00 76.27 24 GLU E N 1
ATOM 5132 C CA . GLU E 1 24 ? 33.336 89.914 -54.606 1.00 80.91 24 GLU E CA 1
ATOM 5133 C C . GLU E 1 24 ? 34.038 90.663 -55.732 1.00 75.09 24 GLU E C 1
ATOM 5134 O O . GLU E 1 24 ? 35.260 90.620 -55.850 1.00 76.58 24 GLU E O 1
ATOM 5140 N N . ILE E 1 25 ? 33.235 91.321 -56.564 1.00 54.63 25 ILE E N 1
ATOM 5141 C CA . ILE E 1 25 ? 33.710 92.180 -57.647 1.00 55.63 25 ILE E CA 1
ATOM 5142 C C . ILE E 1 25 ? 33.962 93.603 -57.152 1.00 65.44 25 ILE E C 1
ATOM 5143 O O . ILE E 1 25 ? 33.058 94.234 -56.593 1.00 69.49 25 ILE E O 1
ATOM 5148 N N . TYR E 1 26 ? 35.173 94.119 -57.369 1.00 73.11 26 TYR E N 1
ATOM 5149 C CA . TYR E 1 26 ? 35.537 95.442 -56.848 1.00 71.59 26 TYR E CA 1
ATOM 5150 C C . TYR E 1 26 ? 35.569 96.529 -57.927 1.00 73.94 26 TYR E C 1
ATOM 5151 O O . TYR E 1 26 ? 35.852 96.255 -59.098 1.00 72.95 26 TYR E O 1
ATOM 5160 N N . SER E 1 27 ? 35.233 97.756 -57.524 1.00 63.82 27 SER E N 1
ATOM 5161 C CA . SER E 1 27 ? 35.087 98.885 -58.445 1.00 64.29 27 SER E CA 1
ATOM 5162 C C . SER E 1 27 ? 36.272 99.834 -58.321 1.00 64.75 27 SER E C 1
ATOM 5163 O O . SER E 1 27 ? 37.160 99.586 -57.520 1.00 62.72 27 SER E O 1
ATOM 5166 N N . ASN E 1 28 ? 36.290 100.904 -59.115 1.00 80.84 28 ASN E N 1
ATOM 5167 C CA . ASN E 1 28 ? 37.323 101.935 -58.998 1.00 84.20 28 ASN E CA 1
ATOM 5168 C C . ASN E 1 28 ? 37.488 102.380 -57.553 1.00 91.34 28 ASN E C 1
ATOM 5169 O O . ASN E 1 28 ? 38.487 102.070 -56.901 1.00 98.79 28 ASN E O 1
ATOM 5174 N N . LYS E 1 29 ? 36.485 103.093 -57.049 1.00 116.19 29 LYS E N 1
ATOM 5175 C CA . LYS E 1 29 ? 36.560 103.683 -55.711 1.00 122.73 29 LYS E CA 1
ATOM 5176 C C . LYS E 1 29 ? 36.284 102.649 -54.607 1.00 122.86 29 LYS E C 1
ATOM 5177 O O . LYS E 1 29 ? 36.742 102.803 -53.472 1.00 123.63 29 LYS E O 1
ATOM 5179 N N . THR E 1 30 ? 35.545 101.597 -54.957 1.00 91.05 30 THR E N 1
ATOM 5180 C CA . THR E 1 30 ? 35.212 100.504 -54.038 1.00 84.76 30 THR E CA 1
ATOM 5181 C C . THR E 1 30 ? 36.430 99.705 -53.569 1.00 81.58 30 THR E C 1
ATOM 5182 O O . THR E 1 30 ? 36.409 99.141 -52.482 1.00 82.02 30 THR E O 1
ATOM 5186 N N . ILE E 1 31 ? 37.497 99.672 -54.372 1.00 78.13 31 ILE E N 1
ATOM 5187 C CA . ILE E 1 31 ? 38.722 98.957 -54.001 1.00 74.29 31 ILE E CA 1
ATOM 5188 C C . ILE E 1 31 ? 39.333 99.584 -52.749 1.00 80.68 31 ILE E C 1
ATOM 5189 O O . ILE E 1 31 ? 40.250 99.025 -52.136 1.00 82.92 31 ILE E O 1
ATOM 5191 N N . GLU E 1 32 ? 38.806 100.750 -52.372 1.00 117.81 32 GLU E N 1
ATOM 5192 C CA . GLU E 1 32 ? 39.216 101.458 -51.160 1.00 116.36 32 GLU E CA 1
ATOM 5193 C C . GLU E 1 32 ? 38.675 100.790 -49.883 1.00 114.10 32 GLU E C 1
ATOM 5194 O O . GLU E 1 32 ? 39.037 101.186 -48.771 1.00 116.17 32 GLU E O 1
ATOM 5196 N N . THR E 1 33 ? 37.809 99.788 -50.035 1.00 94.15 33 THR E N 1
ATOM 5197 C CA . THR E 1 33 ? 37.397 98.997 -48.883 1.00 86.90 33 THR E CA 1
ATOM 5198 C C . THR E 1 33 ? 38.523 98.064 -48.486 1.00 83.10 33 THR E C 1
ATOM 5199 O O . THR E 1 33 ? 38.844 97.967 -47.309 1.00 69.66 33 THR E O 1
ATOM 5203 N N . LEU E 1 34 ? 39.187 97.445 -49.456 1.00 70.15 34 LEU E N 1
ATOM 5204 C CA . LEU E 1 34 ? 40.122 96.369 -49.134 1.00 71.36 34 LEU E CA 1
ATOM 5205 C C . LEU E 1 34 ? 41.503 96.901 -48.663 1.00 73.37 34 LEU E C 1
ATOM 5206 O O . LEU E 1 34 ? 42.452 96.125 -48.447 1.00 74.36 34 LEU E O 1
ATOM 5208 N N . SER E 1 35 ? 41.616 98.223 -48.505 1.00 139.22 35 SER E N 1
ATOM 5209 C CA . SER E 1 35 ? 42.856 98.828 -47.989 1.00 140.05 35 SER E CA 1
ATOM 5210 C C . SER E 1 35 ? 43.143 98.419 -46.543 1.00 139.86 35 SER E C 1
ATOM 5211 O O . SER E 1 35 ? 44.258 97.988 -46.245 1.00 138.40 35 SER E O 1
ATOM 5214 N N . LYS E 1 36 ? 42.143 98.549 -45.663 1.00 81.56 36 LYS E N 1
ATOM 5215 C CA . LYS E 1 36 ? 42.310 98.248 -44.234 1.00 82.60 36 LYS E CA 1
ATOM 5216 C C . LYS E 1 36 ? 42.761 96.792 -43.959 1.00 83.04 36 LYS E C 1
ATOM 5217 O O . LYS E 1 36 ? 43.703 96.576 -43.188 1.00 83.53 36 LYS E O 1
ATOM 5219 N N . PRO E 1 37 ? 42.101 95.788 -44.574 1.00 107.75 37 PRO E N 1
ATOM 5220 C CA . PRO E 1 37 ? 42.772 94.480 -44.572 1.00 107.57 37 PRO E CA 1
ATOM 5221 C C . PRO E 1 37 ? 43.986 94.479 -45.510 1.00 107.14 37 PRO E C 1
ATOM 5222 O O . PRO E 1 37 ? 44.418 93.418 -45.966 1.00 106.54 37 PRO E O 1
ATOM 5226 N N . ILE E 1 40 ? 46.714 97.913 -46.736 1.00 113.95 40 ILE E N 1
ATOM 5227 C CA . ILE E 1 40 ? 47.496 98.878 -47.505 1.00 113.20 40 ILE E CA 1
ATOM 5228 C C . ILE E 1 40 ? 46.911 100.299 -47.441 1.00 112.28 40 ILE E C 1
ATOM 5229 O O . ILE E 1 40 ? 45.784 100.514 -46.980 1.00 111.19 40 ILE E O 1
ATOM 5231 N N . SER E 1 41 ? 47.700 101.258 -47.923 1.00 146.40 41 SER E N 1
ATOM 5232 C CA . SER E 1 41 ? 47.346 102.678 -47.898 1.00 146.37 41 SER E CA 1
ATOM 5233 C C . SER E 1 41 ? 46.319 103.056 -48.965 1.00 147.03 41 SER E C 1
ATOM 5234 O O . SER E 1 41 ? 46.453 102.678 -50.128 1.00 146.30 41 SER E O 1
ATOM 5236 N N . SER E 1 42 ? 45.310 103.824 -48.564 1.00 99.57 42 SER E N 1
ATOM 5237 C CA . SER E 1 42 ? 44.229 104.221 -49.460 1.00 101.37 42 SER E CA 1
ATOM 5238 C C . SER E 1 42 ? 44.738 104.911 -50.721 1.00 102.99 42 SER E C 1
ATOM 5239 O O . SER E 1 42 ? 44.111 104.837 -51.777 1.00 103.30 42 SER E O 1
ATOM 5242 N N . MET E 1 43 ? 45.881 105.576 -50.603 1.00 135.47 43 MET E N 1
ATOM 5243 C CA . MET E 1 43 ? 46.532 106.198 -51.748 1.00 137.17 43 MET E CA 1
ATOM 5244 C C . MET E 1 43 ? 46.926 105.168 -52.795 1.00 136.94 43 MET E C 1
ATOM 5245 O O . MET E 1 43 ? 46.553 105.271 -53.968 1.00 137.71 43 MET E O 1
ATOM 5247 N N . VAL E 1 44 ? 47.686 104.174 -52.350 1.00 124.63 44 VAL E N 1
ATOM 5248 C CA . VAL E 1 44 ? 48.405 103.292 -53.259 1.00 124.60 44 VAL E CA 1
ATOM 5249 C C . VAL E 1 44 ? 47.696 101.978 -53.609 1.00 117.11 44 VAL E C 1
ATOM 5250 O O . VAL E 1 44 ? 48.192 101.206 -54.432 1.00 108.99 44 VAL E O 1
ATOM 5254 N N . ILE E 1 45 ? 46.546 101.721 -52.991 1.00 129.15 45 ILE E N 1
ATOM 5255 C CA . ILE E 1 45 ? 45.792 100.512 -53.299 1.00 125.79 45 ILE E CA 1
ATOM 5256 C C . ILE E 1 45 ? 45.536 100.464 -54.796 1.00 117.78 45 ILE E C 1
ATOM 5257 O O . ILE E 1 45 ? 45.775 99.443 -55.437 1.00 115.75 45 ILE E O 1
ATOM 5259 N N . LYS E 1 46 ? 45.099 101.586 -55.356 1.00 93.03 46 LYS E N 1
ATOM 5260 C CA . LYS E 1 46 ? 44.828 101.639 -56.781 1.00 92.95 46 LYS E CA 1
ATOM 5261 C C . LYS E 1 46 ? 46.105 101.353 -57.583 1.00 96.54 46 LYS E C 1
ATOM 5262 O O . LYS E 1 46 ? 46.052 100.671 -58.618 1.00 94.29 46 LYS E O 1
ATOM 5264 N N . ASN E 1 47 ? 47.249 101.829 -57.084 1.00 85.52 47 ASN E N 1
ATOM 5265 C CA . ASN E 1 47 ? 48.524 101.607 -57.772 1.00 84.22 47 ASN E CA 1
ATOM 5266 C C . ASN E 1 47 ? 48.897 100.121 -57.783 1.00 81.07 47 ASN E C 1
ATOM 5267 O O . ASN E 1 47 ? 49.299 99.579 -58.819 1.00 82.28 47 ASN E O 1
ATOM 5269 N N . VAL E 1 48 ? 48.741 99.460 -56.637 1.00 72.06 48 VAL E N 1
ATOM 5270 C CA . VAL E 1 48 ? 49.023 98.032 -56.533 1.00 71.05 48 VAL E CA 1
ATOM 5271 C C . VAL E 1 48 ? 48.069 97.216 -57.413 1.00 76.83 48 VAL E C 1
ATOM 5272 O O . VAL E 1 48 ? 48.457 96.218 -58.041 1.00 73.54 48 VAL E O 1
ATOM 5274 N N . LEU E 1 49 ? 46.816 97.650 -57.462 1.00 70.30 49 LEU E N 1
ATOM 5275 C CA . LEU E 1 49 ? 45.838 96.986 -58.300 1.00 63.09 49 LEU E CA 1
ATOM 5276 C C . LEU E 1 49 ? 46.269 97.070 -59.747 1.00 65.27 49 LEU E C 1
ATOM 5277 O O . LEU E 1 49 ? 46.282 96.055 -60.442 1.00 59.35 49 LEU E O 1
ATOM 5282 N N . GLN E 1 50 ? 46.645 98.275 -60.189 1.00 75.33 50 GLN E N 1
ATOM 5283 C CA . GLN E 1 50 ? 47.005 98.491 -61.593 1.00 68.79 50 GLN E CA 1
ATOM 5284 C C . GLN E 1 50 ? 48.252 97.700 -61.942 1.00 67.26 50 GLN E C 1
ATOM 5285 O O . GLN E 1 50 ? 48.386 97.203 -63.058 1.00 67.69 50 GLN E O 1
ATOM 5291 N N . ALA E 1 51 ? 49.147 97.563 -60.969 1.00 70.58 51 ALA E N 1
ATOM 5292 C CA . ALA E 1 51 ? 50.267 96.639 -61.102 1.00 78.00 51 ALA E CA 1
ATOM 5293 C C . ALA E 1 51 ? 49.750 95.250 -61.455 1.00 77.08 51 ALA E C 1
ATOM 5294 O O . ALA E 1 51 ? 50.141 94.636 -62.464 1.00 66.86 51 ALA E O 1
ATOM 5296 N N . LEU E 1 52 ? 48.834 94.787 -60.614 1.00 83.03 52 LEU E N 1
ATOM 5297 C CA . LEU E 1 52 ? 48.279 93.445 -60.715 1.00 78.26 52 LEU E CA 1
ATOM 5298 C C . LEU E 1 52 ? 47.524 93.189 -62.010 1.00 73.33 52 LEU E C 1
ATOM 5299 O O . LEU E 1 52 ? 47.467 92.053 -62.477 1.00 72.84 52 LEU E O 1
ATOM 5304 N N . VAL E 1 53 ? 46.940 94.247 -62.565 1.00 51.68 53 VAL E N 1
ATOM 5305 C CA . VAL E 1 53 ? 46.241 94.203 -63.843 1.00 51.72 53 VAL E CA 1
ATOM 5306 C C . VAL E 1 53 ? 47.231 94.094 -64.972 1.00 50.86 53 VAL E C 1
ATOM 5307 O O . VAL E 1 53 ? 47.002 93.381 -65.963 1.00 41.95 53 VAL E O 1
ATOM 5311 N N . ASN E 1 54 ? 48.340 94.810 -64.789 1.00 64.99 54 ASN E N 1
ATOM 5312 C CA . ASN E 1 54 ? 49.401 94.884 -65.775 1.00 67.09 54 ASN E CA 1
ATOM 5313 C C . ASN E 1 54 ? 50.106 93.552 -65.922 1.00 62.61 54 ASN E C 1
ATOM 5314 O O . ASN E 1 54 ? 50.632 93.230 -66.990 1.00 55.48 54 ASN E O 1
ATOM 5319 N N . GLU E 1 55 ? 50.089 92.772 -64.849 1.00 68.48 55 GLU E N 1
ATOM 5320 C CA . GLU E 1 55 ? 50.718 91.460 -64.850 1.00 69.35 55 GLU E CA 1
ATOM 5321 C C . GLU E 1 55 ? 49.718 90.347 -65.149 1.00 65.78 55 GLU E C 1
ATOM 5322 O O . GLU E 1 55 ? 50.063 89.161 -65.086 1.00 65.88 55 GLU E O 1
ATOM 5328 N N . ASP E 1 56 ? 48.479 90.740 -65.454 1.00 71.18 56 ASP E N 1
ATOM 5329 C CA . ASP E 1 56 ? 47.403 89.804 -65.798 1.00 70.28 56 ASP E CA 1
ATOM 5330 C C . ASP E 1 56 ? 47.179 88.768 -64.699 1.00 64.29 56 ASP E C 1
ATOM 5331 O O . ASP E 1 56 ? 47.093 87.580 -64.975 1.00 64.57 56 ASP E O 1
ATOM 5336 N N . LEU E 1 57 ? 47.170 89.212 -63.444 1.00 51.94 57 LEU E N 1
ATOM 5337 C CA . LEU E 1 57 ? 46.789 88.353 -62.315 1.00 51.43 57 LEU E CA 1
ATOM 5338 C C . LEU E 1 57 ? 45.365 88.590 -61.814 1.00 47.11 57 LEU E C 1
ATOM 5339 O O . LEU E 1 57 ? 44.916 87.985 -60.842 1.00 42.76 57 LEU E O 1
ATOM 5344 N N . VAL E 1 58 ? 44.677 89.502 -62.467 1.00 36.78 58 VAL E N 1
ATOM 5345 C CA . VAL E 1 58 ? 43.383 89.938 -62.024 1.00 33.60 58 VAL E CA 1
ATOM 5346 C C . VAL E 1 58 ? 42.535 90.170 -63.268 1.00 37.28 58 VAL E C 1
ATOM 5347 O O . VAL E 1 58 ? 43.039 90.658 -64.266 1.00 41.69 58 VAL E O 1
ATOM 5351 N N . ASP E 1 59 ? 41.267 89.784 -63.254 1.00 46.15 59 ASP E N 1
ATOM 5352 C CA . ASP E 1 59 ? 40.427 90.081 -64.402 1.00 42.03 59 ASP E CA 1
ATOM 5353 C C . ASP E 1 59 ? 39.874 91.501 -64.295 1.00 48.17 59 ASP E C 1
ATOM 5354 O O . ASP E 1 59 ? 39.606 91.987 -63.185 1.00 49.67 59 ASP E O 1
ATOM 5359 N N . THR E 1 60 ? 39.707 92.174 -65.435 1.00 44.30 60 THR E N 1
ATOM 5360 C CA . THR E 1 60 ? 39.208 93.554 -65.416 1.00 46.02 60 THR E CA 1
ATOM 5361 C C . THR E 1 60 ? 38.331 93.918 -66.601 1.00 47.69 60 THR E C 1
ATOM 5362 O O . THR E 1 60 ? 38.562 93.433 -67.710 1.00 52.18 60 THR E O 1
ATOM 5366 N N . ASP E 1 61 ? 37.330 94.776 -66.364 1.00 58.21 61 ASP E N 1
ATOM 5367 C CA . ASP E 1 61 ? 36.471 95.286 -67.457 1.00 64.47 61 ASP E CA 1
ATOM 5368 C C . ASP E 1 61 ? 35.703 96.574 -67.105 1.00 68.64 61 ASP E C 1
ATOM 5369 O O . ASP E 1 61 ? 35.861 97.093 -66.020 1.00 70.10 61 ASP E O 1
ATOM 5374 N N . LYS E 1 62 ? 34.884 97.099 -68.020 1.00 64.39 62 LYS E N 1
ATOM 5375 C CA . LYS E 1 62 ? 34.099 98.300 -67.712 1.00 67.84 62 LYS E CA 1
ATOM 5376 C C . LYS E 1 62 ? 32.872 98.507 -68.617 1.00 62.40 62 LYS E C 1
ATOM 5377 O O . LYS E 1 62 ? 31.854 99.084 -68.198 1.00 51.53 62 LYS E O 1
ATOM 5383 N N . SER E 1 66 ? 33.196 103.464 -65.849 1.00 70.52 66 SER E N 1
ATOM 5384 C CA . SER E 1 66 ? 33.677 102.902 -64.587 1.00 71.86 66 SER E CA 1
ATOM 5385 C C . SER E 1 66 ? 34.255 101.496 -64.780 1.00 71.38 66 SER E C 1
ATOM 5386 O O . SER E 1 66 ? 33.592 100.596 -65.295 1.00 73.56 66 SER E O 1
ATOM 5388 N N . THR E 1 67 ? 35.506 101.321 -64.376 1.00 74.25 67 THR E N 1
ATOM 5389 C CA . THR E 1 67 ? 36.154 100.015 -64.431 1.00 73.95 67 THR E CA 1
ATOM 5390 C C . THR E 1 67 ? 35.908 99.191 -63.152 1.00 78.73 67 THR E C 1
ATOM 5391 O O . THR E 1 67 ? 35.835 99.725 -62.044 1.00 79.03 67 THR E O 1
ATOM 5395 N N . TYR E 1 68 ? 35.763 97.883 -63.330 1.00 76.70 68 TYR E N 1
ATOM 5396 C CA . TYR E 1 68 ? 35.607 96.932 -62.239 1.00 72.69 68 TYR E CA 1
ATOM 5397 C C . TYR E 1 68 ? 36.689 95.855 -62.373 1.00 70.82 68 TYR E C 1
ATOM 5398 O O . TYR E 1 68 ? 37.130 95.525 -63.484 1.00 70.30 68 TYR E O 1
ATOM 5407 N N . TYR E 1 69 ? 37.111 95.311 -61.239 1.00 74.24 69 TYR E N 1
ATOM 5408 C CA . TYR E 1 69 ? 38.181 94.324 -61.196 1.00 68.07 69 TYR E CA 1
ATOM 5409 C C . TYR E 1 69 ? 37.747 93.156 -60.307 1.00 70.78 69 TYR E C 1
ATOM 5410 O O . TYR E 1 69 ? 36.931 93.343 -59.399 1.00 69.17 69 TYR E O 1
ATOM 5419 N N . TRP E 1 70 ? 38.317 91.971 -60.514 1.00 50.77 70 TRP E N 1
ATOM 5420 C CA . TRP E 1 70 ? 37.939 90.812 -59.693 1.00 48.06 70 TRP E CA 1
ATOM 5421 C C . TRP E 1 70 ? 38.782 89.588 -60.004 1.00 49.81 70 TRP E C 1
ATOM 5422 O O . TRP E 1 70 ? 39.285 89.449 -61.113 1.00 49.70 70 TRP E O 1
ATOM 5433 N N . CYS E 1 71 ? 38.871 88.650 -59.068 1.00 65.89 71 CYS E N 1
ATOM 5434 C CA . CYS E 1 71 ? 39.744 87.500 -59.289 1.00 64.08 71 CYS E CA 1
ATOM 5435 C C . CYS E 1 71 ? 39.307 86.213 -58.585 1.00 61.38 71 CYS E C 1
ATOM 5436 O O . CYS E 1 71 ? 38.919 86.235 -57.419 1.00 59.79 71 CYS E O 1
ATOM 5439 N N . PHE E 1 72 ? 39.440 85.089 -59.284 1.00 51.52 72 PHE E N 1
ATOM 5440 C CA . PHE E 1 72 ? 39.169 83.773 -58.707 1.00 47.74 72 PHE E CA 1
ATOM 5441 C C . PHE E 1 72 ? 40.232 82.754 -59.126 1.00 50.24 72 PHE E C 1
ATOM 5442 O O . PHE E 1 72 ? 40.898 82.918 -60.152 1.00 53.98 72 PHE E O 1
ATOM 5450 N N . ALA E 1 73 ? 40.352 81.676 -58.355 1.00 44.03 73 ALA E N 1
ATOM 5451 C CA . ALA E 1 73 ? 41.310 80.606 -58.649 1.00 42.63 73 ALA E CA 1
ATOM 5452 C C . ALA E 1 73 ? 41.085 79.948 -60.000 1.00 41.45 73 ALA E C 1
ATOM 5453 O O . ALA E 1 73 ? 41.934 79.194 -60.466 1.00 42.89 73 ALA E O 1
ATOM 5455 N N . SER E 1 74 ? 39.935 80.201 -60.615 1.00 48.24 74 SER E N 1
ATOM 5456 C CA . SER E 1 74 ? 39.603 79.550 -61.872 1.00 47.64 74 SER E CA 1
ATOM 5457 C C . SER E 1 74 ? 40.404 80.182 -62.988 1.00 55.64 74 SER E C 1
ATOM 5458 O O . SER E 1 74 ? 40.632 79.553 -64.027 1.00 56.73 74 SER E O 1
ATOM 5460 N N . LYS E 1 75 ? 40.869 81.410 -62.733 1.00 41.52 75 LYS E N 1
ATOM 5461 C CA . LYS E 1 75 ? 41.306 82.346 -63.780 1.00 36.92 75 LYS E CA 1
ATOM 5462 C C . LYS E 1 75 ? 42.256 81.774 -64.830 1.00 35.53 75 LYS E C 1
ATOM 5463 O O . LYS E 1 75 ? 41.947 81.801 -66.013 1.00 36.63 75 LYS E O 1
ATOM 5469 N N . ARG E 1 76 ? 43.423 81.301 -64.419 1.00 42.90 76 ARG E N 1
ATOM 5470 C CA . ARG E 1 76 ? 44.403 80.842 -65.396 1.00 45.46 76 ARG E CA 1
ATOM 5471 C C . ARG E 1 76 ? 43.864 79.688 -66.227 1.00 41.43 76 ARG E C 1
ATOM 5472 O O . ARG E 1 76 ? 44.080 79.617 -67.432 1.00 44.58 76 ARG E O 1
ATOM 5474 N N . SER E 1 77 ? 43.137 78.789 -65.595 1.00 42.20 77 SER E N 1
ATOM 5475 C CA . SER E 1 77 ? 42.710 77.597 -66.296 1.00 43.67 77 SER E CA 1
ATOM 5476 C C . SER E 1 77 ? 41.649 78.021 -67.323 1.00 44.90 77 SER E C 1
ATOM 5477 O O . SER E 1 77 ? 41.554 77.461 -68.427 1.00 44.27 77 SER E O 1
ATOM 5480 N N . GLN E 1 78 ? 40.893 79.062 -66.970 1.00 46.70 78 GLN E N 1
ATOM 5481 C CA . GLN E 1 78 ? 39.827 79.574 -67.823 1.00 48.51 78 GLN E CA 1
ATOM 5482 C C . GLN E 1 78 ? 40.368 80.508 -68.905 1.00 50.23 78 GLN E C 1
ATOM 5483 O O . GLN E 1 78 ? 39.679 80.820 -69.875 1.00 47.83 78 GLN E O 1
ATOM 5489 N N . ALA E 1 79 ? 41.603 80.964 -68.726 1.00 42.29 79 ALA E N 1
ATOM 5490 C CA . ALA E 1 79 ? 42.300 81.659 -69.793 1.00 39.38 79 ALA E CA 1
ATOM 5491 C C . ALA E 1 79 ? 42.811 80.642 -70.817 1.00 38.12 79 ALA E C 1
ATOM 5492 O O . ALA E 1 79 ? 42.600 80.790 -72.024 1.00 40.83 79 ALA E O 1
ATOM 5494 N N . ALA E 1 80 ? 43.451 79.591 -70.332 1.00 28.38 80 ALA E N 1
ATOM 5495 C CA . ALA E 1 80 ? 43.995 78.588 -71.229 1.00 30.11 80 ALA E CA 1
ATOM 5496 C C . ALA E 1 80 ? 42.904 77.926 -72.041 1.00 33.18 80 ALA E C 1
ATOM 5497 O O . ALA E 1 80 ? 43.076 77.677 -73.229 1.00 32.00 80 ALA E O 1
ATOM 5499 N N . ARG E 1 81 ? 41.779 77.642 -71.396 1.00 48.78 81 ARG E N 1
ATOM 5500 C CA . ARG E 1 81 ? 40.693 76.918 -72.054 1.00 50.57 81 ARG E CA 1
ATOM 5501 C C . ARG E 1 81 ? 40.082 77.721 -73.195 1.00 48.67 81 ARG E C 1
ATOM 5502 O O . ARG E 1 81 ? 39.913 77.219 -74.317 1.00 48.46 81 ARG E O 1
ATOM 5510 N N . THR E 1 82 ? 39.768 78.975 -72.899 1.00 38.43 82 THR E N 1
ATOM 5511 C CA . THR E 1 82 ? 39.226 79.879 -73.894 1.00 39.97 82 THR E CA 1
ATOM 5512 C C . THR E 1 82 ? 40.215 80.122 -75.039 1.00 41.42 82 THR E C 1
ATOM 5513 O O . THR E 1 82 ? 39.843 80.080 -76.207 1.00 43.06 82 THR E O 1
ATOM 5517 N N . GLU E 1 83 ? 41.474 80.356 -74.708 1.00 50.14 83 GLU E N 1
ATOM 5518 C CA . GLU E 1 83 ? 42.500 80.550 -75.726 1.00 50.09 83 GLU E CA 1
ATOM 5519 C C . GLU E 1 83 ? 42.618 79.343 -76.673 1.00 54.82 83 GLU E C 1
ATOM 5520 O O . GLU E 1 83 ? 42.818 79.478 -77.890 1.00 61.68 83 GLU E O 1
ATOM 5526 N N . LEU E 1 84 ? 42.473 78.154 -76.112 1.00 43.99 84 LEU E N 1
ATOM 5527 C CA . LEU E 1 84 ? 42.556 76.936 -76.903 1.00 43.06 84 LEU E CA 1
ATOM 5528 C C . LEU E 1 84 ? 41.363 76.923 -77.859 1.00 49.64 84 LEU E C 1
ATOM 5529 O O . LEU E 1 84 ? 41.493 76.634 -79.060 1.00 54.58 84 LEU E O 1
ATOM 5534 N N . ALA E 1 85 ? 40.200 77.269 -77.317 1.00 60.85 85 ALA E N 1
ATOM 5535 C CA . ALA E 1 85 ? 38.998 77.356 -78.137 1.00 63.27 85 ALA E CA 1
ATOM 5536 C C . ALA E 1 85 ? 39.195 78.290 -79.322 1.00 66.43 85 ALA E C 1
ATOM 5537 O O . ALA E 1 85 ? 38.871 77.933 -80.463 1.00 69.37 85 ALA E O 1
ATOM 5539 N N . ARG E 1 86 ? 39.729 79.479 -79.047 1.00 47.05 86 ARG E N 1
ATOM 5540 C CA . ARG E 1 86 ? 39.917 80.484 -80.083 1.00 45.96 86 ARG E CA 1
ATOM 5541 C C . ARG E 1 86 ? 40.820 79.936 -81.161 1.00 51.28 86 ARG E C 1
ATOM 5542 O O . ARG E 1 86 ? 40.618 80.226 -82.344 1.00 60.30 86 ARG E O 1
ATOM 5544 N N . LEU E 1 87 ? 41.794 79.119 -80.773 1.00 46.68 87 LEU E N 1
ATOM 5545 C CA . LEU E 1 87 ? 42.688 78.575 -81.793 1.00 50.10 87 LEU E CA 1
ATOM 5546 C C . LEU E 1 87 ? 42.064 77.462 -82.620 1.00 52.67 87 LEU E C 1
ATOM 5547 O O . LEU E 1 87 ? 42.397 77.304 -83.793 1.00 58.02 87 LEU E O 1
ATOM 5552 N N . GLN E 1 88 ? 41.189 76.666 -82.021 1.00 63.68 88 GLN E N 1
ATOM 5553 C CA . GLN E 1 88 ? 40.537 75.615 -82.799 1.00 69.00 88 GLN E CA 1
ATOM 5554 C C . GLN E 1 88 ? 39.548 76.236 -83.786 1.00 73.49 88 GLN E C 1
ATOM 5555 O O . GLN E 1 88 ? 39.402 75.757 -84.917 1.00 76.57 88 GLN E O 1
ATOM 5561 N N . LYS E 1 89 ? 38.870 77.301 -83.345 1.00 63.24 89 LYS E N 1
ATOM 5562 C CA . LYS E 1 89 ? 37.985 78.071 -84.220 1.00 64.30 89 LYS E CA 1
ATOM 5563 C C . LYS E 1 89 ? 38.772 78.622 -85.387 1.00 68.94 89 LYS E C 1
ATOM 5564 O O . LYS E 1 89 ? 38.419 78.365 -86.532 1.00 74.53 89 LYS E O 1
ATOM 5566 N N . ALA E 1 90 ? 39.838 79.375 -85.106 1.00 58.02 90 ALA E N 1
ATOM 5567 C CA . ALA E 1 90 ? 40.686 79.892 -86.184 1.00 54.91 90 ALA E CA 1
ATOM 5568 C C . ALA E 1 90 ? 41.204 78.781 -87.109 1.00 53.70 90 ALA E C 1
ATOM 5569 O O . ALA E 1 90 ? 41.244 78.956 -88.324 1.00 61.00 90 ALA E O 1
ATOM 5571 N N . LEU E 1 91 ? 41.581 77.636 -86.554 1.00 55.36 91 LEU E N 1
ATOM 5572 C CA . LEU E 1 91 ? 42.007 76.519 -87.392 1.00 55.16 91 LEU E CA 1
ATOM 5573 C C . LEU E 1 91 ? 40.913 76.092 -88.369 1.00 60.39 91 LEU E C 1
ATOM 5574 O O . LEU E 1 91 ? 41.179 75.969 -89.573 1.00 60.60 91 LEU E O 1
ATOM 5579 N N . GLU E 1 92 ? 39.695 75.860 -87.854 1.00 85.63 92 GLU E N 1
ATOM 5580 C CA . GLU E 1 92 ? 38.548 75.460 -88.701 1.00 89.13 92 GLU E CA 1
ATOM 5581 C C . GLU E 1 92 ? 38.233 76.552 -89.739 1.00 91.70 92 GLU E C 1
ATOM 5582 O O . GLU E 1 92 ? 37.837 76.246 -90.873 1.00 94.70 92 GLU E O 1
ATOM 5588 N N . GLU E 1 93 ? 38.487 77.816 -89.404 1.00 71.79 93 GLU E N 1
ATOM 5589 C CA . GLU E 1 93 ? 38.245 78.878 -90.373 1.00 67.93 93 GLU E CA 1
ATOM 5590 C C . GLU E 1 93 ? 39.251 78.738 -91.506 1.00 71.01 93 GLU E C 1
ATOM 5591 O O . GLU E 1 93 ? 38.873 78.368 -92.623 1.00 74.25 93 GLU E O 1
ATOM 5597 N N . GLN E 1 94 ? 40.532 78.963 -91.207 1.00 75.28 94 GLN E N 1
ATOM 5598 C CA . GLN E 1 94 ? 41.568 78.902 -92.237 1.00 73.46 94 GLN E CA 1
ATOM 5599 C C . GLN E 1 94 ? 41.489 77.616 -93.041 1.00 78.82 94 GLN E C 1
ATOM 5600 O O . GLN E 1 94 ? 41.956 77.588 -94.181 1.00 86.33 94 GLN E O 1
ATOM 5606 N N . THR E 1 95 ? 40.917 76.548 -92.490 1.00 60.49 95 THR E N 1
ATOM 5607 C CA . THR E 1 95 ? 40.748 75.377 -93.342 1.00 62.35 95 THR E CA 1
ATOM 5608 C C . THR E 1 95 ? 39.526 75.419 -94.264 1.00 67.01 95 THR E C 1
ATOM 5609 O O . THR E 1 95 ? 39.614 74.880 -95.361 1.00 70.07 95 THR E O 1
ATOM 5613 N N . ASN E 1 96 ? 38.425 76.087 -93.915 1.00 101.90 96 ASN E N 1
ATOM 5614 C CA . ASN E 1 96 ? 37.366 76.140 -94.933 1.00 105.05 96 ASN E CA 1
ATOM 5615 C C . ASN E 1 96 ? 37.750 77.221 -95.951 1.00 104.77 96 ASN E C 1
ATOM 5616 O O . ASN E 1 96 ? 37.388 77.125 -97.129 1.00 106.58 96 ASN E O 1
ATOM 5621 N N . PHE E 1 97 ? 38.487 78.249 -95.512 1.00 72.11 97 PHE E N 1
ATOM 5622 C CA . PHE E 1 97 ? 39.025 79.245 -96.456 1.00 70.37 97 PHE E CA 1
ATOM 5623 C C . PHE E 1 97 ? 40.002 78.629 -97.459 1.00 68.29 97 PHE E C 1
ATOM 5624 O O . PHE E 1 97 ? 39.888 78.850 -98.667 1.00 66.67 97 PHE E O 1
ATOM 5632 N N . ILE E 1 98 ? 40.996 77.900 -96.955 1.00 59.78 98 ILE E N 1
ATOM 5633 C CA . ILE E 1 98 ? 41.929 77.223 -97.843 1.00 60.92 98 ILE E CA 1
ATOM 5634 C C . ILE E 1 98 ? 41.199 76.179 -98.704 1.00 64.58 98 ILE E C 1
ATOM 5635 O O . ILE E 1 98 ? 41.599 75.928 -99.839 1.00 68.47 98 ILE E O 1
ATOM 5637 N N . ASP E 1 99 ? 40.121 75.586 -98.194 1.00 75.49 99 ASP E N 1
ATOM 5638 C CA . ASP E 1 99 ? 39.336 74.671 -99.023 1.00 78.05 99 ASP E CA 1
ATOM 5639 C C . ASP E 1 99 ? 38.698 75.405 -100.207 1.00 80.32 99 ASP E C 1
ATOM 5640 O O . ASP E 1 99 ? 38.872 75.001 -101.368 1.00 83.39 99 ASP E O 1
ATOM 5642 N N . LYS E 1 100 ? 37.978 76.489 -99.914 1.00 92.73 100 LYS E N 1
ATOM 5643 C CA . LYS E 1 100 ? 37.291 77.278 -100.948 1.00 93.41 100 LYS E CA 1
ATOM 5644 C C . LYS E 1 100 ? 38.262 77.850 -101.986 1.00 94.98 100 LYS E C 1
ATOM 5645 O O . LYS E 1 100 ? 37.968 77.858 -103.185 1.00 92.55 100 LYS E O 1
ATOM 5647 N N . ALA E 1 101 ? 39.418 78.324 -101.523 1.00 91.83 101 ALA E N 1
ATOM 5648 C CA . ALA E 1 101 ? 40.448 78.859 -102.419 1.00 87.19 101 ALA E CA 1
ATOM 5649 C C . ALA E 1 101 ? 41.037 77.772 -103.310 1.00 86.82 101 ALA E C 1
ATOM 5650 O O . ALA E 1 101 ? 41.252 77.986 -104.510 1.00 90.76 101 ALA E O 1
ATOM 5652 N N . THR E 1 102 ? 41.302 76.611 -102.713 1.00 110.38 102 THR E N 1
ATOM 5653 C CA . THR E 1 102 ? 41.721 75.432 -103.471 1.00 114.94 102 THR E CA 1
ATOM 5654 C C . THR E 1 102 ? 40.707 75.100 -104.563 1.00 115.04 102 THR E C 1
ATOM 5655 O O . THR E 1 102 ? 41.072 74.577 -105.619 1.00 113.84 102 THR E O 1
ATOM 5657 N N . ALA E 1 103 ? 39.436 75.408 -104.302 1.00 95.91 103 ALA E N 1
ATOM 5658 C CA . ALA E 1 103 ? 38.376 75.173 -105.287 1.00 101.33 103 ALA E CA 1
ATOM 5659 C C . ALA E 1 103 ? 38.389 76.205 -106.436 1.00 104.98 103 ALA E C 1
ATOM 5660 O O . ALA E 1 103 ? 38.500 75.838 -107.619 1.00 101.43 103 ALA E O 1
ATOM 5662 N N . ARG E 1 104 ? 38.235 77.484 -106.094 1.00 91.31 104 ARG E N 1
ATOM 5663 C CA . ARG E 1 104 ? 38.230 78.549 -107.103 1.00 88.67 104 ARG E CA 1
ATOM 5664 C C . ARG E 1 104 ? 39.510 78.597 -107.946 1.00 89.41 104 ARG E C 1
ATOM 5665 O O . ARG E 1 104 ? 39.484 79.098 -109.069 1.00 94.93 104 ARG E O 1
ATOM 5667 N N . ILE E 1 105 ? 40.624 78.092 -107.421 1.00 76.87 105 ILE E N 1
ATOM 5668 C CA . ILE E 1 105 ? 41.831 77.950 -108.243 1.00 76.54 105 ILE E CA 1
ATOM 5669 C C . ILE E 1 105 ? 41.612 76.953 -109.388 1.00 87.24 105 ILE E C 1
ATOM 5670 O O . ILE E 1 105 ? 41.921 77.251 -110.539 1.00 94.39 105 ILE E O 1
ATOM 5675 N N . GLU E 1 106 ? 41.078 75.773 -109.076 1.00 132.02 106 GLU E N 1
ATOM 5676 C CA . GLU E 1 106 ? 40.810 74.763 -110.103 1.00 133.57 106 GLU E CA 1
ATOM 5677 C C . GLU E 1 106 ? 39.755 75.266 -111.085 1.00 130.50 106 GLU E C 1
ATOM 5678 O O . GLU E 1 106 ? 39.876 75.080 -112.298 1.00 129.78 106 GLU E O 1
ATOM 5680 N N . GLU E 1 107 ? 38.730 75.923 -110.553 1.00 114.57 107 GLU E N 1
ATOM 5681 C CA . GLU E 1 107 ? 37.659 76.462 -111.386 1.00 115.59 107 GLU E CA 1
ATOM 5682 C C . GLU E 1 107 ? 38.124 77.595 -112.317 1.00 114.74 107 GLU E C 1
ATOM 5683 O O . GLU E 1 107 ? 37.561 77.778 -113.397 1.00 118.97 107 GLU E O 1
ATOM 5689 N N . LEU E 1 108 ? 39.131 78.362 -111.897 1.00 90.08 108 LEU E N 1
ATOM 5690 C CA . LEU E 1 108 ? 39.704 79.415 -112.748 1.00 91.90 108 LEU E CA 1
ATOM 5691 C C . LEU E 1 108 ? 40.705 78.869 -113.759 1.00 93.02 108 LEU E C 1
ATOM 5692 O O . LEU E 1 108 ? 40.744 79.305 -114.912 1.00 91.37 108 LEU E O 1
ATOM 5697 N N . LYS E 1 109 ? 41.523 77.926 -113.300 1.00 104.20 109 LYS E N 1
ATOM 5698 C CA . LYS E 1 109 ? 42.545 77.292 -114.120 1.00 108.46 109 LYS E CA 1
ATOM 5699 C C . LYS E 1 109 ? 41.915 76.327 -115.118 1.00 114.70 109 LYS E C 1
ATOM 5700 O O . LYS E 1 109 ? 42.602 75.780 -115.985 1.00 115.17 109 LYS E O 1
ATOM 5702 N N . VAL E 1 110 ? 40.609 76.105 -114.977 1.00 158.91 110 VAL E N 1
ATOM 5703 C CA . VAL E 1 110 ? 39.863 75.297 -115.941 1.00 154.98 110 VAL E CA 1
ATOM 5704 C C . VAL E 1 110 ? 39.899 75.931 -117.323 1.00 154.33 110 VAL E C 1
ATOM 5705 O O . VAL E 1 110 ? 40.373 75.320 -118.281 1.00 163.40 110 VAL E O 1
ATOM 5707 N N . GLY E 1 111 ? 39.403 77.162 -117.417 1.00 119.42 111 GLY E N 1
ATOM 5708 C CA . GLY E 1 111 ? 39.313 77.855 -118.698 1.00 122.28 111 GLY E CA 1
ATOM 5709 C C . GLY E 1 111 ? 40.654 78.457 -119.140 1.00 124.55 111 GLY E C 1
ATOM 5710 O O . GLY E 1 111 ? 41.058 78.315 -120.293 1.00 125.57 111 GLY E O 1
ATOM 5711 N N . ARG E 1 112 ? 41.346 79.122 -118.220 1.00 97.89 112 ARG E N 1
ATOM 5712 C CA . ARG E 1 112 ? 42.618 79.757 -118.546 1.00 93.82 112 ARG E CA 1
ATOM 5713 C C . ARG E 1 112 ? 43.742 78.735 -118.539 1.00 93.63 112 ARG E C 1
ATOM 5714 O O . ARG E 1 112 ? 44.057 78.162 -117.500 1.00 97.47 112 ARG E O 1
ATOM 5722 N N . GLU E 1 113 ? 44.371 78.525 -119.687 1.00 115.90 113 GLU E N 1
ATOM 5723 C CA . GLU E 1 113 ? 45.482 77.586 -119.759 1.00 119.28 113 GLU E CA 1
ATOM 5724 C C . GLU E 1 113 ? 46.818 78.323 -119.670 1.00 115.63 113 GLU E C 1
ATOM 5725 O O . GLU E 1 113 ? 46.860 79.544 -119.509 1.00 114.53 113 GLU E O 1
ATOM 5727 N N . GLU E 1 114 ? 47.908 77.570 -119.729 1.00 84.61 114 GLU E N 1
ATOM 5728 C CA . GLU E 1 114 ? 49.197 78.161 -120.033 1.00 91.22 114 GLU E CA 1
ATOM 5729 C C . GLU E 1 114 ? 49.731 77.487 -121.291 1.00 97.79 114 GLU E C 1
ATOM 5730 O O . GLU E 1 114 ? 50.151 76.329 -121.255 1.00 101.45 114 GLU E O 1
ATOM 5732 N N . THR E 1 115 ? 49.742 78.230 -122.396 1.00 118.57 115 THR E N 1
ATOM 5733 C CA . THR E 1 115 ? 50.132 77.680 -123.693 1.00 115.33 115 THR E CA 1
ATOM 5734 C C . THR E 1 115 ? 51.277 78.493 -124.286 1.00 116.35 115 THR E C 1
ATOM 5735 O O . THR E 1 115 ? 51.661 79.524 -123.734 1.00 116.31 115 THR E O 1
ATOM 5739 N N . GLU E 1 116 ? 51.804 78.042 -125.423 1.00 138.53 116 GLU E N 1
ATOM 5740 C CA . GLU E 1 116 ? 52.703 78.863 -126.224 1.00 134.91 116 GLU E CA 1
ATOM 5741 C C . GLU E 1 116 ? 51.875 79.970 -126.886 1.00 133.22 116 GLU E C 1
ATOM 5742 O O . GLU E 1 116 ? 52.386 81.056 -127.188 1.00 126.30 116 GLU E O 1
ATOM 5744 N N . GLU E 1 117 ? 50.587 79.677 -127.083 1.00 109.55 117 GLU E N 1
ATOM 5745 C CA . GLU E 1 117 ? 49.618 80.627 -127.628 1.00 102.29 117 GLU E CA 1
ATOM 5746 C C . GLU E 1 117 ? 49.453 81.869 -126.746 1.00 110.35 117 GLU E C 1
ATOM 5747 O O . GLU E 1 117 ? 49.676 83.006 -127.193 1.00 111.51 117 GLU E O 1
ATOM 5749 N N . ARG E 1 118 ? 49.088 81.636 -125.486 1.00 115.19 118 ARG E N 1
ATOM 5750 C CA . ARG E 1 118 ? 48.673 82.700 -124.573 1.00 109.01 118 ARG E CA 1
ATOM 5751 C C . ARG E 1 118 ? 49.786 83.719 -124.282 1.00 107.19 118 ARG E C 1
ATOM 5752 O O . ARG E 1 118 ? 49.505 84.910 -124.089 1.00 103.31 118 ARG E O 1
ATOM 5760 N N . SER E 1 119 ? 51.039 83.259 -124.273 1.00 114.59 119 SER E N 1
ATOM 5761 C CA . SER E 1 119 ? 52.192 84.132 -124.019 1.00 114.14 119 SER E CA 1
ATOM 5762 C C . SER E 1 119 ? 52.427 85.174 -125.129 1.00 121.49 119 SER E C 1
ATOM 5763 O O . SER E 1 119 ? 52.516 86.399 -124.866 1.00 123.59 119 SER E O 1
ATOM 5765 N N . SER E 1 120 ? 52.527 84.683 -126.368 1.00 161.06 120 SER E N 1
ATOM 5766 C CA . SER E 1 120 ? 52.744 85.543 -127.534 1.00 158.53 120 SER E CA 1
ATOM 5767 C C . SER E 1 120 ? 51.516 86.401 -127.830 1.00 158.22 120 SER E C 1
ATOM 5768 O O . SER E 1 120 ? 51.646 87.538 -128.293 1.00 162.73 120 SER E O 1
ATOM 5770 N N . LEU E 1 121 ? 50.329 85.859 -127.561 1.00 89.92 121 LEU E N 1
ATOM 5771 C CA . LEU E 1 121 ? 49.091 86.618 -127.720 1.00 80.76 121 LEU E CA 1
ATOM 5772 C C . LEU E 1 121 ? 48.936 87.760 -126.689 1.00 85.88 121 LEU E C 1
ATOM 5773 O O . LEU E 1 121 ? 48.374 88.821 -127.004 1.00 85.87 121 LEU E O 1
ATOM 5778 N N . LEU E 1 122 ? 49.435 87.564 -125.470 1.00 111.31 122 LEU E N 1
ATOM 5779 C CA . LEU E 1 122 ? 49.508 88.693 -124.533 1.00 109.68 122 LEU E CA 1
ATOM 5780 C C . LEU E 1 122 ? 50.506 89.739 -125.028 1.00 112.63 122 LEU E C 1
ATOM 5781 O O . LEU E 1 122 ? 50.206 90.943 -125.036 1.00 111.67 122 LEU E O 1
ATOM 5786 N N . LYS E 1 123 ? 51.686 89.270 -125.438 1.00 132.40 123 LYS E N 1
ATOM 5787 C CA . LYS E 1 123 ? 52.697 90.146 -126.038 1.00 137.46 123 LYS E CA 1
ATOM 5788 C C . LYS E 1 123 ? 52.106 91.064 -127.124 1.00 139.22 123 LYS E C 1
ATOM 5789 O O . LYS E 1 123 ? 52.319 92.290 -127.102 1.00 133.03 123 LYS E O 1
ATOM 5795 N N . GLU E 1 124 ? 51.349 90.480 -128.059 1.00 152.80 124 GLU E N 1
ATOM 5796 C CA . GLU E 1 124 ? 50.812 91.280 -129.161 1.00 150.28 124 GLU E CA 1
ATOM 5797 C C . GLU E 1 124 ? 49.640 92.137 -128.679 1.00 144.91 124 GLU E C 1
ATOM 5798 O O . GLU E 1 124 ? 49.439 93.220 -129.207 1.00 142.02 124 GLU E O 1
ATOM 5804 N N . LYS E 1 125 ? 48.881 91.674 -127.680 1.00 101.03 125 LYS E N 1
ATOM 5805 C CA . LYS E 1 125 ? 47.822 92.511 -127.102 1.00 95.28 125 LYS E CA 1
ATOM 5806 C C . LYS E 1 125 ? 48.359 93.816 -126.537 1.00 94.57 125 LYS E C 1
ATOM 5807 O O . LYS E 1 125 ? 47.846 94.906 -126.852 1.00 94.09 125 LYS E O 1
ATOM 5813 N N . LEU E 1 126 ? 49.392 93.708 -125.701 1.00 123.38 126 LEU E N 1
ATOM 5814 C CA . LEU E 1 126 ? 49.980 94.905 -125.120 1.00 119.64 126 LEU E CA 1
ATOM 5815 C C . LEU E 1 126 ? 50.565 95.725 -126.254 1.00 126.75 126 LEU E C 1
ATOM 5816 O O . LEU E 1 126 ? 50.409 96.940 -126.264 1.00 126.46 126 LEU E O 1
ATOM 5821 N N . ALA E 1 127 ? 51.212 95.062 -127.218 1.00 116.68 127 ALA E N 1
ATOM 5822 C CA . ALA E 1 127 ? 51.807 95.776 -128.352 1.00 113.01 127 ALA E CA 1
ATOM 5823 C C . ALA E 1 127 ? 50.762 96.599 -129.102 1.00 109.22 127 ALA E C 1
ATOM 5824 O O . ALA E 1 127 ? 51.051 97.703 -129.560 1.00 105.18 127 ALA E O 1
ATOM 5826 N N . LEU E 1 128 ? 49.550 96.055 -129.206 1.00 92.96 128 LEU E N 1
ATOM 5827 C CA . LEU E 1 128 ? 48.416 96.763 -129.790 1.00 90.18 128 LEU E CA 1
ATOM 5828 C C . LEU E 1 128 ? 48.032 97.984 -128.982 1.00 94.60 128 LEU E C 1
ATOM 5829 O O . LEU E 1 128 ? 47.904 99.079 -129.538 1.00 96.37 128 LEU E O 1
ATOM 5834 N N . GLN E 1 129 ? 47.836 97.818 -127.676 1.00 102.43 129 GLN E N 1
ATOM 5835 C CA . GLN E 1 129 ? 47.442 98.988 -126.896 1.00 101.65 129 GLN E CA 1
ATOM 5836 C C . GLN E 1 129 ? 48.599 99.988 -126.783 1.00 104.15 129 GLN E C 1
ATOM 5837 O O . GLN E 1 129 ? 48.390 101.118 -126.363 1.00 108.84 129 GLN E O 1
ATOM 5843 N N . VAL E 1 130 ? 49.808 99.584 -127.172 1.00 87.48 130 VAL E N 1
ATOM 5844 C CA . VAL E 1 130 ? 50.896 100.542 -127.357 1.00 90.74 130 VAL E CA 1
ATOM 5845 C C . VAL E 1 130 ? 50.696 101.301 -128.658 1.00 100.46 130 VAL E C 1
ATOM 5846 O O . VAL E 1 130 ? 50.813 102.534 -128.703 1.00 103.00 130 VAL E O 1
ATOM 5850 N N . LYS E 1 131 ? 50.393 100.552 -129.715 1.00 137.13 131 LYS E N 1
ATOM 5851 C CA . LYS E 1 131 ? 50.175 101.136 -131.032 1.00 133.47 131 LYS E CA 1
ATOM 5852 C C . LYS E 1 131 ? 49.083 102.192 -130.991 1.00 130.73 131 LYS E C 1
ATOM 5853 O O . LYS E 1 131 ? 49.278 103.279 -131.524 1.00 137.86 131 LYS E O 1
ATOM 5855 N N . LEU E 1 132 ? 47.952 101.895 -130.348 1.00 83.35 132 LEU E N 1
ATOM 5856 C CA . LEU E 1 132 ? 46.848 102.858 -130.304 1.00 90.28 132 LEU E CA 1
ATOM 5857 C C . LEU E 1 132 ? 47.271 104.225 -129.747 1.00 99.61 132 LEU E C 1
ATOM 5858 O O . LEU E 1 132 ? 46.788 105.259 -130.225 1.00 103.56 132 LEU E O 1
ATOM 5863 N N . GLU E 1 133 ? 48.172 104.232 -128.759 1.00 143.22 133 GLU E N 1
ATOM 5864 C CA . GLU E 1 133 ? 48.697 105.483 -128.186 1.00 140.29 133 GLU E CA 1
ATOM 5865 C C . GLU E 1 133 ? 49.801 106.105 -129.040 1.00 145.75 133 GLU E C 1
ATOM 5866 O O . GLU E 1 133 ? 49.986 107.333 -129.035 1.00 149.01 133 GLU E O 1
ATOM 5872 N N . GLU E 1 134 ? 50.540 105.261 -129.761 1.00 136.12 134 GLU E N 1
ATOM 5873 C CA . GLU E 1 134 ? 51.525 105.750 -130.724 1.00 132.52 134 GLU E CA 1
ATOM 5874 C C . GLU E 1 134 ? 50.822 106.569 -131.815 1.00 129.20 134 GLU E C 1
ATOM 5875 O O . GLU E 1 134 ? 51.233 107.695 -132.132 1.00 130.03 134 GLU E O 1
ATOM 5877 N N . GLN E 1 135 ? 49.746 106.010 -132.364 1.00 110.94 135 GLN E N 1
ATOM 5878 C CA . GLN E 1 135 ? 48.946 106.702 -133.372 1.00 114.56 135 GLN E CA 1
ATOM 5879 C C . GLN E 1 135 ? 48.091 107.839 -132.810 1.00 118.98 135 GLN E C 1
ATOM 5880 O O . GLN E 1 135 ? 47.844 108.826 -133.505 1.00 120.41 135 GLN E O 1
ATOM 5886 N N . ARG E 1 136 ? 47.636 107.719 -131.569 1.00 124.00 136 ARG E N 1
ATOM 5887 C CA . ARG E 1 136 ? 46.969 108.854 -130.944 1.00 120.92 136 ARG E CA 1
ATOM 5888 C C . ARG E 1 136 ? 47.944 110.034 -130.865 1.00 120.49 136 ARG E C 1
ATOM 5889 O O . ARG E 1 136 ? 47.557 111.186 -131.093 1.00 121.57 136 ARG E O 1
ATOM 5891 N N . GLY E 1 137 ? 49.212 109.728 -130.569 1.00 119.43 137 GLY E N 1
ATOM 5892 C CA . GLY E 1 137 ? 50.272 110.729 -130.483 1.00 122.55 137 GLY E CA 1
ATOM 5893 C C . GLY E 1 137 ? 50.686 111.324 -131.823 1.00 120.31 137 GLY E C 1
ATOM 5894 O O . GLY E 1 137 ? 51.100 112.499 -131.916 1.00 112.18 137 GLY E O 1
ATOM 5895 N N . THR E 1 138 ? 50.587 110.508 -132.868 1.00 119.17 138 THR E N 1
ATOM 5896 C CA . THR E 1 138 ? 50.733 111.011 -134.232 1.00 118.74 138 THR E CA 1
ATOM 5897 C C . THR E 1 138 ? 49.576 111.956 -134.586 1.00 120.12 138 THR E C 1
ATOM 5898 O O . THR E 1 138 ? 49.788 112.950 -135.280 1.00 122.71 138 THR E O 1
ATOM 5902 N N . PHE E 1 139 ? 48.367 111.640 -134.107 1.00 126.24 139 PHE E N 1
ATOM 5903 C CA . PHE E 1 139 ? 47.189 112.518 -134.245 1.00 127.37 139 PHE E CA 1
ATOM 5904 C C . PHE E 1 139 ? 47.389 113.882 -133.569 1.00 128.09 139 PHE E C 1
ATOM 5905 O O . PHE E 1 139 ? 47.046 114.942 -134.130 1.00 126.17 139 PHE E O 1
ATOM 5913 N N . ARG E 1 140 ? 47.915 113.844 -132.347 1.00 152.86 140 ARG E N 1
ATOM 5914 C CA . ARG E 1 140 ? 48.295 115.067 -131.650 1.00 155.79 140 ARG E CA 1
ATOM 5915 C C . ARG E 1 140 ? 49.296 115.857 -132.500 1.00 159.83 140 ARG E C 1
ATOM 5916 O O . ARG E 1 140 ? 49.175 117.087 -132.654 1.00 165.22 140 ARG E O 1
ATOM 5918 N N . ASP E 1 141 ? 50.264 115.144 -133.077 1.00 110.33 141 ASP E N 1
ATOM 5919 C CA . ASP E 1 141 ? 51.261 115.779 -133.942 1.00 111.60 141 ASP E CA 1
ATOM 5920 C C . ASP E 1 141 ? 50.661 116.425 -135.207 1.00 118.18 141 ASP E C 1
ATOM 5921 O O . ASP E 1 141 ? 51.146 117.460 -135.684 1.00 124.07 141 ASP E O 1
ATOM 5923 N N . LEU E 1 142 ? 49.615 115.809 -135.753 1.00 111.81 142 LEU E N 1
ATOM 5924 C CA . LEU E 1 142 ? 48.955 116.325 -136.954 1.00 114.26 142 LEU E CA 1
ATOM 5925 C C . LEU E 1 142 ? 48.142 117.586 -136.670 1.00 117.87 142 LEU E C 1
ATOM 5926 O O . LEU E 1 142 ? 48.302 118.600 -137.351 1.00 122.38 142 LEU E O 1
ATOM 5928 N N . LEU E 1 143 ? 47.267 117.529 -135.668 1.00 106.60 143 LEU E N 1
ATOM 5929 C CA . LEU E 1 143 ? 46.481 118.715 -135.335 1.00 103.16 143 LEU E CA 1
ATOM 5930 C C . LEU E 1 143 ? 47.379 119.845 -134.807 1.00 108.48 143 LEU E C 1
ATOM 5931 O O . LEU E 1 143 ? 46.940 120.998 -134.750 1.00 105.37 143 LEU E O 1
ATOM 5933 N N . LYS E 1 144 ? 48.625 119.516 -134.429 1.00 132.37 144 LYS E N 1
ATOM 5934 C CA . LYS E 1 144 ? 49.581 120.531 -133.930 1.00 132.25 144 LYS E CA 1
ATOM 5935 C C . LYS E 1 144 ? 50.175 121.362 -135.073 1.00 132.28 144 LYS E C 1
ATOM 5936 O O . LYS E 1 144 ? 50.662 122.491 -134.850 1.00 132.19 144 LYS E O 1
ATOM 5938 N N . ASN E 1 145 ? 50.143 120.799 -136.288 1.00 146.27 145 ASN E N 1
ATOM 5939 C CA . ASN E 1 145 ? 50.200 121.625 -137.506 1.00 146.33 145 ASN E CA 1
ATOM 5940 C C . ASN E 1 145 ? 49.022 122.628 -137.485 1.00 146.32 145 ASN E C 1
ATOM 5941 O O . ASN E 1 145 ? 47.911 122.327 -136.953 1.00 146.33 145 ASN E O 1
ATOM 5943 N N . ASP E 1 146 ? 49.259 123.812 -138.062 1.00 152.89 146 ASP E N 1
ATOM 5944 C CA . ASP E 1 146 ? 48.199 124.836 -138.162 1.00 152.89 146 ASP E CA 1
ATOM 5945 C C . ASP E 1 146 ? 46.995 124.435 -139.067 1.00 153.05 146 ASP E C 1
ATOM 5946 O O . ASP E 1 146 ? 47.156 123.700 -140.084 1.00 153.18 146 ASP E O 1
ATOM 5948 N N . PRO E 1 147 ? 45.786 124.934 -138.686 1.00 122.87 147 PRO E N 1
ATOM 5949 C CA . PRO E 1 147 ? 44.558 125.049 -139.522 1.00 128.29 147 PRO E CA 1
ATOM 5950 C C . PRO E 1 147 ? 44.702 126.103 -140.682 1.00 123.35 147 PRO E C 1
ATOM 5951 O O . PRO E 1 147 ? 45.827 126.531 -141.005 1.00 123.41 147 PRO E O 1
ATOM 5955 N N . ASP E 1 148 ? 43.598 126.502 -141.310 1.00 189.30 148 ASP E N 1
ATOM 5956 C CA . ASP E 1 148 ? 43.654 127.419 -142.463 1.00 187.30 148 ASP E CA 1
ATOM 5957 C C . ASP E 1 148 ? 44.527 128.670 -142.229 1.00 196.08 148 ASP E C 1
ATOM 5958 O O . ASP E 1 148 ? 44.904 129.354 -143.182 1.00 203.54 148 ASP E O 1
ATOM 5963 N N . VAL E 1 149 ? 44.800 128.977 -140.959 1.00 139.41 149 VAL E N 1
ATOM 5964 C CA . VAL E 1 149 ? 45.693 130.072 -140.569 1.00 151.65 149 VAL E CA 1
ATOM 5965 C C . VAL E 1 149 ? 47.034 130.067 -141.321 1.00 143.01 149 VAL E C 1
ATOM 5966 O O . VAL E 1 149 ? 47.499 131.111 -141.798 1.00 141.73 149 VAL E O 1
ATOM 5968 N N . ALA E 1 150 ? 47.649 128.895 -141.431 1.00 128.66 150 ALA E N 1
ATOM 5969 C CA . ALA E 1 150 ? 48.898 128.765 -142.169 1.00 128.08 150 ALA E CA 1
ATOM 5970 C C . ALA E 1 150 ? 48.692 129.177 -143.623 1.00 132.14 150 ALA E C 1
ATOM 5971 O O . ALA E 1 150 ? 49.576 129.778 -144.244 1.00 131.45 150 ALA E O 1
ATOM 5973 N N . GLN E 1 151 ? 47.510 128.865 -144.155 1.00 152.27 151 GLN E N 1
ATOM 5974 C CA . GLN E 1 151 ? 47.169 129.221 -145.530 1.00 153.53 151 GLN E CA 1
ATOM 5975 C C . GLN E 1 151 ? 46.872 130.709 -145.666 1.00 157.31 151 GLN E C 1
ATOM 5976 O O . GLN E 1 151 ? 46.968 131.248 -146.767 1.00 162.41 151 GLN E O 1
ATOM 5978 N N . LYS E 1 152 ? 46.502 131.368 -144.564 1.00 172.36 152 LYS E N 1
ATOM 5979 C CA . LYS E 1 152 ? 46.333 132.825 -144.579 1.00 167.03 152 LYS E CA 1
ATOM 5980 C C . LYS E 1 152 ? 47.694 133.491 -144.523 1.00 166.32 152 LYS E C 1
ATOM 5981 O O . LYS E 1 152 ? 47.894 134.556 -145.107 1.00 168.97 152 LYS E O 1
ATOM 5987 N N . LEU E 1 153 ? 48.635 132.858 -143.832 1.00 91.71 153 LEU E N 1
ATOM 5988 C CA . LEU E 1 153 ? 50.014 133.320 -143.873 1.00 101.23 153 LEU E CA 1
ATOM 5989 C C . LEU E 1 153 ? 50.594 133.111 -145.269 1.00 92.57 153 LEU E C 1
ATOM 5990 O O . LEU E 1 153 ? 51.489 133.841 -145.702 1.00 90.30 153 LEU E O 1
ATOM 5992 N N . ARG E 1 154 ? 50.073 132.110 -145.973 1.00 187.80 154 ARG E N 1
ATOM 5993 C CA . ARG E 1 154 ? 50.502 131.834 -147.345 1.00 190.44 154 ARG E CA 1
ATOM 5994 C C . ARG E 1 154 ? 50.011 132.894 -148.341 1.00 192.03 154 ARG E C 1
ATOM 5995 O O . ARG E 1 154 ? 50.789 133.380 -149.177 1.00 192.37 154 ARG E O 1
ATOM 5997 N N . ASN E 1 155 ? 48.731 133.255 -148.271 1.00 146.89 155 ASN E N 1
ATOM 5998 C CA . ASN E 1 155 ? 48.240 134.306 -149.150 1.00 142.16 155 ASN E CA 1
ATOM 5999 C C . ASN E 1 155 ? 48.927 135.614 -148.769 1.00 145.96 155 ASN E C 1
ATOM 6000 O O . ASN E 1 155 ? 49.262 136.432 -149.637 1.00 151.18 155 ASN E O 1
ATOM 6005 N N . TYR E 1 156 ? 49.180 135.781 -147.473 1.00 125.98 156 TYR E N 1
ATOM 6006 C CA . TYR E 1 156 ? 49.886 136.963 -146.984 1.00 127.21 156 TYR E CA 1
ATOM 6007 C C . TYR E 1 156 ? 51.289 137.107 -147.592 1.00 130.77 156 TYR E C 1
ATOM 6008 O O . TYR E 1 156 ? 51.660 138.192 -148.057 1.00 121.93 156 TYR E O 1
ATOM 6010 N N . THR E 1 157 ? 52.072 136.029 -147.599 1.00 144.41 157 THR E N 1
ATOM 6011 C CA . THR E 1 157 ? 53.421 136.127 -148.155 1.00 145.09 157 THR E CA 1
ATOM 6012 C C . THR E 1 157 ? 53.356 136.245 -149.685 1.00 150.55 157 THR E C 1
ATOM 6013 O O . THR E 1 157 ? 54.232 136.869 -150.294 1.00 153.36 157 THR E O 1
ATOM 6017 N N . ASP E 1 158 ? 52.306 135.692 -150.302 1.00 155.90 158 ASP E N 1
ATOM 6018 C CA . ASP E 1 158 ? 52.110 135.858 -151.752 1.00 155.96 158 ASP E CA 1
ATOM 6019 C C . ASP E 1 158 ? 51.906 137.336 -152.137 1.00 165.31 158 ASP E C 1
ATOM 6020 O O . ASP E 1 158 ? 52.457 137.827 -153.140 1.00 166.76 158 ASP E O 1
ATOM 6022 N N . ILE E 1 159 ? 51.126 138.038 -151.320 1.00 125.66 159 ILE E N 1
ATOM 6023 C CA . ILE E 1 159 ? 50.755 139.432 -151.579 1.00 119.50 159 ILE E CA 1
ATOM 6024 C C . ILE E 1 159 ? 51.840 140.427 -151.177 1.00 126.06 159 ILE E C 1
ATOM 6025 O O . ILE E 1 159 ? 52.014 141.470 -151.810 1.00 124.26 159 ILE E O 1
ATOM 6030 N N . ALA E 1 160 ? 52.572 140.095 -150.121 1.00 128.38 160 ALA E N 1
ATOM 6031 C CA . ALA E 1 160 ? 53.768 140.850 -149.774 1.00 130.38 160 ALA E CA 1
ATOM 6032 C C . ALA E 1 160 ? 54.794 140.739 -150.894 1.00 138.37 160 ALA E C 1
ATOM 6033 O O . ALA E 1 160 ? 55.331 141.748 -151.355 1.00 144.30 160 ALA E O 1
ATOM 6035 N N . LYS E 1 161 ? 55.058 139.506 -151.326 1.00 141.69 161 LYS E N 1
ATOM 6036 C CA . LYS E 1 161 ? 56.048 139.250 -152.370 1.00 138.55 161 LYS E CA 1
ATOM 6037 C C . LYS E 1 161 ? 55.662 139.903 -153.692 1.00 140.49 161 LYS E C 1
ATOM 6038 O O . LYS E 1 161 ? 56.537 140.327 -154.452 1.00 135.58 161 LYS E O 1
ATOM 6040 N N . GLN E 1 162 ? 54.356 139.971 -153.961 1.00 152.84 162 GLN E N 1
ATOM 6041 C CA . GLN E 1 162 ? 53.847 140.608 -155.181 1.00 157.74 162 GLN E CA 1
ATOM 6042 C C . GLN E 1 162 ? 54.413 142.019 -155.395 1.00 153.64 162 GLN E C 1
ATOM 6043 O O . GLN E 1 162 ? 54.907 142.337 -156.478 1.00 159.99 162 GLN E O 1
ATOM 6045 N N . GLU E 1 163 ? 54.348 142.853 -154.360 1.00 128.64 163 GLU E N 1
ATOM 6046 C CA . GLU E 1 163 ? 54.893 144.208 -154.420 1.00 131.12 163 GLU E CA 1
ATOM 6047 C C . GLU E 1 163 ? 56.417 144.191 -154.574 1.00 121.39 163 GLU E C 1
ATOM 6048 O O . GLU E 1 163 ? 57.083 143.227 -154.193 1.00 118.20 163 GLU E O 1
ATOM 6050 N N . ALA F 2 3 ? 6.318 81.194 -70.719 1.00 79.67 3 ALA F N 1
ATOM 6051 C CA . ALA F 2 3 ? 7.043 80.787 -71.923 1.00 89.39 3 ALA F CA 1
ATOM 6052 C C . ALA F 2 3 ? 7.554 81.998 -72.714 1.00 94.27 3 ALA F C 1
ATOM 6053 O O . ALA F 2 3 ? 8.328 81.862 -73.672 1.00 88.20 3 ALA F O 1
ATOM 6055 N N . ALA F 2 4 ? 7.111 83.184 -72.318 1.00 100.43 4 ALA F N 1
ATOM 6056 C CA . ALA F 2 4 ? 7.734 84.400 -72.817 1.00 99.04 4 ALA F CA 1
ATOM 6057 C C . ALA F 2 4 ? 9.018 84.642 -72.018 1.00 95.10 4 ALA F C 1
ATOM 6058 O O . ALA F 2 4 ? 9.988 85.215 -72.520 1.00 90.56 4 ALA F O 1
ATOM 6060 N N . TYR F 2 5 ? 9.014 84.174 -70.771 1.00 94.85 5 TYR F N 1
ATOM 6061 C CA . TYR F 2 5 ? 10.178 84.255 -69.891 1.00 87.92 5 TYR F CA 1
ATOM 6062 C C . TYR F 2 5 ? 11.251 83.239 -70.295 1.00 82.38 5 TYR F C 1
ATOM 6063 O O . TYR F 2 5 ? 12.441 83.542 -70.253 1.00 78.81 5 TYR F O 1
ATOM 6072 N N . LYS F 2 6 ? 10.824 82.042 -70.693 1.00 77.95 6 LYS F N 1
ATOM 6073 C CA . LYS F 2 6 ? 11.750 80.984 -71.079 1.00 78.18 6 LYS F CA 1
ATOM 6074 C C . LYS F 2 6 ? 12.725 81.418 -72.184 1.00 77.92 6 LYS F C 1
ATOM 6075 O O . LYS F 2 6 ? 13.932 81.146 -72.099 1.00 81.07 6 LYS F O 1
ATOM 6077 N N . GLU F 2 7 ? 12.212 82.108 -73.201 1.00 64.28 7 GLU F N 1
ATOM 6078 C CA . GLU F 2 7 ? 13.044 82.561 -74.312 1.00 58.56 7 GLU F CA 1
ATOM 6079 C C . GLU F 2 7 ? 14.047 83.622 -73.866 1.00 57.40 7 GLU F C 1
ATOM 6080 O O . GLU F 2 7 ? 15.134 83.740 -74.443 1.00 52.88 7 GLU F O 1
ATOM 6082 N N . ALA F 2 8 ? 13.665 84.394 -72.845 1.00 56.63 8 ALA F N 1
ATOM 6083 C CA . ALA F 2 8 ? 14.495 85.480 -72.309 1.00 52.57 8 ALA F CA 1
ATOM 6084 C C . ALA F 2 8 ? 15.590 84.951 -71.395 1.00 52.91 8 ALA F C 1
ATOM 6085 O O . ALA F 2 8 ? 16.750 85.359 -71.462 1.00 50.46 8 ALA F O 1
ATOM 6087 N N . PHE F 2 9 ? 15.209 84.043 -70.518 1.00 63.75 9 PHE F N 1
ATOM 6088 C CA . PHE F 2 9 ? 16.158 83.440 -69.612 1.00 59.65 9 PHE F CA 1
ATOM 6089 C C . PHE F 2 9 ? 17.207 82.707 -70.419 1.00 60.66 9 PHE F C 1
ATOM 6090 O O . PHE F 2 9 ? 18.405 82.937 -70.249 1.00 62.49 9 PHE F O 1
ATOM 6098 N N . ALA F 2 10 ? 16.763 81.852 -71.333 1.00 61.98 10 ALA F N 1
ATOM 6099 C CA . ALA F 2 10 ? 17.724 81.089 -72.113 1.00 59.05 10 ALA F CA 1
ATOM 6100 C C . ALA F 2 10 ? 18.628 82.001 -72.933 1.00 59.75 10 ALA F C 1
ATOM 6101 O O . ALA F 2 10 ? 19.663 81.563 -73.419 1.00 63.94 10 ALA F O 1
ATOM 6103 N N . ALA F 2 11 ? 18.229 83.261 -73.097 1.00 75.53 11 ALA F N 1
ATOM 6104 C CA . ALA F 2 11 ? 19.095 84.270 -73.717 1.00 77.94 11 ALA F CA 1
ATOM 6105 C C . ALA F 2 11 ? 20.119 84.874 -72.739 1.00 76.92 11 ALA F C 1
ATOM 6106 O O . ALA F 2 11 ? 21.263 85.131 -73.119 1.00 78.46 11 ALA F O 1
ATOM 6108 N N . VAL F 2 12 ? 19.714 85.109 -71.492 1.00 48.30 12 VAL F N 1
ATOM 6109 C CA . VAL F 2 12 ? 20.625 85.697 -70.508 1.00 39.90 12 VAL F CA 1
ATOM 6110 C C . VAL F 2 12 ? 21.693 84.714 -70.035 1.00 40.38 12 VAL F C 1
ATOM 6111 O O . VAL F 2 12 ? 22.864 85.067 -69.923 1.00 43.17 12 VAL F O 1
ATOM 6115 N N . LYS F 2 13 ? 21.306 83.480 -69.750 1.00 63.14 13 LYS F N 1
ATOM 6116 C CA . LYS F 2 13 ? 22.327 82.512 -69.369 1.00 61.59 13 LYS F CA 1
ATOM 6117 C C . LYS F 2 13 ? 23.247 82.316 -70.570 1.00 64.54 13 LYS F C 1
ATOM 6118 O O . LYS F 2 13 ? 24.440 82.082 -70.394 1.00 68.85 13 LYS F O 1
ATOM 6120 N N . GLU F 2 14 ? 22.711 82.456 -71.785 1.00 62.07 14 GLU F N 1
ATOM 6121 C CA . GLU F 2 14 ? 23.557 82.354 -72.977 1.00 68.51 14 GLU F CA 1
ATOM 6122 C C . GLU F 2 14 ? 24.584 83.493 -73.012 1.00 66.22 14 GLU F C 1
ATOM 6123 O O . GLU F 2 14 ? 25.753 83.254 -73.292 1.00 59.51 14 GLU F O 1
ATOM 6125 N N . LEU F 2 15 ? 24.154 84.722 -72.715 1.00 64.51 15 LEU F N 1
ATOM 6126 C CA . LEU F 2 15 ? 25.092 85.843 -72.621 1.00 60.60 15 LEU F CA 1
ATOM 6127 C C . LEU F 2 15 ? 26.177 85.522 -71.611 1.00 64.35 15 LEU F C 1
ATOM 6128 O O . LEU F 2 15 ? 27.356 85.503 -71.954 1.00 67.30 15 LEU F O 1
ATOM 6133 N N . MET F 2 16 ? 25.778 85.259 -70.374 1.00 48.30 16 MET F N 1
ATOM 6134 C CA . MET F 2 16 ? 26.740 85.209 -69.282 1.00 46.24 16 MET F CA 1
ATOM 6135 C C . MET F 2 16 ? 27.745 84.069 -69.382 1.00 44.32 16 MET F C 1
ATOM 6136 O O . MET F 2 16 ? 28.925 84.296 -69.152 1.00 44.88 16 MET F O 1
ATOM 6141 N N . GLN F 2 17 ? 27.298 82.852 -69.699 1.00 42.75 17 GLN F N 1
ATOM 6142 C CA . GLN F 2 17 ? 28.240 81.730 -69.800 1.00 46.52 17 GLN F CA 1
ATOM 6143 C C . GLN F 2 17 ? 29.148 81.939 -70.994 1.00 48.39 17 GLN F C 1
ATOM 6144 O O . GLN F 2 17 ? 30.305 81.547 -70.984 1.00 45.34 17 GLN F O 1
ATOM 6146 N N . THR F 2 18 ? 28.635 82.598 -72.017 1.00 48.21 18 THR F N 1
ATOM 6147 C CA . THR F 2 18 ? 29.401 82.734 -73.239 1.00 53.51 18 THR F CA 1
ATOM 6148 C C . THR F 2 18 ? 30.448 83.843 -73.115 1.00 50.96 18 THR F C 1
ATOM 6149 O O . THR F 2 18 ? 31.525 83.741 -73.690 1.00 52.45 18 THR F O 1
ATOM 6153 N N . SER F 2 19 ? 30.140 84.885 -72.349 1.00 50.58 19 SER F N 1
ATOM 6154 C CA . SER F 2 19 ? 31.118 85.925 -72.032 1.00 49.91 19 SER F CA 1
ATOM 6155 C C . SER F 2 19 ? 31.365 85.996 -70.537 1.00 54.35 19 SER F C 1
ATOM 6156 O O . SER F 2 19 ? 30.518 86.493 -69.801 1.00 56.76 19 SER F O 1
ATOM 6159 N N . ASN F 2 20 ? 32.531 85.596 -70.064 1.00 54.51 20 ASN F N 1
ATOM 6160 C CA . ASN F 2 20 ? 32.691 85.523 -68.621 1.00 49.50 20 ASN F CA 1
ATOM 6161 C C . ASN F 2 20 ? 32.715 86.890 -67.994 1.00 53.81 20 ASN F C 1
ATOM 6162 O O . ASN F 2 20 ? 32.849 87.016 -66.784 1.00 61.89 20 ASN F O 1
ATOM 6167 N N . LYS F 2 21 ? 32.608 87.914 -68.826 1.00 42.66 21 LYS F N 1
ATOM 6168 C CA . LYS F 2 21 ? 32.530 89.276 -68.348 1.00 41.44 21 LYS F CA 1
ATOM 6169 C C . LYS F 2 21 ? 31.358 89.436 -67.378 1.00 43.97 21 LYS F C 1
ATOM 6170 O O . LYS F 2 21 ? 30.427 88.608 -67.358 1.00 43.81 21 LYS F O 1
ATOM 6172 N N . PRO F 2 22 ? 31.429 90.470 -66.523 1.00 38.86 22 PRO F N 1
ATOM 6173 C CA . PRO F 2 22 ? 30.296 90.876 -65.688 1.00 39.29 22 PRO F CA 1
ATOM 6174 C C . PRO F 2 22 ? 29.277 91.620 -66.505 1.00 37.89 22 PRO F C 1
ATOM 6175 O O . PRO F 2 22 ? 29.625 92.188 -67.532 1.00 40.23 22 PRO F O 1
ATOM 6179 N N . GLN F 2 23 ? 28.034 91.600 -66.043 1.00 53.27 23 GLN F N 1
ATOM 6180 C CA . GLN F 2 23 ? 26.944 92.321 -66.685 1.00 56.29 23 GLN F CA 1
ATOM 6181 C C . GLN F 2 23 ? 26.076 93.028 -65.655 1.00 59.23 23 GLN F C 1
ATOM 6182 O O . GLN F 2 23 ? 26.245 92.877 -64.432 1.00 55.36 23 GLN F O 1
ATOM 6188 N N . ASN F 2 24 ? 25.111 93.771 -66.170 1.00 79.38 24 ASN F N 1
ATOM 6189 C CA . ASN F 2 24 ? 24.174 94.497 -65.337 1.00 82.14 24 ASN F CA 1
ATOM 6190 C C . ASN F 2 24 ? 22.794 94.546 -66.012 1.00 85.76 24 ASN F C 1
ATOM 6191 O O . ASN F 2 24 ? 22.684 94.340 -67.226 1.00 84.12 24 ASN F O 1
ATOM 6196 N N . VAL F 2 25 ? 21.748 94.807 -65.234 1.00 83.95 25 VAL F N 1
ATOM 6197 C CA . VAL F 2 25 ? 20.384 94.755 -65.752 1.00 84.18 25 VAL F CA 1
ATOM 6198 C C . VAL F 2 25 ? 20.176 95.507 -67.065 1.00 87.37 25 VAL F C 1
ATOM 6199 O O . VAL F 2 25 ? 19.475 95.011 -67.944 1.00 90.42 25 VAL F O 1
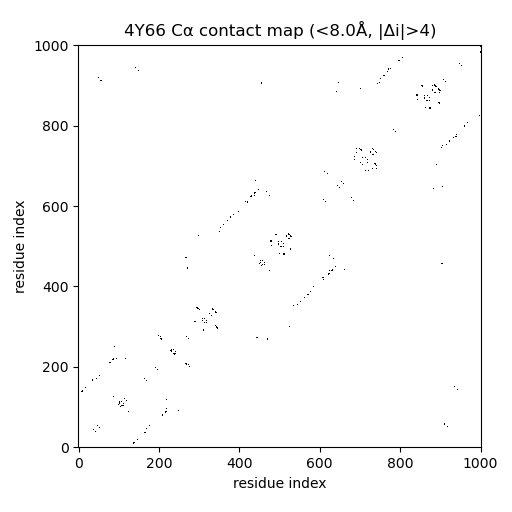ATOM 6203 N N . GLN F 2 26 ? 20.769 96.692 -67.205 1.00 66.06 26 GLN F N 1
ATOM 6204 C CA . GLN F 2 26 ? 20.670 97.415 -68.473 1.00 65.07 26 GLN F CA 1
ATOM 6205 C C . GLN F 2 26 ? 21.623 96.807 -69.505 1.00 65.95 26 GLN F C 1
ATOM 6206 O O . GLN F 2 26 ? 21.254 96.607 -70.673 1.00 66.54 26 GLN F O 1
ATOM 6208 N N . THR F 2 27 ? 22.839 96.498 -69.056 1.00 49.90 27 THR F N 1
ATOM 6209 C CA . THR F 2 27 ? 23.867 95.910 -69.908 1.00 47.27 27 THR F CA 1
ATOM 6210 C C . THR F 2 27 ? 23.309 94.690 -70.583 1.00 51.48 27 THR F C 1
ATOM 6211 O O . THR F 2 27 ? 23.452 94.495 -71.790 1.00 54.09 27 THR F O 1
ATOM 6215 N N . ALA F 2 28 ? 22.636 93.890 -69.768 1.00 57.46 28 ALA F N 1
ATOM 6216 C CA . ALA F 2 28 ? 22.004 92.657 -70.193 1.00 56.93 28 ALA F CA 1
ATOM 6217 C C . ALA F 2 28 ? 21.038 92.869 -71.359 1.00 57.88 28 ALA F C 1
ATOM 6218 O O . ALA F 2 28 ? 21.187 92.219 -72.405 1.00 60.83 28 ALA F O 1
ATOM 6220 N N . ILE F 2 29 ? 20.061 93.769 -71.192 1.00 74.46 29 ILE F N 1
ATOM 6221 C CA . ILE F 2 29 ? 19.072 93.980 -72.250 1.00 81.14 29 ILE F CA 1
ATOM 6222 C C . ILE F 2 29 ? 19.822 94.436 -73.485 1.00 84.11 29 ILE F C 1
ATOM 6223 O O . ILE F 2 29 ? 19.548 93.960 -74.583 1.00 85.80 29 ILE F O 1
ATOM 6228 N N . ASN F 2 30 ? 20.811 95.301 -73.298 1.00 62.89 30 ASN F N 1
ATOM 6229 C CA . ASN F 2 30 ? 21.568 95.794 -74.431 1.00 64.02 30 ASN F CA 1
ATOM 6230 C C . ASN F 2 30 ? 22.178 94.666 -75.263 1.00 73.21 30 ASN F C 1
ATOM 6231 O O . ASN F 2 30 ? 21.905 94.558 -76.465 1.00 77.39 30 ASN F O 1
ATOM 6236 N N . ASN F 2 31 ? 22.960 93.800 -74.623 1.00 90.11 31 ASN F N 1
ATOM 6237 C CA . ASN F 2 31 ? 23.694 92.772 -75.367 1.00 92.50 31 ASN F CA 1
ATOM 6238 C C . ASN F 2 31 ? 22.848 91.579 -75.780 1.00 92.65 31 ASN F C 1
ATOM 6239 O O . ASN F 2 31 ? 23.279 90.763 -76.594 1.00 91.90 31 ASN F O 1
ATOM 6244 N N . THR F 2 32 ? 21.640 91.487 -75.240 1.00 82.65 32 THR F N 1
ATOM 6245 C CA . THR F 2 32 ? 20.701 90.469 -75.691 1.00 87.07 32 THR F CA 1
ATOM 6246 C C . THR F 2 32 ? 19.867 90.997 -76.864 1.00 92.12 32 THR F C 1
ATOM 6247 O O . THR F 2 32 ? 18.900 90.356 -77.290 1.00 88.10 32 THR F O 1
ATOM 6251 N N . GLY F 2 33 ? 20.237 92.178 -77.362 1.00 84.32 33 GLY F N 1
ATOM 6252 C CA . GLY F 2 33 ? 19.625 92.729 -78.559 1.00 81.98 33 GLY F CA 1
ATOM 6253 C C . GLY F 2 33 ? 18.358 93.518 -78.315 1.00 74.95 33 GLY F C 1
ATOM 6254 O O . GLY F 2 33 ? 17.449 93.527 -79.150 1.00 74.93 33 GLY F O 1
ATOM 6255 N N . SER F 2 34 ? 18.311 94.153 -77.148 1.00 59.64 34 SER F N 1
ATOM 6256 C CA . SER F 2 34 ? 17.225 95.034 -76.719 1.00 54.08 34 SER F CA 1
ATOM 6257 C C . SER F 2 34 ? 15.847 94.434 -76.961 1.00 53.34 34 SER F C 1
ATOM 6258 O O . SER F 2 34 ? 14.929 95.133 -77.373 1.00 52.83 34 SER F O 1
ATOM 6261 N N . LYS F 2 35 ? 15.713 93.133 -76.721 1.00 77.75 35 LYS F N 1
ATOM 6262 C CA . LYS F 2 35 ? 14.434 92.469 -76.924 1.00 74.60 35 LYS F CA 1
ATOM 6263 C C . LYS F 2 35 ? 13.640 92.356 -75.636 1.00 73.99 35 LYS F C 1
ATOM 6264 O O . LYS F 2 35 ? 12.506 91.902 -75.676 1.00 76.33 35 LYS F O 1
ATOM 6270 N N . TYR F 2 36 ? 14.201 92.770 -74.499 1.00 74.38 36 TYR F N 1
ATOM 6271 C CA . TYR F 2 36 ? 13.585 92.387 -73.218 1.00 69.24 36 TYR F CA 1
ATOM 6272 C C . TYR F 2 36 ? 13.419 93.518 -72.188 1.00 71.28 36 TYR F C 1
ATOM 6273 O O . TYR F 2 36 ? 13.985 94.597 -72.352 1.00 76.40 36 TYR F O 1
ATOM 6282 N N . GLY F 2 37 ? 12.619 93.271 -71.143 1.00 61.00 37 GLY F N 1
ATOM 6283 C CA . GLY F 2 37 ? 12.247 94.320 -70.205 1.00 61.80 37 GLY F CA 1
ATOM 6284 C C . GLY F 2 37 ? 13.175 94.403 -69.009 1.00 64.78 37 GLY F C 1
ATOM 6285 O O . GLY F 2 37 ? 13.914 93.456 -68.761 1.00 63.62 37 GLY F O 1
ATOM 6286 N N . LYS F 2 38 ? 13.143 95.512 -68.264 1.00 62.72 38 LYS F N 1
ATOM 6287 C CA . LYS F 2 38 ? 13.960 95.637 -67.049 1.00 58.74 38 LYS F CA 1
ATOM 6288 C C . LYS F 2 38 ? 13.678 94.508 -66.048 1.00 60.39 38 LYS F C 1
ATOM 6289 O O . LYS F 2 38 ? 14.571 93.710 -65.722 1.00 61.09 38 LYS F O 1
ATOM 6291 N N . THR F 2 39 ? 12.428 94.413 -65.597 1.00 67.45 39 THR F N 1
ATOM 6292 C CA . THR F 2 39 ? 12.071 93.460 -64.551 1.00 66.77 39 THR F CA 1
ATOM 6293 C C . THR F 2 39 ? 12.230 92.010 -65.016 1.00 64.41 39 THR F C 1
ATOM 6294 O O . THR F 2 39 ? 12.547 91.131 -64.211 1.00 62.94 39 THR F O 1
ATOM 6298 N N . THR F 2 40 ? 12.008 91.774 -66.308 1.00 78.77 40 THR F N 1
ATOM 6299 C CA . THR F 2 40 ? 12.167 90.455 -66.929 1.00 77.40 40 THR F CA 1
ATOM 6300 C C . THR F 2 40 ? 13.582 89.914 -66.840 1.00 74.03 40 THR F C 1
ATOM 6301 O O . THR F 2 40 ? 13.848 88.789 -66.359 1.00 70.08 40 THR F O 1
ATOM 6305 N N . VAL F 2 41 ? 14.479 90.736 -67.371 1.00 53.56 41 VAL F N 1
ATOM 6306 C CA . VAL F 2 41 ? 15.892 90.463 -67.348 1.00 52.41 41 VAL F CA 1
ATOM 6307 C C . VAL F 2 41 ? 16.312 90.271 -65.907 1.00 44.29 41 VAL F C 1
ATOM 6308 O O . VAL F 2 41 ? 16.840 89.219 -65.559 1.00 42.64 41 VAL F O 1
ATOM 6312 N N . GLN F 2 42 ? 16.022 91.251 -65.059 1.00 51.15 42 GLN F N 1
ATOM 6313 C CA . GLN F 2 42 ? 16.447 91.184 -63.664 1.00 53.02 42 GLN F CA 1
ATOM 6314 C C . GLN F 2 42 ? 15.997 89.880 -62.994 1.00 57.71 42 GLN F C 1
ATOM 6315 O O . GLN F 2 42 ? 16.789 89.212 -62.326 1.00 58.98 42 GLN F O 1
ATOM 6321 N N . LYS F 2 43 ? 14.739 89.503 -63.215 1.00 74.40 43 LYS F N 1
ATOM 6322 C CA . LYS F 2 43 ? 14.209 88.214 -62.760 1.00 70.88 43 LYS F CA 1
ATOM 6323 C C . LYS F 2 43 ? 15.084 87.043 -63.236 1.00 69.41 43 LYS F C 1
ATOM 6324 O O . LYS F 2 43 ? 15.401 86.140 -62.451 1.00 71.24 43 LYS F O 1
ATOM 6326 N N . ALA F 2 44 ? 15.481 87.062 -64.512 1.00 71.01 44 ALA F N 1
ATOM 6327 C CA . ALA F 2 44 ? 16.333 85.987 -65.055 1.00 72.62 44 ALA F CA 1
ATOM 6328 C C . ALA F 2 44 ? 17.725 85.947 -64.381 1.00 71.38 44 ALA F C 1
ATOM 6329 O O . ALA F 2 44 ? 18.268 84.860 -64.074 1.00 65.33 44 ALA F O 1
ATOM 6331 N N . LEU F 2 45 ? 18.282 87.133 -64.133 1.00 61.42 45 LEU F N 1
ATOM 6332 C CA . LEU F 2 45 ? 19.566 87.243 -63.463 1.00 58.90 45 LEU F CA 1
ATOM 6333 C C . LEU F 2 45 ? 19.462 86.628 -62.082 1.00 55.01 45 LEU F C 1
ATOM 6334 O O . LEU F 2 45 ? 20.281 85.808 -61.690 1.00 54.82 45 LEU F O 1
ATOM 6339 N N . ASP F 2 46 ? 18.427 87.015 -61.353 1.00 57.45 46 ASP F N 1
ATOM 6340 C CA . ASP F 2 46 ? 18.279 86.578 -59.975 1.00 58.86 46 ASP F CA 1
ATOM 6341 C C . ASP F 2 46 ? 17.885 85.098 -59.839 1.00 58.46 46 ASP F C 1
ATOM 6342 O O . ASP F 2 46 ? 18.112 84.488 -58.789 1.00 58.84 46 ASP F O 1
ATOM 6347 N N . GLU F 2 47 ? 17.302 84.523 -60.890 1.00 64.58 47 GLU F N 1
ATOM 6348 C CA . GLU F 2 47 ? 17.063 83.083 -60.918 1.00 63.87 47 GLU F CA 1
ATOM 6349 C C . GLU F 2 47 ? 18.382 82.359 -61.183 1.00 64.47 47 GLU F C 1
ATOM 6350 O O . GLU F 2 47 ? 18.609 81.278 -60.644 1.00 62.53 47 GLU F O 1
ATOM 6356 N N . LEU F 2 48 ? 19.252 82.949 -62.010 1.00 55.17 48 LEU F N 1
ATOM 6357 C CA . LEU F 2 48 ? 20.594 82.377 -62.230 1.00 48.16 48 LEU F CA 1
ATOM 6358 C C . LEU F 2 48 ? 21.435 82.415 -60.958 1.00 43.33 48 LEU F C 1
ATOM 6359 O O . LEU F 2 48 ? 22.038 81.417 -60.573 1.00 46.04 48 LEU F O 1
ATOM 6364 N N . VAL F 2 49 ? 21.475 83.580 -60.322 1.00 41.35 49 VAL F N 1
ATOM 6365 C CA . VAL F 2 49 ? 22.107 83.731 -59.021 1.00 43.10 49 VAL F CA 1
ATOM 6366 C C . VAL F 2 49 ? 21.536 82.684 -58.070 1.00 46.95 49 VAL F C 1
ATOM 6367 O O . VAL F 2 49 ? 22.275 82.017 -57.346 1.00 47.48 49 VAL F O 1
ATOM 6371 N N . ALA F 2 50 ? 20.213 82.526 -58.122 1.00 52.74 50 ALA F N 1
ATOM 6372 C CA . ALA F 2 50 ? 19.491 81.533 -57.331 1.00 46.78 50 ALA F CA 1
ATOM 6373 C C . ALA F 2 50 ? 20.015 80.119 -57.524 1.00 43.47 50 ALA F C 1
ATOM 6374 O O . ALA F 2 50 ? 20.441 79.483 -56.556 1.00 43.16 50 ALA F O 1
ATOM 6376 N N . GLN F 2 51 ? 20.036 79.648 -58.767 1.00 36.87 51 GLN F N 1
ATOM 6377 C CA . GLN F 2 51 ? 20.467 78.277 -59.041 1.00 45.53 51 GLN F CA 1
ATOM 6378 C C . GLN F 2 51 ? 22.009 78.188 -59.102 1.00 46.13 51 GLN F C 1
ATOM 6379 O O . GLN F 2 51 ? 22.584 77.161 -59.499 1.00 42.47 51 GLN F O 1
ATOM 6385 N N . ASN F 2 52 ? 22.636 79.309 -58.733 1.00 52.37 52 ASN F N 1
ATOM 6386 C CA . ASN F 2 52 ? 24.062 79.429 -58.411 1.00 54.91 52 ASN F CA 1
ATOM 6387 C C . ASN F 2 52 ? 24.966 79.196 -59.626 1.00 54.98 52 ASN F C 1
ATOM 6388 O O . ASN F 2 52 ? 26.067 78.638 -59.532 1.00 52.45 52 ASN F O 1
ATOM 6393 N N . LEU F 2 53 ? 24.468 79.645 -60.774 1.00 44.22 53 LEU F N 1
ATOM 6394 C CA . LEU F 2 53 ? 25.258 79.726 -61.997 1.00 41.76 53 LEU F CA 1
ATOM 6395 C C . LEU F 2 53 ? 25.794 81.147 -62.185 1.00 36.99 53 LEU F C 1
ATOM 6396 O O . LEU F 2 53 ? 26.444 81.457 -63.175 1.00 34.86 53 LEU F O 1
ATOM 6401 N N . CYS F 2 54 ? 25.495 82.008 -61.226 1.00 31.83 54 CYS F N 1
ATOM 6402 C CA . CYS F 2 54 ? 26.004 83.355 -61.249 1.00 32.29 54 CYS F CA 1
ATOM 6403 C C . CYS F 2 54 ? 26.281 83.816 -59.833 1.00 37.61 54 CYS F C 1
ATOM 6404 O O . CYS F 2 54 ? 25.459 83.631 -58.956 1.00 43.58 54 CYS F O 1
ATOM 6407 N N . ILE F 2 55 ? 27.454 84.393 -59.608 1.00 30.44 55 ILE F N 1
ATOM 6408 C CA . ILE F 2 55 ? 27.702 85.161 -58.414 1.00 26.46 55 ILE F CA 1
ATOM 6409 C C . ILE F 2 55 ? 27.082 86.540 -58.624 1.00 32.07 55 ILE F C 1
ATOM 6410 O O . ILE F 2 55 ? 26.622 86.881 -59.729 1.00 33.46 55 ILE F O 1
ATOM 6412 N N . TYR F 2 56 ? 27.090 87.345 -57.570 1.00 58.65 56 TYR F N 1
ATOM 6413 C CA . TYR F 2 56 ? 26.739 88.755 -57.695 1.00 63.53 56 TYR F CA 1
ATOM 6414 C C . TYR F 2 56 ? 27.358 89.556 -56.573 1.00 70.15 56 TYR F C 1
ATOM 6415 O O . TYR F 2 56 ? 27.584 89.027 -55.477 1.00 68.20 56 TYR F O 1
ATOM 6424 N N . THR F 2 57 ? 27.604 90.837 -56.847 1.00 58.45 57 THR F N 1
ATOM 6425 C CA . THR F 2 57 ? 28.079 91.754 -55.814 1.00 63.96 57 THR F CA 1
ATOM 6426 C C . THR F 2 57 ? 27.328 93.080 -55.895 1.00 65.54 57 THR F C 1
ATOM 6427 O O . THR F 2 57 ? 27.006 93.557 -56.986 1.00 59.40 57 THR F O 1
ATOM 6431 N N . GLU F 2 58 ? 27.018 93.653 -54.730 1.00 131.17 58 GLU F N 1
ATOM 6432 C CA . GLU F 2 58 ? 26.515 95.022 -54.680 1.00 133.47 58 GLU F CA 1
ATOM 6433 C C . GLU F 2 58 ? 27.631 95.960 -54.234 1.00 135.21 58 GLU F C 1
ATOM 6434 O O . GLU F 2 58 ? 28.132 95.885 -53.107 1.00 136.57 58 GLU F O 1
ATOM 6440 N N . ILE F 2 59 ? 28.034 96.835 -55.147 1.00 118.06 59 ILE F N 1
ATOM 6441 C CA . ILE F 2 59 ? 29.033 97.863 -54.820 1.00 118.17 59 ILE F CA 1
ATOM 6442 C C . ILE F 2 59 ? 28.371 99.260 -54.550 1.00 118.14 59 ILE F C 1
ATOM 6443 O O . ILE F 2 59 ? 27.540 99.811 -55.371 1.00 118.17 59 ILE F O 1
ATOM 6448 N N . GLY F 2 60 ? 28.712 99.775 -53.356 1.00 87.13 60 GLY F N 1
ATOM 6449 C CA . GLY F 2 60 ? 28.203 101.042 -52.863 1.00 87.08 60 GLY F CA 1
ATOM 6450 C C . GLY F 2 60 ? 26.676 101.082 -52.830 1.00 86.93 60 GLY F C 1
ATOM 6451 O O . GLY F 2 60 ? 26.111 102.182 -52.733 1.00 86.92 60 GLY F O 1
ATOM 6452 N N . LYS F 2 61 ? 26.014 99.915 -52.987 1.00 143.23 61 LYS F N 1
ATOM 6453 C CA . LYS F 2 61 ? 24.541 99.784 -52.916 1.00 143.08 61 LYS F CA 1
ATOM 6454 C C . LYS F 2 61 ? 23.896 100.650 -54.019 1.00 143.19 61 LYS F C 1
ATOM 6455 O O . LYS F 2 61 ? 22.648 100.730 -54.107 1.00 143.10 61 LYS F O 1
ATOM 6457 N N . THR F 2 62 ? 24.750 101.346 -54.790 1.00 91.41 62 THR F N 1
ATOM 6458 C CA . THR F 2 62 ? 24.331 102.121 -55.955 1.00 91.55 62 THR F CA 1
ATOM 6459 C C . THR F 2 62 ? 23.538 101.182 -56.863 1.00 91.54 62 THR F C 1
ATOM 6460 O O . THR F 2 62 ? 22.367 101.435 -57.181 1.00 91.49 62 THR F O 1
ATOM 6462 N N . GLY F 2 63 ? 24.167 100.062 -57.214 1.00 112.07 63 GLY F N 1
ATOM 6463 C CA . GLY F 2 63 ? 23.488 98.993 -57.924 1.00 109.02 63 GLY F CA 1
ATOM 6464 C C . GLY F 2 63 ? 24.062 97.621 -57.616 1.00 106.38 63 GLY F C 1
ATOM 6465 O O . GLY F 2 63 ? 25.112 97.493 -56.966 1.00 106.42 63 GLY F O 1
ATOM 6466 N N . LYS F 2 64 ? 23.349 96.598 -58.082 1.00 75.58 64 LYS F N 1
ATOM 6467 C CA . LYS F 2 64 ? 23.855 95.233 -58.124 1.00 69.54 64 LYS F CA 1
ATOM 6468 C C . LYS F 2 64 ? 24.511 94.935 -59.493 1.00 70.68 64 LYS F C 1
ATOM 6469 O O . LYS F 2 64 ? 23.975 95.309 -60.547 1.00 66.72 64 LYS F O 1
ATOM 6471 N N . LEU F 2 65 ? 25.682 94.286 -59.451 1.00 74.17 65 LEU F N 1
ATOM 6472 C CA . LEU F 2 65 ? 26.433 93.816 -60.632 1.00 64.68 65 LEU F CA 1
ATOM 6473 C C . LEU F 2 65 ? 26.559 92.266 -60.625 1.00 59.98 65 LEU F C 1
ATOM 6474 O O . LEU F 2 65 ? 26.995 91.668 -59.624 1.00 60.18 65 LEU F O 1
ATOM 6479 N N . TYR F 2 66 ? 26.159 91.618 -61.724 1.00 50.67 66 TYR F N 1
ATOM 6480 C CA . TYR F 2 66 ? 26.029 90.150 -61.732 1.00 49.02 66 TYR F CA 1
ATOM 6481 C C . TYR F 2 66 ? 27.113 89.525 -62.578 1.00 50.12 66 TYR F C 1
ATOM 6482 O O . TYR F 2 66 ? 27.519 90.110 -63.573 1.00 55.95 66 TYR F O 1
ATOM 6491 N N . LEU F 2 67 ? 27.584 88.334 -62.217 1.00 51.30 67 LEU F N 1
ATOM 6492 C CA . LEU F 2 67 ? 28.664 87.722 -63.013 1.00 51.52 67 LEU F CA 1
ATOM 6493 C C . LEU F 2 67 ? 28.553 86.220 -63.061 1.00 50.63 67 LEU F C 1
ATOM 6494 O O . LEU F 2 67 ? 28.138 85.619 -62.098 1.00 53.91 67 LEU F O 1
ATOM 6499 N N . TRP F 2 68 ? 28.912 85.611 -64.180 1.00 39.23 68 TRP F N 1
ATOM 6500 C CA . TRP F 2 68 ? 28.895 84.159 -64.262 1.00 34.99 68 TRP F CA 1
ATOM 6501 C C . TRP F 2 68 ? 29.757 83.575 -63.154 1.00 40.44 68 TRP F C 1
ATOM 6502 O O . TRP F 2 68 ? 30.896 83.976 -63.010 1.00 48.10 68 TRP F O 1
ATOM 6513 N N . ASN F 2 69 ? 29.235 82.645 -62.358 1.00 55.47 69 ASN F N 1
ATOM 6514 C CA . ASN F 2 69 ? 29.976 82.218 -61.166 1.00 52.21 69 ASN F CA 1
ATOM 6515 C C . ASN F 2 69 ? 31.212 81.475 -61.614 1.00 51.14 69 ASN F C 1
ATOM 6516 O O . ASN F 2 69 ? 31.103 80.426 -62.247 1.00 50.14 69 ASN F O 1
ATOM 6521 N N . GLN F 2 70 ? 32.384 82.009 -61.247 1.00 56.28 70 GLN F N 1
ATOM 6522 C CA . GLN F 2 70 ? 33.675 81.470 -61.693 1.00 56.56 70 GLN F CA 1
ATOM 6523 C C . GLN F 2 70 ? 34.027 80.221 -60.907 1.00 59.09 70 GLN F C 1
ATOM 6524 O O . GLN F 2 70 ? 34.649 79.297 -61.436 1.00 60.90 70 GLN F O 1
ATOM 6530 N N . ASN F 2 71 ? 33.551 80.163 -59.668 1.00 38.09 71 ASN F N 1
ATOM 6531 C CA . ASN F 2 71 ? 33.855 79.063 -58.778 1.00 32.99 71 ASN F CA 1
ATOM 6532 C C . ASN F 2 71 ? 33.440 77.704 -59.349 1.00 36.70 71 ASN F C 1
ATOM 6533 O O . ASN F 2 71 ? 33.871 76.668 -58.848 1.00 41.66 71 ASN F O 1
ATOM 6538 N N . LEU F 2 72 ? 32.628 77.689 -60.404 1.00 43.46 72 LEU F N 1
ATOM 6539 C CA . LEU F 2 72 ? 32.209 76.416 -61.001 1.00 44.22 72 LEU F CA 1
ATOM 6540 C C . LEU F 2 72 ? 33.100 75.969 -62.153 1.00 49.67 72 LEU F C 1
ATOM 6541 O O . LEU F 2 72 ? 32.856 74.913 -62.764 1.00 51.10 72 LEU F O 1
ATOM 6546 N N . LEU F 2 73 ? 34.123 76.779 -62.437 1.00 36.78 73 LEU F N 1
ATOM 6547 C CA . LEU F 2 73 ? 35.134 76.468 -63.447 1.00 35.94 73 LEU F CA 1
ATOM 6548 C C . LEU F 2 73 ? 36.260 75.597 -62.868 1.00 33.81 73 LEU F C 1
ATOM 6549 O O . LEU F 2 73 ? 36.691 75.768 -61.718 1.00 35.20 73 LEU F O 1
ATOM 6554 N N . GLU F 2 74 ? 36.714 74.638 -63.668 1.00 40.66 74 GLU F N 1
ATOM 6555 C CA . GLU F 2 74 ? 37.762 73.717 -63.244 1.00 41.20 74 GLU F CA 1
ATOM 6556 C C . GLU F 2 74 ? 39.035 74.489 -63.048 1.00 43.26 74 GLU F C 1
ATOM 6557 O O . GLU F 2 74 ? 39.438 75.212 -63.947 1.00 52.30 74 GLU F O 1
ATOM 6563 N N . VAL F 2 75 ? 39.647 74.361 -61.874 1.00 29.22 75 VAL F N 1
ATOM 6564 C CA . VAL F 2 75 ? 41.030 74.794 -61.669 1.00 32.29 75 VAL F CA 1
ATOM 6565 C C . VAL F 2 75 ? 41.955 73.646 -62.064 1.00 33.09 75 VAL F C 1
ATOM 6566 O O . VAL F 2 75 ? 41.900 72.590 -61.462 1.00 34.27 75 VAL F O 1
ATOM 6570 N N . LEU F 2 76 ? 42.793 73.827 -63.078 1.00 40.20 76 LEU F N 1
ATOM 6571 C CA . LEU F 2 76 ? 43.524 72.683 -63.634 1.00 42.59 76 LEU F CA 1
ATOM 6572 C C . LEU F 2 76 ? 44.776 72.266 -62.826 1.00 46.80 76 LEU F C 1
ATOM 6573 O O . LEU F 2 76 ? 45.369 73.074 -62.091 1.00 44.01 76 LEU F O 1
ATOM 6578 N N . SER F 2 77 ? 45.167 70.995 -62.962 1.00 42.96 77 SER F N 1
ATOM 6579 C CA . SER F 2 77 ? 46.410 70.495 -62.362 1.00 41.89 77 SER F CA 1
ATOM 6580 C C . SER F 2 77 ? 47.550 71.246 -62.997 1.00 49.66 77 SER F C 1
ATOM 6581 O O . SER F 2 77 ? 47.393 71.786 -64.090 1.00 55.67 77 SER F O 1
ATOM 6583 N N . ASP F 2 78 ? 48.698 71.319 -62.338 1.00 51.07 78 ASP F N 1
ATOM 6584 C CA . ASP F 2 78 ? 49.835 71.933 -63.011 1.00 45.70 78 ASP F CA 1
ATOM 6585 C C . ASP F 2 78 ? 50.183 71.061 -64.220 1.00 48.38 78 ASP F C 1
ATOM 6586 O O . ASP F 2 78 ? 50.539 71.578 -65.296 1.00 50.34 78 ASP F O 1
ATOM 6591 N N . ALA F 2 79 ? 50.001 69.749 -64.070 1.00 35.22 79 ALA F N 1
ATOM 6592 C CA . ALA F 2 79 ? 50.098 68.846 -65.213 1.00 32.92 79 ALA F CA 1
ATOM 6593 C C . ALA F 2 79 ? 48.948 69.006 -66.186 1.00 32.66 79 ALA F C 1
ATOM 6594 O O . ALA F 2 79 ? 49.164 68.906 -67.382 1.00 35.93 79 ALA F O 1
ATOM 6596 N N . GLN F 2 80 ? 47.734 69.233 -65.688 1.00 44.31 80 GLN F N 1
ATOM 6597 C CA . GLN F 2 80 ? 46.596 69.553 -66.563 1.00 46.40 80 GLN F CA 1
ATOM 6598 C C . GLN F 2 80 ? 46.976 70.687 -67.536 1.00 50.80 80 GLN F C 1
ATOM 6599 O O . GLN F 2 80 ? 46.902 70.551 -68.777 1.00 50.89 80 GLN F O 1
ATOM 6605 N N . LEU F 2 81 ? 47.388 71.806 -66.945 1.00 42.74 81 LEU F N 1
ATOM 6606 C CA . LEU F 2 81 ? 47.894 72.949 -67.682 1.00 38.43 81 LEU F CA 1
ATOM 6607 C C . LEU F 2 81 ? 48.927 72.546 -68.701 1.00 43.43 81 LEU F C 1
ATOM 6608 O O . LEU F 2 81 ? 48.699 72.746 -69.888 1.00 44.37 81 LEU F O 1
ATOM 6613 N N . MET F 2 82 ? 50.053 71.980 -68.258 1.00 44.63 82 MET F N 1
ATOM 6614 C CA . MET F 2 82 ? 51.100 71.593 -69.211 1.00 49.58 82 MET F CA 1
ATOM 6615 C C . MET F 2 82 ? 50.529 70.849 -70.424 1.00 49.83 82 MET F C 1
ATOM 6616 O O . MET F 2 82 ? 50.894 71.133 -71.585 1.00 51.51 82 MET F O 1
ATOM 6621 N N . GLU F 2 83 ? 49.608 69.926 -70.147 1.00 32.95 83 GLU F N 1
ATOM 6622 C CA . GLU F 2 83 ? 49.001 69.107 -71.188 1.00 34.21 83 GLU F CA 1
ATOM 6623 C C . GLU F 2 83 ? 48.320 70.008 -72.207 1.00 37.25 83 GLU F C 1
ATOM 6624 O O . GLU F 2 83 ? 48.488 69.846 -73.419 1.00 30.49 83 GLU F O 1
ATOM 6626 N N . VAL F 2 84 ? 47.563 70.972 -71.693 1.00 44.03 84 VAL F N 1
ATOM 6627 C CA . VAL F 2 84 ? 46.836 71.912 -72.541 1.00 41.14 84 VAL F CA 1
ATOM 6628 C C . VAL F 2 84 ? 47.765 72.821 -73.336 1.00 47.34 84 VAL F C 1
ATOM 6629 O O . VAL F 2 84 ? 47.663 72.886 -74.554 1.00 50.41 84 VAL F O 1
ATOM 6633 N N . ASN F 2 85 ? 48.672 73.513 -72.651 1.00 44.40 85 ASN F N 1
ATOM 6634 C CA . ASN F 2 85 ? 49.590 74.452 -73.292 1.00 40.92 85 ASN F CA 1
ATOM 6635 C C . ASN F 2 85 ? 50.384 73.830 -74.405 1.00 39.57 85 ASN F C 1
ATOM 6636 O O . ASN F 2 85 ? 50.739 74.492 -75.368 1.00 42.17 85 ASN F O 1
ATOM 6641 N N . ALA F 2 86 ? 50.683 72.550 -74.254 1.00 52.41 86 ALA F N 1
ATOM 6642 C CA . ALA F 2 86 ? 51.269 71.810 -75.350 1.00 56.92 86 ALA F CA 1
ATOM 6643 C C . ALA F 2 86 ? 50.402 71.942 -76.602 1.00 59.59 86 ALA F C 1
ATOM 6644 O O . ALA F 2 86 ? 50.900 72.280 -77.679 1.00 68.12 86 ALA F O 1
ATOM 6646 N N . GLN F 2 87 ? 49.103 71.698 -76.453 1.00 66.64 87 GLN F N 1
ATOM 6647 C CA . GLN F 2 87 ? 48.177 71.828 -77.579 1.00 70.39 87 GLN F CA 1
ATOM 6648 C C . GLN F 2 87 ? 48.072 73.272 -78.052 1.00 70.12 87 GLN F C 1
ATOM 6649 O O . GLN F 2 87 ? 48.094 73.520 -79.246 1.00 73.41 87 GLN F O 1
ATOM 6655 N N . ILE F 2 88 ? 47.927 74.220 -77.130 1.00 38.79 88 ILE F N 1
ATOM 6656 C CA . ILE F 2 88 ? 47.850 75.612 -77.531 1.00 35.40 88 ILE F CA 1
ATOM 6657 C C . ILE F 2 88 ? 49.039 75.983 -78.382 1.00 42.20 88 ILE F C 1
ATOM 6658 O O . ILE F 2 88 ? 48.872 76.598 -79.408 1.00 51.12 88 ILE F O 1
ATOM 6663 N N . ASN F 2 89 ? 50.240 75.595 -77.982 1.00 57.33 89 ASN F N 1
ATOM 6664 C CA . ASN F 2 89 ? 51.404 75.948 -78.784 1.00 62.94 89 ASN F CA 1
ATOM 6665 C C . ASN F 2 89 ? 51.473 75.185 -80.105 1.00 67.24 89 ASN F C 1
ATOM 6666 O O . ASN F 2 89 ? 51.929 75.740 -81.108 1.00 68.80 89 ASN F O 1
ATOM 6671 N N . ASP F 2 90 ? 51.029 73.926 -80.116 1.00 60.84 90 ASP F N 1
ATOM 6672 C CA . ASP F 2 90 ? 50.886 73.207 -81.385 1.00 62.40 90 ASP F CA 1
ATOM 6673 C C . ASP F 2 90 ? 49.971 74.004 -82.321 1.00 63.46 90 ASP F C 1
ATOM 6674 O O . ASP F 2 90 ? 50.396 74.468 -83.390 1.00 65.40 90 ASP F O 1
ATOM 6676 N N . LEU F 2 91 ? 48.719 74.165 -81.901 1.00 57.89 91 LEU F N 1
ATOM 6677 C CA . LEU F 2 91 ? 47.702 74.856 -82.684 1.00 62.80 91 LEU F CA 1
ATOM 6678 C C . LEU F 2 91 ? 48.097 76.272 -83.066 1.00 61.94 91 LEU F C 1
ATOM 6679 O O . LEU F 2 91 ? 47.782 76.702 -84.152 1.00 65.38 91 LEU F O 1
ATOM 6684 N N . LYS F 2 92 ? 48.794 76.984 -82.193 1.00 59.35 92 LYS F N 1
ATOM 6685 C CA . LYS F 2 92 ? 49.217 78.354 -82.468 1.00 63.87 92 LYS F CA 1
ATOM 6686 C C . LYS F 2 92 ? 50.019 78.427 -83.749 1.00 70.87 92 LYS F C 1
ATOM 6687 O O . LYS F 2 92 ? 49.732 79.247 -84.617 1.00 77.42 92 LYS F O 1
ATOM 6693 N N . ALA F 2 93 ? 51.037 77.580 -83.861 1.00 85.48 93 ALA F N 1
ATOM 6694 C CA . ALA F 2 93 ? 51.896 77.624 -85.034 1.00 88.93 93 ALA F CA 1
ATOM 6695 C C . ALA F 2 93 ? 51.350 76.853 -86.231 1.00 88.77 93 ALA F C 1
ATOM 6696 O O . ALA F 2 93 ? 51.583 77.261 -87.374 1.00 96.04 93 ALA F O 1
ATOM 6698 N N . GLN F 2 94 ? 50.586 75.789 -86.019 1.00 79.63 94 GLN F N 1
ATOM 6699 C CA . 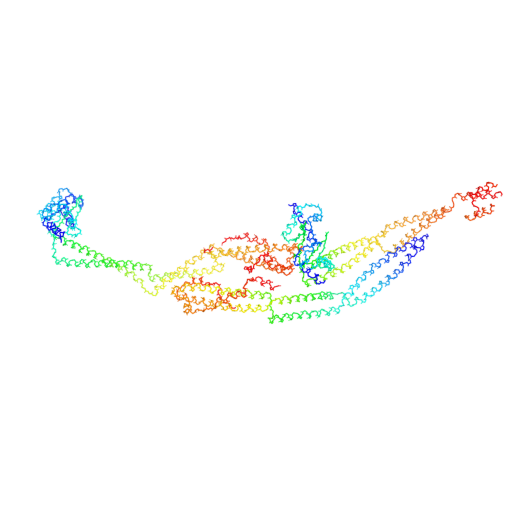GLN F 2 94 ? 50.021 75.146 -87.200 1.00 81.32 94 GLN F CA 1
ATOM 6700 C C . GLN F 2 94 ? 48.739 75.889 -87.614 1.00 78.95 94 GLN F C 1
ATOM 6701 O O . GLN F 2 94 ? 48.033 75.480 -88.532 1.00 80.05 94 GLN F O 1
ATOM 6707 N N . VAL F 2 95 ? 48.413 76.959 -86.902 1.00 56.05 95 VAL F N 1
ATOM 6708 C CA . VAL F 2 95 ? 47.532 77.978 -87.445 1.00 55.57 95 VAL F CA 1
ATOM 6709 C C . VAL F 2 95 ? 48.312 78.970 -88.290 1.00 65.74 95 VAL F C 1
ATOM 6710 O O . VAL F 2 95 ? 47.862 79.296 -89.366 1.00 76.83 95 VAL F O 1
ATOM 6714 N N . GLU F 2 96 ? 49.480 79.426 -87.832 1.00 60.42 96 GLU F N 1
ATOM 6715 C CA . GLU F 2 96 ? 50.287 80.367 -88.621 1.00 58.93 96 GLU F CA 1
ATOM 6716 C C . GLU F 2 96 ? 50.612 79.791 -89.990 1.00 57.52 96 GLU F C 1
ATOM 6717 O O . GLU F 2 96 ? 50.499 80.493 -91.004 1.00 58.21 96 GLU F O 1
ATOM 6719 N N . LYS F 2 97 ? 51.001 78.516 -90.016 1.00 61.49 97 LYS F N 1
ATOM 6720 C CA . LYS F 2 97 ? 51.257 77.830 -91.283 1.00 62.41 97 LYS F CA 1
ATOM 6721 C C . LYS F 2 97 ? 50.067 77.946 -92.232 1.00 65.96 97 LYS F C 1
ATOM 6722 O O . LYS F 2 97 ? 50.224 78.278 -93.411 1.00 73.36 97 LYS F O 1
ATOM 6724 N N . LEU F 2 98 ? 48.872 77.696 -91.708 1.00 58.17 98 LEU F N 1
ATOM 6725 C CA . LEU F 2 98 ? 47.658 77.732 -92.518 1.00 61.43 98 LEU F CA 1
ATOM 6726 C C . LEU F 2 98 ? 47.252 79.154 -92.925 1.00 62.35 98 LEU F C 1
ATOM 6727 O O . LEU F 2 98 ? 46.798 79.377 -94.035 1.00 67.22 98 LEU F O 1
ATOM 6732 N N . THR F 2 99 ? 47.412 80.104 -92.017 1.00 58.34 99 THR F N 1
ATOM 6733 C CA . THR F 2 99 ? 47.189 81.508 -92.294 1.00 58.96 99 THR F CA 1
ATOM 6734 C C . THR F 2 99 ? 47.991 81.939 -93.497 1.00 64.87 99 THR F C 1
ATOM 6735 O O . THR F 2 99 ? 47.475 82.571 -94.421 1.00 68.44 99 THR F O 1
ATOM 6739 N N . GLN F 2 100 ? 49.272 81.597 -93.483 1.00 100.85 100 GLN F N 1
ATOM 6740 C CA . GLN F 2 100 ? 50.150 82.138 -94.505 1.00 106.33 100 GLN F CA 1
ATOM 6741 C C . GLN F 2 100 ? 50.012 81.363 -95.805 1.00 103.05 100 GLN F C 1
ATOM 6742 O O . GLN F 2 100 ? 50.139 81.937 -96.894 1.00 103.49 100 GLN F O 1
ATOM 6748 N N . GLN F 2 101 ? 49.723 80.071 -95.705 1.00 91.79 101 GLN F N 1
ATOM 6749 C CA . GLN F 2 101 ? 49.328 79.337 -96.896 1.00 87.14 101 GLN F CA 1
ATOM 6750 C C . GLN F 2 101 ? 48.119 80.045 -97.510 1.00 96.02 101 GLN F C 1
ATOM 6751 O O . GLN F 2 101 ? 48.074 80.287 -98.713 1.00 104.00 101 GLN F O 1
ATOM 6757 N N . GLY F 2 102 ? 47.165 80.411 -96.659 1.00 93.89 102 GLY F N 1
ATOM 6758 C CA . GLY F 2 102 ? 45.960 81.119 -97.065 1.00 92.13 102 GLY F CA 1
ATOM 6759 C C . GLY F 2 102 ? 46.180 82.442 -97.781 1.00 95.92 102 GLY F C 1
ATOM 6760 O O . GLY F 2 102 ? 45.598 82.670 -98.840 1.00 99.95 102 GLY F O 1
ATOM 6761 N N . GLU F 2 103 ? 47.000 83.321 -97.204 1.00 149.86 103 GLU F N 1
ATOM 6762 C CA . GLU F 2 103 ? 47.346 84.586 -97.859 1.00 151.01 103 GLU F CA 1
ATOM 6763 C C . GLU F 2 103 ? 48.088 84.379 -99.192 1.00 154.31 103 GLU F C 1
ATOM 6764 O O . GLU F 2 103 ? 47.860 85.123 -100.165 1.00 156.51 103 GLU F O 1
ATOM 6770 N N . THR F 2 104 ? 48.981 83.390 -99.249 1.00 105.15 104 THR F N 1
ATOM 6771 C CA . THR F 2 104 ? 49.643 83.092 -100.527 1.00 107.60 104 THR F CA 1
ATOM 6772 C C . THR F 2 104 ? 48.646 82.620 -101.586 1.00 107.21 104 THR F C 1
ATOM 6773 O O . THR F 2 104 ? 48.685 83.074 -102.737 1.00 112.81 104 THR F O 1
ATOM 6777 N N . LEU F 2 105 ? 47.739 81.734 -101.188 1.00 80.83 105 LEU F N 1
ATOM 6778 C CA . LEU F 2 105 ? 46.726 81.227 -102.101 1.00 80.01 105 LEU F CA 1
ATOM 6779 C C . LEU F 2 105 ? 45.820 82.368 -102.553 1.00 82.27 105 LEU F C 1
ATOM 6780 O O . LEU F 2 105 ? 45.363 82.383 -103.694 1.00 85.11 105 LEU F O 1
ATOM 6785 N N . ARG F 2 106 ? 45.584 83.334 -101.666 1.00 86.88 106 ARG F N 1
ATOM 6786 C CA . ARG F 2 106 ? 44.796 84.522 -102.010 1.00 86.77 106 ARG F CA 1
ATOM 6787 C C . ARG F 2 106 ? 45.489 85.347 -103.104 1.00 87.61 106 ARG F C 1
ATOM 6788 O O . ARG F 2 106 ? 44.848 85.757 -104.084 1.00 85.31 106 ARG F O 1
ATOM 6790 N N . ILE F 2 107 ? 46.793 85.579 -102.945 1.00 105.19 107 ILE F N 1
ATOM 6791 C CA . ILE F 2 107 ? 47.555 86.296 -103.979 1.00 106.16 107 ILE F CA 1
ATOM 6792 C C . ILE F 2 107 ? 47.537 85.554 -105.320 1.00 102.81 107 ILE F C 1
ATOM 6793 O O . ILE F 2 107 ? 47.267 86.154 -106.364 1.00 104.52 107 ILE F O 1
ATOM 6798 N N . THR F 2 108 ? 47.815 84.255 -105.286 1.00 87.62 108 THR F N 1
ATOM 6799 C CA . THR F 2 108 ? 47.744 83.416 -106.483 1.00 88.07 108 THR F CA 1
ATOM 6800 C C . THR F 2 108 ? 46.404 83.496 -107.207 1.00 92.68 108 THR F C 1
ATOM 6801 O O . THR F 2 108 ? 46.358 83.598 -108.435 1.00 94.47 108 THR F O 1
ATOM 6805 N N . GLN F 2 109 ? 45.319 83.455 -106.445 1.00 93.84 109 GLN F N 1
ATOM 6806 C CA . GLN F 2 109 ? 43.979 83.546 -107.014 1.00 91.32 109 GLN F CA 1
ATOM 6807 C C . GLN F 2 109 ? 43.659 84.917 -107.604 1.00 92.24 109 GLN F C 1
ATOM 6808 O O . GLN F 2 109 ? 43.053 85.002 -108.666 1.00 91.91 109 GLN F O 1
ATOM 6814 N N . ARG F 2 110 ? 44.042 85.983 -106.905 1.00 104.30 110 ARG F N 1
ATOM 6815 C CA . ARG F 2 110 ? 43.848 87.348 -107.406 1.00 106.11 110 ARG F CA 1
ATOM 6816 C C . ARG F 2 110 ? 44.638 87.624 -108.697 1.00 106.75 110 ARG F C 1
ATOM 6817 O O . ARG F 2 110 ? 44.176 88.354 -109.578 1.00 106.18 110 ARG F O 1
ATOM 6825 N N . ASN F 2 111 ? 45.838 87.055 -108.797 1.00 79.86 111 ASN F N 1
ATOM 6826 C CA . ASN F 2 111 ? 46.654 87.241 -109.992 1.00 74.71 111 ASN F CA 1
ATOM 6827 C C . ASN F 2 111 ? 46.217 86.338 -111.134 1.00 86.64 111 ASN F C 1
ATOM 6828 O O . ASN F 2 111 ? 46.605 86.554 -112.279 1.00 94.82 111 ASN F O 1
ATOM 6833 N N . LEU F 2 112 ? 45.429 85.314 -110.830 1.00 101.68 112 LEU F N 1
ATOM 6834 C CA . LEU F 2 112 ? 44.881 84.467 -111.885 1.00 95.30 112 LEU F CA 1
ATOM 6835 C C . LEU F 2 112 ? 43.490 84.926 -112.328 1.00 98.86 112 LEU F C 1
ATOM 6836 O O . LEU F 2 112 ? 42.981 84.451 -113.336 1.00 111.72 112 LEU F O 1
ATOM 6838 N N . GLU F 2 113 ? 42.875 85.846 -111.593 1.00 108.13 113 GLU F N 1
ATOM 6839 C CA . GLU F 2 113 ? 41.529 86.288 -111.949 1.00 113.37 113 GLU F CA 1
ATOM 6840 C C . GLU F 2 113 ? 41.609 87.575 -112.761 1.00 120.74 113 GLU F C 1
ATOM 6841 O O . GLU F 2 113 ? 40.586 88.111 -113.189 1.00 119.89 113 GLU F O 1
ATOM 6847 N N . ALA F 2 114 ? 42.835 88.058 -112.970 1.00 122.36 114 ALA F N 1
ATOM 6848 C CA . ALA F 2 114 ? 43.083 89.268 -113.765 1.00 121.11 114 ALA F CA 1
ATOM 6849 C C . ALA F 2 114 ? 42.904 88.978 -115.252 1.00 130.43 114 ALA F C 1
ATOM 6850 O O . ALA F 2 114 ? 42.022 89.542 -115.915 1.00 125.16 114 ALA F O 1
ATOM 6852 N N . ALA F 2 115 ? 43.771 88.107 -115.765 1.00 141.31 115 ALA F N 1
ATOM 6853 C CA . ALA F 2 115 ? 43.645 87.563 -117.113 1.00 138.25 115 ALA F CA 1
ATOM 6854 C C . ALA F 2 115 ? 42.307 86.854 -117.280 1.00 137.38 115 ALA F C 1
ATOM 6855 O O . ALA F 2 115 ? 41.982 85.942 -116.504 1.00 130.39 115 ALA F O 1
ATOM 6857 N N . PRO F 2 116 ? 41.519 87.286 -118.284 1.00 105.74 116 PRO F N 1
ATOM 6858 C CA . PRO F 2 116 ? 40.245 86.635 -118.597 1.00 101.70 116 PRO F CA 1
ATOM 6859 C C . PRO F 2 116 ? 40.458 85.386 -119.455 1.00 98.20 116 PRO F C 1
ATOM 6860 O O . PRO F 2 116 ? 41.590 85.093 -119.865 1.00 88.26 116 PRO F O 1
ATOM 6864 N N . ILE F 2 117 ? 39.364 84.686 -119.742 1.00 103.91 117 ILE F N 1
ATOM 6865 C CA . ILE F 2 117 ? 39.402 83.406 -120.445 1.00 105.68 117 ILE F CA 1
ATOM 6866 C C . ILE F 2 117 ? 40.158 83.531 -121.772 1.00 111.89 117 ILE F C 1
ATOM 6867 O O . ILE F 2 117 ? 40.141 84.594 -122.398 1.00 119.83 117 ILE F O 1
ATOM 6872 N N . THR F 2 118 ? 40.834 82.463 -122.192 1.00 118.39 118 THR F N 1
ATOM 6873 C CA . THR F 2 118 ? 41.506 82.443 -123.498 1.00 121.92 118 THR F CA 1
ATOM 6874 C C . THR F 2 118 ? 40.572 82.811 -124.661 1.00 125.80 118 THR F C 1
ATOM 6875 O O . THR F 2 118 ? 40.878 83.701 -125.458 1.00 122.12 118 THR F O 1
ATOM 6879 N N . GLU F 2 119 ? 39.438 82.120 -124.742 1.00 138.92 119 GLU F N 1
ATOM 6880 C CA . GLU F 2 119 ? 38.461 82.315 -125.809 1.00 130.83 119 GLU F CA 1
ATOM 6881 C C . GLU F 2 119 ? 37.953 83.758 -125.903 1.00 135.28 119 GLU F C 1
ATOM 6882 O O . GLU F 2 119 ? 37.810 84.297 -127.002 1.00 143.76 119 GLU F O 1
ATOM 6888 N N . VAL F 2 120 ? 37.685 84.379 -124.756 1.00 131.69 120 VAL F N 1
ATOM 6889 C CA . VAL F 2 120 ? 37.235 85.771 -124.719 1.00 128.41 120 VAL F CA 1
ATOM 6890 C C . VAL F 2 120 ? 38.387 86.732 -125.039 1.00 128.97 120 VAL F C 1
ATOM 6891 O O . VAL F 2 120 ? 38.185 87.811 -125.635 1.00 127.00 120 VAL F O 1
ATOM 6895 N N . LEU F 2 121 ? 39.601 86.326 -124.679 1.00 98.06 121 LEU F N 1
ATOM 6896 C CA . LEU F 2 121 ? 40.756 87.172 -124.923 1.00 98.78 121 LEU F CA 1
ATOM 6897 C C . LEU F 2 121 ? 40.988 87.208 -126.438 1.00 108.61 121 LEU F C 1
ATOM 6898 O O . LEU F 2 121 ? 41.361 88.246 -126.986 1.00 110.99 121 LEU F O 1
ATOM 6903 N N . LYS F 2 122 ? 40.758 86.076 -127.107 1.00 125.48 122 LYS F N 1
ATOM 6904 C CA . LYS F 2 122 ? 40.836 86.001 -128.569 1.00 122.77 122 LYS F CA 1
ATOM 6905 C C . LYS F 2 122 ? 40.001 87.107 -129.201 1.00 120.42 122 LYS F C 1
ATOM 6906 O O . LYS F 2 122 ? 40.504 87.912 -129.990 1.00 116.91 122 LYS F O 1
ATOM 6912 N N . GLN F 2 123 ? 38.728 87.137 -128.818 1.00 114.63 123 GLN F N 1
ATOM 6913 C CA . GLN F 2 123 ? 37.786 88.157 -129.249 1.00 114.35 123 GLN F CA 1
ATOM 6914 C C . GLN F 2 123 ? 38.376 89.537 -129.036 1.00 116.08 123 GLN F C 1
ATOM 6915 O O . GLN F 2 123 ? 38.375 90.381 -129.944 1.00 116.15 123 GLN F O 1
ATOM 6921 N N . GLU F 2 124 ? 38.888 89.748 -127.826 1.00 142.94 124 GLU F N 1
ATOM 6922 C CA . GLU F 2 124 ? 39.498 91.026 -127.460 1.00 147.80 124 GLU F CA 1
ATOM 6923 C C . GLU F 2 124 ? 40.624 91.444 -128.419 1.00 144.50 124 GLU F C 1
ATOM 6924 O O . GLU F 2 124 ? 40.728 92.613 -128.807 1.00 144.88 124 GLU F O 1
ATOM 6926 N N . VAL F 2 125 ? 41.461 90.492 -128.811 1.00 101.42 125 VAL F N 1
ATOM 6927 C CA . VAL F 2 125 ? 42.610 90.831 -129.632 1.00 96.34 125 VAL F CA 1
ATOM 6928 C C . VAL F 2 125 ? 42.211 90.953 -131.100 1.00 104.73 125 VAL F C 1
ATOM 6929 O O . VAL F 2 125 ? 42.907 91.605 -131.876 1.00 107.90 125 VAL F O 1
ATOM 6933 N N . ASP F 2 126 ? 41.083 90.352 -131.482 1.00 137.18 126 ASP F N 1
ATOM 6934 C CA . ASP F 2 126 ? 40.549 90.539 -132.838 1.00 141.38 126 ASP F CA 1
ATOM 6935 C C . ASP F 2 126 ? 39.976 91.953 -133.001 1.00 136.56 126 ASP F C 1
ATOM 6936 O O . ASP F 2 126 ? 40.339 92.697 -133.933 1.00 130.97 126 ASP F O 1
ATOM 6938 N N . GLU F 2 127 ? 39.086 92.315 -132.077 1.00 108.40 127 GLU F N 1
ATOM 6939 C CA . GLU F 2 127 ? 38.532 93.665 -132.020 1.00 105.06 127 GLU F CA 1
ATOM 6940 C C . GLU F 2 127 ? 39.651 94.704 -131.896 1.00 99.00 127 GLU F C 1
ATOM 6941 O O . GLU F 2 127 ? 39.543 95.807 -132.419 1.00 98.19 127 GLU F O 1
ATOM 6947 N N . LEU F 2 128 ? 40.729 94.350 -131.201 1.00 106.89 128 LEU F N 1
ATOM 6948 C CA . LEU F 2 128 ? 41.853 95.271 -131.039 1.00 106.08 128 LEU F CA 1
ATOM 6949 C C . LEU F 2 128 ? 42.772 95.246 -132.251 1.00 106.76 128 LEU F C 1
ATOM 6950 O O . LEU F 2 128 ? 43.636 96.110 -132.395 1.00 99.02 128 LEU F O 1
ATOM 6952 N N . ARG F 2 129 ? 42.611 94.235 -133.102 1.00 118.39 129 ARG F N 1
ATOM 6953 C CA . ARG F 2 129 ? 43.377 94.151 -134.346 1.00 118.15 129 ARG F CA 1
ATOM 6954 C C . ARG F 2 129 ? 42.748 95.027 -135.436 1.00 118.38 129 ARG F C 1
ATOM 6955 O O . ARG F 2 129 ? 43.462 95.700 -136.189 1.00 107.67 129 ARG F O 1
ATOM 6957 N N . GLN F 2 130 ? 41.414 95.017 -135.509 1.00 143.15 130 GLN F N 1
ATOM 6958 C CA . GLN F 2 130 ? 40.683 95.861 -136.467 1.00 142.63 130 GLN F CA 1
ATOM 6959 C C . GLN F 2 130 ? 40.972 97.358 -136.294 1.00 145.14 130 GLN F C 1
ATOM 6960 O O . GLN F 2 130 ? 41.226 98.080 -137.274 1.00 150.91 130 GLN F O 1
ATOM 6966 N N . GLN F 2 131 ? 40.937 97.821 -135.049 1.00 103.79 131 GLN F N 1
ATOM 6967 C CA . GLN F 2 131 ? 41.033 99.245 -134.768 1.00 102.55 131 GLN F CA 1
ATOM 6968 C C . GLN F 2 131 ? 42.361 99.852 -135.190 1.00 99.43 131 GLN F C 1
ATOM 6969 O O . GLN F 2 131 ? 42.397 101.001 -135.634 1.00 101.12 131 GLN F O 1
ATOM 6975 N N . VAL F 2 132 ? 43.445 99.091 -135.057 1.00 91.04 132 VAL F N 1
ATOM 6976 C CA . VAL F 2 132 ? 44.762 99.582 -135.455 1.00 98.99 132 VAL F CA 1
ATOM 6977 C C . VAL F 2 132 ? 44.780 99.841 -136.953 1.00 106.51 132 VAL F C 1
ATOM 6978 O O . VAL F 2 132 ? 45.316 100.860 -137.418 1.00 107.69 132 VAL F O 1
ATOM 6982 N N . SER F 2 133 ? 44.172 98.915 -137.695 1.00 128.47 133 SER F N 1
ATOM 6983 C CA . SER F 2 133 ? 44.051 99.024 -139.145 1.00 132.07 133 SER F CA 1
ATOM 6984 C C . SER F 2 133 ? 43.224 100.250 -139.522 1.00 130.28 133 SER F C 1
ATOM 6985 O O . SER F 2 133 ? 43.581 100.988 -140.443 1.00 130.36 133 SER F O 1
ATOM 6987 N N . ALA F 2 134 ? 42.125 100.471 -138.804 1.00 85.93 134 ALA F N 1
ATOM 6988 C CA . ALA F 2 134 ? 41.330 101.682 -139.005 1.00 83.05 134 ALA F CA 1
ATOM 6989 C C . ALA F 2 134 ? 42.190 102.952 -138.846 1.00 78.96 134 ALA F C 1
ATOM 6990 O O . ALA F 2 134 ? 42.270 103.801 -139.762 1.00 79.96 134 ALA F O 1
ATOM 6992 N N . ASN F 2 135 ? 42.861 103.073 -137.703 1.00 125.39 135 ASN F N 1
ATOM 6993 C CA . ASN F 2 135 ? 43.670 104.269 -137.473 1.00 127.83 135 ASN F CA 1
ATOM 6994 C C . ASN F 2 135 ? 44.763 104.488 -138.536 1.00 124.11 135 ASN F C 1
ATOM 6995 O O . ASN F 2 135 ? 44.848 105.591 -139.087 1.00 125.35 135 ASN F O 1
ATOM 7000 N N . ASP F 2 136 ? 45.593 103.483 -138.844 1.00 145.29 136 ASP F N 1
ATOM 7001 C CA . ASP F 2 136 ? 46.702 103.766 -139.779 1.00 145.73 136 ASP F CA 1
ATOM 7002 C C . ASP F 2 136 ? 46.185 103.848 -141.227 1.00 143.79 136 ASP F C 1
ATOM 7003 O O . ASP F 2 136 ? 46.891 104.333 -142.135 1.00 132.00 136 ASP F O 1
ATOM 7008 N N . GLU F 2 137 ? 44.943 103.405 -141.435 1.00 136.12 137 GLU F N 1
ATOM 7009 C CA . GLU F 2 137 ? 44.244 103.710 -142.683 1.00 132.28 137 GLU F CA 1
ATOM 7010 C C . GLU F 2 137 ? 43.965 105.209 -142.767 1.00 134.89 137 GLU F C 1
ATOM 7011 O O . GLU F 2 137 ? 44.123 105.810 -143.833 1.00 135.91 137 GLU F O 1
ATOM 7013 N N . LYS F 2 138 ? 43.564 105.828 -141.656 1.00 106.13 138 LYS F N 1
ATOM 7014 C CA . LYS F 2 138 ? 43.384 107.291 -141.702 1.00 103.87 138 LYS F CA 1
ATOM 7015 C C . LYS F 2 138 ? 44.686 108.082 -141.552 1.00 108.54 138 LYS F C 1
ATOM 7016 O O . LYS F 2 138 ? 44.691 109.298 -141.737 1.00 112.13 138 LYS F O 1
ATOM 7022 N N . LEU F 2 139 ? 45.780 107.402 -141.216 1.00 101.57 139 LEU F N 1
ATOM 7023 C CA . LEU F 2 139 ? 47.103 108.021 -141.293 1.00 99.13 139 LEU F CA 1
ATOM 7024 C C . LEU F 2 139 ? 47.518 108.078 -142.748 1.00 106.91 139 LEU F C 1
ATOM 7025 O O . LEU F 2 139 ? 48.079 109.075 -143.211 1.00 118.78 139 LEU F O 1
ATOM 7030 N N . ARG F 2 140 ? 47.240 106.992 -143.465 1.00 128.53 140 ARG F N 1
ATOM 7031 C CA . ARG F 2 140 ? 47.484 106.963 -144.904 1.00 118.83 140 ARG F CA 1
ATOM 7032 C C . ARG F 2 140 ? 46.601 107.985 -145.638 1.00 116.98 140 ARG F C 1
ATOM 7033 O O . ARG F 2 140 ? 47.072 108.672 -146.562 1.00 113.96 140 ARG F O 1
ATOM 7035 N N . LEU F 2 141 ? 45.334 108.102 -145.215 1.00 97.54 141 LEU F N 1
ATOM 7036 C CA . LEU F 2 141 ? 44.396 109.017 -145.883 1.00 97.59 141 LEU F CA 1
ATOM 7037 C C . LEU F 2 141 ? 44.850 110.482 -145.705 1.00 97.49 141 LEU F C 1
ATOM 7038 O O . LEU F 2 141 ? 44.411 111.379 -146.447 1.00 97.55 141 LEU F O 1
ATOM 7040 N N . VAL F 2 142 ? 45.737 110.711 -144.728 1.00 100.25 142 VAL F N 1
ATOM 7041 C CA . VAL F 2 142 ? 46.284 112.047 -144.464 1.00 100.14 142 VAL F CA 1
ATOM 7042 C C . VAL F 2 142 ? 47.496 112.323 -145.384 1.00 100.22 142 VAL F C 1
ATOM 7043 O O . VAL F 2 142 ? 47.354 112.468 -146.617 1.00 100.38 142 VAL F O 1
ATOM 7045 N N . ASP F 2 153 ? 56.006 122.043 -144.326 1.00 99.05 153 ASP F N 1
ATOM 7046 C CA . ASP F 2 153 ? 57.384 122.458 -144.017 1.00 98.94 153 ASP F CA 1
ATOM 7047 C C . ASP F 2 153 ? 57.446 123.848 -143.349 1.00 98.92 153 ASP F C 1
ATOM 7048 O O . ASP F 2 153 ? 58.125 124.754 -143.859 1.00 99.08 153 ASP F O 1
ATOM 7050 N N . MET F 2 154 ? 56.782 124.002 -142.201 1.00 151.25 154 MET F N 1
ATOM 7051 C CA . MET F 2 154 ? 56.481 125.323 -141.624 1.00 141.19 154 MET F CA 1
ATOM 7052 C C . MET F 2 154 ? 57.687 126.275 -141.626 1.00 141.06 154 MET F C 1
ATOM 7053 O O . MET F 2 154 ? 57.535 127.500 -141.736 1.00 126.58 154 MET F O 1
ATOM 7058 N N . LEU F 2 155 ? 58.878 125.688 -141.516 1.00 205.78 155 LEU F N 1
ATOM 7059 C CA . LEU F 2 155 ? 60.151 126.408 -141.594 1.00 207.16 155 LEU F CA 1
ATOM 7060 C C . LEU F 2 155 ? 60.366 127.135 -142.932 1.00 207.87 155 LEU F C 1
ATOM 7061 O O . LEU F 2 155 ? 60.881 128.262 -142.959 1.00 209.99 155 LEU F O 1
ATOM 7063 N N . THR F 2 156 ? 59.977 126.490 -144.033 1.00 201.33 156 THR F N 1
ATOM 7064 C CA . THR F 2 156 ? 60.121 127.064 -145.376 1.00 209.40 156 THR F CA 1
ATOM 7065 C C . THR F 2 156 ? 59.171 128.250 -145.615 1.00 201.16 156 THR F C 1
ATOM 7066 O O . THR F 2 156 ? 59.540 129.241 -146.256 1.00 187.40 156 THR F O 1
ATOM 7068 N N . LEU F 2 157 ? 57.949 128.133 -145.100 1.00 105.76 157 LEU F N 1
ATOM 7069 C CA . LEU F 2 157 ? 56.963 129.209 -145.140 1.00 104.26 157 LEU F CA 1
ATOM 7070 C C . LEU F 2 157 ? 57.431 130.402 -144.307 1.00 107.28 157 LEU F C 1
ATOM 7071 O O . LEU F 2 157 ? 57.389 131.557 -144.757 1.00 107.04 157 LEU F O 1
ATOM 7076 N N . GLN F 2 158 ? 57.865 130.109 -143.081 1.00 151.85 158 GLN F N 1
ATOM 7077 C CA . GLN F 2 158 ? 58.335 131.139 -142.160 1.00 152.12 158 GLN F CA 1
ATOM 7078 C C . GLN F 2 158 ? 59.532 131.900 -142.729 1.00 151.48 158 GLN F C 1
ATOM 7079 O O . GLN F 2 158 ? 59.583 133.128 -142.649 1.00 149.10 158 GLN F O 1
ATOM 7081 N N . LYS F 2 159 ? 60.487 131.173 -143.305 1.00 167.81 159 LYS F N 1
ATOM 7082 C CA . LYS F 2 159 ? 61.660 131.806 -143.908 1.00 166.66 159 LYS F CA 1
ATOM 7083 C C . LYS F 2 159 ? 61.275 132.607 -145.167 1.00 172.88 159 LYS F C 1
ATOM 7084 O O . LYS F 2 159 ? 61.817 133.702 -145.421 1.00 173.38 159 LYS F O 1
ATOM 7086 N N . ASN F 2 160 ? 60.330 132.059 -145.935 1.00 177.47 160 ASN F N 1
ATOM 7087 C CA . ASN F 2 160 ? 59.733 132.764 -147.073 1.00 174.95 160 ASN F CA 1
ATOM 7088 C C . ASN F 2 160 ? 59.246 134.150 -146.655 1.00 173.90 160 ASN F C 1
ATOM 7089 O O . ASN F 2 160 ? 59.707 135.168 -147.188 1.00 173.34 160 ASN F O 1
ATOM 7091 N N . TYR F 2 161 ? 58.309 134.191 -145.709 1.00 169.54 161 TYR F N 1
ATOM 7092 C CA . TYR F 2 161 ? 57.725 135.465 -145.301 1.00 166.00 161 TYR F CA 1
ATOM 7093 C C . TYR F 2 161 ? 58.758 136.364 -144.603 1.00 170.86 161 TYR F C 1
ATOM 7094 O O . TYR F 2 161 ? 58.678 137.593 -144.694 1.00 165.54 161 TYR F O 1
ATOM 7103 N N . LYS F 2 162 ? 59.716 135.756 -143.904 1.00 173.55 162 LYS F N 1
ATOM 7104 C CA . LYS F 2 162 ? 60.715 136.519 -143.151 1.00 160.76 162 LYS F CA 1
ATOM 7105 C C . LYS F 2 162 ? 61.632 137.302 -144.082 1.00 160.05 162 LYS F C 1
ATOM 7106 O O . LYS F 2 162 ? 61.951 138.464 -143.821 1.00 162.39 162 LYS F O 1
ATOM 7108 N N . ASP F 2 163 ? 62.058 136.669 -145.170 1.00 201.06 163 ASP F N 1
ATOM 7109 C CA . ASP F 2 163 ? 62.854 137.394 -146.153 1.00 198.73 163 ASP F CA 1
ATOM 7110 C C . ASP F 2 163 ? 61.968 138.335 -146.978 1.00 201.42 163 ASP F C 1
ATOM 7111 O O . ASP F 2 163 ? 62.426 139.393 -147.415 1.00 208.17 163 ASP F O 1
ATOM 7113 N N . ALA F 2 164 ? 60.703 137.951 -147.178 1.00 166.07 164 ALA F N 1
ATOM 7114 C CA . ALA F 2 164 ? 59.752 138.760 -147.956 1.00 160.62 164 ALA F CA 1
ATOM 7115 C C . ALA F 2 164 ? 59.569 140.175 -147.405 1.00 160.81 164 ALA F C 1
ATOM 7116 O O . ALA F 2 164 ? 60.006 141.145 -148.022 1.00 169.57 164 ALA F O 1
ATOM 7118 N N . MET F 2 165 ? 58.921 140.291 -146.250 1.00 129.33 165 MET F N 1
ATOM 7119 C CA . MET F 2 165 ? 58.753 141.591 -145.609 1.00 129.26 165 MET F CA 1
ATOM 7120 C C . MET F 2 165 ? 60.093 142.124 -145.107 1.00 127.72 165 MET F C 1
ATOM 7121 O O . MET F 2 165 ? 60.718 142.968 -145.751 1.00 125.01 165 MET F O 1
ATOM 7126 N N . MET F 2 205 ? 51.903 151.410 -146.483 1.00 163.03 205 MET F N 1
ATOM 7127 C CA . MET F 2 205 ? 52.592 150.675 -145.428 1.00 162.29 205 MET F CA 1
ATOM 7128 C C . MET F 2 205 ? 51.694 150.428 -144.223 1.00 159.90 205 MET F C 1
ATOM 7129 O O . MET F 2 205 ? 52.035 149.633 -143.347 1.00 157.24 205 MET F O 1
ATOM 7131 N N . THR F 2 206 ? 50.557 151.117 -144.171 1.00 162.73 206 THR F N 1
ATOM 7132 C CA . THR F 2 206 ? 49.645 150.976 -143.038 1.00 158.75 206 THR F CA 1
ATOM 7133 C C . THR F 2 206 ? 49.038 149.579 -142.996 1.00 160.66 206 THR F C 1
ATOM 7134 O O . THR F 2 206 ? 48.940 148.974 -141.929 1.00 160.53 206 THR F O 1
ATOM 7136 N N . THR F 2 207 ? 48.632 149.075 -144.161 1.00 153.47 207 THR F N 1
ATOM 7137 C CA . THR F 2 207 ? 48.187 147.692 -144.291 1.00 149.23 207 THR F CA 1
ATOM 7138 C C . THR F 2 207 ? 49.335 146.739 -143.959 1.00 153.73 207 THR F C 1
ATOM 7139 O O . THR F 2 207 ? 49.148 145.742 -143.251 1.00 148.57 207 THR F O 1
ATOM 7141 N N . TYR F 2 208 ? 50.519 147.064 -144.475 1.00 158.07 208 TYR F N 1
ATOM 7142 C CA . TYR F 2 208 ? 51.749 146.333 -144.173 1.00 158.37 208 TYR F CA 1
ATOM 7143 C C . TYR F 2 208 ? 51.992 146.254 -142.665 1.00 160.33 208 TYR F C 1
ATOM 7144 O O . TYR F 2 208 ? 52.374 145.206 -142.126 1.00 157.58 208 TYR F O 1
ATOM 7146 N N . THR F 2 209 ? 51.757 147.374 -141.992 1.00 147.62 209 THR F N 1
ATOM 7147 C CA . THR F 2 209 ? 51.852 147.440 -140.541 1.00 147.94 209 THR F CA 1
ATOM 7148 C C . THR F 2 209 ? 50.818 146.551 -139.838 1.00 140.40 209 THR F C 1
ATOM 7149 O O . THR F 2 209 ? 51.198 145.687 -139.047 1.00 143.46 209 THR F O 1
ATOM 7151 N N . GLU F 2 210 ? 49.525 146.749 -140.124 1.00 159.55 210 GLU F N 1
ATOM 7152 C CA . GLU F 2 210 ? 48.468 146.026 -139.393 1.00 146.12 210 GLU F CA 1
ATOM 7153 C C . GLU F 2 210 ? 48.504 144.513 -139.628 1.00 146.55 210 GLU F C 1
ATOM 7154 O O . GLU F 2 210 ? 48.183 143.730 -138.719 1.00 150.67 210 GLU F O 1
ATOM 7160 N N . MET F 2 211 ? 48.898 144.072 -140.820 1.00 138.99 211 MET F N 1
ATOM 7161 C CA . MET F 2 211 ? 49.066 142.632 -140.947 1.00 145.66 211 MET F CA 1
ATOM 7162 C C . MET F 2 211 ? 50.366 142.211 -140.278 1.00 140.24 211 MET F C 1
ATOM 7163 O O . MET F 2 211 ? 50.409 141.138 -139.686 1.00 139.29 211 MET F O 1
ATOM 7168 N N . LYS F 2 212 ? 51.408 143.045 -140.321 1.00 150.08 212 LYS F N 1
ATOM 7169 C CA . LYS F 2 212 ? 52.629 142.704 -139.581 1.00 154.34 212 LYS F CA 1
ATOM 7170 C C . LYS F 2 212 ? 52.325 142.511 -138.087 1.00 149.41 212 LYS F C 1
ATOM 7171 O O . LYS F 2 212 ? 53.044 141.795 -137.382 1.00 149.74 212 LYS F O 1
ATOM 7173 N N . LYS F 2 213 ? 51.260 143.157 -137.615 1.00 174.91 213 LYS F N 1
ATOM 7174 C CA . LYS F 2 213 ? 50.750 142.920 -136.269 1.00 168.81 213 LYS F CA 1
ATOM 7175 C C . LYS F 2 213 ? 50.007 141.578 -136.196 1.00 173.77 213 LYS F C 1
ATOM 7176 O O . LYS F 2 213 ? 50.313 140.748 -135.337 1.00 171.33 213 LYS F O 1
ATOM 7178 N N . ALA F 2 214 ? 49.055 141.341 -137.103 1.00 193.89 214 ALA F N 1
ATOM 7179 C CA . ALA F 2 214 ? 48.380 140.031 -137.104 1.00 187.87 214 ALA F CA 1
ATOM 7180 C C . ALA F 2 214 ? 49.323 138.925 -137.577 1.00 180.84 214 ALA F C 1
ATOM 7181 O O . ALA F 2 214 ? 48.971 137.753 -137.505 1.00 173.08 214 ALA F O 1
ATOM 7183 N N . LEU F 2 215 ? 50.495 139.304 -138.089 1.00 124.49 215 LEU F N 1
ATOM 7184 C CA . LEU F 2 215 ? 51.485 138.353 -138.609 1.00 126.69 215 LEU F CA 1
ATOM 7185 C C . LEU F 2 215 ? 52.896 138.660 -138.113 1.00 123.41 215 LEU F C 1
ATOM 7186 O O . LEU F 2 215 ? 53.612 139.452 -138.722 1.00 126.89 215 LEU F O 1
ATOM 7191 N N . PRO F 2 216 ? 53.296 138.047 -136.995 1.00 115.47 216 PRO F N 1
ATOM 7192 C CA . PRO F 2 216 ? 54.690 138.153 -136.546 1.00 121.27 216 PRO F CA 1
ATOM 7193 C C . PRO F 2 216 ? 55.668 137.687 -137.627 1.00 119.90 216 PRO F C 1
ATOM 7194 O O . PRO F 2 216 ? 55.498 136.594 -138.160 1.00 121.41 216 PRO F O 1
ATOM 7198 N N . PRO F 2 217 ? 56.658 138.528 -137.968 1.00 162.40 217 PRO F N 1
ATOM 7199 C CA . PRO F 2 217 ? 57.720 138.293 -138.956 1.00 165.69 217 PRO F CA 1
ATOM 7200 C C . PRO F 2 217 ? 59.078 137.843 -138.394 1.00 162.89 217 PRO F C 1
ATOM 7201 O O . PRO F 2 217 ? 60.023 138.637 -138.422 1.00 161.62 217 PRO F O 1
ATOM 7205 N N . VAL F 2 218 ? 59.191 136.611 -137.905 1.00 142.30 218 VAL F N 1
ATOM 7206 C CA . VAL F 2 218 ? 60.486 136.120 -137.441 1.00 146.89 218 VAL F CA 1
ATOM 7207 C C . VAL F 2 218 ? 60.587 134.601 -137.578 1.00 143.71 218 VAL F C 1
ATOM 7208 O O . VAL F 2 218 ? 59.587 133.920 -137.796 1.00 139.54 218 VAL F O 1
#

B-factor: mean 71.9, std 32.79, range [11.66, 209.99]

Secondary structure (DSSP, 8-state):
-HHHHHHHHHHHHHHHHHHHHHHHHHHHHHHHHTTT----HHHHHHHHHHHHHHHHHHHHHHHHHHHHTS-HHHHHHHHHHHHHHHHHHHHHHHHHHHHHHHHHHTS---HHHHHHHHT--TT-----/--THHHHHHHHHHHHHHHHHHHHHHHHHHHHHHHHTS--TTHHHHHHHHHHHHHHHHHHHHHHHHHTT----HHHHHHHHHHHHHHHHHHHHHHHHHHHHHHHHHHHTTS-HHHHHHHHT------HHHHHHHHHHS------HHHHHHHT-/-HHHHHHHHHHHHHHHH---B-TTGGGGGHHHHT--TTTHHHHHHHHHHTT-SEEEE-SSSEEEE--SSHHHHHHHHHHHHHHHHHHHHHHHHHHHHHHHHHHHTT---SHHHHHHHHHHHHHHHHHHHHHHHHHHHHHS-HHHHHHHHHHHHHHHHHHHHHHHHHHHHHHHHHTTS---HHHHHHHHT--SS----/-HHHHHHHHTT--S-B-HHHHHHTTTS-S-SHHHHHHHHHHHHTTSEE--BEE-GGGS----TTHHHHHHHHHHHHHHHHHHHHHHHHHHHHHHHHHHTS--HHHHHHHHHHHHHHHHHHHHHHHHHHHH-----HHHHHHHHHHHHHHHHHHHHHHHHHHHHHHHHHHHTTS-HHHHHHHHT----S-SHHHHHHHHSS--------/-HHHHHHHHHHHHS---EETGGGGSTT----TTTHHHHHHHHHHTT-SEEE---EEE--TTHHHHHHHHHHHHHHHHHHHHHHHHHHHHHHHHHHHHH----HHHHHHHHHHHHHHHHHHHHHHHHHHHHHS--HHHHHHHHHHHHHHH-/-HHHHHHHHHHHHHHH--SEE-HHHHHHHTTS-S-HHHHHHHHHHHHHTTSEEEEEETTTEEEEEE-GGGSPPPPHHHHHHHHHHHHHHHHHHHHHHHHHHHHHHHHHHHTTS--HHHHHHHHHHHHHHHHHHHHHHH---HHHHHHHHHHH--HHHHHHHHHS---

Nearest PDB structures (foldseek):
  4y66-assembly1_B  TM=1.007E+00  e=7.260E-23  Giardia duodenalis
  4y66-assembly2_D  TM=6.307E-01  e=6.171E-18  Giardia duodenalis
  6xgx-assembly1_B  TM=1.654E-01  e=6.123E+00  Acetivibrio thermocellus ATCC 27405
  4y66-assembly3_E  TM=1.007E+00  e=2.821E-22  Giardia lamblia ATCC 50803
  2pfb-assembly1_B  TM=5.362E-01  e=1.450E-01  Xanthomonas campestris

Organism: Giardia intestinalis (strain ATCC 50803 / WB clone C6) (NCBI:txid184922)

Sequence (1002 aa):
RSQAARTELARLQKALEEQTNFIDKATARIEELKVGREETEERSSLLKEKLALQVKLEEQRGTFRDLLKNDPDVAQKLRNYTDIAKQEANLWTDNIFCLQKYMLTKLQMDKKTVSTALGITGEFDYLEAQLMEVNAQINDLKAQVEKLTQQGETLRITQRNLEAAPITEVLKQEVDELRQQVSANDEKLRLVRESNAIVSDADMLTLQKNYKDAMTAWATRRAKCREVIDTLSEGMGVKPSAFMDQLGLEEGLPMTTYTEMKKALPPVNVSKADIKAALKTSLDEKKERLLEEMLKRGEIYSNKTIETLSKPTGISSMVIKNVLQALVNEDLVDTDKIGASTYYWCFASKRSQAARTELARLQKALEEQTNFIDKATARIEELKVGREETEERSSLLKEKLALQVKLEEQRGTFRDLLKNDPDVAQKLRNYTDIAKQEANLWTDNIFCLQKYMLTKLQMDKKTVSTALGITGEFDYLAFAAVKELMQTSNKPQNVQTAINNTGSKYGKTTVQKALDELVAQNLCIYLYLWNQNLLEVLSDAQLMEVNAQINDLKAQVEKLTQQGETLRITQRNLEAAPITEVLKQEVDELRQQVSANDEKLRLVRESNAIVSDADMLTLQKNYKDAMTAWATRRAKCREVIDTLSEGMGVKPSAFMDQLGLEEGLPMTTYTEMKKALPPVNVADIDEKKERLLEEMLKRGEIYSNKTIETLSKPISSMVIKNVLQALVNEDLVDTDKSTYYWCFASKRSQAARTELARLQKALEEQTNFIDKATARIEELKVGREETEERSSLLKEKLALQVKLEEQRGTFRDLLKNDPDVAQKLRNYTDIAKQEAAYKEAFAAVKELMQTSNKPQNVQTAINNTGSKYGKTTVQKALDELVAQNLCIYTEIGKTGKLYLWNQNLLEVLSDAQLMEVNAQINDLKAQVEKLTQQGETLRITQRNLEAAPITEVLKQEVDELRQQVSANDEKLRLVDMLTLQKNYKDAMMTTYTEMKKALPPV

Solvent-accessible surface area: 57808 Å² total; per-residue (Å²): 125,58,73,76,59,53,90,44,17,67,57,42,56,65,46,67,62,119,27,49,62,108,50,62,64,14,62,60,20,54,67,115,37,57,113,38,64,53,110,77,87,61,27,63,81,18,82,62,44,21,66,55,25,90,29,113,16,39,45,19,117,26,50,48,70,93,28,123,84,19,72,65,71,59,0,78,85,4,87,73,41,13,92,68,0,52,115,8,0,35,53,4,0,45,5,2,82,34,0,56,156,18,4,58,92,74,102,86,74,51,74,78,71,4,36,109,39,1,34,38,88,73,110,38,94,103,47,128,124,42,75,87,50,68,56,45,99,32,101,69,29,45,43,46,24,36,39,72,52,30,41,3,53,38,25,49,23,74,53,174,76,26,79,89,31,52,51,28,115,60,2,95,126,87,4,66,107,24,118,124,83,20,55,46,18,51,87,118,29,134,97,63,130,76,75,128,57,26,6,38,86,17,75,27,34,48,28,50,54,66,1,70,65,1,3,70,13,0,34,76,27,67,54,25,0,41,105,10,8,49,90,26,4,140,71,81,64,66,60,72,75,52,32,46,82,87,53,56,14,41,84,23,59,65,51,98,39,51,78,103,15,30,77,55,27,82,35,72,65,16,4,109,2,41,31,127,22,38,78,121,135,73,87,84,122,78,31,62,38,0,32,59,36,0,71,171,115,23,32,27,10,25,56,65,64,0,51,84,0,23,86,61,19,70,11,63,56,171,48,0,90,93,3,4,83,20,1,35,114,87,100,75,2,46,59,50,120,52,42,102,35,28,42,23,9,3,19,63,2,25,139,5,37,59,12,74,86,34,28,60,141,5,86,44,32,29,128,127,43,54,88,87,21,92,139,12,58,59,43,16,90,65,46,89,115,21,33,119,161,72,77,53,21,55,56,35,64,148,76,45,114,51,27,83,89,92,10,58,57,2,146,32,33,58,189,35,33,159,143,11,72,34,107,61,0,82,36,3,91,72,55,7,86,76,0,73,110,6,0,31,28,0,1,49,6,2,4,44,0,36,76,14,6,64,82,67,9,104,49,84,68,61,66,0,30,108,39,2,37,20,89,28,149,30,37,53,91,111,79,71,50,28,21,64,49,4,101,108,56,37,37,4,54,76,30,71,33,19,27,103,127,56,31,100,165,46,43,82,112,63,6,111,137,4,11,60,93,0,40,91,110,78,62,0,27,189,62,10,3,21,7,8,102,83,31,133,81,43,52,120,77,95,5,128,55,18,53,58,90,8,105,53,13,109,58,86,28,99,46,22,59,120,76,4,79,71,28,106,83,56,50,153,101,36,106,90,25,41,68,24,106,60,0,89,98,63,10,75,104,24,43,131,86,12,67,52,33,63,84,130,9,137,97,40,124,140,102,50,52,18,12,40,41,37,74,21,50,79,21,44,88,68,2,56,60,5,3,68,10,0,30,82,47,48,44,74,0,52,107,19,0,59,36,5,0,83,4,31,59,52,153,35,70,41,1,18,119,98,33,59,10,113,48,57,20,58,53,82,60,29,79,93,12,81,151,64,25,90,42,72,127,80,131,106,82,155,79,46,20,119,61,37,23,119,36,13,77,165,89,33,78,5,10,11,69,86,28,13,59,88,24,13,98,89,76,57,86,89,76,19,64,65,21,15,91,51,5,32,117,127,97,74,3,36,59,67,168,72,41,50,27,10,7,14,51,3,31,62,4,29,51,12,54,64,63,20,54,57,22,93,54,28,47,122,119,43,61,91,102,16,61,64,7,58,49,27,46,65,130,37,65,82,39,57,60,110,78,92,60,22,68,48,31,80,133,77,52,80,47,31,76,28,26,54,87,50,18,53,39,69,99,67,66,66,87,86,68,52,101,96,56,24,61,112,16,41,70,6,22,61,119,22,68,87,124,126,92,75,61,63,1,37,67,29,0,24,55,19,1,40,114,36,36,30,15,16,48,34,58,50,0,44,83,89,16,44,87,152,60,36,68,105,44,0,79,42,0,0,68,83,1,33,75,84,77,12,2,32,123,8,98,25,72,80,100,31,26,10,12,1,6,10,8,72,6,4,18,29,24,38,97,9,69,42,54,35,22,64,32,85,10,100,52,26,115,40,88,21,47,52,41,51,38,104,2,119,44,44,37,34,63,49,137,68,37,93,80,31,52,74,27,128,72,0,115,115,35,18,61,114,27,52,134,94,26,60,50,44,65,49,137,61,88,82,117,123,106,81,65,50,39,64,51,8,49,93,42,108,120,84,70,45,61,121,90,37,83,85,31,99,72,162